Protein AF-0000000080702055 (afdb_homodimer)

Foldseek 3Di:
DDCPPPPPPPPPPPPPPPPLPPQDADAAQFDADWDAFPNDIDTQGRVVCLQLPDPRNVVNQVRQQVSLCVVLVPQVCLVVLLVLLLQQQQWKDKDDWAADVQQQWIWIWIDRRQFQDTFIWIGNDPPVPVVTHTLGDQSVVDVVLQKFWDDWDAALNRQKIKTWIDGLAFQWIKIWMAGRVVSDTDPEIDGQFGPWDFAHDDQKTKTKGADDDDPSCRQWAAQWWIWIWIDHPPDYPVPTHTDDTDNVGTLWDWYKHADSVRQKMWIWIAQPELAIWIWMWGRVDPPTDTDTLDDPRHKHWAFDDDDVQKTWIWICPVAQLTFIWIDGPVGSYPVRIHTQGGHDQWRFPDWEQAQQWIWTWTQDLQFTWIFIGHPSRHTDGTQDDDDGWHKDKDHDNNDQWIKMWTFFALAAIWIWTAGPVVSDIDTPDGMDGPDDSVQKDKDKDWFQFPVGDTKIKIKMAGPPQDLQAAAQEEEEEQAASQAGDGGGYDSSCCSNRVVRYMYMYIGQQNHQSRGNVSNLCCFQLNVVRRLRSSLRVLVVCNVSRVHAQLRYEYEYEASRLLSQLLNQLVCQSRHQEYERELYQQAQACQPNTHSSSSRCNRQNYSNPDVVSVVSSLVRRSLNSQAAPDAGHQYEYEAESSASPSHCSNVVSNLSSCVVRHPDSHHRGYHYHYSHYRPPSDGSSVVSSVSSSVSSSSCVSSVDDD/DPDDDDPPDPPPPPPPPPPLPPDDADAAQFDADWDAFPNDIDTQGRVVCLQLPDPRNVVNQVRQQVSLCVVLVPQVCLVVLLVLLLQQQQWKDKDDWAADPQQQWIWIWIDRRQFQDTFIWIGNDPPVVVVTHTLGDQSPVDVVLQKFWDDWDAALNRQKIKTWIDGLAFQWIKIWMAGRVVSDTAPEIDGQFGPWDFAHDPQKTKTKGAPDDDPSCRQWAAQWWIWIWIDHPPDYPVPTHTDDTDNVGTLWDWYKHADSVRQKIWIWIAQQELAIWIWMWGRVDPPTDTDTLDDPRHKHWAFDDDDVQKTWIWICVVAQLTFIWIDGPVGSYPVRIHTQGGHDQWRFPDWEQACQWIWTWTQDLQFTWIFIGHPSRHTDGTQDDDDGWHKDKDHDNNDQWIKMWTFFALAAIWIWTAGPVVSDIDTPDGMDGPDDSVQKDKDKDWFQFPVGDTKIKIKMAGPPQDLQAAAQEEEEEQAASQAGDGGGYDSSCCSNRVVRYMYMYIGQQNHQSRGNVSNLCCFQLNVVRRLRSSLRVLVVCNVSRVHAQLRYEYEYEASRLLSQLLNQLVCQSRHQEYERELYQQAQACQPNTHSSSSRCNRQNYSNPDVVSVVSSLVRRSLNSQAAPDAGHQYEYEAESSASPSHCSNVVSNLSSCVVRHPDSHDRGYHYHYSHYRPPSDGPSVVSSVSSSVSSSSCVSSVHDD

Solvent-accessible surface area (backbone atoms only — not comparable to full-atom values): 71789 Å² total; per-residue (Å²): 139,80,81,79,79,78,82,76,80,76,80,77,77,70,73,80,67,76,70,67,66,85,78,83,75,74,80,66,58,62,52,88,46,64,48,73,53,90,84,44,77,44,80,37,40,42,57,58,44,64,40,71,81,38,67,62,39,46,52,41,51,53,50,38,36,50,54,38,50,55,57,56,69,66,44,85,44,29,64,58,49,35,51,51,38,51,55,37,44,51,27,50,45,70,50,70,67,47,75,39,82,49,65,61,31,32,34,32,38,41,26,79,23,74,54,59,46,60,27,34,30,35,28,79,48,90,88,38,70,90,74,38,40,82,66,46,57,44,60,72,68,30,92,84,36,36,35,22,74,73,47,73,38,66,27,62,76,26,54,35,31,41,33,30,33,18,57,23,20,29,65,49,28,34,39,38,35,29,33,55,84,80,62,44,74,52,88,38,58,42,71,46,23,42,88,55,62,70,25,43,56,78,72,25,30,32,39,16,26,44,76,78,61,60,90,91,36,74,50,49,46,62,64,56,37,40,30,29,31,38,38,51,70,87,46,63,59,93,70,40,41,81,47,46,49,38,59,76,53,28,70,36,45,54,45,65,42,45,46,79,84,60,44,40,35,35,43,38,37,34,36,87,32,80,17,23,28,28,27,42,26,51,60,81,41,85,84,51,43,69,30,47,56,35,73,54,34,69,26,40,60,41,78,76,43,71,61,90,62,30,39,31,30,47,25,34,64,99,20,52,21,19,27,34,30,35,34,34,78,90,43,52,38,66,88,56,48,38,76,41,39,73,52,56,94,43,16,55,73,44,76,37,48,32,52,65,24,29,39,40,33,28,27,55,95,33,25,51,45,39,32,35,24,42,73,78,47,46,79,74,43,77,52,86,66,95,62,86,16,32,69,51,68,50,56,36,44,91,36,73,68,31,34,32,39,37,21,10,68,68,36,70,62,25,24,28,37,40,38,79,89,77,69,44,73,43,82,69,47,71,57,68,56,82,68,68,55,85,50,44,47,72,48,76,48,74,40,60,22,86,88,61,51,75,35,48,31,38,41,34,30,44,65,85,70,71,65,75,25,70,25,42,30,43,42,32,46,49,34,37,90,44,45,60,66,58,44,48,46,55,56,73,53,45,68,51,24,74,73,59,17,35,45,31,43,42,50,35,38,3,8,30,43,67,10,48,64,34,16,56,50,14,21,40,99,30,33,64,48,23,47,38,38,52,51,31,46,52,50,47,39,35,73,66,16,51,16,27,42,64,23,25,30,39,36,17,49,37,61,5,5,26,46,38,39,30,40,46,54,74,42,32,79,56,39,33,27,39,34,27,24,40,20,61,22,42,50,70,56,46,56,71,29,21,58,26,51,48,49,33,59,41,58,48,43,41,80,74,37,66,67,48,26,53,54,38,50,70,52,15,31,47,71,46,61,50,74,73,41,54,44,40,29,28,47,35,36,40,16,77,39,8,35,62,52,43,40,35,26,50,49,43,33,50,53,50,45,56,72,23,44,60,44,68,48,55,70,40,46,46,66,42,75,66,22,15,72,56,57,46,58,28,42,68,60,50,47,49,52,50,22,51,50,53,38,53,47,43,48,75,47,69,54,86,113,137,83,79,70,86,79,80,78,78,80,77,78,76,70,73,78,66,76,69,68,65,87,77,81,76,75,79,66,59,64,51,89,46,66,49,73,53,90,85,44,78,44,80,37,40,42,58,58,42,64,40,72,80,39,66,62,40,46,52,41,51,53,50,39,36,50,54,38,50,57,57,56,70,64,43,85,44,30,62,60,48,36,52,52,38,51,55,37,44,50,28,52,45,69,50,69,67,46,77,38,82,49,66,62,30,32,36,33,37,42,27,79,21,76,54,58,45,57,27,35,30,36,30,78,49,92,87,39,68,91,73,37,42,81,67,45,58,42,60,71,68,31,92,83,34,37,36,20,74,71,47,72,39,65,26,62,77,27,54,36,31,41,33,30,32,19,59,22,20,29,65,48,27,34,39,39,34,28,33,57,84,80,62,44,74,51,89,38,60,42,70,46,24,42,86,55,62,70,24,42,56,78,72,24,30,33,38,15,25,44,75,76,63,60,89,91,38,73,52,50,46,63,64,56,38,40,30,29,30,38,39,51,69,86,46,63,58,93,70,41,42,81,44,44,50,36,58,77,52,30,70,38,47,53,45,66,42,44,45,79,83,59,44,40,36,35,42,38,37,34,37,86,33,81,17,22,29,26,29,41,24,50,58,80,41,85,84,50,42,69,30,46,55,35,74,51,34,69,26,39,60,40,80,76,46,70,61,89,62,32,40,31,29,47,26,34,66,96,20,51,21,19,27,35,31,37,34,34,78,91,43,54,38,67,88,58,47,38,74,42,39,74,53,54,94,43,15,55,73,45,76,35,50,33,52,66,23,28,38,40,32,28,25,51,94,35,25,50,45,40,30,36,24,42,73,80,48,46,79,74,44,77,52,85,68,94,61,86,15,32,67,50,69,49,55,37,44,91,34,73,67,30,32,30,40,39,21,10,70,68,35,70,62,25,24,28,36,39,39,78,89,77,70,44,73,44,81,68,47,70,56,68,57,83,68,67,53,84,50,44,47,72,48,75,47,72,40,61,23,86,87,61,52,75,36,48,30,37,40,34,31,43,65,84,70,73,62,74,25,71,26,41,29,41,43,33,44,48,32,38,88,45,47,58,66,59,44,48,44,55,56,73,53,45,67,50,24,74,73,58,17,34,44,31,43,42,48,36,38,2,7,30,42,68,11,46,62,33,16,56,50,14,20,38,100,28,33,64,49,23,48,39,38,53,53,32,46,53,51,47,39,35,73,68,16,52,16,27,43,65,24,26,30,38,38,17,49,37,62,5,6,27,45,37,37,28,41,47,54,74,42,31,81,56,39,34,26,39,33,27,24,43,22,61,22,42,51,69,54,45,56,69,30,21,58,26,50,49,48,32,59,43,57,48,44,42,81,75,37,66,66,48,26,53,54,39,50,72,50,15,30,46,71,48,62,51,74,74,40,55,44,40,28,28,47,35,36,38,16,76,36,9,34,62,52,43,41,37,27,50,49,43,31,51,54,50,46,57,72,24,45,59,42,70,49,54,70,40,44,45,66,41,75,66,22,15,72,56,56,45,59,27,41,67,59,52,47,50,52,50,23,51,50,53,38,53,47,42,48,75,47,69,54,84,112

Sequence (1410 aa):
MKKKTLIGMMLLASPTITMAQNIIYPTPPSDNTVDKYFGIEVSDPYRPLESDTAQATLAWVKAENKITTDYLSKIPFRAKLLNRMKELANYEKYSAPWYNKHTQKWYFYRNNGLQNQSVLYVMNRLGDEKKAQIFLDPNKLSTDGTVALKSISFSNNGKYAAYAISRSGSDWQEFYVIDTNSGKLLNDHIKWAKFSNAAWLGDGFYYSAYDAPSPGNELSNVNSVQKIYYHKIGTPQSEDILFYQNPEQPMRFYTLGVNEDETMMFLIESGAGQGNGLYVRDLKQEGSQFIQLNANLEAQCNPIKTIGDKIYILTNEKAPTNKLVVTDIHHPSKADWKTVIPANSNVLEDVAFVDGKLILTYMQDAYSHSYLYSIDGKQLKEIKLPTVGSASFTGNYERPEVFYSFTSFTEPTSVYQYNVNTNTSTTYTSPKVKFDKNKFVSEQVYITSKDGTKVPVFLTYKKGLKRNGKNPLLLYAYGGFGISLTPSFSSVRLPFIENGGIYAMACLRGGNEFGEAWHLAGTKMNKQNVFDDFISAAEYLIKEKYTSKDFLAIQGGSNGGLLIGACMTQRPDLYKVCIPQVGVMDMLRYHKFTIGWNWASDYGTSADSKDMFSYLKSYSPLHNLKKGIQYPATLVTTADHDDRVVPAHSFKFAATLQAYNAGKSPTLIRIDTKAGHGGGKPLSKQLEEQADIYSFILYNMGLKYMKKKTLIGMMLLASPTITMAQNIIYPTPPSDNTVDKYFGIEVSDPYRPLESDTAQATLAWVKAENKITTDYLSKIPFRAKLLNRMKELANYEKYSAPWYNKHTQKWYFYRNNGLQNQSVLYVMNRLGDEKKAQIFLDPNKLSTDGTVALKSISFSNNGKYAAYAISRSGSDWQEFYVIDTNSGKLLNDHIKWAKFSNAAWLGDGFYYSAYDAPSPGNELSNVNSVQKIYYHKIGTPQSEDILFYQNPEQPMRFYTLGVNEDETMMFLIESGAGQGNGLYVRDLKQEGSQFIQLNANLEAQCNPIKTIGDKIYILTNEKAPTNKLVVTDIHHPSKADWKTVIPANSNVLEDVAFVDGKLILTYMQDAYSHSYLYSIDGKQLKEIKLPTVGSASFTGNYERPEVFYSFTSFTEPTSVYQYNVNTNTSTTYTSPKVKFDKNKFVSEQVYITSKDGTKVPVFLTYKKGLKRNGKNPLLLYAYGGFGISLTPSFSSVRLPFIENGGIYAMACLRGGNEFGEAWHLAGTKMNKQNVFDDFISAAEYLIKEKYTSKDFLAIQGGSNGGLLIGACMTQRPDLYKVCIPQVGVMDMLRYHKFTIGWNWASDYGTSADSKDMFSYLKSYSPLHNLKKGIQYPATLVTTADHDDRVVPAHSFKFAATLQAYNAGKSPTLIRIDTKAGHGGGKPLSKQLEEQADIYSFILYNMGLKY

Organism: NCBI:txid868129

Radius of gyration: 40.27 Å; Cα contacts (8 Å, |Δi|>4): 3522; chains: 2; bounding box: 69×180×117 Å

pLDDT: mean 94.11, std 11.68, range [14.72, 98.94]

Secondary structure (DSSP, 8-state):
---------------------------------EEEETTEEEE-TTGGGG-TTSHHHHHHHHHHHHHHHHHHHT-TTHHHHHHHHHHHH-S-EEPPPEEETTTTEEEEEEE-SS-SSPEEEEESSTT-GGG-EEEE-GGGS-SSS-EEEEEEEE-TTSSEEEEEEEETT-SEEEEEEEETTT--EEEEEEEEEES---EEETTEEEEEE-PPPPTT-TTTSPP-S-EEEEEETTS-GGG-EEEEE-TTS-S-EEEEEE-TTSSEEEEEEESSSSS-EEEEEETTSTT---EEEE--TTS-EEEEEEETTEEEEEE-TT-TT-EEEEEETTB--GGG-EEEE---SSEEEEEEEETTEEEEEEEETTEEEEEEEETTS-EEEEEPPSSSSEEEEEE-TT-S-EEEEEE-SSS--EEEEEETTTTEEEEEE----SS-GGGEEEEEEEEE-TTS-EEEEEEEEETT---SS-S-EEEE----TTPPP-----GGGHHHHHTT-EEEEE--TTSSTT-HHHHHTTSGGGTHHHHHHHHHHHHHHHHTTS--GGGEEEEEETHHHHHHHHHHHH-TTS-SEEEEES----TTTGGGSTTGGGGHHHH--TTT-HHHHHHHHHH-HHHH--TT--PPEEEEEEETT-SSS-THHHHHHHHHHHHH--SSS-EEEEEESS--SBTB--HHHHHHHHHHHHHHHHHHTT---/------------------------PPPPP----EEEETTEEEE-TTGGGG-TTSHHHHHHHHHHHHHHHHHHHT-TTHHHHHHHHHHHH-S-EEPPPEEETTTTEEEEEEE-SS-SSPEEEEESSTT-GGG-EEEE-GGGS-SSS-EEEEEEEE-TTSSEEEEEEEETT-SEEEEEEEETTT--EEEEEEEEEES---EEETTEEEEEE-PPPPTT-TTTSPP-S-EEEEEETTS-GGG-EEEEE-TTS-S-EEEEEE-TTSSEEEEEEESSSSS-EEEEEETTSTT---EEEE--TTS-EEEEEEETTEEEEEE-TT-TT-EEEEEETTB--GGG-EEEE---SSEEEEEEEETTEEEEEEEETTEEEEEEEETTS-EEEEEPPSSSSEEEEEE-TT-S-EEEEEE-SSS--EEEEEETTTTEEEEEE----SS-GGGEEEEEEEEE-TTS-EEEEEEEEETT---SS-S-EEEE----TTPPP-----GGGHHHHHTT-EEEEE--TTSSTT-HHHHHTTSGGGTHHHHHHHHHHHHHHHHTTS--GGGEEEEEETHHHHHHHHHHHH-TTS-SEEEEES----TTTGGGSTTGGGGHHHH--TTT-HHHHHHHHHH-HHHH--TT--PPEEEEEEETT-SSS-THHHHHHHHHHHHH--SSS-EEEEEESS--SSTT--HHHHHHHHHHHHHHHHHHTT---

InterPro domains:
  IPR001375 Peptidase S9, prolyl oligopeptidase, catalytic domain [PF00326] (488-702)
  IPR002470 Peptidase S9A, prolyl oligopeptidase [PR00862] (472-490)
  IPR002470 Peptidase S9A, prolyl oligopeptidase [PR00862] (498-522)
  IPR002470 Peptidase S9A, prolyl oligopeptidase [PR00862] (526-545)
  IPR002470 Peptidase S9A, prolyl oligopeptidase [PR00862] (556-576)
  IPR002470 Peptidase S9A, prolyl oligopeptidase [PR00862] (612-627)
  IPR002470 Peptidase S9A, prolyl oligopeptidase [PR00862] (631-653)
  IPR002471 Peptidase S9, serine active site [PS00708] (533-563)
  IPR004106 Peptidase S9, N-terminal domain superfamily [SSF50993] (22-436)
  IPR023302 Peptidase S9A, N-terminal domain [PF02897] (27-429)
  IPR029058 Alpha/Beta hydrolase fold [G3DSA:3.40.50.1820] (33-697)
  IPR029058 Alpha/Beta hydrolase fold [SSF53474] (441-697)
  IPR051167 Prolyl oligopeptidase and macrocyclase [PTHR42881] (18-704)

Structure (mmCIF, N/CA/C/O backbone):
data_AF-0000000080702055-model_v1
#
loop_
_entity.id
_entity.type
_entity.pdbx_description
1 polymer 'prolyl oligopeptidase'
#
loop_
_atom_site.group_PDB
_atom_site.id
_atom_site.type_symbol
_atom_site.label_atom_id
_atom_site.label_alt_id
_atom_site.label_comp_id
_atom_site.label_asym_id
_atom_site.label_entity_id
_atom_site.label_seq_id
_atom_site.pdbx_PDB_ins_code
_atom_site.Cartn_x
_atom_site.Cartn_y
_atom_site.Cartn_z
_atom_site.occupancy
_atom_site.B_iso_or_equiv
_atom_site.auth_seq_id
_atom_site.auth_comp_id
_atom_site.auth_asym_id
_atom_site.auth_atom_id
_atom_site.pdbx_PDB_model_num
ATOM 1 N N . MET A 1 1 ? -15.867 104.688 2.57 1 17.89 1 MET A N 1
ATOM 2 C CA . MET A 1 1 ? -16.141 103.5 1.716 1 17.89 1 MET A CA 1
ATOM 3 C C . MET A 1 1 ? -14.891 102.625 1.569 1 17.89 1 MET A C 1
ATOM 5 O O . MET A 1 1 ? -14.227 102.688 0.534 1 17.89 1 MET A O 1
ATOM 9 N N . LYS A 1 2 ? -14.086 102.75 2.635 1 21.12 2 LYS A N 1
ATOM 10 C CA . LYS A 1 2 ? -12.766 102.312 3.059 1 21.12 2 LYS A CA 1
ATOM 11 C C . LYS A 1 2 ? -12.609 100.812 2.832 1 21.12 2 LYS A C 1
ATOM 13 O O . LYS A 1 2 ? -13.398 100 3.348 1 21.12 2 LYS A O 1
ATOM 18 N N . LYS A 1 3 ? -11.969 100.375 1.711 1 20.39 3 LYS A N 1
ATOM 19 C CA . LYS A 1 3 ? -11.672 99.125 1.022 1 20.39 3 LYS A CA 1
ATOM 20 C C . LYS A 1 3 ? -10.875 98.188 1.918 1 20.39 3 LYS A C 1
ATOM 22 O O . LYS A 1 3 ? -9.727 98.438 2.254 1 20.39 3 LYS A O 1
ATOM 27 N N . LYS A 1 4 ? -11.375 97.625 2.986 1 23.34 4 LYS A N 1
ATOM 28 C CA . LYS A 1 4 ? -10.758 96.75 3.941 1 23.34 4 LYS A CA 1
ATOM 29 C C . LYS A 1 4 ? -10.289 95.438 3.25 1 23.34 4 LYS A C 1
ATOM 31 O O . LYS A 1 4 ? -11.102 94.688 2.723 1 23.34 4 LYS A O 1
ATOM 36 N N . THR A 1 5 ? -9.164 95.438 2.566 1 24.98 5 THR A N 1
ATOM 37 C CA . THR A 1 5 ? -8.664 94.312 1.82 1 24.98 5 THR A CA 1
ATOM 38 C C . THR A 1 5 ? -8.32 93.188 2.762 1 24.98 5 THR A C 1
ATOM 40 O O . THR A 1 5 ? -7.598 93.375 3.742 1 24.98 5 THR A O 1
ATOM 43 N N . LEU A 1 6 ? -9.164 92.125 2.926 1 30.58 6 LEU A N 1
ATOM 44 C CA . LEU A 1 6 ? -9.164 90.812 3.58 1 30.58 6 LEU A CA 1
ATOM 45 C C . LEU A 1 6 ? -7.969 90 3.125 1 30.58 6 LEU A C 1
ATOM 47 O O . LEU A 1 6 ? -7.848 89.688 1.942 1 30.58 6 LEU A O 1
ATOM 51 N N . ILE A 1 7 ? -6.82 90.188 3.713 1 32.09 7 ILE A N 1
ATOM 52 C CA . ILE A 1 7 ? -5.617 89.375 3.41 1 32.09 7 ILE A CA 1
ATOM 53 C C . ILE A 1 7 ? -5.863 87.938 3.717 1 32.09 7 ILE A C 1
ATOM 55 O O . ILE A 1 7 ? -6.156 87.562 4.855 1 32.09 7 ILE A O 1
ATOM 59 N N . GLY A 1 8 ? -6.43 87.125 2.791 1 28.25 8 GLY A N 1
ATOM 60 C CA . GLY A 1 8 ? -6.68 85.688 2.748 1 28.25 8 GLY A CA 1
ATOM 61 C C . GLY A 1 8 ? -5.438 84.875 3.006 1 28.25 8 GLY A C 1
ATOM 62 O O . GLY A 1 8 ? -4.445 85 2.279 1 28.25 8 GLY A O 1
ATOM 63 N N . MET A 1 9 ? -5.078 84.5 4.25 1 28.05 9 MET A N 1
ATOM 64 C CA . MET A 1 9 ? -3.963 83.688 4.605 1 28.05 9 MET A CA 1
ATOM 65 C C . MET A 1 9 ? -4.125 82.25 3.98 1 28.05 9 MET A C 1
ATOM 67 O O . MET A 1 9 ? -5.125 81.625 4.219 1 28.05 9 MET A O 1
ATOM 71 N N . MET A 1 10 ? -3.617 82 2.781 1 28.8 10 MET A N 1
ATOM 72 C CA . MET A 1 10 ? -3.57 80.75 2.057 1 28.8 10 MET A CA 1
ATOM 73 C C . MET A 1 10 ? -2.785 79.688 2.842 1 28.8 10 MET A C 1
ATOM 75 O O . MET A 1 10 ? -1.614 79.875 3.162 1 28.8 10 MET A O 1
ATOM 79 N N . LEU A 1 11 ? -3.352 78.938 3.75 1 28.81 11 LEU A N 1
ATOM 80 C CA . LEU A 1 11 ? -2.76 77.75 4.406 1 28.81 11 LEU A CA 1
ATOM 81 C C . LEU A 1 11 ? -2.232 76.75 3.381 1 28.81 11 LEU A C 1
ATOM 83 O O . LEU A 1 11 ? -2.998 76.25 2.574 1 28.81 11 LEU A O 1
ATOM 87 N N . LEU A 1 12 ? -0.963 76.875 2.908 1 29.16 12 LEU A N 1
ATOM 88 C CA . LEU A 1 12 ? -0.286 75.938 2.021 1 29.16 12 LEU A CA 1
ATOM 89 C C . LEU A 1 12 ? -0.226 74.562 2.645 1 29.16 12 LEU A C 1
ATOM 91 O O . LEU A 1 12 ? 0.311 74.375 3.74 1 29.16 12 LEU A O 1
ATOM 95 N N . ALA A 1 13 ? -1.175 73.688 2.484 1 33.81 13 ALA A N 1
ATOM 96 C CA . ALA A 1 13 ? -1.103 72.25 2.752 1 33.81 13 ALA A CA 1
ATOM 97 C C . ALA A 1 13 ? 0.133 71.625 2.104 1 33.81 13 ALA A C 1
ATOM 99 O O . ALA A 1 13 ? 0.287 71.688 0.88 1 33.81 13 ALA A O 1
ATOM 100 N N . SER A 1 14 ? 1.28 71.75 2.744 1 30.5 14 SER A N 1
ATOM 101 C CA . SER A 1 14 ? 2.443 71.062 2.195 1 30.5 14 SER A CA 1
ATOM 102 C C . SER A 1 14 ? 2.145 69.625 1.938 1 30.5 14 SER A C 1
ATOM 104 O O . SER A 1 14 ? 1.7 68.875 2.838 1 30.5 14 SER A O 1
ATOM 106 N N . PRO A 1 15 ? 1.836 69.25 0.748 1 34.66 15 PRO A N 1
ATOM 107 C CA . PRO A 1 15 ? 1.767 67.812 0.512 1 34.66 15 PRO A CA 1
ATOM 108 C C . PRO A 1 15 ? 2.977 67.062 1.067 1 34.66 15 PRO A C 1
ATOM 110 O O . PRO A 1 15 ? 4.109 67.5 0.927 1 34.66 15 PRO A O 1
ATOM 113 N N . THR A 1 16 ? 2.914 66.5 2.252 1 33.25 16 THR A N 1
ATOM 114 C CA . THR A 1 16 ? 3.984 65.625 2.619 1 33.25 16 THR A CA 1
ATOM 115 C C . THR A 1 16 ? 4.352 64.688 1.441 1 33.25 16 THR A C 1
ATOM 117 O O . THR A 1 16 ? 3.555 63.844 1.021 1 33.25 16 THR A O 1
ATOM 120 N N . ILE A 1 17 ? 5.031 65.188 0.453 1 35.16 17 ILE A N 1
ATOM 121 C CA . ILE A 1 17 ? 5.676 64.375 -0.564 1 35.16 17 ILE A CA 1
ATOM 122 C C . ILE A 1 17 ? 6.383 63.188 0.099 1 35.16 17 ILE A C 1
ATOM 124 O O . ILE A 1 17 ? 7.309 63.375 0.893 1 35.16 17 ILE A O 1
ATOM 128 N N . THR A 1 18 ? 5.742 62.156 0.378 1 40 18 THR A N 1
ATOM 129 C CA . THR A 1 18 ? 6.48 60.938 0.643 1 40 18 THR A CA 1
ATOM 130 C C . THR A 1 18 ? 7.703 60.844 -0.265 1 40 18 THR A C 1
ATOM 132 O O . THR A 1 18 ? 7.57 60.812 -1.491 1 40 18 THR A O 1
ATOM 135 N N . MET A 1 19 ? 8.781 61.5 0.027 1 38.81 19 MET A N 1
ATOM 136 C CA . MET A 1 19 ? 10.062 61.438 -0.663 1 38.81 19 MET A CA 1
ATOM 137 C C . MET A 1 19 ? 10.336 60 -1.14 1 38.81 19 MET A C 1
ATOM 139 O O . MET A 1 19 ? 10.344 59.062 -0.339 1 38.81 19 MET A O 1
ATOM 143 N N . ALA A 1 20 ? 10.07 59.688 -2.303 1 47.88 20 ALA A N 1
ATOM 144 C CA . ALA A 1 20 ? 10.547 58.469 -2.965 1 47.88 20 ALA A CA 1
ATOM 145 C C . ALA A 1 20 ? 12 58.188 -2.596 1 47.88 20 ALA A C 1
ATOM 147 O O . ALA A 1 20 ? 12.898 58.938 -2.938 1 47.88 20 ALA A O 1
ATOM 148 N N . GLN A 1 21 ? 12.297 57.719 -1.431 1 54.53 21 GLN A N 1
ATOM 149 C CA . GLN A 1 21 ? 13.672 57.375 -1.08 1 54.53 21 GLN A CA 1
ATOM 150 C C . GLN A 1 21 ? 14.273 56.406 -2.09 1 54.53 21 GLN A C 1
ATOM 152 O O . GLN A 1 21 ? 13.672 55.375 -2.41 1 54.53 21 GLN A O 1
ATOM 157 N N . ASN A 1 22 ? 15.047 56.844 -2.957 1 77.69 22 ASN A N 1
ATOM 158 C CA . ASN A 1 22 ? 15.844 56.031 -3.859 1 77.69 22 ASN A CA 1
ATOM 159 C C . ASN A 1 22 ? 16.656 54.969 -3.098 1 77.69 22 ASN A C 1
ATOM 161 O O . ASN A 1 22 ? 17.703 55.281 -2.531 1 77.69 22 ASN A O 1
ATOM 165 N N . ILE A 1 23 ? 16.031 53.75 -2.768 1 91.75 23 ILE A N 1
ATOM 166 C CA . ILE A 1 23 ? 16.703 52.656 -2.059 1 91.75 23 ILE A CA 1
ATOM 167 C C . ILE A 1 23 ? 17.641 51.938 -3.014 1 91.75 23 ILE A C 1
ATOM 169 O O . ILE A 1 23 ? 17.234 51.531 -4.113 1 91.75 23 ILE A O 1
ATOM 173 N N . ILE A 1 24 ? 18.875 51.906 -2.67 1 93.31 24 ILE A N 1
ATOM 174 C CA . ILE A 1 24 ? 19.828 51.062 -3.4 1 93.31 24 ILE A CA 1
ATOM 175 C C . ILE A 1 24 ? 19.891 49.688 -2.756 1 93.31 24 ILE A C 1
ATOM 177 O O . ILE A 1 24 ? 20.469 49.531 -1.67 1 93.31 24 ILE A O 1
ATOM 181 N N . TYR A 1 25 ? 19.359 48.75 -3.404 1 96.56 25 TYR A N 1
ATOM 182 C CA . TYR A 1 25 ? 19.328 47.406 -2.861 1 96.56 25 TYR A CA 1
ATOM 183 C C . TYR A 1 25 ? 20.641 46.688 -3.102 1 96.56 25 TYR A C 1
ATOM 185 O O . TYR A 1 25 ? 21.328 46.938 -4.09 1 96.56 25 TYR A O 1
ATOM 193 N N . PRO A 1 26 ? 21 45.75 -2.203 1 97.06 26 PRO A N 1
ATOM 194 C CA . PRO A 1 26 ? 22.219 44.969 -2.41 1 97.06 26 PRO A CA 1
ATOM 195 C C . PRO A 1 26 ? 22.141 44.062 -3.633 1 97.06 26 PRO A C 1
ATOM 197 O O . PRO A 1 26 ? 21.062 43.562 -3.959 1 97.06 26 PRO A O 1
ATOM 200 N N . THR A 1 27 ? 23.328 43.812 -4.238 1 96.75 27 THR A N 1
ATOM 201 C CA . THR A 1 27 ? 23.391 42.906 -5.371 1 96.75 27 THR A CA 1
ATOM 202 C C . THR A 1 27 ? 23.344 41.438 -4.898 1 96.75 27 THR A C 1
ATOM 204 O O . THR A 1 27 ? 24.234 41 -4.18 1 96.75 27 THR A O 1
ATOM 207 N N . PRO A 1 28 ? 22.328 40.719 -5.25 1 97.56 28 PRO A N 1
ATOM 208 C CA . PRO A 1 28 ? 22.281 39.312 -4.84 1 97.56 28 PRO A CA 1
ATOM 209 C C . PRO A 1 28 ? 23.266 38.438 -5.598 1 97.56 28 PRO A C 1
ATOM 211 O O . PRO A 1 28 ? 23.547 38.688 -6.777 1 97.56 28 PRO A O 1
ATOM 214 N N . PRO A 1 29 ? 23.812 37.406 -4.906 1 97.31 29 PRO A N 1
ATOM 215 C CA . PRO A 1 29 ? 24.547 36.406 -5.684 1 97.31 29 PRO A CA 1
ATOM 216 C C . PRO A 1 29 ? 23.719 35.781 -6.809 1 97.31 29 PRO A C 1
ATOM 218 O O . PRO A 1 29 ? 22.547 35.5 -6.613 1 97.31 29 PRO A O 1
ATOM 221 N N . SER A 1 30 ? 24.281 35.719 -8.008 1 97.5 30 SER A N 1
ATOM 222 C CA . SER A 1 30 ? 23.547 35.219 -9.18 1 97.5 30 SER A CA 1
ATOM 223 C C . SER A 1 30 ? 24.453 34.438 -10.125 1 97.5 30 SER A C 1
ATOM 225 O O . SER A 1 30 ? 25.688 34.531 -10.031 1 97.5 30 SER A O 1
ATOM 227 N N . ASP A 1 31 ? 23.875 33.562 -10.898 1 97.12 31 ASP A N 1
ATOM 228 C CA . ASP A 1 31 ? 24.562 32.844 -11.969 1 97.12 31 ASP A CA 1
ATOM 229 C C . ASP A 1 31 ? 23.625 32.562 -13.133 1 97.12 31 ASP A C 1
ATOM 231 O O . ASP A 1 31 ? 22.547 33.156 -13.227 1 97.12 31 ASP A O 1
ATOM 235 N N . ASN A 1 32 ? 24.094 31.797 -14.148 1 97.06 32 ASN A N 1
ATOM 236 C CA . ASN A 1 32 ? 23.328 31.594 -15.367 1 97.06 32 ASN A CA 1
ATOM 237 C C . ASN A 1 32 ? 22.594 30.25 -15.344 1 97.06 32 ASN A C 1
ATOM 239 O O . ASN A 1 32 ? 22.469 29.594 -16.375 1 97.06 32 ASN A O 1
ATOM 243 N N . THR A 1 33 ? 22.141 29.875 -14.156 1 97.56 33 THR A N 1
ATOM 244 C CA . THR A 1 33 ? 21.469 28.594 -14.016 1 97.56 33 THR A CA 1
ATOM 245 C C . THR A 1 33 ? 20.156 28.578 -14.797 1 97.56 33 THR A C 1
ATOM 247 O O . THR A 1 33 ? 19.375 29.531 -14.719 1 97.56 33 THR A O 1
ATOM 250 N N . VAL A 1 34 ? 19.922 27.562 -15.602 1 97.62 34 VAL A N 1
ATOM 251 C CA . VAL A 1 34 ? 18.703 27.312 -16.344 1 97.62 34 VAL A CA 1
ATOM 252 C C . VAL A 1 34 ? 18.219 25.891 -16.094 1 97.62 34 VAL A C 1
ATOM 254 O O . VAL A 1 34 ? 18.984 24.938 -16.188 1 97.62 34 VAL A O 1
ATOM 257 N N . ASP A 1 35 ? 16.984 25.734 -15.664 1 97 35 ASP A N 1
ATOM 258 C CA . ASP A 1 35 ? 16.375 24.406 -15.523 1 97 35 ASP A CA 1
ATOM 259 C C . ASP A 1 35 ? 15.523 24.062 -16.734 1 97 35 ASP A C 1
ATOM 261 O O . ASP A 1 35 ? 15 24.953 -17.422 1 97 35 ASP A O 1
ATOM 265 N N . LYS A 1 36 ? 15.492 22.812 -17.078 1 96.94 36 LYS A N 1
ATOM 266 C CA . LYS A 1 36 ? 14.641 22.328 -18.156 1 96.94 36 LYS A CA 1
ATOM 267 C C . LYS A 1 36 ? 13.5 21.469 -17.625 1 96.94 36 LYS A C 1
ATOM 269 O O . LYS A 1 36 ? 13.734 20.5 -16.875 1 96.94 36 LYS A O 1
ATOM 274 N N . TYR A 1 37 ? 12.281 21.906 -17.859 1 97.62 37 TYR A N 1
ATOM 275 C CA . TYR A 1 37 ? 11.07 21.172 -17.531 1 97.62 37 TYR A CA 1
ATOM 276 C C . TYR A 1 37 ? 10.305 20.766 -18.781 1 97.62 37 TYR A C 1
ATOM 278 O O . TYR A 1 37 ? 9.766 21.609 -19.484 1 97.62 37 TYR A O 1
ATOM 286 N N . PHE A 1 38 ? 10.242 19.469 -19.047 1 97 38 PHE A N 1
ATOM 287 C CA . PHE A 1 38 ? 9.523 18.969 -20.219 1 97 38 PHE A CA 1
ATOM 288 C C . PHE A 1 38 ? 9.938 19.734 -21.469 1 97 38 PHE A C 1
ATOM 290 O O . PHE A 1 38 ? 9.086 20.172 -22.25 1 97 38 PHE A O 1
ATOM 297 N N . GLY A 1 39 ? 11.188 20.031 -21.625 1 96.88 39 GLY A N 1
ATOM 298 C CA . GLY A 1 39 ? 11.758 20.688 -22.797 1 96.88 39 GLY A CA 1
ATOM 299 C C . GLY A 1 39 ? 11.719 22.203 -22.719 1 96.88 39 GLY A C 1
ATOM 300 O O . GLY A 1 39 ? 12.297 22.875 -23.578 1 96.88 39 GLY A O 1
ATOM 301 N N . ILE A 1 40 ? 11.086 22.828 -21.766 1 97.5 40 ILE A N 1
ATOM 302 C CA . ILE A 1 40 ? 10.969 24.266 -21.625 1 97.5 40 ILE A CA 1
ATOM 303 C C . ILE A 1 40 ? 12.055 24.781 -20.672 1 97.5 40 ILE A C 1
ATOM 305 O O . ILE A 1 40 ? 12.164 24.328 -19.547 1 97.5 40 ILE A O 1
ATOM 309 N N . GLU A 1 41 ? 12.812 25.734 -21.109 1 97.56 41 GLU A N 1
ATOM 310 C CA . GLU A 1 41 ? 13.891 26.312 -20.297 1 97.56 41 GLU A CA 1
ATOM 311 C C . GLU A 1 41 ? 13.359 27.406 -19.391 1 97.56 41 GLU A C 1
ATOM 313 O O . GLU A 1 41 ? 12.609 28.281 -19.828 1 97.56 41 GLU A O 1
ATOM 318 N N . VAL A 1 42 ? 13.656 27.328 -18.172 1 98.06 42 VAL A N 1
ATOM 319 C CA . VAL A 1 42 ? 13.289 28.344 -17.188 1 98.06 42 VAL A CA 1
ATOM 320 C C . VAL A 1 42 ? 14.547 28.875 -16.5 1 98.06 42 VAL A C 1
ATOM 322 O O . VAL A 1 42 ? 15.273 28.125 -15.844 1 98.06 42 VAL A O 1
ATOM 325 N N . SER A 1 43 ? 14.828 30.172 -16.688 1 97.06 43 SER A N 1
ATOM 326 C CA . SER A 1 43 ? 15.992 30.797 -16.078 1 97.06 43 SER A CA 1
ATOM 327 C C . SER A 1 43 ? 15.828 30.906 -14.562 1 97.06 43 SER A C 1
ATOM 329 O O . SER A 1 43 ? 14.734 31.203 -14.07 1 97.06 43 SER A O 1
ATOM 331 N N . ASP A 1 44 ? 16.891 30.609 -13.828 1 97.56 44 ASP A N 1
ATOM 332 C CA . ASP A 1 44 ? 16.938 30.75 -12.375 1 97.56 44 ASP A CA 1
ATOM 333 C C . ASP A 1 44 ? 18.234 31.438 -11.93 1 97.56 44 ASP A C 1
ATOM 335 O O . ASP A 1 44 ? 19.047 30.844 -11.227 1 97.56 44 ASP A O 1
ATOM 339 N N . PRO A 1 45 ? 18.312 32.688 -12.25 1 97.5 45 PRO A N 1
ATOM 340 C CA . PRO A 1 45 ? 19.578 33.406 -12.031 1 97.5 45 PRO A CA 1
ATOM 341 C C . PRO A 1 45 ? 19.953 33.5 -10.555 1 97.5 45 PRO A C 1
ATOM 343 O O . PRO A 1 45 ? 21.125 33.656 -10.227 1 97.5 45 PRO A O 1
ATOM 346 N N . TYR A 1 46 ? 19.094 33.406 -9.648 1 98.19 46 TYR A N 1
ATOM 347 C CA . TYR A 1 46 ? 19.375 33.594 -8.234 1 98.19 46 TYR A CA 1
ATOM 348 C C . TYR A 1 46 ? 19.469 32.219 -7.527 1 98.19 46 TYR A C 1
ATOM 350 O O . TYR A 1 46 ? 19.297 32.156 -6.309 1 98.19 46 TYR A O 1
ATOM 358 N N . ARG A 1 47 ? 19.766 31.094 -8.25 1 97.31 47 ARG A N 1
ATOM 359 C CA . ARG A 1 47 ? 19.953 29.75 -7.715 1 97.31 47 ARG A CA 1
ATOM 360 C C . ARG A 1 47 ? 20.984 29.75 -6.582 1 97.31 47 ARG A C 1
ATOM 362 O O . ARG A 1 47 ? 20.828 29.016 -5.602 1 97.31 47 ARG A O 1
ATOM 369 N N . PRO A 1 48 ? 22.016 30.578 -6.598 1 96.94 48 PRO A N 1
ATOM 370 C CA . PRO A 1 48 ? 23.031 30.594 -5.539 1 96.94 48 PRO A CA 1
ATOM 371 C C . PRO A 1 48 ? 22.438 30.938 -4.172 1 96.94 48 PRO A C 1
ATOM 373 O O . PRO A 1 48 ? 23.016 30.578 -3.139 1 96.94 48 PRO A O 1
ATOM 376 N N . LEU A 1 49 ? 21.281 31.594 -4.09 1 96.44 49 LEU A N 1
ATOM 377 C CA . LEU A 1 49 ? 20.656 31.984 -2.836 1 96.44 49 LEU A CA 1
ATOM 378 C C . LEU A 1 49 ? 20.062 30.781 -2.121 1 96.44 49 LEU A C 1
ATOM 380 O O . LEU A 1 49 ? 19.656 30.875 -0.96 1 96.44 49 LEU A O 1
ATOM 384 N N . GLU A 1 50 ? 20.016 29.609 -2.762 1 94.31 50 GLU A N 1
ATOM 385 C CA . GLU A 1 50 ? 19.547 28.391 -2.121 1 94.31 50 GLU A CA 1
ATOM 386 C C . GLU A 1 50 ? 20.578 27.844 -1.149 1 94.31 50 GLU A C 1
ATOM 388 O O . GLU A 1 50 ? 20.25 27.016 -0.285 1 94.31 50 GLU A O 1
ATOM 393 N N . SER A 1 51 ? 21.812 28.266 -1.347 1 90.62 51 SER A N 1
ATOM 394 C CA . SER A 1 51 ? 22.859 27.906 -0.393 1 90.62 51 SER A CA 1
ATOM 395 C C . SER A 1 51 ? 22.891 28.875 0.784 1 90.62 51 SER A C 1
ATOM 397 O O . SER A 1 51 ? 23.641 29.859 0.764 1 90.62 51 SER A O 1
ATOM 399 N N . ASP A 1 52 ? 22.25 28.516 1.843 1 84 52 ASP A N 1
ATOM 400 C CA . ASP A 1 52 ? 22.031 29.438 2.951 1 84 52 ASP A CA 1
ATOM 401 C C . ASP A 1 52 ? 23.281 29.609 3.797 1 84 52 ASP A C 1
ATOM 403 O O . ASP A 1 52 ? 23.406 30.578 4.543 1 84 52 ASP A O 1
ATOM 407 N N . THR A 1 53 ? 24.25 28.688 3.609 1 86.38 53 THR A N 1
ATOM 408 C CA . THR A 1 53 ? 25.469 28.781 4.406 1 86.38 53 THR A CA 1
ATOM 409 C C . THR A 1 53 ? 26.594 29.422 3.605 1 86.38 53 THR A C 1
ATOM 411 O O . THR A 1 53 ? 27.672 29.688 4.145 1 86.38 53 THR A O 1
ATOM 414 N N . ALA A 1 54 ? 26.312 29.656 2.355 1 91 54 ALA A N 1
ATOM 415 C CA . ALA A 1 54 ? 27.344 30.281 1.53 1 91 54 ALA A CA 1
ATOM 416 C C . ALA A 1 54 ? 27.641 31.703 2.023 1 91 54 ALA A C 1
ATOM 418 O O . ALA A 1 54 ? 26.734 32.438 2.416 1 91 54 ALA A O 1
ATOM 419 N N . GLN A 1 55 ? 28.906 32.094 1.958 1 94.94 55 GLN A N 1
ATOM 420 C CA . GLN A 1 55 ? 29.344 33.406 2.445 1 94.94 55 GLN A CA 1
ATOM 421 C C . GLN A 1 55 ? 28.656 34.531 1.689 1 94.94 55 GLN A C 1
ATOM 423 O O . GLN A 1 55 ? 28.281 35.531 2.283 1 94.94 55 GLN A O 1
ATOM 428 N N . ALA A 1 56 ? 28.547 34.344 0.414 1 96.25 56 ALA A N 1
ATOM 429 C CA . ALA A 1 56 ? 27.922 35.375 -0.403 1 96.25 56 ALA A CA 1
ATOM 430 C C . ALA A 1 56 ? 26.469 35.594 0.015 1 96.25 56 ALA A C 1
ATOM 432 O O . ALA A 1 56 ? 25.984 36.719 0.04 1 96.25 56 ALA A O 1
ATOM 433 N N . THR A 1 57 ? 25.75 34.531 0.255 1 94.44 57 THR A N 1
ATOM 434 C CA . THR A 1 57 ? 24.359 34.625 0.694 1 94.44 57 THR A CA 1
ATOM 435 C C . THR A 1 57 ? 24.266 35.281 2.068 1 94.44 57 THR A C 1
ATOM 437 O O . THR A 1 57 ? 23.422 36.156 2.291 1 94.44 57 THR A O 1
ATOM 440 N N . LEU A 1 58 ? 25.156 34.906 2.977 1 94.75 58 LEU A N 1
ATOM 441 C CA . LEU A 1 58 ? 25.188 35.5 4.316 1 94.75 58 LEU A CA 1
ATOM 442 C C . LEU A 1 58 ? 25.438 37 4.258 1 94.75 58 LEU A C 1
ATOM 444 O O . LEU A 1 58 ? 24.812 37.781 4.98 1 94.75 58 LEU A O 1
ATOM 448 N N . ALA A 1 59 ? 26.375 37.375 3.434 1 96.81 59 ALA A N 1
ATOM 449 C CA . ALA A 1 59 ? 26.688 38.781 3.27 1 96.81 59 ALA A CA 1
ATOM 450 C C . ALA A 1 59 ? 25.484 39.531 2.703 1 96.81 59 ALA A C 1
ATOM 452 O O . ALA A 1 59 ? 25.203 40.656 3.123 1 96.81 59 ALA A O 1
ATOM 453 N N . TRP A 1 60 ? 24.875 38.938 1.729 1 96.69 60 TRP A N 1
ATOM 454 C CA . TRP A 1 60 ? 23.688 39.562 1.126 1 96.69 60 TRP A CA 1
ATOM 455 C C . TRP A 1 60 ? 22.578 39.719 2.152 1 96.69 60 TRP A C 1
ATOM 457 O O . TRP A 1 60 ? 21.922 40.75 2.213 1 96.69 60 TRP A O 1
ATOM 467 N N . VAL A 1 61 ? 22.344 38.719 2.973 1 96.44 61 VAL A N 1
ATOM 468 C CA . VAL A 1 61 ? 21.328 38.75 4.016 1 96.44 61 VAL A CA 1
ATOM 469 C C . VAL A 1 61 ? 21.609 39.875 5.004 1 96.44 61 VAL A C 1
ATOM 471 O O . VAL A 1 61 ? 20.703 40.625 5.375 1 96.44 61 VAL A O 1
ATOM 474 N N . LYS A 1 62 ? 22.828 39.969 5.406 1 96.56 62 LYS A N 1
ATOM 475 C CA . LYS A 1 62 ? 23.234 41.031 6.32 1 96.56 62 LYS A CA 1
ATOM 476 C C . LYS A 1 62 ? 22.969 42.406 5.711 1 96.56 62 LYS A C 1
ATOM 478 O O . LYS A 1 62 ? 22.469 43.312 6.391 1 96.56 62 LYS A O 1
ATOM 483 N N . ALA A 1 63 ? 23.328 42.562 4.488 1 97.69 63 ALA A N 1
ATOM 484 C CA . ALA A 1 63 ? 23.125 43.844 3.789 1 97.69 63 ALA A CA 1
ATOM 485 C C . ALA A 1 63 ? 21.656 44.188 3.66 1 97.69 63 ALA A C 1
ATOM 487 O O . ALA A 1 63 ? 21.25 45.344 3.846 1 97.69 63 ALA A O 1
ATOM 488 N N . GLU A 1 64 ? 20.859 43.188 3.258 1 97.62 64 GLU A N 1
ATOM 489 C CA . GLU A 1 64 ? 19.406 43.406 3.145 1 97.62 64 GLU A CA 1
ATOM 490 C C . GLU A 1 64 ? 18.812 43.812 4.477 1 97.62 64 GLU A C 1
ATOM 492 O O . GLU A 1 64 ? 18 44.75 4.527 1 97.62 64 GLU A O 1
ATOM 497 N N . ASN A 1 65 ? 19.172 43.188 5.516 1 97.31 65 ASN A N 1
ATOM 498 C CA . ASN A 1 65 ? 18.656 43.5 6.836 1 97.31 65 ASN A CA 1
ATOM 499 C C . ASN A 1 65 ? 19.031 44.938 7.25 1 97.31 65 ASN A C 1
ATOM 501 O O . ASN A 1 65 ? 18.234 45.625 7.891 1 97.31 65 ASN A O 1
ATOM 505 N N . LYS A 1 66 ? 20.188 45.312 6.938 1 97.25 66 LYS A N 1
ATOM 506 C CA . LYS A 1 66 ? 20.625 46.656 7.254 1 97.25 66 LYS A CA 1
ATOM 507 C C . LYS A 1 66 ? 19.734 47.688 6.57 1 97.25 66 LYS A C 1
ATOM 509 O O . LYS A 1 66 ? 19.266 48.656 7.207 1 97.25 66 LYS A O 1
ATOM 514 N N . ILE A 1 67 ? 19.484 47.5 5.301 1 97.06 67 ILE A N 1
ATOM 515 C CA . ILE A 1 67 ? 18.656 48.406 4.531 1 97.06 67 ILE A CA 1
ATOM 516 C C . ILE A 1 67 ? 17.25 48.438 5.133 1 97.06 67 ILE A C 1
ATOM 518 O O . ILE A 1 67 ? 16.672 49.531 5.305 1 97.06 67 ILE A O 1
ATOM 522 N N . THR A 1 68 ? 16.734 47.312 5.41 1 97.81 68 THR A N 1
ATOM 523 C CA . THR A 1 68 ? 15.383 47.219 5.941 1 97.81 68 THR A CA 1
ATOM 524 C C . THR A 1 68 ? 15.297 47.875 7.316 1 97.81 68 THR A C 1
ATOM 526 O O . THR A 1 68 ? 14.367 48.625 7.594 1 97.81 68 THR A O 1
ATOM 529 N N . THR A 1 69 ? 16.266 47.625 8.148 1 96.62 69 THR A N 1
ATOM 530 C CA . THR A 1 69 ? 16.297 48.219 9.484 1 96.62 69 THR A CA 1
ATOM 531 C C . THR A 1 69 ? 16.375 49.719 9.391 1 96.62 69 THR A C 1
ATOM 533 O O . THR A 1 69 ? 15.688 50.438 10.125 1 96.62 69 THR A O 1
ATOM 536 N N . ASP A 1 70 ? 17.219 50.188 8.523 1 96.5 70 ASP A N 1
ATOM 537 C CA . ASP A 1 70 ? 17.375 51.625 8.328 1 96.5 70 ASP A CA 1
ATOM 538 C C . ASP A 1 70 ? 16.062 52.281 7.875 1 96.5 70 ASP A C 1
ATOM 540 O O . ASP A 1 70 ? 15.68 53.344 8.375 1 96.5 70 ASP A O 1
ATOM 544 N N . TYR A 1 71 ? 15.445 51.656 6.941 1 96.88 71 TYR A N 1
ATOM 545 C CA . TYR A 1 71 ? 14.172 52.156 6.438 1 96.88 71 TYR A CA 1
ATOM 546 C C . TYR A 1 71 ? 13.125 52.219 7.547 1 96.88 71 TYR A C 1
ATOM 548 O O . TYR A 1 71 ? 12.461 53.219 7.742 1 96.88 71 TYR A O 1
ATOM 556 N N . LEU A 1 72 ? 12.922 51.156 8.281 1 97.38 72 LEU A N 1
ATOM 557 C CA . LEU A 1 72 ? 11.883 51.031 9.289 1 97.38 72 LEU A CA 1
ATOM 558 C C . LEU A 1 72 ? 12.148 51.938 10.477 1 97.38 72 LEU A C 1
ATOM 560 O O . LEU A 1 72 ? 11.211 52.469 11.078 1 97.38 72 LEU A O 1
ATOM 564 N N . SER A 1 73 ? 13.422 52.125 10.789 1 95.06 73 SER A N 1
ATOM 565 C CA . SER A 1 73 ? 13.789 52.969 11.922 1 95.06 73 SER A CA 1
ATOM 566 C C . SER A 1 73 ? 13.406 54.438 11.688 1 95.06 73 SER A C 1
ATOM 568 O O . SER A 1 73 ? 13.281 55.188 12.633 1 95.06 73 SER A O 1
ATOM 570 N N . LYS A 1 74 ? 13.195 54.812 10.484 1 94.56 74 LYS A N 1
ATOM 571 C CA . LYS A 1 74 ? 12.883 56.188 10.133 1 94.56 74 LYS A CA 1
ATOM 572 C C . LYS A 1 74 ? 11.391 56.469 10.242 1 94.56 74 LYS A C 1
ATOM 574 O O . LYS A 1 74 ? 10.953 57.625 10.188 1 94.56 74 LYS A O 1
ATOM 579 N N . ILE A 1 75 ? 10.602 55.469 10.406 1 96.75 75 ILE A N 1
ATOM 580 C CA . ILE A 1 75 ? 9.156 55.656 10.547 1 96.75 75 ILE A CA 1
ATOM 581 C C . ILE A 1 75 ? 8.844 56.188 11.945 1 96.75 75 ILE A C 1
ATOM 583 O O . ILE A 1 75 ? 9.078 55.5 12.945 1 96.75 75 ILE A O 1
ATOM 587 N N . PRO A 1 76 ? 8.305 57.375 12.078 1 94.88 76 PRO A N 1
ATOM 588 C CA . PRO A 1 76 ? 8.25 58.062 13.359 1 94.88 76 PRO A CA 1
ATOM 589 C C . PRO A 1 76 ? 7.336 57.375 14.375 1 94.88 76 PRO A C 1
ATOM 591 O O . PRO A 1 76 ? 7.547 57.531 15.586 1 94.88 76 PRO A O 1
ATOM 594 N N . PHE A 1 77 ? 6.316 56.688 13.938 1 95.44 77 PHE A N 1
ATOM 595 C CA . PHE A 1 77 ? 5.332 56.156 14.875 1 95.44 77 PHE A CA 1
ATOM 596 C C . PHE A 1 77 ? 5.562 54.656 15.133 1 95.44 77 PHE A C 1
ATOM 598 O O . PHE A 1 77 ? 4.738 54 15.766 1 95.44 77 PHE A O 1
ATOM 605 N N . ARG A 1 78 ? 6.625 54.031 14.656 1 96.38 78 ARG A N 1
ATOM 606 C CA . ARG A 1 78 ? 6.941 52.625 14.883 1 96.38 78 ARG A CA 1
ATOM 607 C C . ARG A 1 78 ? 7.055 52.344 16.375 1 96.38 78 ARG A C 1
ATOM 609 O O . ARG A 1 78 ? 6.504 51.344 16.844 1 96.38 78 ARG A O 1
ATOM 616 N N . ALA A 1 79 ? 7.781 53.125 17.094 1 96.19 79 ALA A N 1
ATOM 617 C CA . ALA A 1 79 ? 8 52.906 18.516 1 96.19 79 ALA A CA 1
ATOM 618 C C . ALA A 1 79 ? 6.691 53 19.297 1 96.19 79 ALA A C 1
ATOM 620 O O . ALA A 1 79 ? 6.48 52.219 20.25 1 96.19 79 ALA A O 1
ATOM 621 N N . LYS A 1 80 ? 5.875 53.938 18.922 1 96 80 LYS A N 1
ATOM 622 C CA . LYS A 1 80 ? 4.57 54.062 19.562 1 96 80 LYS A CA 1
ATOM 623 C C . LYS A 1 80 ? 3.734 52.812 19.391 1 96 80 LYS A C 1
ATOM 625 O O . LYS A 1 80 ? 3.102 52.344 20.344 1 96 80 LYS A O 1
ATOM 630 N N . LEU A 1 81 ? 3.723 52.312 18.203 1 96.44 81 LEU A N 1
ATOM 631 C CA . LEU A 1 81 ? 3.002 51.062 17.922 1 96.44 81 LEU A CA 1
ATOM 632 C C . LEU A 1 81 ? 3.551 49.906 18.75 1 96.44 81 LEU A C 1
ATOM 634 O O . LEU A 1 81 ? 2.785 49.156 19.359 1 96.44 81 LEU A O 1
ATOM 638 N N . LEU A 1 82 ? 4.871 49.719 18.797 1 96.75 82 LEU A N 1
ATOM 639 C CA . LEU A 1 82 ? 5.512 48.656 19.562 1 96.75 82 LEU A CA 1
ATOM 640 C C . LEU A 1 82 ? 5.172 48.781 21.031 1 96.75 82 LEU A C 1
ATOM 642 O O . LEU A 1 82 ? 4.871 47.75 21.688 1 96.75 82 LEU A O 1
ATOM 646 N N . ASN A 1 83 ? 5.223 49.969 21.562 1 96.69 83 ASN A N 1
ATOM 647 C CA . ASN A 1 83 ? 4.918 50.156 22.984 1 96.69 83 ASN A CA 1
ATOM 648 C C . ASN A 1 83 ? 3.473 49.781 23.297 1 96.69 83 ASN A C 1
ATOM 650 O O . ASN A 1 83 ? 3.199 49.188 24.344 1 96.69 83 ASN A O 1
ATOM 654 N N . ARG A 1 84 ? 2.549 50.219 22.453 1 96.81 84 ARG A N 1
ATOM 655 C CA . ARG A 1 84 ? 1.149 49.844 22.672 1 96.81 84 ARG A CA 1
ATOM 656 C C . ARG A 1 84 ? 0.956 48.344 22.609 1 96.81 84 ARG A C 1
ATOM 658 O O . ARG A 1 84 ? 0.184 47.781 23.391 1 96.81 84 ARG A O 1
ATOM 665 N N . MET A 1 85 ? 1.634 47.719 21.672 1 96.69 85 MET A N 1
ATOM 666 C CA . MET A 1 85 ? 1.547 46.281 21.562 1 96.69 85 MET A CA 1
ATOM 667 C C . MET A 1 85 ? 2.053 45.594 22.828 1 96.69 85 MET A C 1
ATOM 669 O O . MET A 1 85 ? 1.466 44.625 23.297 1 96.69 85 MET A O 1
ATOM 673 N N . LYS A 1 86 ? 3.15 46.094 23.359 1 96.38 86 LYS A N 1
ATOM 674 C CA . LYS A 1 86 ? 3.688 45.562 24.609 1 96.38 86 LYS A CA 1
ATOM 675 C C . LYS A 1 86 ? 2.682 45.688 25.75 1 96.38 86 LYS A C 1
ATOM 677 O O . LYS A 1 86 ? 2.494 44.781 26.547 1 96.38 86 LYS A O 1
ATOM 682 N N . GLU A 1 87 ? 2.066 46.844 25.812 1 96.88 87 GLU A N 1
ATOM 683 C CA . GLU A 1 87 ? 1.051 47.094 26.828 1 96.88 87 GLU A CA 1
ATOM 684 C C . GLU A 1 87 ? -0.104 46.094 26.719 1 96.88 87 GLU A C 1
ATOM 686 O O . GLU A 1 87 ? -0.559 45.562 27.719 1 96.88 87 GLU A O 1
ATOM 691 N N . LEU A 1 88 ? -0.539 45.906 25.547 1 96.81 88 LEU A N 1
ATOM 692 C CA . LEU A 1 88 ? -1.7 45.062 25.281 1 96.81 88 LEU A CA 1
ATOM 693 C C . LEU A 1 88 ? -1.364 43.594 25.484 1 96.81 88 LEU A C 1
ATOM 695 O O . LEU A 1 88 ? -2.244 42.812 25.812 1 96.81 88 LEU A O 1
ATOM 699 N N . ALA A 1 89 ? -0.076 43.25 25.281 1 95.62 89 ALA A N 1
ATOM 700 C CA . ALA A 1 89 ? 0.353 41.844 25.438 1 95.62 89 ALA A CA 1
ATOM 701 C C . ALA A 1 89 ? 0.588 41.5 26.906 1 95.62 89 ALA A C 1
ATOM 703 O O . ALA A 1 89 ? 0.682 40.344 27.266 1 95.62 89 ALA A O 1
ATOM 704 N N . ASN A 1 90 ? 0.685 42.531 27.672 1 95.88 90 ASN A N 1
ATOM 705 C CA . ASN A 1 90 ? 1.043 42.344 29.078 1 95.88 90 ASN A CA 1
ATOM 706 C C . ASN A 1 90 ? -0.182 42.062 29.922 1 95.88 90 ASN A C 1
ATOM 708 O O . ASN A 1 90 ? -0.59 42.875 30.75 1 95.88 90 ASN A O 1
ATOM 712 N N . TYR A 1 91 ? -0.72 40.938 29.812 1 95.38 91 TYR A N 1
ATOM 713 C CA . TYR A 1 91 ? -1.791 40.438 30.656 1 95.38 91 TYR A CA 1
ATOM 714 C C . TYR A 1 91 ? -1.565 38.938 30.984 1 95.38 91 TYR A C 1
ATOM 716 O O . TYR A 1 91 ? -0.907 38.25 30.219 1 95.38 91 TYR A O 1
ATOM 724 N N . GLU A 1 92 ? -2.104 38.531 32.062 1 94.69 92 GLU A N 1
ATOM 725 C CA . GLU A 1 92 ? -1.975 37.156 32.5 1 94.69 92 GLU A CA 1
ATOM 726 C C . GLU A 1 92 ? -2.844 36.219 31.656 1 94.69 92 GLU A C 1
ATOM 728 O O . GLU A 1 92 ? -3.984 36.562 31.328 1 94.69 92 GLU A O 1
ATOM 733 N N . LYS A 1 93 ? -2.318 35.094 31.266 1 94.5 93 LYS A N 1
ATOM 734 C CA . LYS A 1 93 ? -3.014 34.062 30.484 1 94.5 93 LYS A CA 1
ATOM 735 C C . LYS A 1 93 ? -2.965 32.719 31.188 1 94.5 93 LYS A C 1
ATOM 737 O O . LYS A 1 93 ? -1.937 32.344 31.766 1 94.5 93 LYS A O 1
ATOM 742 N N . TYR A 1 94 ? -4.109 32.031 31.172 1 94.25 94 TYR A N 1
ATOM 743 C CA . TYR A 1 94 ? -4.223 30.672 31.703 1 94.25 94 TYR A CA 1
ATOM 744 C C . TYR A 1 94 ? -4.77 29.703 30.656 1 94.25 94 TYR A C 1
ATOM 746 O O . TYR A 1 94 ? -5.648 30.062 29.875 1 94.25 94 TYR A O 1
ATOM 754 N N . SER A 1 95 ? -4.23 28.562 30.641 1 95.69 95 SER A N 1
ATOM 755 C CA . SER A 1 95 ? -4.898 27.5 29.906 1 95.69 95 SER A CA 1
ATOM 756 C C . SER A 1 95 ? -5.973 26.828 30.766 1 95.69 95 SER A C 1
ATOM 758 O O . SER A 1 95 ? -5.996 27 31.984 1 95.69 95 SER A O 1
ATOM 760 N N . ALA A 1 96 ? -6.895 26.094 30.016 1 96.19 96 ALA A N 1
ATOM 761 C CA . ALA A 1 96 ? -7.754 25.188 30.781 1 96.19 96 ALA A CA 1
ATOM 762 C C . ALA A 1 96 ? -6.93 24.141 31.516 1 96.19 96 ALA A C 1
ATOM 764 O O . ALA A 1 96 ? -5.969 23.594 30.969 1 96.19 96 ALA A O 1
ATOM 765 N N . PRO A 1 97 ? -7.227 23.953 32.812 1 97.12 97 PRO A N 1
ATOM 766 C CA . PRO A 1 97 ? -6.512 22.875 33.531 1 97.12 97 PRO A CA 1
ATOM 767 C C . PRO A 1 97 ? -6.922 21.484 33.062 1 97.12 97 PRO A C 1
ATOM 769 O O . PRO A 1 97 ? -8.023 21.312 32.531 1 97.12 97 PRO A O 1
ATOM 772 N N . TRP A 1 98 ? -6.113 20.531 33.188 1 96.12 98 TRP A N 1
ATOM 773 C CA . TRP A 1 98 ? -6.461 19.156 32.875 1 96.12 98 TRP A CA 1
ATOM 774 C C . TRP A 1 98 ? -5.922 18.203 33.938 1 96.12 98 TRP A C 1
ATOM 776 O O . TRP A 1 98 ? -4.887 18.469 34.562 1 96.12 98 TRP A O 1
ATOM 786 N N . TYR A 1 99 ? -6.668 17.203 34.156 1 96.5 99 TYR A N 1
ATOM 787 C CA . TYR A 1 99 ? -6.297 16.172 35.125 1 96.5 99 TYR A CA 1
ATOM 788 C C . TYR A 1 99 ? -5.477 15.07 34.469 1 96.5 99 TYR A C 1
ATOM 790 O O . TYR A 1 99 ? -5.848 14.57 33.406 1 96.5 99 TYR A O 1
ATOM 798 N N . ASN A 1 100 ? -4.363 14.766 34.969 1 96.19 100 ASN A N 1
ATOM 799 C CA . ASN A 1 100 ? -3.586 13.609 34.562 1 96.19 100 ASN A CA 1
ATOM 800 C C . ASN A 1 100 ? -3.799 12.422 35.5 1 96.19 100 ASN A C 1
ATOM 802 O O . ASN A 1 100 ? -3.318 12.43 36.625 1 96.19 100 ASN A O 1
ATOM 806 N N . LYS A 1 101 ? -4.473 11.43 35.031 1 94.19 101 LYS A N 1
ATOM 807 C CA . LYS A 1 101 ? -4.863 10.312 35.906 1 94.19 101 LYS A CA 1
ATOM 808 C C . LYS A 1 101 ? -3.646 9.508 36.344 1 94.19 101 LYS A C 1
ATOM 810 O O . LYS A 1 101 ? -3.686 8.82 37.344 1 94.19 101 LYS A O 1
ATOM 815 N N . HIS A 1 102 ? -2.566 9.602 35.625 1 94.62 102 HIS A N 1
ATOM 816 C CA . HIS A 1 102 ? -1.388 8.797 35.938 1 94.62 102 HIS A CA 1
ATOM 817 C C . HIS A 1 102 ? -0.562 9.414 37.062 1 94.62 102 HIS A C 1
ATOM 819 O O . HIS A 1 102 ? -0.029 8.703 37.906 1 94.62 102 HIS A O 1
ATOM 825 N N . THR A 1 103 ? -0.461 10.695 37.031 1 95.62 103 THR A N 1
ATOM 826 C CA . THR A 1 103 ? 0.236 11.383 38.125 1 95.62 103 THR A CA 1
ATOM 827 C C . THR A 1 103 ? -0.735 11.758 39.219 1 95.62 103 THR A C 1
ATOM 829 O O . THR A 1 103 ? -0.313 12.133 40.312 1 95.62 103 THR A O 1
ATOM 832 N N . GLN A 1 104 ? -2.016 11.688 38.938 1 95.62 104 GLN A N 1
ATOM 833 C CA . GLN A 1 104 ? -3.094 12.062 39.844 1 95.62 104 GLN A CA 1
ATOM 834 C C . GLN A 1 104 ? -2.979 13.523 40.281 1 95.62 104 GLN A C 1
ATOM 836 O O . GLN A 1 104 ? -3.158 13.844 41.438 1 95.62 104 GLN A O 1
ATOM 841 N N . LYS A 1 105 ? -2.619 14.336 39.344 1 96.75 105 LYS A N 1
ATOM 842 C CA . LYS A 1 105 ? -2.451 15.766 39.562 1 96.75 105 LYS A CA 1
ATOM 843 C C . LYS A 1 105 ? -3.137 16.578 38.469 1 96.75 105 LYS A C 1
ATOM 845 O O . LYS A 1 105 ? -3.568 16.031 37.469 1 96.75 105 LYS A O 1
ATOM 850 N N . TRP A 1 106 ? -3.289 17.828 38.75 1 97.06 106 TRP A N 1
ATOM 851 C CA . TRP A 1 106 ? -3.797 18.797 37.781 1 97.06 106 TRP A CA 1
ATOM 852 C C . TRP A 1 106 ? -2.664 19.625 37.188 1 97.06 106 TRP A C 1
ATOM 854 O O . TRP A 1 106 ? -1.74 20.016 37.906 1 97.06 106 TRP A O 1
ATOM 864 N N . TYR A 1 107 ? -2.738 19.906 35.969 1 97.56 107 TYR A N 1
ATOM 865 C CA . TYR A 1 107 ? -1.744 20.719 35.281 1 97.56 107 TYR A CA 1
ATOM 866 C C . TYR A 1 107 ? -2.406 21.859 34.531 1 97.56 107 TYR A C 1
ATOM 868 O O . TYR A 1 107 ? -3.568 21.766 34.125 1 97.56 107 TYR A O 1
ATOM 876 N N . PHE A 1 108 ? -1.755 22.906 34.375 1 97.25 108 PHE A N 1
ATOM 877 C CA . PHE A 1 108 ? -2.205 24.031 33.562 1 97.25 108 PHE A CA 1
ATOM 878 C C . PHE A 1 108 ? -1.028 24.906 33.156 1 97.25 108 PHE A C 1
ATOM 880 O O . PHE A 1 108 ? 0.033 24.859 33.781 1 97.25 108 PHE A O 1
ATOM 887 N N . TYR A 1 109 ? -1.161 25.641 32.125 1 97.5 109 TYR A N 1
ATOM 888 C CA . TYR A 1 109 ? -0.175 26.625 31.703 1 97.5 109 TYR A CA 1
ATOM 889 C C . TYR A 1 109 ? -0.564 28.031 32.156 1 97.5 109 TYR A C 1
ATOM 891 O O . TYR A 1 109 ? -1.747 28.375 32.188 1 97.5 109 TYR A O 1
ATOM 899 N N . ARG A 1 110 ? 0.422 28.781 32.5 1 96.62 110 ARG A N 1
ATOM 900 C CA . ARG A 1 110 ? 0.228 30.172 32.906 1 96.62 110 ARG A CA 1
ATOM 901 C C . ARG A 1 110 ? 1.335 31.047 32.344 1 96.62 110 ARG A C 1
ATOM 903 O O . ARG A 1 110 ? 2.498 30.641 32.281 1 96.62 110 ARG A O 1
ATOM 910 N N . ASN A 1 111 ? 0.987 32.125 31.781 1 95.5 111 ASN A N 1
ATOM 911 C CA . ASN A 1 111 ? 1.886 33.188 31.328 1 95.5 111 ASN A CA 1
ATOM 912 C C . ASN A 1 111 ? 1.604 34.5 32.062 1 95.5 111 ASN A C 1
ATOM 914 O O . ASN A 1 111 ? 0.454 34.938 32.125 1 95.5 111 ASN A O 1
ATOM 918 N N . ASN A 1 112 ? 2.553 35.156 32.531 1 92.31 112 ASN A N 1
ATOM 919 C CA . ASN A 1 112 ? 2.328 36.344 33.344 1 92.31 112 ASN A CA 1
ATOM 920 C C . ASN A 1 112 ? 2.209 37.594 32.5 1 92.31 112 ASN A C 1
ATOM 922 O O . ASN A 1 112 ? 2.086 38.688 33.031 1 92.31 112 ASN A O 1
ATOM 926 N N . GLY A 1 113 ? 2.258 37.406 31.219 1 91.88 113 GLY A N 1
ATOM 927 C CA . GLY A 1 113 ? 2.025 38.531 30.312 1 91.88 113 GLY A CA 1
ATOM 928 C C . GLY A 1 113 ? 3.113 38.688 29.281 1 91.88 113 GLY A C 1
ATOM 929 O O . GLY A 1 113 ? 2.857 38.531 28.078 1 91.88 113 GLY A O 1
ATOM 930 N N . LEU A 1 114 ? 4.305 38.906 29.688 1 91.06 114 LEU A N 1
ATOM 931 C CA . LEU A 1 114 ? 5.352 39.219 28.719 1 91.06 114 LEU A CA 1
ATOM 932 C C . LEU A 1 114 ? 6.379 38.094 28.656 1 91.06 114 LEU A C 1
ATOM 934 O O . LEU A 1 114 ? 7.379 38.188 27.953 1 91.06 114 LEU A O 1
ATOM 938 N N . GLN A 1 115 ? 6.105 36.969 29.359 1 93.31 115 GLN A N 1
ATOM 939 C CA . GLN A 1 115 ? 6.988 35.812 29.219 1 93.31 115 GLN A CA 1
ATOM 940 C C . GLN A 1 115 ? 6.988 35.312 27.797 1 93.31 115 GLN A C 1
ATOM 942 O O . GLN A 1 115 ? 5.953 35.312 27.125 1 93.31 115 GLN A O 1
ATOM 947 N N . ASN A 1 116 ? 8.172 34.844 27.359 1 93 116 ASN A N 1
ATOM 948 C CA . ASN A 1 116 ? 8.273 34.312 26 1 93 116 ASN A CA 1
ATOM 949 C C . ASN A 1 116 ? 7.379 33.094 25.812 1 93 116 ASN A C 1
ATOM 951 O O . ASN A 1 116 ? 6.816 32.875 24.734 1 93 116 ASN A O 1
ATOM 955 N N . GLN A 1 117 ? 7.285 32.25 26.812 1 94.81 117 GLN A N 1
ATOM 956 C CA . GLN A 1 117 ? 6.492 31.047 26.766 1 94.81 117 GLN A CA 1
ATOM 957 C C . GLN A 1 117 ? 5.719 30.828 28.062 1 94.81 117 GLN A C 1
ATOM 959 O O . GLN A 1 117 ? 6.145 31.281 29.125 1 94.81 117 GLN A O 1
ATOM 964 N N . SER A 1 118 ? 4.594 30.141 27.906 1 95.94 118 SER A N 1
ATOM 965 C CA . SER A 1 118 ? 3.826 29.812 29.094 1 95.94 118 SER A CA 1
ATOM 966 C C . SER A 1 118 ? 4.551 28.766 29.938 1 95.94 118 SER A C 1
ATOM 968 O O . SER A 1 118 ? 5.203 27.859 29.406 1 95.94 118 SER A O 1
ATOM 970 N N . VAL A 1 119 ? 4.426 28.906 31.203 1 97.62 119 VAL A N 1
ATOM 971 C CA . VAL A 1 119 ? 5.02 28 32.188 1 97.62 119 VAL A CA 1
ATOM 972 C C . VAL A 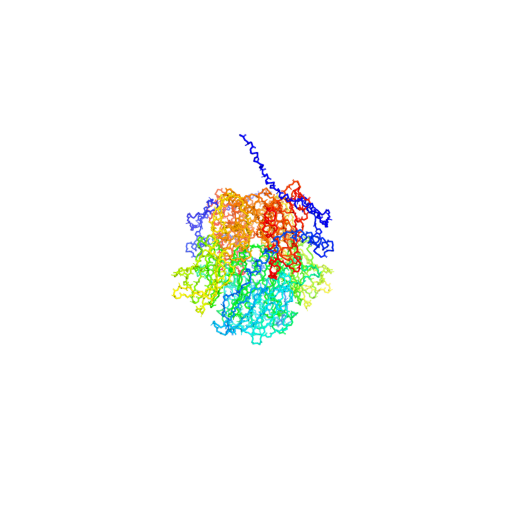1 119 ? 4.016 26.906 32.531 1 97.62 119 VAL A C 1
ATOM 974 O O . VAL A 1 119 ? 2.828 27.188 32.719 1 97.62 119 VAL A O 1
ATOM 977 N N . LEU A 1 120 ? 4.457 25.656 32.625 1 98.12 120 LEU A N 1
ATOM 978 C CA . LEU A 1 120 ? 3.611 24.547 33.031 1 98.12 120 LEU A CA 1
ATOM 979 C C . LEU A 1 120 ? 3.617 24.406 34.562 1 98.12 120 LEU A C 1
ATOM 981 O O . LEU A 1 120 ? 4.672 24.203 35.156 1 98.12 120 LEU A O 1
ATOM 985 N N . TYR A 1 121 ? 2.453 24.484 35.156 1 97.94 121 TYR A N 1
ATOM 986 C CA . TYR A 1 121 ? 2.275 24.359 36.594 1 97.94 121 TYR A CA 1
ATOM 987 C C . TYR A 1 121 ? 1.585 23.047 36.938 1 97.94 121 TYR A C 1
ATOM 989 O O . TYR A 1 121 ? 0.904 22.453 36.094 1 97.94 121 TYR A O 1
ATOM 997 N N . VAL A 1 122 ? 1.791 22.609 38.125 1 97.56 122 VAL A N 1
ATOM 998 C CA . VAL A 1 122 ? 1.146 21.422 38.656 1 97.56 122 VAL A CA 1
ATOM 999 C C . VAL A 1 122 ? 0.489 21.75 40 1 97.56 122 VAL A C 1
ATOM 1001 O O . VAL A 1 122 ? 1.017 22.531 40.781 1 97.56 122 VAL A O 1
ATOM 1004 N N . MET A 1 123 ? -0.704 21.234 40.25 1 96.94 123 MET A N 1
ATOM 1005 C CA . MET A 1 123 ? -1.417 21.391 41.531 1 96.94 123 MET A CA 1
ATOM 1006 C C . MET A 1 123 ? -2.143 20.094 41.906 1 96.94 123 MET A C 1
ATOM 1008 O O . MET A 1 123 ? -2.453 19.281 41.031 1 96.94 123 MET A O 1
ATOM 1012 N N . ASN A 1 124 ? -2.432 19.906 43.156 1 95.56 124 ASN A N 1
ATOM 1013 C CA . ASN A 1 124 ? -3.051 18.688 43.656 1 95.56 124 ASN A CA 1
ATOM 1014 C C . ASN A 1 124 ? -4.566 18.719 43.5 1 95.56 124 ASN A C 1
ATOM 1016 O O . ASN A 1 124 ? -5.199 17.672 43.312 1 95.56 124 ASN A O 1
ATOM 1020 N N . ARG A 1 125 ? -5.059 19.859 43.688 1 95.69 125 ARG A N 1
ATOM 1021 C CA . ARG A 1 125 ? -6.512 20.016 43.625 1 95.69 125 ARG A CA 1
ATOM 1022 C C . ARG A 1 125 ? -6.906 21.156 42.688 1 95.69 125 ARG A C 1
ATOM 1024 O O . ARG A 1 125 ? -6.234 22.188 42.656 1 95.69 125 ARG A O 1
ATOM 1031 N N . LEU A 1 126 ? -7.996 20.891 42.031 1 95.25 126 LEU A N 1
ATOM 1032 C CA . LEU A 1 126 ? -8.539 21.953 41.188 1 95.25 126 LEU A CA 1
ATOM 1033 C C . LEU A 1 126 ? -8.867 23.188 42.031 1 95.25 126 LEU A C 1
ATOM 1035 O O . LEU A 1 126 ? -9.445 23.078 43.094 1 95.25 126 LEU A O 1
ATOM 1039 N N . GLY A 1 127 ? -8.531 24.359 41.562 1 92.06 127 GLY A N 1
ATOM 1040 C CA . GLY A 1 127 ? -8.812 25.594 42.281 1 92.06 127 GLY A CA 1
ATOM 1041 C C . GLY A 1 127 ? -7.621 26.094 43.094 1 92.06 127 GLY A C 1
ATOM 1042 O O . GLY A 1 127 ? -7.664 27.203 43.625 1 92.06 127 GLY A O 1
ATOM 1043 N N . ASP A 1 128 ? -6.574 25.391 43.125 1 93.62 128 ASP A N 1
ATOM 1044 C CA . ASP A 1 128 ? -5.406 25.766 43.906 1 93.62 128 ASP A CA 1
ATOM 1045 C C . ASP A 1 128 ? -4.34 26.422 43.062 1 93.62 128 ASP A C 1
ATOM 1047 O O . ASP A 1 128 ? -3.143 26.234 43.281 1 93.62 128 ASP A O 1
ATOM 1051 N N . GLU A 1 129 ? -4.703 27.125 42.062 1 91.44 129 GLU A N 1
ATOM 1052 C CA . GLU A 1 129 ? -3.744 27.703 41.125 1 91.44 129 GLU A CA 1
ATOM 1053 C C . GLU A 1 129 ? -2.748 28.609 41.844 1 91.44 129 GLU A C 1
ATOM 1055 O O . GLU A 1 129 ? -1.567 28.641 41.5 1 91.44 129 GLU A O 1
ATOM 1060 N N . LYS A 1 130 ? -3.115 29.281 42.875 1 89.81 130 LYS A N 1
ATOM 1061 C CA . LYS A 1 130 ? -2.248 30.203 43.625 1 89.81 130 LYS A CA 1
ATOM 1062 C C . LYS A 1 130 ? -1.157 29.438 44.375 1 89.81 130 LYS A C 1
ATOM 1064 O O . LYS A 1 130 ? -0.091 30 44.656 1 89.81 130 LYS A O 1
ATOM 1069 N N . LYS A 1 131 ? -1.405 28.234 44.625 1 94 131 LYS A N 1
ATOM 1070 C CA . LYS A 1 131 ? -0.451 27.406 45.375 1 94 131 LYS A CA 1
ATOM 1071 C C . LYS A 1 131 ? 0.256 26.422 44.438 1 94 131 LYS A C 1
ATOM 1073 O O . LYS A 1 131 ? 1.035 25.578 44.906 1 94 131 LYS A O 1
ATOM 1078 N N . ALA A 1 132 ? -0.046 26.516 43.188 1 96.56 132 ALA A N 1
ATOM 1079 C CA . ALA A 1 132 ? 0.516 25.578 42.25 1 96.56 132 ALA A CA 1
ATOM 1080 C C . ALA A 1 132 ? 2.035 25.703 42.156 1 96.56 132 ALA A C 1
ATOM 1082 O O . ALA A 1 132 ? 2.586 26.781 42.469 1 96.56 132 ALA A O 1
ATOM 1083 N N . GLN A 1 133 ? 2.674 24.656 41.844 1 96.75 133 GLN A N 1
ATOM 1084 C CA . GLN A 1 133 ? 4.121 24.609 41.688 1 96.75 133 GLN A CA 1
ATOM 1085 C C . GLN A 1 133 ? 4.516 24.562 40.219 1 96.75 133 GLN A C 1
ATOM 1087 O O . GLN A 1 133 ? 3.76 24.062 39.375 1 96.75 133 GLN A O 1
ATOM 1092 N N . ILE A 1 134 ? 5.664 25.156 39.906 1 97 134 ILE A N 1
ATOM 1093 C CA . ILE A 1 134 ? 6.188 25.078 38.562 1 97 134 ILE A CA 1
ATOM 1094 C C . ILE A 1 134 ? 6.621 23.656 38.25 1 97 134 ILE A C 1
ATOM 1096 O O . ILE A 1 134 ? 7.406 23.062 39 1 97 134 ILE A O 1
ATOM 1100 N N . PHE A 1 135 ? 6.117 23.094 37.219 1 97.5 135 PHE A N 1
ATOM 1101 C CA . PHE A 1 135 ? 6.551 21.781 36.75 1 97.5 135 PHE A CA 1
ATOM 1102 C C . PHE A 1 135 ? 7.656 21.922 35.719 1 97.5 135 PHE A C 1
ATOM 1104 O O . PHE A 1 135 ? 8.656 21.203 35.75 1 97.5 135 PHE A O 1
ATOM 1111 N N . LEU A 1 136 ? 7.477 22.797 34.75 1 97.81 136 LEU A N 1
ATOM 1112 C CA . LEU A 1 136 ? 8.453 23.094 33.688 1 97.81 136 LEU A CA 1
ATOM 1113 C C . LEU A 1 136 ? 8.359 24.547 33.25 1 97.81 136 LEU A C 1
ATOM 1115 O O . LEU A 1 136 ? 7.281 25.016 32.875 1 97.81 136 LEU A O 1
ATOM 1119 N N . ASP A 1 137 ? 9.43 25.25 33.312 1 97.44 137 ASP A N 1
ATOM 1120 C CA . ASP A 1 137 ? 9.5 26.625 32.812 1 97.44 137 ASP A CA 1
ATOM 1121 C C . ASP A 1 137 ? 10.336 26.719 31.547 1 97.44 137 ASP A C 1
ATOM 1123 O O . ASP A 1 137 ? 11.555 26.828 31.594 1 97.44 137 ASP A O 1
ATOM 1127 N N . PRO A 1 138 ? 9.68 26.766 30.438 1 96.5 138 PRO A N 1
ATOM 1128 C CA . PRO A 1 138 ? 10.422 26.781 29.172 1 96.5 138 PRO A CA 1
ATOM 1129 C C . PRO A 1 138 ? 11.258 28.047 29 1 96.5 138 PRO A C 1
ATOM 1131 O O . PRO A 1 138 ? 12.172 28.078 28.172 1 96.5 138 PRO A O 1
ATOM 1134 N N . ASN A 1 139 ? 10.984 29.094 29.734 1 95.94 139 ASN A N 1
ATOM 1135 C CA . ASN A 1 139 ? 11.742 30.328 29.625 1 95.94 139 ASN A CA 1
ATOM 1136 C C . ASN A 1 139 ? 13.164 30.172 30.156 1 95.94 139 ASN A C 1
ATOM 1138 O O . ASN A 1 139 ? 14.023 31.016 29.922 1 95.94 139 ASN A O 1
ATOM 1142 N N . LYS A 1 140 ? 13.359 29.125 30.812 1 95.81 140 LYS A N 1
ATOM 1143 C CA . LYS A 1 140 ? 14.68 28.891 31.391 1 95.81 140 LYS A CA 1
ATOM 1144 C C . LYS A 1 140 ? 15.516 27.969 30.484 1 95.81 140 LYS A C 1
ATOM 1146 O O . LYS A 1 140 ? 16.672 27.672 30.797 1 95.81 140 LYS A O 1
ATOM 1151 N N . LEU A 1 141 ? 14.992 27.547 29.391 1 95.5 141 LEU A N 1
ATOM 1152 C CA . LEU A 1 141 ? 15.68 26.609 28.5 1 95.5 141 LEU A CA 1
ATOM 1153 C C . LEU A 1 141 ? 16.812 27.312 27.75 1 95.5 141 LEU A C 1
ATOM 1155 O O . LEU A 1 141 ? 17.734 26.656 27.25 1 95.5 141 LEU A O 1
ATOM 1159 N N . SER A 1 142 ? 16.734 28.562 27.562 1 93.38 142 SER A N 1
ATOM 1160 C CA . SER A 1 142 ? 17.781 29.391 26.984 1 93.38 142 SER A CA 1
ATOM 1161 C C . SER A 1 142 ? 17.703 30.828 27.484 1 93.38 142 SER A C 1
ATOM 1163 O O . SER A 1 142 ? 16.625 31.297 27.875 1 93.38 142 SER A O 1
ATOM 1165 N N . THR A 1 143 ? 18.734 31.547 27.406 1 91.25 143 THR A N 1
ATOM 1166 C CA . THR A 1 143 ? 18.781 32.906 27.922 1 91.25 143 THR A CA 1
ATOM 1167 C C . THR A 1 143 ? 18.188 33.906 26.922 1 91.25 143 THR A C 1
ATOM 1169 O O . THR A 1 143 ? 17.609 34.906 27.312 1 91.25 143 THR A O 1
ATOM 1172 N N . ASP A 1 144 ? 18.281 33.562 25.703 1 88.81 144 ASP A N 1
ATOM 1173 C CA . ASP A 1 144 ? 17.828 34.531 24.688 1 88.81 144 ASP A CA 1
ATOM 1174 C C . ASP A 1 144 ? 16.438 34.156 24.172 1 88.81 144 ASP A C 1
ATOM 1176 O O . ASP A 1 144 ? 15.938 34.781 23.234 1 88.81 144 ASP A O 1
ATOM 1180 N N . GLY A 1 145 ? 15.836 33.125 24.688 1 90.12 145 GLY A N 1
ATOM 1181 C CA . GLY A 1 145 ? 14.469 32.75 24.344 1 90.12 145 GLY A CA 1
ATOM 1182 C C . GLY A 1 145 ? 14.359 31.984 23.031 1 90.12 145 GLY A C 1
ATOM 1183 O O . GLY A 1 145 ? 13.266 31.797 22.516 1 90.12 145 GLY A O 1
ATOM 1184 N N . THR A 1 146 ? 15.461 31.469 22.484 1 91 146 THR A N 1
ATOM 1185 C CA . THR A 1 146 ? 15.453 30.875 21.156 1 91 146 THR A CA 1
ATOM 1186 C C . THR A 1 146 ? 15.211 29.375 21.234 1 91 146 THR A C 1
ATOM 1188 O O . THR A 1 146 ? 15.219 28.688 20.203 1 91 146 THR A O 1
ATOM 1191 N N . VAL A 1 147 ? 15.094 28.812 22.406 1 95.19 147 VAL A N 1
ATOM 1192 C CA . VAL A 1 147 ? 14.703 27.422 22.594 1 95.19 147 VAL A CA 1
ATOM 1193 C C . VAL A 1 147 ? 13.234 27.344 23.016 1 95.19 147 VAL A C 1
ATOM 1195 O O . VAL A 1 147 ? 12.836 27.969 23.984 1 95.19 147 VAL A O 1
ATOM 1198 N N . ALA A 1 148 ? 12.461 26.609 22.219 1 94.94 148 ALA A N 1
ATOM 1199 C CA . ALA A 1 148 ? 11.023 26.578 22.484 1 94.94 148 ALA A CA 1
ATOM 1200 C C . ALA A 1 148 ? 10.57 25.172 22.875 1 94.94 148 ALA A C 1
ATOM 1202 O O . ALA A 1 148 ? 11.062 24.188 22.328 1 94.94 148 ALA A O 1
ATOM 1203 N N . LEU A 1 149 ? 9.609 25.094 23.781 1 96.12 149 LEU A N 1
ATOM 1204 C CA . LEU A 1 149 ? 8.914 23.844 24.109 1 96.12 149 LEU A CA 1
ATOM 1205 C C . LEU A 1 149 ? 7.926 23.469 23 1 96.12 149 LEU A C 1
ATOM 1207 O O . LEU A 1 149 ? 7.07 24.281 22.641 1 96.12 149 LEU A O 1
ATOM 1211 N N . LYS A 1 150 ? 8.031 22.312 22.5 1 95.25 150 LYS A N 1
ATOM 1212 C CA . LYS A 1 150 ? 7.145 21.875 21.422 1 95.25 150 LYS A CA 1
ATOM 1213 C C . LYS A 1 150 ? 6.023 20.984 21.953 1 95.25 150 LYS A C 1
ATOM 1215 O O . LYS A 1 150 ? 4.887 21.062 21.484 1 95.25 150 LYS A O 1
ATOM 1220 N N . SER A 1 151 ? 6.379 20.141 22.859 1 95.81 151 SER A N 1
ATOM 1221 C CA . SER A 1 151 ? 5.395 19.219 23.438 1 95.81 151 SER A CA 1
ATOM 1222 C C . SER A 1 151 ? 5.879 18.641 24.75 1 95.81 151 SER A C 1
ATOM 1224 O O . SER A 1 151 ? 7.066 18.719 25.078 1 95.81 151 SER A O 1
ATOM 1226 N N . ILE A 1 152 ? 4.977 18.172 25.516 1 97.19 152 ILE A N 1
ATOM 1227 C CA . ILE A 1 152 ? 5.27 17.406 26.719 1 97.19 152 ILE A CA 1
ATOM 1228 C C . ILE A 1 152 ? 4.273 16.25 26.844 1 97.19 152 ILE A C 1
ATOM 1230 O O . ILE A 1 152 ? 3.086 16.406 26.547 1 97.19 152 ILE A O 1
ATOM 1234 N N . SER A 1 153 ? 4.738 15.109 27.109 1 97.38 153 SER A N 1
ATOM 1235 C CA . SER A 1 153 ? 3.914 13.914 27.281 1 97.38 153 SER A CA 1
ATOM 1236 C C . SER A 1 153 ? 4.309 13.141 28.531 1 97.38 153 SER A C 1
ATOM 1238 O O . SER A 1 153 ? 5.496 13.023 28.859 1 97.38 153 SER A O 1
ATOM 1240 N N . PHE A 1 154 ? 3.314 12.68 29.25 1 97.94 154 PHE A N 1
ATOM 1241 C CA . PHE A 1 154 ? 3.539 11.922 30.484 1 97.94 154 PHE A CA 1
ATOM 1242 C C . PHE A 1 154 ? 3.438 10.422 30.219 1 97.94 154 PHE A C 1
ATOM 1244 O O . PHE A 1 154 ? 2.58 9.977 29.453 1 97.94 154 PHE A O 1
ATOM 1251 N N . SER A 1 155 ? 4.32 9.664 30.875 1 98.12 155 SER A N 1
ATOM 1252 C CA . SER A 1 155 ? 4.234 8.211 30.766 1 98.12 155 SER A CA 1
ATOM 1253 C C . SER A 1 155 ? 2.949 7.68 31.375 1 98.12 155 SER A C 1
ATOM 1255 O O . SER A 1 155 ? 2.385 8.305 32.281 1 98.12 155 SER A O 1
ATOM 1257 N N . ASN A 1 156 ? 2.506 6.547 30.891 1 96.56 156 ASN A N 1
ATOM 1258 C CA . ASN A 1 156 ? 1.224 6.004 31.328 1 96.56 156 ASN A CA 1
ATOM 1259 C C . ASN A 1 156 ? 1.292 5.473 32.75 1 96.56 156 ASN A C 1
ATOM 1261 O O . ASN A 1 156 ? 0.259 5.266 33.406 1 96.56 156 ASN A O 1
ATOM 1265 N N . ASN A 1 157 ? 2.461 5.285 33.281 1 96.19 157 ASN A N 1
ATOM 1266 C CA . ASN A 1 157 ? 2.611 4.863 34.688 1 96.19 157 ASN A CA 1
ATOM 1267 C C . ASN A 1 157 ? 2.83 6.059 35.625 1 96.19 157 ASN A C 1
ATOM 1269 O O . ASN A 1 157 ? 2.992 5.887 36.812 1 96.19 157 ASN A O 1
ATOM 1273 N N . GLY A 1 158 ? 2.961 7.273 35.094 1 97 158 GLY A N 1
ATOM 1274 C CA . GLY A 1 158 ? 3.027 8.508 35.844 1 97 158 GLY A CA 1
ATOM 1275 C C . GLY A 1 158 ? 4.426 8.82 36.344 1 97 158 GLY A C 1
ATOM 1276 O O . GLY A 1 158 ? 4.637 9.836 37 1 97 158 GLY A O 1
ATOM 1277 N N . LYS A 1 159 ? 5.406 8.078 35.906 1 97.75 159 LYS A N 1
ATOM 1278 C CA . LYS A 1 159 ? 6.746 8.203 36.5 1 97.75 159 LYS A CA 1
ATOM 1279 C C . LYS A 1 159 ? 7.566 9.25 35.75 1 97.75 159 LYS A C 1
ATOM 1281 O O . LYS A 1 159 ? 8.469 9.859 36.312 1 97.75 159 LYS A O 1
ATOM 1286 N N . TYR A 1 160 ? 7.266 9.367 34.469 1 98.44 160 TYR A N 1
ATOM 1287 C CA . TYR A 1 160 ? 8.125 10.172 33.594 1 98.44 160 TYR A CA 1
ATOM 1288 C C . TYR A 1 160 ? 7.309 11.164 32.781 1 98.44 160 TYR A C 1
ATOM 1290 O O . TYR A 1 160 ? 6.121 10.938 32.531 1 98.44 160 TYR A O 1
ATOM 1298 N N . ALA A 1 161 ? 7.914 12.258 32.406 1 98.5 161 ALA A N 1
ATOM 1299 C CA . ALA A 1 161 ? 7.426 13.164 31.391 1 98.5 161 ALA A CA 1
ATOM 1300 C C . ALA A 1 161 ? 8.523 13.492 30.375 1 98.5 161 ALA A C 1
ATOM 1302 O O . ALA A 1 161 ? 9.625 13.898 30.75 1 98.5 161 ALA A O 1
ATOM 1303 N N . ALA A 1 162 ? 8.25 13.242 29.109 1 98.69 162 ALA A N 1
ATOM 1304 C CA . ALA A 1 162 ? 9.156 13.648 28.047 1 98.69 162 ALA A CA 1
ATOM 1305 C C . ALA A 1 162 ? 8.711 14.969 27.422 1 98.69 162 ALA A C 1
ATOM 1307 O O . ALA A 1 162 ? 7.539 15.148 27.094 1 98.69 162 ALA A O 1
ATOM 1308 N N . TYR A 1 163 ? 9.594 15.883 27.344 1 98.12 163 TYR A N 1
ATOM 1309 C CA . TYR A 1 163 ? 9.266 17.109 26.625 1 98.12 163 TYR A CA 1
ATOM 1310 C C . TYR A 1 163 ? 10.188 17.312 25.422 1 98.12 163 TYR A C 1
ATOM 1312 O O . TYR A 1 163 ? 11.367 16.953 25.484 1 98.12 163 TYR A O 1
ATOM 1320 N N . ALA A 1 164 ? 9.688 17.812 24.375 1 97.81 164 ALA A N 1
ATOM 1321 C CA . ALA A 1 164 ? 10.414 18.109 23.141 1 97.81 164 ALA A CA 1
ATOM 1322 C C . ALA A 1 164 ? 10.711 19.609 23.031 1 97.81 164 ALA A C 1
ATOM 1324 O O . ALA A 1 164 ? 9.867 20.438 23.344 1 97.81 164 ALA A O 1
ATOM 1325 N N . ILE A 1 165 ? 11.898 19.906 22.609 1 97.19 165 ILE A N 1
ATOM 1326 C CA . ILE A 1 165 ? 12.25 21.312 22.359 1 97.19 165 ILE A CA 1
ATOM 1327 C C . ILE A 1 165 ? 12.711 21.469 20.922 1 97.19 165 ILE A C 1
ATOM 1329 O O . ILE A 1 165 ? 13.023 20.484 20.234 1 97.19 165 ILE A O 1
ATOM 1333 N N . SER A 1 166 ? 12.648 22.625 20.469 1 94.81 166 SER A N 1
ATOM 1334 C CA . SER A 1 166 ? 13.211 23.062 19.188 1 94.81 166 SER A CA 1
ATOM 1335 C C . SER A 1 166 ? 14.148 24.25 19.375 1 94.81 166 SER A C 1
ATOM 1337 O O . SER A 1 166 ? 13.867 25.156 20.172 1 94.81 166 SER A O 1
ATOM 1339 N N . ARG A 1 167 ? 15.242 24.281 18.719 1 93.88 167 ARG A N 1
ATOM 1340 C CA . ARG A 1 167 ? 16.188 25.375 18.766 1 93.88 167 ARG A CA 1
ATOM 1341 C C . ARG A 1 167 ? 16.047 26.281 17.531 1 93.88 167 ARG A C 1
ATOM 1343 O O . ARG A 1 167 ? 15.945 25.781 16.406 1 93.88 167 ARG A O 1
ATOM 1350 N N . SER A 1 168 ? 15.938 27.531 17.812 1 91.31 168 SER A N 1
ATOM 1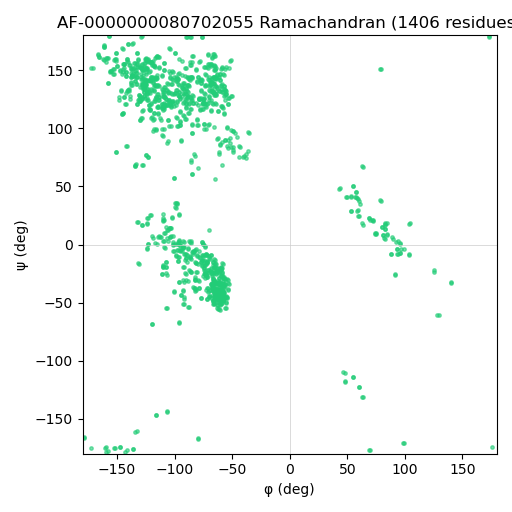351 C CA . SER A 1 168 ? 15.898 28.547 16.781 1 91.31 168 SER A CA 1
ATOM 1352 C C . SER A 1 168 ? 14.719 28.328 15.828 1 91.31 168 SER A C 1
ATOM 1354 O O . SER A 1 168 ? 14.828 28.578 14.625 1 91.31 168 SER A O 1
ATOM 1356 N N . GLY A 1 169 ? 13.734 27.672 16.344 1 89.75 169 GLY A N 1
ATOM 1357 C CA . GLY A 1 169 ? 12.5 27.531 15.594 1 89.75 169 GLY A CA 1
ATOM 1358 C C . GLY A 1 169 ? 12.547 26.391 14.586 1 89.75 169 GLY A C 1
ATOM 1359 O O . GLY A 1 169 ? 11.648 26.25 13.75 1 89.75 169 GLY A O 1
ATOM 1360 N N . SER A 1 170 ? 13.531 25.516 14.664 1 90.12 170 SER A N 1
ATOM 1361 C CA . SER A 1 170 ? 13.688 24.406 13.727 1 90.12 170 SER A CA 1
ATOM 1362 C C . SER A 1 170 ? 12.617 23.344 13.938 1 90.12 170 SER A C 1
ATOM 1364 O O . SER A 1 170 ? 12.062 23.219 15.031 1 90.12 170 SER A O 1
ATOM 1366 N N . ASP A 1 171 ? 12.305 22.641 12.852 1 91.69 171 ASP A N 1
ATOM 1367 C CA . ASP A 1 171 ? 11.422 21.484 12.969 1 91.69 171 ASP A CA 1
ATOM 1368 C C . ASP A 1 171 ? 12.133 20.297 13.633 1 91.69 171 ASP A C 1
ATOM 1370 O O . ASP A 1 171 ? 11.492 19.328 14.047 1 91.69 171 ASP A O 1
ATOM 1374 N N . TRP A 1 172 ? 13.438 20.375 13.703 1 94.12 172 TRP A N 1
ATOM 1375 C CA . TRP A 1 172 ? 14.18 19.359 14.461 1 94.12 172 TRP A CA 1
ATOM 1376 C C . TRP A 1 172 ? 13.875 19.469 15.953 1 94.12 172 TRP A C 1
ATOM 1378 O O . TRP A 1 172 ? 13.789 20.562 16.5 1 94.12 172 TRP A O 1
ATOM 1388 N N . GLN A 1 173 ? 13.75 18.344 16.5 1 96.38 173 GLN A N 1
ATOM 1389 C CA . GLN A 1 173 ? 13.383 18.297 17.922 1 96.38 173 GLN A CA 1
ATOM 1390 C C . GLN A 1 173 ? 14.391 17.484 18.719 1 96.38 173 GLN A C 1
ATOM 1392 O O . GLN A 1 173 ? 15.07 16.609 18.172 1 96.38 173 GLN A O 1
ATOM 1397 N N . GLU A 1 174 ? 14.477 17.859 19.953 1 97.88 174 GLU A N 1
ATOM 1398 C CA . GLU A 1 174 ? 15.164 17.078 20.969 1 97.88 174 GLU A CA 1
ATOM 1399 C C . GLU A 1 174 ? 14.234 16.703 22.109 1 97.88 174 GLU A C 1
ATOM 1401 O O . GLU A 1 174 ? 13.383 17.516 22.516 1 97.88 174 GLU A O 1
ATOM 1406 N N . PHE A 1 175 ? 14.391 15.516 22.578 1 98.62 175 PHE A N 1
ATOM 1407 C CA . PHE A 1 175 ? 13.594 15.094 23.734 1 98.62 175 PHE A CA 1
ATOM 1408 C C . PHE A 1 175 ? 14.438 15.055 25 1 98.62 175 PHE A C 1
ATOM 1410 O O . PHE A 1 175 ? 15.602 14.633 24.953 1 98.62 175 PHE A O 1
ATOM 1417 N N . TYR A 1 176 ? 13.875 15.516 26.047 1 98.56 176 TYR A N 1
ATOM 1418 C CA . TYR A 1 176 ? 14.375 15.375 27.406 1 98.56 176 TYR A CA 1
ATOM 1419 C C . TYR A 1 176 ? 13.328 14.711 28.312 1 98.56 176 TYR A C 1
ATOM 1421 O O . TYR A 1 176 ? 12.141 14.688 27.969 1 98.56 176 TYR A O 1
ATOM 1429 N N . VAL A 1 177 ? 13.789 14.109 29.422 1 98.69 177 VAL A N 1
ATOM 1430 C CA . VAL A 1 177 ? 12.859 13.383 30.281 1 98.69 177 VAL A CA 1
ATOM 1431 C C . VAL A 1 177 ? 12.977 13.883 31.719 1 98.69 177 VAL A C 1
ATOM 1433 O O . VAL A 1 177 ? 14.086 14.078 32.219 1 98.69 177 VAL A O 1
ATOM 1436 N N . ILE A 1 178 ? 11.859 14.117 32.344 1 98.38 178 ILE A N 1
ATOM 1437 C CA . ILE A 1 178 ? 11.75 14.523 33.719 1 98.38 178 ILE A CA 1
ATOM 1438 C C . ILE A 1 178 ? 11.18 13.375 34.562 1 98.38 178 ILE A C 1
ATOM 1440 O O . ILE A 1 178 ? 10.25 12.695 34.125 1 98.38 178 ILE A O 1
ATOM 1444 N N . ASP A 1 179 ? 11.773 13.156 35.688 1 97.75 179 ASP A N 1
ATOM 1445 C CA . ASP A 1 179 ? 11.109 12.352 36.688 1 97.75 179 ASP A CA 1
ATOM 1446 C C . ASP A 1 179 ? 9.961 13.117 37.344 1 97.75 179 ASP A C 1
ATOM 1448 O O . ASP A 1 179 ? 10.18 14.125 38 1 97.75 179 ASP A O 1
ATOM 1452 N N . THR A 1 180 ? 8.75 12.617 37.219 1 96.94 180 THR A N 1
ATOM 1453 C CA . THR A 1 180 ? 7.574 13.406 37.594 1 96.94 180 THR A CA 1
ATOM 1454 C C . THR A 1 180 ? 7.469 13.547 39.094 1 96.94 180 THR A C 1
ATOM 1456 O O . THR A 1 180 ? 6.852 14.492 39.594 1 96.94 180 THR A O 1
ATOM 1459 N N . ASN A 1 181 ? 7.973 12.68 39.844 1 93.25 181 ASN A N 1
ATOM 1460 C CA . ASN A 1 181 ? 7.898 12.727 41.312 1 93.25 181 ASN A CA 1
ATOM 1461 C C . ASN A 1 181 ? 8.883 13.742 41.906 1 93.25 181 ASN A C 1
ATOM 1463 O O . ASN A 1 181 ? 8.516 14.57 42.719 1 93.25 181 ASN A O 1
ATOM 1467 N N . SER A 1 182 ? 10.109 13.68 41.406 1 94 182 SER A N 1
ATOM 1468 C CA . SER A 1 182 ? 11.148 14.539 41.969 1 94 182 SER A CA 1
ATOM 1469 C C . SER A 1 182 ? 11.219 15.867 41.219 1 94 182 SER A C 1
ATOM 1471 O O . SER A 1 182 ? 11.75 16.859 41.75 1 94 182 SER A O 1
ATOM 1473 N N . GLY A 1 183 ? 10.781 15.852 40 1 93.69 183 GLY A N 1
ATOM 1474 C CA . GLY A 1 183 ? 10.922 17.031 39.188 1 93.69 183 GLY A CA 1
ATOM 1475 C C . GLY A 1 183 ? 12.297 17.172 38.562 1 93.69 183 GLY A C 1
ATOM 1476 O O . GLY A 1 183 ? 12.57 18.141 37.844 1 93.69 183 GLY A O 1
ATOM 1477 N N . LYS A 1 184 ? 13.109 16.203 38.719 1 95.81 184 LYS A N 1
ATOM 1478 C CA . LYS A 1 184 ? 14.492 16.281 38.25 1 95.81 184 LYS A CA 1
ATOM 1479 C C . LYS A 1 184 ? 14.594 15.828 36.781 1 95.81 184 LYS A C 1
ATOM 1481 O O . LYS A 1 184 ? 13.906 14.906 36.375 1 95.81 184 LYS A O 1
ATOM 1486 N N . LEU A 1 185 ? 15.477 16.484 36.062 1 97.19 185 LEU A N 1
ATOM 1487 C CA . LEU A 1 185 ? 15.812 16.062 34.719 1 97.19 185 LEU A CA 1
ATOM 1488 C C . LEU A 1 185 ? 16.688 14.82 34.719 1 97.19 185 LEU A C 1
ATOM 1490 O O . LEU A 1 185 ? 17.688 14.758 35.438 1 97.19 185 LEU A O 1
ATOM 1494 N N . LEU A 1 186 ? 16.297 13.867 33.938 1 98.06 186 LEU A N 1
ATOM 1495 C CA . LEU A 1 186 ? 17.094 12.656 33.781 1 98.06 186 LEU A CA 1
ATOM 1496 C C . LEU A 1 186 ? 18.141 12.844 32.688 1 98.06 186 LEU A C 1
ATOM 1498 O O . LEU A 1 186 ? 18.234 13.914 32.094 1 98.06 186 LEU A O 1
ATOM 1502 N N . ASN A 1 187 ? 19 11.781 32.438 1 97.56 187 ASN A N 1
ATOM 1503 C CA . ASN A 1 187 ? 20.109 11.891 31.516 1 97.56 187 ASN A CA 1
ATOM 1504 C C . ASN A 1 187 ? 19.672 11.617 30.078 1 97.56 187 ASN A C 1
ATOM 1506 O O . ASN A 1 187 ? 20.438 11.805 29.141 1 97.56 187 ASN A O 1
ATOM 1510 N N . ASP A 1 188 ? 18.438 11.211 29.922 1 98.44 188 ASP A N 1
ATOM 1511 C CA . ASP A 1 188 ? 17.938 10.883 28.594 1 98.44 188 ASP A CA 1
ATOM 1512 C C . ASP A 1 188 ? 17.906 12.109 27.688 1 98.44 188 ASP A C 1
ATOM 1514 O O . ASP A 1 188 ? 17.391 13.156 28.062 1 98.44 188 ASP A O 1
ATOM 1518 N N . HIS A 1 189 ? 18.484 11.992 26.531 1 98.44 189 HIS A N 1
ATOM 1519 C CA . HIS A 1 189 ? 18.531 13.047 25.531 1 98.44 189 HIS A CA 1
ATOM 1520 C C . HIS A 1 189 ? 18.469 12.469 24.109 1 98.44 189 HIS A C 1
ATOM 1522 O O . HIS A 1 189 ? 19.375 11.734 23.703 1 98.44 189 HIS A O 1
ATOM 1528 N N . ILE A 1 190 ? 17.375 12.727 23.391 1 98.44 190 ILE A N 1
ATOM 1529 C CA . ILE A 1 190 ? 17.172 12.219 22.047 1 98.44 190 ILE A CA 1
ATOM 1530 C C . ILE A 1 190 ? 17.328 13.359 21.031 1 98.44 190 ILE A C 1
ATOM 1532 O O . ILE A 1 190 ? 16.766 14.438 21.219 1 98.44 190 ILE A O 1
ATOM 1536 N N . LYS A 1 191 ? 18.062 13.117 20 1 97.12 191 LYS A N 1
ATOM 1537 C CA . LYS A 1 191 ? 18.297 14.094 18.938 1 97.12 191 LYS A CA 1
ATOM 1538 C C . LYS A 1 191 ? 17.734 13.594 17.609 1 97.12 191 LYS A C 1
ATOM 1540 O O . LYS A 1 191 ? 17.391 12.422 17.484 1 97.12 191 LYS A O 1
ATOM 1545 N N . TRP A 1 192 ? 17.531 14.523 16.688 1 96.31 192 TRP A N 1
ATOM 1546 C CA . TRP A 1 192 ? 17.203 14.305 15.281 1 96.31 192 TRP A CA 1
ATOM 1547 C C . TRP A 1 192 ? 15.797 13.734 15.133 1 96.31 192 TRP A C 1
ATOM 1549 O O . TRP A 1 192 ? 15.539 12.938 14.227 1 96.31 192 TRP A O 1
ATOM 1559 N N . ALA A 1 193 ? 15 13.977 16.156 1 97.62 193 ALA A N 1
ATOM 1560 C CA . ALA A 1 193 ? 13.57 13.719 16.016 1 97.62 193 ALA A CA 1
ATOM 1561 C C . ALA A 1 193 ? 12.891 14.82 15.211 1 97.62 193 ALA A C 1
ATOM 1563 O O . ALA A 1 193 ? 13.305 15.984 15.266 1 97.62 193 ALA A O 1
ATOM 1564 N N . LYS A 1 194 ? 12 14.461 14.422 1 95.31 194 LYS A N 1
ATOM 1565 C CA . LYS A 1 194 ? 11.242 15.422 13.633 1 95.31 194 LYS A CA 1
ATOM 1566 C C . LYS A 1 194 ? 9.805 14.953 13.414 1 95.31 194 LYS A C 1
ATOM 1568 O O . LYS A 1 194 ? 9.57 13.781 13.125 1 95.31 194 LYS A O 1
ATOM 1573 N N . PHE A 1 195 ? 8.836 15.875 13.641 1 92.69 195 PHE A N 1
ATOM 1574 C CA . PHE A 1 195 ? 7.41 15.594 13.516 1 92.69 195 PHE A CA 1
ATOM 1575 C C . PHE A 1 195 ? 7.016 14.406 14.383 1 92.69 195 PHE A C 1
ATOM 1577 O O . PHE A 1 195 ? 6.379 13.469 13.898 1 92.69 195 PHE A O 1
ATOM 1584 N N . SER A 1 196 ? 7.445 14.5 15.648 1 93.19 196 SER A N 1
ATOM 1585 C CA . SER A 1 196 ? 7.289 13.344 16.531 1 93.19 196 SER A CA 1
ATOM 1586 C C . SER A 1 196 ? 6.824 13.773 17.922 1 93.19 196 SER A C 1
ATOM 1588 O O . SER A 1 196 ? 7.207 14.844 18.406 1 93.19 196 SER A O 1
ATOM 1590 N N . ASN A 1 197 ? 5.941 13.023 18.469 1 93.69 197 ASN A N 1
ATOM 1591 C CA . ASN A 1 197 ? 5.699 13.023 19.906 1 93.69 197 ASN A CA 1
ATOM 1592 C C . ASN A 1 197 ? 6.293 11.781 20.562 1 93.69 197 ASN A C 1
ATOM 1594 O O . ASN A 1 197 ? 6.82 10.898 19.891 1 93.69 197 ASN A O 1
ATOM 1598 N N . ALA A 1 198 ? 6.32 11.82 21.875 1 97.69 198 ALA A N 1
ATOM 1599 C CA . ALA A 1 198 ? 6.715 10.617 22.594 1 97.69 198 ALA A CA 1
ATOM 1600 C C . ALA A 1 198 ? 5.512 9.719 22.875 1 97.69 198 ALA A C 1
ATOM 1602 O O . ALA A 1 198 ? 4.609 10.094 23.625 1 97.69 198 ALA A O 1
ATOM 1603 N N . ALA A 1 199 ? 5.504 8.594 22.266 1 98.06 199 ALA A N 1
ATOM 1604 C CA . ALA A 1 199 ? 4.449 7.617 22.516 1 98.06 199 ALA A CA 1
ATOM 1605 C C . ALA A 1 199 ? 4.891 6.594 23.562 1 98.06 199 ALA A C 1
ATOM 1607 O O . ALA A 1 199 ? 5.621 5.652 23.25 1 98.06 199 ALA A O 1
ATOM 1608 N N . TRP A 1 200 ? 4.379 6.785 24.75 1 98.38 200 TRP A N 1
ATOM 1609 C CA . TRP A 1 200 ? 4.887 6.047 25.906 1 98.38 200 TRP A CA 1
ATOM 1610 C C . TRP A 1 200 ? 4.363 4.617 25.906 1 98.38 200 TRP A C 1
ATOM 1612 O O . TRP A 1 200 ? 3.197 4.371 25.594 1 98.38 200 TRP A O 1
ATOM 1622 N N . LEU A 1 201 ? 5.16 3.684 26.234 1 97.56 201 LEU A N 1
ATOM 1623 C CA . LEU A 1 201 ? 4.867 2.297 26.578 1 97.56 201 LEU A CA 1
ATOM 1624 C C . LEU A 1 201 ? 5.812 1.791 27.656 1 97.56 201 LEU A C 1
ATOM 1626 O O . LEU A 1 201 ? 7.02 1.696 27.438 1 97.56 201 LEU A O 1
ATOM 1630 N N . GLY A 1 202 ? 5.301 1.523 28.797 1 96.75 202 GLY A N 1
ATOM 1631 C CA . GLY A 1 202 ? 6.133 1.114 29.906 1 96.75 202 GLY A CA 1
ATOM 1632 C C . GLY A 1 202 ? 7.121 2.182 30.344 1 96.75 202 GLY A C 1
ATOM 1633 O O . GLY A 1 202 ? 6.742 3.334 30.562 1 96.75 202 GLY A O 1
ATOM 1634 N N . ASP A 1 203 ? 8.398 1.782 30.5 1 97.88 203 ASP A N 1
ATOM 1635 C CA . ASP A 1 203 ? 9.461 2.678 30.953 1 97.88 203 ASP A CA 1
ATOM 1636 C C . ASP A 1 203 ? 10.266 3.211 29.766 1 97.88 203 ASP A C 1
ATOM 1638 O O . ASP A 1 203 ? 11.5 3.273 29.828 1 97.88 203 ASP A O 1
ATOM 1642 N N . GLY A 1 204 ? 9.594 3.447 28.656 1 98.19 204 GLY A N 1
ATOM 1643 C CA . GLY A 1 204 ? 10.18 4.035 27.469 1 98.19 204 GLY A CA 1
ATOM 1644 C C . GLY A 1 204 ? 9.156 4.648 26.531 1 98.19 204 GLY A C 1
ATOM 1645 O O . GLY A 1 204 ? 7.969 4.723 26.875 1 98.19 204 GLY A O 1
ATOM 1646 N N . PHE A 1 205 ? 9.633 5.16 25.422 1 98.5 205 PHE A N 1
ATOM 1647 C CA . PHE A 1 205 ? 8.695 5.746 24.469 1 98.5 205 PHE A CA 1
ATOM 1648 C C . PHE A 1 205 ? 9.227 5.605 23.047 1 98.5 205 PHE A C 1
ATOM 1650 O O . PHE A 1 205 ? 10.43 5.434 22.828 1 98.5 205 PHE A O 1
ATOM 1657 N N . TYR A 1 206 ? 8.289 5.59 22.125 1 98.25 206 TYR A N 1
ATOM 1658 C CA . TYR A 1 206 ? 8.594 5.617 20.703 1 98.25 206 TYR A CA 1
ATOM 1659 C C . TYR A 1 206 ? 8.688 7.051 20.188 1 98.25 206 TYR A C 1
ATOM 1661 O O . TYR A 1 206 ? 7.938 7.922 20.625 1 98.25 206 TYR A O 1
ATOM 1669 N N . TYR A 1 207 ? 9.586 7.301 19.266 1 98.5 207 TYR A N 1
ATOM 1670 C CA . TYR A 1 207 ? 9.703 8.602 18.609 1 98.5 207 TYR A CA 1
ATOM 1671 C C . TYR A 1 207 ? 10.094 8.438 17.156 1 98.5 207 TYR A C 1
ATOM 1673 O O . TYR A 1 207 ? 10.703 7.434 16.766 1 98.5 207 TYR A O 1
ATOM 1681 N N . SER A 1 208 ? 9.734 9.328 16.312 1 98.38 208 SER A N 1
ATOM 1682 C CA . SER A 1 208 ? 10.078 9.344 14.898 1 98.38 208 SER A CA 1
ATOM 1683 C C . SER A 1 208 ? 11.281 10.234 14.633 1 98.38 208 SER A C 1
ATOM 1685 O O . SER A 1 208 ? 11.406 11.32 15.211 1 98.38 208 SER A O 1
ATOM 1687 N N . ALA A 1 209 ? 12.125 9.758 13.805 1 98.06 209 ALA A N 1
ATOM 1688 C CA . ALA A 1 209 ? 13.383 10.461 13.57 1 98.06 209 ALA A CA 1
ATOM 1689 C C . ALA A 1 209 ? 13.898 10.203 12.148 1 98.06 209 ALA A C 1
ATOM 1691 O O . ALA A 1 209 ? 13.344 9.375 11.422 1 98.06 209 ALA A O 1
ATOM 1692 N N . TYR A 1 210 ? 14.828 10.992 11.719 1 96.12 210 TYR A N 1
ATOM 1693 C CA . TYR A 1 210 ? 15.633 10.773 10.523 1 96.12 210 TYR A CA 1
ATOM 1694 C C . TYR A 1 210 ? 17.094 10.57 10.883 1 96.12 210 TYR A C 1
ATOM 1696 O O . TYR A 1 210 ? 17.516 10.859 12.008 1 96.12 210 TYR A O 1
ATOM 1704 N N . ASP A 1 211 ? 17.781 10.016 9.914 1 93.06 211 ASP A N 1
ATOM 1705 C CA . ASP A 1 211 ? 19.234 9.992 10.078 1 93.06 211 ASP A CA 1
ATOM 1706 C C . ASP A 1 211 ? 19.797 11.414 10.188 1 93.06 211 ASP A C 1
ATOM 1708 O O . ASP A 1 211 ? 19.281 12.336 9.555 1 93.06 211 ASP A O 1
ATOM 1712 N N . ALA A 1 212 ? 20.766 11.523 11.055 1 92.44 212 ALA A N 1
ATOM 1713 C CA . ALA A 1 212 ? 21.406 12.82 11.18 1 92.44 212 ALA A CA 1
ATOM 1714 C C . ALA A 1 212 ? 21.844 13.352 9.812 1 92.44 212 ALA A C 1
ATOM 1716 O O . ALA A 1 212 ? 22.453 12.633 9.023 1 92.44 212 ALA A O 1
ATOM 1717 N N . PRO A 1 213 ? 21.438 14.547 9.555 1 88.81 213 PRO A N 1
ATOM 1718 C CA . PRO A 1 213 ? 21.891 15.117 8.281 1 88.81 213 PRO A CA 1
ATOM 1719 C C . PRO A 1 213 ? 23.391 15.352 8.242 1 88.81 213 PRO A C 1
ATOM 1721 O O . PRO A 1 213 ? 24.047 15.359 9.289 1 88.81 213 PRO A O 1
ATOM 1724 N N . SER A 1 214 ? 23.891 15.547 7.02 1 86.38 214 SER A N 1
ATOM 1725 C CA . SER A 1 214 ? 25.297 15.953 6.879 1 86.38 214 SER A CA 1
ATOM 1726 C C . SER A 1 214 ? 25.531 17.344 7.469 1 86.38 214 SER A C 1
ATOM 1728 O O . SER A 1 214 ? 24.672 18.219 7.355 1 86.38 214 SER A O 1
ATOM 1730 N N . PRO A 1 215 ? 26.703 17.484 8.055 1 83.88 215 PRO A N 1
ATOM 1731 C CA . PRO A 1 215 ? 26.984 18.781 8.656 1 83.88 215 PRO A CA 1
ATOM 1732 C C . PRO A 1 215 ? 26.828 19.938 7.668 1 83.88 215 PRO A C 1
ATOM 1734 O O . PRO A 1 215 ? 27.328 19.859 6.543 1 83.88 215 PRO A O 1
ATOM 1737 N N . GLY A 1 216 ? 26.109 20.922 8.047 1 80.06 216 GLY A N 1
ATOM 1738 C CA . GLY A 1 216 ? 25.953 22.109 7.223 1 80.06 216 GLY A CA 1
ATOM 1739 C C . GLY A 1 216 ? 24.688 22.078 6.375 1 80.06 216 GLY A C 1
ATOM 1740 O O . GLY A 1 216 ? 24.312 23.078 5.773 1 80.06 216 GLY A O 1
ATOM 1741 N N . ASN A 1 217 ? 23.969 21 6.332 1 81.06 217 ASN A N 1
ATOM 1742 C CA . ASN A 1 217 ? 22.797 20.875 5.488 1 81.06 217 ASN A CA 1
ATOM 1743 C C . ASN A 1 217 ? 21.562 20.531 6.309 1 81.06 217 ASN A C 1
ATOM 1745 O O . ASN A 1 217 ? 20.609 19.938 5.785 1 81.06 217 ASN A O 1
ATOM 1749 N N . GLU A 1 218 ? 21.594 20.828 7.523 1 82.12 218 GLU A N 1
ATOM 1750 C CA . GLU A 1 218 ? 20.531 20.438 8.453 1 82.12 218 GLU A CA 1
ATOM 1751 C C . GLU A 1 218 ? 19.203 21.109 8.094 1 82.12 218 GLU A C 1
ATOM 1753 O O . GLU A 1 218 ? 18.141 20.547 8.344 1 82.12 218 GLU A O 1
ATOM 1758 N N . LEU A 1 219 ? 19.266 22.25 7.41 1 85.62 219 LEU A N 1
ATOM 1759 C CA . LEU A 1 219 ? 18.062 23.047 7.285 1 85.62 219 LEU A CA 1
ATOM 1760 C C . LEU A 1 219 ? 17.516 23 5.859 1 85.62 219 LEU A C 1
ATOM 1762 O O . LEU A 1 219 ? 16.438 23.547 5.578 1 85.62 219 LEU A O 1
ATOM 1766 N N . SER A 1 220 ? 18.234 22.297 4.965 1 85.75 220 SER A N 1
ATOM 1767 C CA . SER A 1 220 ? 17.766 22.375 3.58 1 85.75 220 SER A CA 1
ATOM 1768 C C . SER A 1 220 ? 17.672 20.984 2.957 1 85.75 220 SER A C 1
ATOM 1770 O O . SER A 1 220 ? 16.953 20.797 1.966 1 85.75 220 SER A O 1
ATOM 1772 N N . ASN A 1 221 ? 18.281 20.047 3.553 1 88.19 221 ASN A N 1
ATOM 1773 C CA . ASN A 1 221 ? 18.266 18.703 2.98 1 88.19 221 ASN A CA 1
ATOM 1774 C C . ASN A 1 221 ? 16.859 18.109 3.01 1 88.19 221 ASN A C 1
ATOM 1776 O O . ASN A 1 221 ? 16.125 18.281 3.975 1 88.19 221 ASN A O 1
ATOM 1780 N N . VAL A 1 222 ? 16.625 17.375 1.951 1 89.56 222 VAL A N 1
ATOM 1781 C CA . VAL A 1 222 ? 15.367 16.641 1.9 1 89.56 222 VAL A CA 1
ATOM 1782 C C . VAL A 1 222 ? 15.336 15.594 3.012 1 89.56 222 VAL A C 1
ATOM 1784 O O . VAL A 1 222 ? 16.312 14.867 3.215 1 89.56 222 VAL A O 1
ATOM 1787 N N . ASN A 1 223 ? 14.312 15.531 3.797 1 91.75 223 ASN A N 1
ATOM 1788 C CA . ASN A 1 223 ? 14.094 14.492 4.793 1 91.75 223 ASN A CA 1
ATOM 1789 C C . ASN A 1 223 ? 13.406 13.273 4.188 1 91.75 223 ASN A C 1
ATOM 1791 O O . ASN A 1 223 ? 12.273 13.375 3.697 1 91.75 223 ASN A O 1
ATOM 1795 N N . SER A 1 224 ? 14.055 12.18 4.195 1 92.75 224 SER A N 1
ATOM 1796 C CA . SER A 1 224 ? 13.5 10.969 3.609 1 92.75 224 SER A CA 1
ATOM 1797 C C . SER A 1 224 ? 13.75 9.758 4.5 1 92.75 224 SER A C 1
ATOM 1799 O O . SER A 1 224 ? 14.688 9.758 5.305 1 92.75 224 SER A O 1
ATOM 1801 N N . VAL A 1 225 ? 12.875 8.82 4.426 1 94 225 VAL A N 1
ATOM 1802 C CA . VAL A 1 225 ? 12.93 7.543 5.133 1 94 225 VAL A CA 1
ATOM 1803 C C . VAL A 1 225 ? 12.875 7.781 6.641 1 94 225 VAL A C 1
ATOM 1805 O O . VAL A 1 225 ? 13.844 7.512 7.352 1 94 225 VAL A O 1
ATOM 1808 N N . GLN A 1 226 ? 11.797 8.227 7.082 1 96.31 226 GLN A N 1
ATOM 1809 C CA . GLN A 1 226 ? 11.586 8.406 8.516 1 96.31 226 GLN A CA 1
ATOM 1810 C C . GLN A 1 226 ? 11.602 7.062 9.242 1 96.31 226 GLN A C 1
ATOM 1812 O O . GLN A 1 226 ? 11.109 6.062 8.719 1 96.31 226 GLN A O 1
ATOM 1817 N N . LYS A 1 227 ? 12.148 7.074 10.43 1 96.56 227 LYS A N 1
ATOM 1818 C CA . LYS A 1 227 ? 12.258 5.879 11.258 1 96.56 227 LYS A CA 1
ATOM 1819 C C . LYS A 1 227 ? 11.555 6.07 12.602 1 96.56 227 LYS A C 1
ATOM 1821 O O . LYS A 1 227 ? 11.445 7.195 13.094 1 96.56 227 LYS A O 1
ATOM 1826 N N . ILE A 1 228 ? 11.039 5.035 13.148 1 97.75 228 ILE A N 1
ATOM 1827 C CA . ILE A 1 228 ? 10.531 5.035 14.516 1 97.75 228 ILE A CA 1
ATOM 1828 C C . ILE A 1 228 ? 11.461 4.215 15.406 1 97.75 228 ILE A C 1
ATOM 1830 O O . ILE A 1 228 ? 11.766 3.061 15.094 1 97.75 228 ILE A O 1
ATOM 1834 N N . TYR A 1 229 ? 11.898 4.785 16.469 1 97.44 229 TYR A N 1
ATOM 1835 C CA . TYR A 1 229 ? 12.75 4.129 17.469 1 97.44 229 TYR A CA 1
ATOM 1836 C C . TYR A 1 229 ? 12.016 3.977 18.781 1 97.44 229 TYR A C 1
ATOM 1838 O O . TYR A 1 229 ? 11.078 4.727 19.078 1 97.44 229 TYR A O 1
ATOM 1846 N N . TYR A 1 230 ? 12.352 2.986 19.547 1 97.56 230 TYR A N 1
ATOM 1847 C CA . TYR A 1 230 ? 11.984 2.877 20.953 1 97.56 230 TYR A CA 1
ATOM 1848 C C . TYR A 1 230 ? 13.148 3.256 21.859 1 97.56 230 TYR A C 1
ATOM 1850 O O . TYR A 1 230 ? 14.242 2.701 21.734 1 97.56 230 TYR A O 1
ATOM 1858 N N . HIS A 1 231 ? 12.922 4.168 22.672 1 98.44 231 HIS A N 1
ATOM 1859 C CA . HIS A 1 231 ? 13.898 4.594 23.672 1 98.44 231 HIS A CA 1
ATOM 1860 C C . HIS A 1 231 ? 13.531 4.074 25.062 1 98.44 231 HIS A C 1
ATOM 1862 O O . HIS A 1 231 ? 12.461 4.387 25.578 1 98.44 231 HIS A O 1
ATOM 1868 N N . LYS A 1 232 ? 14.375 3.328 25.641 1 98.06 232 LYS A N 1
ATOM 1869 C CA . LYS A 1 232 ? 14.219 2.9 27.016 1 98.06 232 LYS A CA 1
ATOM 1870 C C . LYS A 1 232 ? 14.836 3.91 27.984 1 98.06 232 LYS A C 1
ATOM 1872 O O . LYS A 1 232 ? 16.016 4.25 27.859 1 98.06 232 LYS A O 1
ATOM 1877 N N . ILE A 1 233 ? 14.094 4.324 28.938 1 98.56 233 ILE A N 1
ATOM 1878 C CA . ILE A 1 233 ? 14.578 5.324 29.891 1 98.56 233 ILE A CA 1
ATOM 1879 C C . ILE A 1 233 ? 15.852 4.812 30.562 1 98.56 233 ILE A C 1
ATOM 1881 O O . ILE A 1 233 ? 15.914 3.652 30.969 1 98.56 233 ILE A O 1
ATOM 1885 N N . GLY A 1 234 ? 16.797 5.688 30.672 1 98 234 GLY A N 1
ATOM 1886 C CA . GLY A 1 234 ? 18.031 5.367 31.359 1 98 234 GLY A CA 1
ATOM 1887 C C . GLY A 1 234 ? 19.109 4.855 30.438 1 98 234 GLY A C 1
ATOM 1888 O O . GLY A 1 234 ? 20.25 4.617 30.859 1 98 234 GLY A O 1
ATOM 1889 N N . THR A 1 235 ? 18.828 4.672 29.141 1 98.06 235 THR A N 1
ATOM 1890 C CA . THR A 1 235 ? 19.828 4.227 28.172 1 98.06 235 THR A CA 1
ATOM 1891 C C . THR A 1 235 ? 20.188 5.367 27.219 1 98.06 235 THR A C 1
ATOM 1893 O O . THR A 1 235 ? 19.391 6.277 26.984 1 98.06 235 THR A O 1
ATOM 1896 N N . PRO A 1 236 ? 21.438 5.344 26.719 1 97.94 236 PRO A N 1
ATOM 1897 C CA . PRO A 1 236 ? 21.781 6.352 25.719 1 97.94 236 PRO A CA 1
ATOM 1898 C C . PRO A 1 236 ? 21.047 6.145 24.406 1 97.94 236 PRO A C 1
ATOM 1900 O O . PRO A 1 236 ? 20.641 5.023 24.094 1 97.94 236 PRO A O 1
ATOM 1903 N N . GLN A 1 237 ? 20.859 7.16 23.609 1 98 237 GLN A N 1
ATOM 1904 C CA . GLN A 1 237 ? 20.125 7.094 22.344 1 98 237 GLN A CA 1
ATOM 1905 C C . GLN A 1 237 ? 20.766 6.082 21.391 1 98 237 GLN A C 1
ATOM 1907 O O . GLN A 1 237 ? 20.062 5.449 20.594 1 98 237 GLN A O 1
ATOM 1912 N N . SER A 1 238 ? 22.062 5.93 21.406 1 97.12 238 SER A N 1
ATOM 1913 C CA . SER A 1 238 ? 22.797 5.016 20.531 1 97.12 238 SER A CA 1
ATOM 1914 C C . SER A 1 238 ? 22.312 3.578 20.719 1 97.12 238 SER A C 1
ATOM 1916 O O . SER A 1 238 ? 22.562 2.721 19.875 1 97.12 238 SER A O 1
ATOM 1918 N N . GLU A 1 239 ? 21.594 3.303 21.828 1 96.69 239 GLU A N 1
ATOM 1919 C CA . GLU A 1 239 ? 21.094 1.962 22.094 1 96.69 239 GLU A CA 1
ATOM 1920 C C . GLU A 1 239 ? 19.625 1.843 21.75 1 96.69 239 GLU A C 1
ATOM 1922 O O . GLU A 1 239 ? 19.016 0.791 21.953 1 96.69 239 GLU A O 1
ATOM 1927 N N . ASP A 1 240 ? 19.047 2.938 21.266 1 97 240 ASP A N 1
ATOM 1928 C CA . ASP A 1 240 ? 17.641 2.881 20.891 1 97 240 ASP A CA 1
ATOM 1929 C C . ASP A 1 240 ? 17.391 1.806 19.844 1 97 240 ASP A C 1
ATOM 1931 O O . ASP A 1 240 ? 18.234 1.57 18.984 1 97 240 ASP A O 1
ATOM 1935 N N . ILE A 1 241 ? 16.266 1.204 19.906 1 95.19 241 ILE A N 1
ATOM 1936 C CA . ILE A 1 241 ? 15.938 0.088 19.016 1 95.19 241 ILE A CA 1
ATOM 1937 C C . ILE A 1 241 ? 15.102 0.585 17.844 1 95.19 241 ILE A C 1
ATOM 1939 O O . ILE A 1 241 ? 14.062 1.221 18.047 1 95.19 241 ILE A O 1
ATOM 1943 N N . LEU A 1 242 ? 15.562 0.356 16.609 1 94.75 242 LEU A N 1
ATOM 1944 C CA . LEU A 1 242 ? 14.75 0.633 15.43 1 94.75 242 LEU A CA 1
ATOM 1945 C C . LEU A 1 242 ? 13.492 -0.23 15.422 1 94.75 242 LEU A C 1
ATOM 1947 O O . LEU A 1 242 ? 13.578 -1.459 15.352 1 94.75 242 LEU A O 1
ATOM 1951 N N . PHE A 1 243 ? 12.391 0.362 15.523 1 95.38 243 PHE A N 1
ATOM 1952 C CA . PHE A 1 243 ? 11.117 -0.338 15.625 1 95.38 243 PHE A CA 1
ATOM 1953 C C . PHE A 1 243 ? 10.469 -0.489 14.25 1 95.38 243 PHE A C 1
ATOM 1955 O O . PHE A 1 243 ? 9.914 -1.544 13.938 1 95.38 243 PHE A O 1
ATOM 1962 N N . TYR A 1 244 ? 10.516 0.612 13.453 1 95.5 244 TYR A N 1
ATOM 1963 C CA . TYR A 1 244 ? 9.828 0.575 12.164 1 95.5 244 TYR A CA 1
ATOM 1964 C C . TYR A 1 244 ? 10.484 1.524 11.172 1 95.5 244 TYR A C 1
ATOM 1966 O O . TYR A 1 244 ? 10.938 2.607 11.539 1 95.5 244 TYR A O 1
ATOM 1974 N N . GLN A 1 245 ? 10.484 1.172 9.922 1 95.44 245 GLN A N 1
ATOM 1975 C CA . GLN A 1 245 ? 10.828 1.997 8.766 1 95.44 245 GLN A CA 1
ATOM 1976 C C . GLN A 1 245 ? 10.227 1.423 7.484 1 95.44 245 GLN A C 1
ATOM 1978 O O . GLN A 1 245 ? 9.828 0.259 7.449 1 95.44 245 GLN A O 1
ATOM 1983 N N . ASN A 1 246 ? 10.102 2.156 6.48 1 95.62 246 ASN A N 1
ATOM 1984 C CA . ASN A 1 246 ? 9.695 1.688 5.16 1 95.62 246 ASN A CA 1
ATOM 1985 C C . ASN A 1 246 ? 10.461 2.404 4.051 1 95.62 246 ASN A C 1
ATOM 1987 O O . ASN A 1 246 ? 9.961 3.373 3.475 1 95.62 246 ASN A O 1
ATOM 1991 N N . PRO A 1 247 ? 11.594 1.96 3.719 1 94 247 PRO A N 1
ATOM 1992 C CA . PRO A 1 247 ? 12.414 2.635 2.707 1 94 247 PRO A CA 1
ATOM 1993 C C . PRO A 1 247 ? 11.789 2.58 1.314 1 94 247 PRO A C 1
ATOM 1995 O O . PRO A 1 247 ? 12.211 3.314 0.417 1 94 247 PRO A O 1
ATOM 1998 N N . GLU A 1 248 ? 10.75 1.678 1.101 1 94 248 GLU A N 1
ATOM 1999 C CA . GLU A 1 248 ? 10.039 1.624 -0.176 1 94 248 GLU A CA 1
ATOM 2000 C C . GLU A 1 248 ? 9.156 2.854 -0.369 1 94 248 GLU A C 1
ATOM 2002 O O . GLU A 1 248 ? 8.781 3.182 -1.496 1 94 248 GLU A O 1
ATOM 2007 N N . GLN A 1 249 ? 8.859 3.436 0.759 1 94.06 249 GLN A N 1
ATOM 2008 C CA . GLN A 1 249 ? 8.102 4.684 0.776 1 94.06 249 GLN A CA 1
ATOM 2009 C C . GLN A 1 249 ? 8.867 5.781 1.513 1 94.06 249 GLN A C 1
ATOM 2011 O O . GLN A 1 249 ? 8.484 6.172 2.619 1 94.06 249 GLN A O 1
ATOM 2016 N N . PRO A 1 250 ? 9.875 6.312 0.857 1 93.62 250 PRO A N 1
ATOM 2017 C CA . PRO A 1 250 ? 10.805 7.188 1.57 1 93.62 250 PRO A CA 1
ATOM 2018 C C . PRO A 1 250 ? 10.195 8.555 1.893 1 93.62 250 PRO A C 1
ATOM 2020 O O . PRO A 1 250 ? 10.664 9.242 2.805 1 93.62 250 PRO A O 1
ATOM 2023 N N . MET A 1 251 ? 9.211 9 1.13 1 94.25 251 MET A N 1
ATOM 2024 C CA . MET A 1 251 ? 8.594 10.305 1.33 1 94.25 251 MET A CA 1
ATOM 2025 C C . MET A 1 251 ? 7.27 10.172 2.08 1 94.25 251 MET A C 1
ATOM 2027 O O . MET A 1 251 ? 6.219 10.555 1.563 1 94.25 251 MET A O 1
ATOM 2031 N N . ARG A 1 252 ? 7.324 9.555 3.324 1 96.19 252 ARG A N 1
ATOM 2032 C CA . ARG A 1 252 ? 6.191 9.383 4.227 1 96.19 252 ARG A CA 1
ATOM 2033 C C . ARG A 1 252 ? 6.566 9.758 5.656 1 96.19 252 ARG A C 1
ATOM 2035 O O . ARG A 1 252 ? 7.746 9.742 6.02 1 96.19 252 ARG A O 1
ATOM 2042 N N . PHE A 1 253 ? 5.594 10.219 6.344 1 96.75 253 PHE A N 1
ATOM 2043 C CA . PHE A 1 253 ? 5.703 10.328 7.793 1 96.75 253 PHE A CA 1
ATOM 2044 C C . PHE A 1 253 ? 5.133 9.094 8.477 1 96.75 253 PHE A C 1
ATOM 2046 O O . PHE A 1 253 ? 4.098 8.562 8.055 1 96.75 253 PHE A O 1
ATOM 2053 N N . TYR A 1 254 ? 5.855 8.617 9.43 1 97.06 254 TYR A N 1
ATOM 2054 C CA . TYR A 1 254 ? 5.371 7.531 10.273 1 97.06 254 TYR A CA 1
ATOM 2055 C C . TYR A 1 254 ? 5.383 7.938 11.742 1 97.06 254 TYR A C 1
ATOM 2057 O O . TYR A 1 254 ? 6.418 8.344 12.273 1 97.06 254 TYR A O 1
ATOM 2065 N N . THR A 1 255 ? 4.254 7.832 12.367 1 96.94 255 THR A N 1
ATOM 2066 C CA . THR A 1 255 ? 4.156 8.125 13.797 1 96.94 255 THR A CA 1
ATOM 2067 C C . THR A 1 255 ? 3.396 7.016 14.523 1 96.94 255 THR A C 1
ATOM 2069 O O . THR A 1 255 ? 2.615 6.285 13.906 1 96.94 255 THR A O 1
ATOM 2072 N N . LEU A 1 256 ? 3.693 6.93 15.828 1 97.25 256 LEU A N 1
ATOM 2073 C CA . LEU A 1 256 ? 3.057 5.914 16.656 1 97.25 256 LEU A CA 1
ATOM 2074 C C . LEU A 1 256 ? 2.264 6.559 17.797 1 97.25 256 LEU A C 1
ATOM 2076 O O . LEU A 1 256 ? 2.617 7.641 18.266 1 97.25 256 LEU A O 1
ATOM 2080 N N . GLY A 1 257 ? 1.148 5.953 18.094 1 97.38 257 GLY A N 1
ATOM 2081 C CA . GLY A 1 257 ? 0.394 6.23 19.297 1 97.38 257 GLY A CA 1
ATOM 2082 C C . GLY A 1 257 ? 0.053 4.98 20.094 1 97.38 257 GLY A C 1
ATOM 2083 O O . GLY A 1 257 ? -0.153 3.91 19.516 1 97.38 257 GLY A O 1
ATOM 2084 N N . VAL A 1 258 ? 0.098 5.133 21.391 1 98 258 VAL A N 1
ATOM 2085 C CA . VAL A 1 258 ? -0.341 4.07 22.281 1 98 258 VAL A CA 1
ATOM 2086 C C . VAL A 1 258 ? -1.465 4.586 23.188 1 98 258 VAL A C 1
ATOM 2088 O O . VAL A 1 258 ? -1.385 5.695 23.719 1 98 258 VAL A O 1
ATOM 2091 N N . ASN A 1 259 ? -2.543 3.824 23.266 1 97.06 259 ASN A N 1
ATOM 2092 C CA . ASN A 1 259 ? -3.613 4.301 24.125 1 97.06 259 ASN A CA 1
ATOM 2093 C C . ASN A 1 259 ? -3.199 4.27 25.594 1 97.06 259 ASN A C 1
ATOM 2095 O O . ASN A 1 259 ? -2.232 3.594 25.969 1 97.06 259 ASN A O 1
ATOM 2099 N N . GLU A 1 260 ? -3.857 4.969 26.453 1 94.81 260 GLU A N 1
ATOM 2100 C CA . GLU A 1 260 ? -3.471 5.203 27.828 1 94.81 260 GLU A CA 1
ATOM 2101 C C . GLU A 1 260 ? -3.365 3.887 28.609 1 94.81 260 GLU A C 1
ATOM 2103 O O . GLU A 1 260 ? -2.527 3.752 29.5 1 94.81 260 GLU A O 1
ATOM 2108 N N . ASP A 1 261 ? -4.199 2.906 28.25 1 95.5 261 ASP A N 1
ATOM 2109 C CA . ASP A 1 261 ? -4.215 1.621 28.938 1 95.5 261 ASP A CA 1
ATOM 2110 C C . ASP A 1 261 ? -3.115 0.701 28.422 1 95.5 261 ASP A C 1
ATOM 2112 O O . ASP A 1 261 ? -2.926 -0.403 28.938 1 95.5 261 ASP A O 1
ATOM 2116 N N . GLU A 1 262 ? -2.422 1.162 27.422 1 97.38 262 GLU A N 1
ATOM 2117 C CA . GLU A 1 262 ? -1.335 0.418 26.797 1 97.38 262 GLU A CA 1
ATOM 2118 C C . GLU A 1 262 ? -1.816 -0.94 26.281 1 97.38 262 GLU A C 1
ATOM 2120 O O . GLU A 1 262 ? -1.165 -1.961 26.516 1 97.38 262 GLU A O 1
ATOM 2125 N N . THR A 1 263 ? -3.021 -0.938 25.688 1 97.75 263 THR A N 1
ATOM 2126 C CA . THR A 1 263 ? -3.592 -2.166 25.141 1 97.75 263 THR A CA 1
ATOM 2127 C C . THR A 1 263 ? -3.621 -2.121 23.625 1 97.75 263 THR A C 1
ATOM 2129 O O . THR A 1 263 ? -3.775 -3.154 22.969 1 97.75 263 THR A O 1
ATOM 2132 N N . MET A 1 264 ? -3.535 -0.926 23.047 1 98 264 MET A N 1
ATOM 2133 C CA . MET A 1 264 ? -3.557 -0.749 21.594 1 98 264 MET A CA 1
ATOM 2134 C C . MET A 1 264 ? -2.463 0.215 21.141 1 98 264 MET A C 1
ATOM 2136 O O . MET A 1 264 ? -2.195 1.212 21.812 1 98 264 MET A O 1
ATOM 2140 N N . MET A 1 265 ? -1.865 -0.075 20.078 1 97.81 265 MET A N 1
ATOM 2141 C CA . MET A 1 265 ? -0.87 0.767 19.422 1 97.81 265 MET A CA 1
ATOM 2142 C C . MET A 1 265 ? -1.316 1.138 18.016 1 97.81 265 MET A C 1
ATOM 2144 O O . MET A 1 265 ? -1.829 0.293 17.281 1 97.81 265 MET A O 1
ATOM 2148 N N . PHE A 1 266 ? -1.217 2.373 17.641 1 98.31 266 PHE A N 1
ATOM 2149 C CA . PHE A 1 266 ? -1.62 2.854 16.328 1 98.31 266 PHE A CA 1
ATOM 2150 C C . PHE A 1 266 ? -0.413 3.346 15.531 1 98.31 266 PHE A C 1
ATOM 2152 O O . PHE A 1 266 ? 0.435 4.062 16.062 1 98.31 266 PHE A O 1
ATOM 2159 N N . LEU A 1 267 ? -0.241 2.924 14.336 1 98.06 267 LEU A N 1
ATOM 2160 C CA . LEU A 1 267 ? 0.719 3.447 13.367 1 98.06 267 LEU A CA 1
ATOM 2161 C C . LEU A 1 267 ? 0.02 4.289 12.305 1 98.06 267 LEU A C 1
ATOM 2163 O O . LEU A 1 267 ? -0.958 3.846 11.703 1 98.06 267 LEU A O 1
ATOM 2167 N N . ILE A 1 268 ? 0.45 5.488 12.156 1 97.94 268 ILE A N 1
ATOM 2168 C CA . ILE A 1 268 ? -0.123 6.41 11.18 1 97.94 268 ILE A CA 1
ATOM 2169 C C . ILE A 1 268 ? 0.903 6.711 10.094 1 97.94 268 ILE A C 1
ATOM 2171 O O . ILE A 1 268 ? 2.053 7.051 10.391 1 97.94 268 ILE A O 1
ATOM 2175 N N . GLU A 1 269 ? 0.505 6.52 8.906 1 96.75 269 GLU A N 1
ATOM 2176 C CA . GLU A 1 269 ? 1.286 6.84 7.715 1 96.75 269 GLU A CA 1
ATOM 2177 C C . GLU A 1 269 ? 0.693 8.031 6.969 1 96.75 269 GLU A C 1
ATOM 2179 O O . GLU A 1 269 ? -0.503 8.055 6.676 1 96.75 269 GLU A O 1
ATOM 2184 N N . SER A 1 270 ? 1.506 9.07 6.672 1 95.81 270 SER A N 1
ATOM 2185 C CA . SER A 1 270 ? 1.031 10.227 5.93 1 95.81 270 SER A CA 1
ATOM 2186 C C . SER A 1 270 ? 2.121 10.781 5.016 1 95.81 270 SER A C 1
ATOM 2188 O O . SER A 1 270 ? 3.258 10.312 5.039 1 95.81 270 SER A O 1
ATOM 2190 N N . GLY A 1 271 ? 1.703 11.719 4.09 1 92.19 271 GLY A N 1
ATOM 2191 C CA . GLY A 1 271 ? 2.682 12.383 3.24 1 92.19 271 GLY A CA 1
ATOM 2192 C C . GLY A 1 271 ? 2.369 12.25 1.762 1 92.19 271 GLY A C 1
ATOM 2193 O O . GLY A 1 271 ? 2.895 13.008 0.943 1 92.19 271 GLY A O 1
ATOM 2194 N N . ALA A 1 272 ? 1.568 11.273 1.157 1 86.62 272 ALA A N 1
ATOM 2195 C CA . ALA A 1 272 ? 1.257 11.078 -0.257 1 86.62 272 ALA A CA 1
ATOM 2196 C C . ALA A 1 272 ? -0.206 11.406 -0.546 1 86.62 272 ALA A C 1
ATOM 2198 O O . ALA A 1 272 ? -0.64 11.367 -1.699 1 86.62 272 ALA A O 1
ATOM 2199 N N . GLY A 1 273 ? -0.924 12.211 0.126 1 84.75 273 GLY A N 1
ATOM 2200 C CA . GLY A 1 273 ? -2.328 12.562 0.004 1 84.75 273 GLY A CA 1
ATOM 2201 C C . GLY A 1 273 ? -2.803 13.508 1.092 1 84.75 273 GLY A C 1
ATOM 2202 O O . GLY A 1 273 ? -1.993 14.055 1.847 1 84.75 273 GLY A O 1
ATOM 2203 N N . GLN A 1 274 ? -4.172 13.688 0.969 1 90.75 274 GLN A N 1
ATOM 2204 C CA . GLN A 1 274 ? -4.785 14.594 1.934 1 90.75 274 GLN A CA 1
ATOM 2205 C C . GLN A 1 274 ? -5.039 13.891 3.264 1 90.75 274 GLN A C 1
ATOM 2207 O O . GLN A 1 274 ? -5.297 14.547 4.277 1 90.75 274 GLN A O 1
ATOM 2212 N N . GLY A 1 275 ? -4.961 12.57 3.096 1 95.25 275 GLY A N 1
ATOM 2213 C CA . GLY A 1 275 ? -5.324 11.797 4.27 1 95.25 275 GLY A CA 1
ATOM 2214 C C . GLY A 1 275 ? -4.176 10.977 4.824 1 95.25 275 GLY A C 1
ATOM 2215 O O . GLY A 1 275 ? -3.043 11.453 4.895 1 95.25 275 GLY A O 1
ATOM 2216 N N . ASN A 1 276 ? -4.555 9.734 5.414 1 97.38 276 ASN A N 1
ATOM 2217 C CA . ASN A 1 276 ? -3.539 8.93 6.086 1 97.38 276 ASN A CA 1
ATOM 2218 C C . ASN A 1 276 ? -3.889 7.445 6.059 1 97.38 276 ASN A C 1
ATOM 2220 O O . ASN A 1 276 ? -5.059 7.082 5.934 1 97.38 276 ASN A O 1
ATOM 2224 N N . GLY A 1 277 ? -2.809 6.656 6.082 1 97.38 277 GLY A N 1
ATOM 2225 C CA . GLY A 1 277 ? -2.971 5.262 6.465 1 97.38 277 GLY A CA 1
ATOM 2226 C C . GLY A 1 277 ? -3.057 5.062 7.965 1 97.38 277 GLY A C 1
ATOM 2227 O O . GLY A 1 277 ? -2.379 5.75 8.727 1 97.38 277 GLY A O 1
ATOM 2228 N N . LEU A 1 278 ? -3.891 4.094 8.367 1 98.25 278 LEU A N 1
ATOM 2229 C CA . LEU A 1 278 ? -4.074 3.807 9.789 1 98.25 278 LEU A CA 1
ATOM 2230 C C . LEU A 1 278 ? -3.947 2.311 10.062 1 98.25 278 LEU A C 1
ATOM 2232 O O . LEU A 1 278 ? -4.559 1.495 9.367 1 98.25 278 LEU A O 1
ATOM 2236 N N . TYR A 1 279 ? -3.107 1.968 11.039 1 97.88 279 TYR A N 1
ATOM 2237 C CA . TYR A 1 279 ? -2.92 0.594 11.492 1 97.88 279 TYR A CA 1
ATOM 2238 C C . TYR A 1 279 ? -3.125 0.484 12.992 1 97.88 279 TYR A C 1
ATOM 2240 O O . TYR A 1 279 ? -2.906 1.45 13.727 1 97.88 279 TYR A O 1
ATOM 2248 N N . VAL A 1 280 ? -3.533 -0.682 13.461 1 97.94 280 VAL A N 1
ATOM 2249 C CA . VAL A 1 280 ? -3.686 -0.921 14.891 1 97.94 280 VAL A CA 1
ATOM 2250 C C . VAL A 1 280 ? -3.035 -2.252 15.266 1 97.94 280 VAL A C 1
ATOM 2252 O O . VAL A 1 280 ? -3.004 -3.184 14.453 1 97.94 280 VAL A O 1
ATOM 2255 N N . ARG A 1 281 ? -2.465 -2.348 16.344 1 97 281 ARG A N 1
ATOM 2256 C CA . ARG A 1 281 ? -1.832 -3.531 16.922 1 97 281 ARG A CA 1
ATOM 2257 C C . ARG A 1 281 ? -2.363 -3.809 18.328 1 97 281 ARG A C 1
ATOM 2259 O O . ARG A 1 281 ? -2.426 -2.904 19.156 1 97 281 ARG A O 1
ATOM 2266 N N . ASP A 1 282 ? -2.826 -5.016 18.625 1 96.62 282 ASP A N 1
ATOM 2267 C CA . ASP A 1 282 ? -3.32 -5.445 19.938 1 96.62 282 ASP A CA 1
ATOM 2268 C C . ASP A 1 282 ? -2.166 -5.797 20.875 1 96.62 282 ASP A C 1
ATOM 2270 O O . ASP A 1 282 ? -1.573 -6.871 20.75 1 96.62 282 ASP A O 1
ATOM 2274 N N . LEU A 1 283 ? -1.89 -5 21.844 1 96.31 283 LEU A N 1
ATOM 2275 C CA . LEU A 1 283 ? -0.728 -5.188 22.703 1 96.31 283 LEU A CA 1
ATOM 2276 C C . LEU A 1 283 ? -1.005 -6.242 23.781 1 96.31 283 LEU A C 1
ATOM 2278 O O . LEU A 1 283 ? -0.093 -6.664 24.484 1 96.31 283 LEU A O 1
ATOM 2282 N N . LYS A 1 284 ? -2.254 -6.633 23.859 1 94.88 284 LYS A N 1
ATOM 2283 C CA . LYS A 1 284 ? -2.584 -7.707 24.797 1 94.88 284 LYS A CA 1
ATOM 2284 C C . LYS A 1 284 ? -2.104 -9.055 24.266 1 94.88 284 LYS A C 1
ATOM 2286 O O . LYS A 1 284 ? -2.018 -10.031 25.016 1 94.88 284 LYS A O 1
ATOM 2291 N N . GLN A 1 285 ? -1.829 -9.086 22.984 1 89.94 285 GLN A N 1
ATOM 2292 C CA . GLN A 1 285 ? -1.361 -10.312 22.344 1 89.94 285 GLN A CA 1
ATOM 2293 C C . GLN A 1 285 ? 0.13 -10.234 22.031 1 89.94 285 GLN A C 1
ATOM 2295 O O . GLN A 1 285 ? 0.557 -9.406 21.219 1 89.94 285 GLN A O 1
ATOM 2300 N N . GLU A 1 286 ? 0.835 -11.102 22.578 1 86.62 286 GLU A N 1
ATOM 2301 C CA . GLU A 1 286 ? 2.275 -11.133 22.344 1 86.62 286 GLU A CA 1
ATOM 2302 C C . GLU A 1 286 ? 2.592 -11.398 20.875 1 86.62 286 GLU A C 1
ATOM 2304 O O . GLU A 1 286 ? 1.997 -12.289 20.266 1 86.62 286 GLU A O 1
ATOM 2309 N N . GLY A 1 287 ? 3.496 -10.664 20.391 1 85.12 287 GLY A N 1
ATOM 2310 C CA . GLY A 1 287 ? 3.938 -10.875 19.031 1 85.12 287 GLY A CA 1
ATOM 2311 C C . GLY A 1 287 ? 2.941 -10.375 18 1 85.12 287 GLY A C 1
ATOM 2312 O O . GLY A 1 287 ? 3.09 -10.641 16.797 1 85.12 287 GLY A O 1
ATOM 2313 N N . SER A 1 288 ? 1.946 -9.68 18.438 1 91.31 288 SER A N 1
ATOM 2314 C CA . SER A 1 288 ? 0.918 -9.172 17.531 1 91.31 288 SER A CA 1
ATOM 2315 C C . SER A 1 288 ? 1.517 -8.266 16.453 1 91.31 288 SER A C 1
ATOM 2317 O O . SER A 1 288 ? 2.574 -7.668 16.672 1 91.31 288 SER A O 1
ATOM 2319 N N . GLN A 1 289 ? 0.856 -8.219 15.305 1 93.94 289 GLN A N 1
ATOM 2320 C CA . GLN A 1 289 ? 1.271 -7.387 14.18 1 93.94 289 GLN A CA 1
ATOM 2321 C C . GLN A 1 289 ? 0.262 -6.273 13.914 1 93.94 289 GLN A C 1
ATOM 2323 O O . GLN A 1 289 ? -0.871 -6.328 14.398 1 93.94 289 GLN A O 1
ATOM 2328 N N . PHE A 1 290 ? 0.699 -5.277 13.203 1 96.25 290 PHE A N 1
ATOM 2329 C CA . PHE A 1 290 ? -0.205 -4.211 12.797 1 96.25 290 PHE A CA 1
ATOM 2330 C C . PHE A 1 290 ? -1.236 -4.73 11.797 1 96.25 290 PHE A C 1
ATOM 2332 O O . PHE A 1 290 ? -0.903 -5.496 10.891 1 96.25 290 PHE A O 1
ATOM 2339 N N . ILE A 1 291 ? -2.465 -4.34 12.039 1 95.5 291 ILE A N 1
ATOM 2340 C CA . ILE A 1 291 ? -3.572 -4.57 11.117 1 95.5 291 ILE A CA 1
ATOM 2341 C C . ILE A 1 291 ? -4.012 -3.244 10.5 1 95.5 291 ILE A C 1
ATOM 2343 O O . ILE A 1 291 ? -4.191 -2.252 11.203 1 95.5 291 ILE A O 1
ATOM 2347 N N . GLN A 1 292 ? -4.152 -3.201 9.211 1 95.75 292 GLN A N 1
ATOM 2348 C CA . GLN A 1 292 ? -4.488 -1.955 8.531 1 95.75 292 GLN A CA 1
ATOM 2349 C C . GLN A 1 292 ? -5.98 -1.65 8.648 1 95.75 292 GLN A C 1
ATOM 2351 O O . GLN A 1 292 ? -6.82 -2.484 8.297 1 95.75 292 GLN A O 1
ATOM 2356 N N . LEU A 1 293 ? -6.34 -0.508 9.141 1 97.31 293 LEU A N 1
ATOM 2357 C CA . LEU A 1 293 ? -7.719 -0.056 9.273 1 97.31 293 LEU A CA 1
ATOM 2358 C C . LEU A 1 293 ? -8.117 0.82 8.094 1 97.31 293 LEU A C 1
ATOM 2360 O O . LEU A 1 293 ? -9.289 0.847 7.703 1 97.31 293 LEU A O 1
ATOM 2364 N N . ASN A 1 294 ? -7.137 1.55 7.574 1 97.31 294 ASN A N 1
ATOM 2365 C CA . ASN A 1 294 ? -7.371 2.426 6.434 1 97.31 294 ASN A CA 1
ATOM 2366 C C . ASN A 1 294 ? -6.16 2.463 5.5 1 97.31 294 ASN A C 1
ATOM 2368 O O . ASN A 1 294 ? -5.047 2.76 5.934 1 97.31 294 ASN A O 1
ATOM 2372 N N . ALA A 1 295 ? -6.398 2.211 4.27 1 95.31 295 ALA A N 1
ATOM 2373 C CA . ALA A 1 295 ? -5.336 2.262 3.266 1 95.31 295 ALA A CA 1
ATOM 2374 C C . ALA A 1 295 ? -5.492 3.486 2.365 1 95.31 295 ALA A C 1
ATOM 2376 O O . ALA A 1 295 ? -4.574 3.84 1.623 1 95.31 295 ALA A O 1
ATOM 2377 N N . ASN A 1 296 ? -6.691 4.105 2.422 1 95.06 296 ASN A N 1
ATOM 2378 C CA . ASN A 1 296 ? -6.996 5.23 1.543 1 95.06 296 ASN A CA 1
ATOM 2379 C C . ASN A 1 296 ? -6.277 6.504 1.988 1 95.06 296 ASN A C 1
ATOM 2381 O O . ASN A 1 296 ? -6.754 7.211 2.877 1 95.06 296 ASN A O 1
ATOM 2385 N N . LEU A 1 297 ? -5.203 6.891 1.305 1 95.31 297 LEU A N 1
ATOM 2386 C CA . LEU A 1 297 ? -4.371 8.023 1.691 1 95.31 297 LEU A CA 1
ATOM 2387 C C . LEU A 1 297 ? -5.047 9.344 1.333 1 95.31 297 LEU A C 1
ATOM 2389 O O . LEU A 1 297 ? -4.523 10.414 1.632 1 95.31 297 LEU A O 1
ATOM 2393 N N . GLU A 1 298 ? -6.258 9.266 0.788 1 93.69 298 GLU A N 1
ATOM 2394 C CA . GLU A 1 298 ? -7.004 10.477 0.474 1 93.69 298 GLU A CA 1
ATOM 2395 C C . GLU A 1 298 ? -8 10.812 1.58 1 93.69 298 GLU A C 1
ATOM 2397 O O . GLU A 1 298 ? -8.531 11.922 1.628 1 93.69 298 GLU A O 1
ATOM 2402 N N . ALA A 1 299 ? -8.227 9.844 2.453 1 95.81 299 ALA A N 1
ATOM 2403 C CA . ALA A 1 299 ? -9.18 10.047 3.543 1 95.81 299 ALA A CA 1
ATOM 2404 C C . ALA A 1 299 ? -8.461 10.125 4.887 1 95.81 299 ALA A C 1
ATOM 2406 O O . ALA A 1 299 ? -7.543 9.352 5.156 1 95.81 299 ALA A O 1
ATOM 2407 N N . GLN A 1 300 ? -8.875 11.109 5.613 1 96.69 300 GLN A N 1
ATOM 2408 C CA . GLN A 1 300 ? -8.375 11.203 6.984 1 96.69 300 GLN A CA 1
ATOM 2409 C C . GLN A 1 300 ? -9.109 10.227 7.902 1 96.69 300 GLN A C 1
ATOM 2411 O O . GLN A 1 300 ? -10.336 10.227 7.957 1 96.69 300 GLN A O 1
ATOM 2416 N N . CYS A 1 301 ? -8.391 9.422 8.555 1 97.69 301 CYS A N 1
ATOM 2417 C CA . CYS A 1 301 ? -8.914 8.523 9.578 1 97.69 301 CYS A CA 1
ATOM 2418 C C . CYS A 1 301 ? -8.102 8.625 10.867 1 97.69 301 CYS A C 1
ATOM 2420 O O . CYS A 1 301 ? -7.039 8.016 10.984 1 97.69 301 CYS A O 1
ATOM 2422 N N . ASN A 1 302 ? -8.688 9.242 11.852 1 98.06 302 ASN A N 1
ATOM 2423 C CA . ASN A 1 302 ? -7.973 9.523 13.094 1 98.06 302 ASN A CA 1
ATOM 2424 C C . ASN A 1 302 ? -8.617 8.812 14.281 1 98.06 302 ASN A C 1
ATOM 2426 O O . ASN A 1 302 ? -9.758 9.102 14.633 1 98.06 302 ASN A O 1
ATOM 2430 N N . PRO A 1 303 ? -7.914 7.855 14.852 1 98.19 303 PRO A N 1
ATOM 2431 C CA . PRO A 1 303 ? -8.422 7.301 16.109 1 98.19 303 PRO A CA 1
ATOM 2432 C C . PRO A 1 303 ? -8.352 8.297 17.266 1 98.19 303 PRO A C 1
ATOM 2434 O O . PRO A 1 303 ? -7.266 8.602 17.766 1 98.19 303 PRO A O 1
ATOM 2437 N N . ILE A 1 304 ? -9.508 8.703 17.797 1 97.94 304 ILE A N 1
ATOM 2438 C CA . ILE A 1 304 ? -9.477 9.836 18.719 1 97.94 304 ILE A CA 1
ATOM 2439 C C . ILE A 1 304 ? -9.773 9.344 20.141 1 97.94 304 ILE A C 1
ATOM 2441 O O . ILE A 1 304 ? -9.531 10.062 21.109 1 97.94 304 ILE A O 1
ATOM 2445 N N . LYS A 1 305 ? -10.328 8.164 20.266 1 97.88 305 LYS A N 1
ATOM 2446 C CA . LYS A 1 305 ? -10.617 7.609 21.578 1 97.88 305 LYS A CA 1
ATOM 2447 C C . LYS A 1 305 ? -10.734 6.09 21.531 1 97.88 305 LYS A C 1
ATOM 2449 O O . LYS A 1 305 ? -11.203 5.531 20.531 1 97.88 305 LYS A O 1
ATOM 2454 N N . THR A 1 306 ? -10.18 5.438 22.547 1 97.88 306 THR A N 1
ATOM 2455 C CA . THR A 1 306 ? -10.469 4.023 22.766 1 97.88 306 THR A CA 1
ATOM 2456 C C . THR A 1 306 ? -11.234 3.83 24.078 1 97.88 306 THR A C 1
ATOM 2458 O O . THR A 1 306 ? -10.945 4.496 25.062 1 97.88 306 THR A O 1
ATOM 2461 N N . ILE A 1 307 ? -12.227 3.021 24.125 1 97.44 307 ILE A N 1
ATOM 2462 C CA . ILE A 1 307 ? -12.961 2.566 25.297 1 97.44 307 ILE A CA 1
ATOM 2463 C C . ILE A 1 307 ? -13.055 1.043 25.297 1 97.44 307 ILE A C 1
ATOM 2465 O O . ILE A 1 307 ? -13.805 0.464 24.5 1 97.44 307 ILE A O 1
ATOM 2469 N N . GLY A 1 308 ? -12.32 0.436 26.219 1 96.81 308 GLY A N 1
ATOM 2470 C CA . GLY A 1 308 ? -12.164 -1.004 26.078 1 96.81 308 GLY A CA 1
ATOM 2471 C C . GLY A 1 308 ? -11.508 -1.416 24.781 1 96.81 308 GLY A C 1
ATOM 2472 O O . GLY A 1 308 ? -10.422 -0.939 24.453 1 96.81 308 GLY A O 1
ATOM 2473 N N . ASP A 1 309 ? -12.211 -2.234 24.031 1 97.44 309 ASP A N 1
ATOM 2474 C CA . ASP A 1 309 ? -11.672 -2.697 22.766 1 97.44 309 ASP A CA 1
ATOM 2475 C C . ASP A 1 309 ? -12.203 -1.859 21.609 1 97.44 309 ASP A C 1
ATOM 2477 O O . ASP A 1 309 ? -11.883 -2.119 20.438 1 97.44 309 ASP A O 1
ATOM 2481 N N . LYS A 1 310 ? -12.992 -0.861 21.922 1 97.94 310 LYS A N 1
ATOM 2482 C CA . LYS A 1 310 ? -13.586 -0.018 20.891 1 97.94 310 LYS A CA 1
ATOM 2483 C C . LYS A 1 310 ? -12.641 1.104 20.484 1 97.94 310 LYS A C 1
ATOM 2485 O O . LYS A 1 310 ? -11.883 1.622 21.312 1 97.94 310 LYS A O 1
ATOM 2490 N N . ILE A 1 311 ? -12.648 1.454 19.234 1 98.44 311 ILE A N 1
ATOM 2491 C CA . ILE A 1 311 ? -11.867 2.541 18.672 1 98.44 311 ILE A CA 1
ATOM 2492 C C . ILE A 1 311 ? -12.797 3.561 18.016 1 98.44 311 ILE A C 1
ATOM 2494 O O . ILE A 1 311 ? -13.508 3.232 17.062 1 98.44 311 ILE A O 1
ATOM 2498 N N . TYR A 1 312 ? -12.875 4.742 18.469 1 98.62 312 TYR A N 1
ATOM 2499 C CA . TYR A 1 312 ? -13.617 5.832 17.859 1 98.62 312 TYR A CA 1
ATOM 2500 C C . TYR A 1 312 ? -12.742 6.609 16.875 1 98.62 312 TYR A C 1
ATOM 2502 O O . TYR A 1 312 ? -11.656 7.074 17.25 1 98.62 312 TYR A O 1
ATOM 2510 N N . ILE A 1 313 ? -13.211 6.707 15.648 1 98.62 313 ILE A N 1
ATOM 2511 C CA . ILE A 1 313 ? -12.414 7.281 14.57 1 98.62 313 ILE A CA 1
ATOM 2512 C C . ILE A 1 313 ? -13.156 8.461 13.953 1 98.62 313 ILE A C 1
ATOM 2514 O O . ILE A 1 313 ? -14.305 8.328 13.516 1 98.62 313 ILE A O 1
ATOM 2518 N N . LEU A 1 314 ? -12.594 9.609 13.977 1 98.69 314 LEU A N 1
ATOM 2519 C CA . LEU A 1 314 ? -13.062 10.758 13.211 1 98.69 314 LEU A CA 1
ATOM 2520 C C . LEU A 1 314 ? -12.516 10.711 11.789 1 98.69 314 LEU A C 1
ATOM 2522 O O . LEU A 1 314 ? -11.305 10.633 11.578 1 98.69 314 LEU A O 1
ATOM 2526 N N . THR A 1 315 ? -13.43 10.703 10.812 1 98.38 315 THR A N 1
ATOM 2527 C CA . THR A 1 315 ? -12.953 10.453 9.461 1 98.38 315 THR A CA 1
ATOM 2528 C C . THR A 1 315 ? -13.805 11.211 8.438 1 98.38 315 THR A C 1
ATOM 2530 O O . THR A 1 315 ? -14.961 11.539 8.711 1 98.38 315 THR A O 1
ATOM 2533 N N . ASN A 1 316 ? -13.172 11.578 7.352 1 97.56 316 ASN A N 1
ATOM 2534 C CA . ASN A 1 316 ? -13.906 12.141 6.223 1 97.56 316 ASN A CA 1
ATOM 2535 C C . ASN A 1 316 ? -14.062 11.133 5.094 1 97.56 316 ASN A C 1
ATOM 2537 O O . ASN A 1 316 ? -14.383 11.5 3.963 1 97.56 316 ASN A O 1
ATOM 2541 N N . GLU A 1 317 ? -13.805 9.883 5.363 1 95.19 317 GLU A N 1
ATOM 2542 C CA . GLU A 1 317 ? -14.055 8.844 4.371 1 95.19 317 GLU A CA 1
ATOM 2543 C C . GLU A 1 317 ? -15.516 8.844 3.924 1 95.19 317 GLU A C 1
ATOM 2545 O O . GLU A 1 317 ? -16.406 8.539 4.715 1 95.19 317 GLU A O 1
ATOM 2550 N N . LYS A 1 318 ? -15.734 9.188 2.695 1 94.56 318 LYS A N 1
ATOM 2551 C CA . LYS A 1 318 ? -17.062 9.344 2.113 1 94.56 318 LYS A CA 1
ATOM 2552 C C . LYS A 1 318 ? -17.922 10.289 2.949 1 94.56 318 LYS A C 1
ATOM 2554 O O . LYS A 1 318 ? -19.125 10.086 3.072 1 94.56 318 LYS A O 1
ATOM 2559 N N . ALA A 1 319 ? -17.344 11.164 3.578 1 97.5 319 ALA A N 1
ATOM 2560 C CA . ALA A 1 319 ? -17.969 12.156 4.457 1 97.5 319 ALA A CA 1
ATOM 2561 C C . ALA A 1 319 ? -17.156 13.445 4.492 1 97.5 319 ALA A C 1
ATOM 2563 O O . ALA A 1 319 ? -16.469 13.727 5.473 1 97.5 319 ALA A O 1
ATOM 2564 N N . PRO A 1 320 ? -17.281 14.266 3.523 1 97 320 PRO A N 1
ATOM 2565 C CA . PRO A 1 320 ? -16.422 15.438 3.35 1 97 320 PRO A CA 1
ATOM 2566 C C . PRO A 1 320 ? -16.484 16.391 4.535 1 97 320 PRO A C 1
ATOM 2568 O O . PRO A 1 320 ? -15.609 17.25 4.688 1 97 320 PRO A O 1
ATOM 2571 N N . THR A 1 321 ? -17.516 16.344 5.355 1 98.5 321 THR A N 1
ATOM 2572 C CA . THR A 1 321 ? -17.625 17.203 6.531 1 98.5 321 THR A CA 1
ATOM 2573 C C . THR A 1 321 ? -17.359 16.406 7.809 1 98.5 321 THR A C 1
ATOM 2575 O O . THR A 1 321 ? -17.766 16.828 8.898 1 98.5 321 THR A O 1
ATOM 2578 N N . ASN A 1 322 ? -16.844 15.195 7.688 1 98.38 322 ASN A N 1
ATOM 2579 C CA . ASN A 1 322 ? -16.406 14.297 8.75 1 98.38 322 ASN A CA 1
ATOM 2580 C C . ASN A 1 322 ? -17.594 13.586 9.398 1 98.38 322 ASN A C 1
ATOM 2582 O O . ASN A 1 322 ? -18.719 14.078 9.352 1 98.38 322 ASN A O 1
ATOM 2586 N N . LYS A 1 323 ? -17.359 12.555 9.828 1 98.69 323 LYS A N 1
ATOM 2587 C CA . LYS A 1 323 ? -18.234 11.734 10.641 1 98.69 323 LYS A CA 1
ATOM 2588 C C . LYS A 1 323 ? -17.469 11.016 11.742 1 98.69 323 LYS A C 1
ATOM 2590 O O . LYS A 1 323 ? -16.234 10.938 11.695 1 98.69 323 LYS A O 1
ATOM 2595 N N . LEU A 1 324 ? -18.156 10.578 12.766 1 98.81 324 LEU A N 1
ATOM 2596 C CA . LEU A 1 324 ? -17.578 9.734 13.812 1 98.81 324 LEU A CA 1
ATOM 2597 C C . LEU A 1 324 ? -18.047 8.297 13.664 1 98.81 324 LEU A C 1
ATOM 2599 O O . LEU A 1 324 ? -19.25 8.031 13.602 1 98.81 324 LEU A O 1
ATOM 2603 N N . VAL A 1 325 ? -17.094 7.41 13.547 1 98.56 325 VAL A N 1
ATOM 2604 C CA . VAL A 1 325 ? -17.422 5.992 13.477 1 98.56 325 VAL A CA 1
ATOM 2605 C C . VAL A 1 325 ? -16.766 5.254 14.648 1 98.56 325 VAL A C 1
ATOM 2607 O O . VAL A 1 325 ? -15.875 5.785 15.305 1 98.56 325 VAL A O 1
ATOM 2610 N N . VAL A 1 326 ? -17.312 4.141 14.992 1 98.44 326 VAL A N 1
ATOM 2611 C CA . VAL A 1 326 ? -16.734 3.283 16.016 1 98.44 326 VAL A CA 1
ATOM 2612 C C . VAL A 1 326 ? -16.562 1.863 15.484 1 98.44 326 VAL A C 1
ATOM 2614 O O . VAL A 1 326 ? -17.391 1.396 14.688 1 98.44 326 VAL A O 1
ATOM 2617 N N . THR A 1 327 ? -15.453 1.266 15.789 1 97 327 THR A N 1
ATOM 2618 C CA . THR A 1 327 ? -15.203 -0.144 15.5 1 97 327 THR A CA 1
ATOM 2619 C C . THR A 1 327 ? -14.547 -0.832 16.703 1 97 327 THR A C 1
ATOM 2621 O O . THR A 1 327 ? -14.484 -0.259 17.781 1 97 327 THR A O 1
ATOM 2624 N N . ASP A 1 328 ? -14.227 -2.086 16.453 1 95.25 328 ASP A N 1
ATOM 2625 C CA . ASP A 1 328 ? -13.578 -2.918 17.469 1 95.25 328 ASP A CA 1
ATOM 2626 C C . ASP A 1 328 ? -12.281 -3.52 16.938 1 95.25 328 ASP A C 1
ATOM 2628 O O . ASP A 1 328 ? -12.195 -3.895 15.766 1 95.25 328 ASP A O 1
ATOM 2632 N N . ILE A 1 329 ? -11.227 -3.615 17.812 1 95.5 329 ILE A N 1
ATOM 2633 C CA . ILE A 1 329 ? -9.906 -4.051 17.375 1 95.5 329 ILE A CA 1
ATOM 2634 C C . ILE A 1 329 ? -9.992 -5.469 16.812 1 95.5 329 ILE A C 1
ATOM 2636 O O . ILE A 1 329 ? -9.141 -5.883 16.016 1 95.5 329 ILE A O 1
ATOM 2640 N N . HIS A 1 330 ? -11.055 -6.207 17.172 1 93 330 HIS A N 1
ATOM 2641 C CA . HIS A 1 330 ? -11.227 -7.582 16.719 1 93 330 HIS A CA 1
ATOM 2642 C C . HIS A 1 330 ? -12.008 -7.637 15.414 1 93 330 HIS A C 1
ATOM 2644 O O . HIS A 1 330 ? -12.078 -8.688 14.773 1 93 330 HIS A O 1
ATOM 2650 N N . HIS A 1 331 ? -12.609 -6.539 15.008 1 92.06 331 HIS A N 1
ATOM 2651 C CA . HIS A 1 331 ? -13.344 -6.395 13.766 1 92.06 331 HIS A CA 1
ATOM 2652 C C . HIS A 1 331 ? -12.867 -5.176 12.977 1 92.06 331 HIS A C 1
ATOM 2654 O O . HIS A 1 331 ? -13.609 -4.207 12.82 1 92.06 331 HIS A O 1
ATOM 2660 N N . PRO A 1 332 ? -11.719 -5.23 12.5 1 90.19 332 PRO A N 1
ATOM 2661 C CA . PRO A 1 332 ? -11.039 -4.059 11.938 1 90.19 332 PRO A CA 1
ATOM 2662 C C . PRO A 1 332 ? -11.578 -3.67 10.562 1 90.19 332 PRO A C 1
ATOM 2664 O O . PRO A 1 332 ? -11.289 -2.578 10.07 1 90.19 332 PRO A O 1
ATOM 2667 N N . SER A 1 333 ? -12.445 -4.488 9.898 1 91.81 333 SER A N 1
ATOM 2668 C CA . SER A 1 333 ? -12.93 -4.211 8.547 1 91.81 333 SER A CA 1
ATOM 2669 C C . SER A 1 333 ? -13.844 -2.992 8.531 1 91.81 333 SER A C 1
ATOM 2671 O O . SER A 1 333 ? -14.672 -2.82 9.43 1 91.81 333 SER A O 1
ATOM 2673 N N . LYS A 1 334 ? -13.688 -2.176 7.551 1 94.38 334 LYS A N 1
ATOM 2674 C CA . LYS A 1 334 ? -14.547 -1.002 7.422 1 94.38 334 LYS A CA 1
ATOM 2675 C C . LYS A 1 334 ? -16.016 -1.4 7.344 1 94.38 334 LYS A C 1
ATOM 2677 O O . LYS A 1 334 ? -16.891 -0.638 7.75 1 94.38 334 LYS A O 1
ATOM 2682 N N . ALA A 1 335 ? -16.219 -2.586 6.82 1 91.5 335 ALA A N 1
ATOM 2683 C CA . ALA A 1 335 ? -17.578 -3.092 6.746 1 91.5 335 ALA A CA 1
ATOM 2684 C C . ALA A 1 335 ? -18.203 -3.199 8.141 1 91.5 335 ALA A C 1
ATOM 2686 O O . ALA A 1 335 ? -19.438 -3.184 8.281 1 91.5 335 ALA A O 1
ATOM 2687 N N . ASP A 1 336 ? -17.391 -3.266 9.125 1 94.56 336 ASP A N 1
ATOM 2688 C CA . ASP A 1 336 ? -17.859 -3.438 10.5 1 94.56 336 ASP A CA 1
ATOM 2689 C C . ASP A 1 336 ? -17.938 -2.1 11.227 1 94.56 336 ASP A C 1
ATOM 2691 O O . ASP A 1 336 ? -18.391 -2.031 12.367 1 94.56 336 ASP A O 1
ATOM 2695 N N . TRP A 1 337 ? -17.5 -1.005 10.609 1 96.81 337 TRP A N 1
ATOM 2696 C CA . TRP A 1 337 ? -17.547 0.308 11.242 1 96.81 337 TRP A CA 1
ATOM 2697 C C . TRP A 1 337 ? -18.984 0.773 11.414 1 96.81 337 TRP A C 1
ATOM 2699 O O . TRP A 1 337 ? -19.797 0.666 10.484 1 96.81 337 TRP A O 1
ATOM 2709 N N . LYS A 1 338 ? -19.312 1.212 12.531 1 97.88 338 LYS A N 1
ATOM 2710 C CA . LYS A 1 338 ? -20.641 1.763 12.805 1 97.88 338 LYS A CA 1
ATOM 2711 C C . LYS A 1 338 ? -20.594 3.283 12.922 1 97.88 338 LYS A C 1
ATOM 2713 O O . LYS A 1 338 ? -19.75 3.826 13.633 1 97.88 338 LYS A O 1
ATOM 2718 N N . THR A 1 339 ? -21.438 3.938 12.258 1 98.25 339 THR A N 1
ATOM 2719 C CA . THR A 1 339 ? -21.516 5.391 12.352 1 98.25 339 THR A CA 1
ATOM 2720 C C . THR A 1 339 ? -22.172 5.816 13.656 1 98.25 339 THR A C 1
ATOM 2722 O O . THR A 1 339 ? -23.281 5.391 13.969 1 98.25 339 THR A O 1
ATOM 2725 N N . VAL A 1 340 ? -21.516 6.574 14.438 1 98.62 340 VAL A N 1
ATOM 2726 C CA . VAL A 1 340 ? -22.047 7.125 15.68 1 98.62 340 VAL A CA 1
ATOM 2727 C C . VAL A 1 340 ? -22.641 8.5 15.414 1 98.62 340 VAL A C 1
ATOM 2729 O O . VAL A 1 340 ? -23.766 8.781 15.836 1 98.62 340 VAL A O 1
ATOM 2732 N N . ILE A 1 341 ? -21.891 9.359 14.773 1 98.75 341 ILE A N 1
ATOM 2733 C CA . ILE A 1 341 ? -22.328 10.68 14.336 1 98.75 341 ILE A CA 1
ATOM 2734 C C . ILE A 1 341 ? -22.203 10.797 12.82 1 98.75 341 ILE A C 1
ATOM 2736 O O . ILE A 1 341 ? -21.094 10.828 12.281 1 98.75 341 ILE A O 1
ATOM 2740 N N . PRO A 1 342 ? -23.219 10.828 12.094 1 98.38 342 PRO A N 1
ATOM 2741 C CA . PRO A 1 342 ? -23.141 10.977 10.633 1 98.38 342 PRO A CA 1
ATOM 2742 C C . PRO A 1 342 ? -22.688 12.375 10.211 1 98.38 342 PRO A C 1
ATOM 2744 O O . PRO A 1 342 ? -22.812 13.328 10.984 1 98.38 342 PRO A O 1
ATOM 2747 N N . ALA A 1 343 ? -22.141 12.406 9.047 1 97.94 343 ALA A N 1
ATOM 2748 C CA . ALA A 1 343 ? -21.828 13.711 8.461 1 97.94 343 ALA A CA 1
ATOM 2749 C C . ALA A 1 343 ? -23.109 14.516 8.234 1 97.94 343 ALA A C 1
ATOM 2751 O O . ALA A 1 343 ? -24.172 13.953 7.965 1 97.94 343 ALA A O 1
ATOM 2752 N N . ASN A 1 344 ? -23.047 15.766 8.359 1 95.62 344 ASN A N 1
ATOM 2753 C CA . ASN A 1 344 ? -24.109 16.688 7.992 1 95.62 344 ASN A CA 1
ATOM 2754 C C . ASN A 1 344 ? -23.562 17.891 7.207 1 95.62 344 ASN A C 1
ATOM 2756 O O . ASN A 1 344 ? -22.5 17.797 6.609 1 95.62 344 ASN A O 1
ATOM 2760 N N . SER A 1 345 ? -24.328 18.938 7.156 1 95.38 345 SER A N 1
ATOM 2761 C CA . SER A 1 345 ? -23.938 20.047 6.305 1 95.38 345 SER A CA 1
ATOM 2762 C C . SER A 1 345 ? -22.781 20.844 6.906 1 95.38 345 SER A C 1
ATOM 2764 O O . SER A 1 345 ? -22.062 21.531 6.191 1 95.38 345 SER A O 1
ATOM 2766 N N . ASN A 1 346 ? -22.609 20.75 8.195 1 97.62 346 ASN A N 1
ATOM 2767 C CA . ASN A 1 346 ? -21.531 21.469 8.875 1 97.62 346 ASN A CA 1
ATOM 2768 C C . ASN A 1 346 ? -20.359 20.531 9.211 1 97.62 346 ASN A C 1
ATOM 2770 O O . ASN A 1 346 ? -20.562 19.344 9.414 1 97.62 346 ASN A O 1
ATOM 2774 N N . VAL A 1 347 ? -19.188 21.062 9.219 1 98.38 347 VAL A N 1
ATOM 2775 C CA . VAL A 1 347 ? -17.984 20.266 9.445 1 98.38 347 VAL A CA 1
ATOM 2776 C C . VAL A 1 347 ? -17.891 19.891 10.922 1 98.38 347 VAL A C 1
ATOM 2778 O O . VAL A 1 347 ? -17.906 20.75 11.797 1 98.38 347 VAL A O 1
ATOM 2781 N N . LEU A 1 348 ? -17.844 18.609 11.219 1 98.62 348 LEU A N 1
ATOM 2782 C CA . LEU A 1 348 ? -17.516 18.125 12.562 1 98.62 348 LEU A CA 1
ATOM 2783 C C . LEU A 1 348 ? -16.031 18.312 12.859 1 98.62 348 LEU A C 1
ATOM 2785 O O . LEU A 1 348 ? -15.227 17.453 12.516 1 98.62 348 LEU A O 1
ATOM 2789 N N . GLU A 1 349 ? -15.727 19.328 13.547 1 97 349 GLU A N 1
ATOM 2790 C CA . GLU A 1 349 ? -14.336 19.734 13.727 1 97 349 GLU A CA 1
ATOM 2791 C C . GLU A 1 349 ? -13.672 18.922 14.836 1 97 349 GLU A C 1
ATOM 2793 O O . GLU A 1 349 ? -12.477 18.625 14.773 1 97 349 GLU A O 1
ATOM 2798 N N . ASP A 1 350 ? -14.445 18.656 15.867 1 97.69 350 ASP A N 1
ATOM 2799 C CA . ASP A 1 350 ? -13.859 18 17.031 1 97.69 350 ASP A CA 1
ATOM 2800 C C . ASP A 1 350 ? -14.922 17.25 17.828 1 97.69 350 ASP A C 1
ATOM 2802 O O . ASP A 1 350 ? -16.109 17.594 17.781 1 97.69 350 ASP A O 1
ATOM 2806 N N . VAL A 1 351 ? -14.508 16.203 18.438 1 98.56 351 VAL A N 1
ATOM 2807 C CA . VAL A 1 351 ? -15.328 15.422 19.359 1 98.56 351 VAL A CA 1
ATOM 2808 C C . VAL A 1 351 ? -14.578 15.234 20.688 1 98.56 351 VAL A C 1
ATOM 2810 O O . VAL A 1 351 ? -13.539 14.578 20.734 1 98.56 351 VAL A O 1
ATOM 2813 N N . ALA A 1 352 ? -15.117 15.797 21.75 1 98.25 352 ALA A N 1
ATOM 2814 C CA . ALA A 1 352 ? -14.562 15.586 23.078 1 98.25 352 ALA A CA 1
ATOM 2815 C C . ALA A 1 352 ? -15.352 14.531 23.859 1 98.25 352 ALA A C 1
ATOM 2817 O O . ALA A 1 352 ? -16.594 14.547 23.844 1 98.25 352 ALA A O 1
ATOM 2818 N N . PHE A 1 353 ? -14.664 13.578 24.422 1 97.88 353 PHE A N 1
ATOM 2819 C CA . PHE A 1 353 ? -15.258 12.578 25.297 1 97.88 353 PHE A CA 1
ATOM 2820 C C . PHE A 1 353 ? -15.188 13.023 26.75 1 97.88 353 PHE A C 1
ATOM 2822 O O . PHE A 1 353 ? -14.102 13.094 27.328 1 97.88 353 PHE A O 1
ATOM 2829 N N . VAL A 1 354 ? -16.359 13.344 27.344 1 96.75 354 VAL A N 1
ATOM 2830 C CA . VAL A 1 354 ? -16.359 13.945 28.688 1 96.75 354 VAL A CA 1
ATOM 2831 C C . VAL A 1 354 ? -17.516 13.391 29.5 1 96.75 354 VAL A C 1
ATOM 2833 O O . VAL A 1 354 ? -18.641 13.297 29 1 96.75 354 VAL A O 1
ATOM 2836 N N . ASP A 1 355 ? -17.297 12.969 30.703 1 96.06 355 ASP A N 1
ATOM 2837 C CA . ASP A 1 355 ? -18.328 12.594 31.656 1 96.06 355 ASP A CA 1
ATOM 2838 C C . ASP A 1 355 ? -19.281 11.57 31.062 1 96.06 355 ASP A C 1
ATOM 2840 O O . ASP A 1 355 ? -20.5 11.758 31.109 1 96.06 355 ASP A O 1
ATOM 2844 N N . GLY A 1 356 ? -18.734 10.672 30.375 1 96.69 356 GLY A N 1
ATOM 2845 C CA . GLY A 1 356 ? -19.516 9.594 29.781 1 96.69 356 GLY A CA 1
ATOM 2846 C C . GLY A 1 356 ? -20.328 10.039 28.578 1 96.69 356 GLY A C 1
ATOM 2847 O O . GLY A 1 356 ? -21.203 9.305 28.109 1 96.69 356 GLY A O 1
ATOM 2848 N N . LYS A 1 357 ? -20.094 11.234 28.109 1 97.88 357 LYS A N 1
ATOM 2849 C CA . LYS A 1 357 ? -20.828 11.828 27 1 97.88 357 LYS A CA 1
ATOM 2850 C C . LYS A 1 357 ? -19.891 12.375 25.938 1 97.88 357 LYS A C 1
ATOM 2852 O O . LYS A 1 357 ? -18.672 12.211 26.031 1 97.88 357 LYS A O 1
ATOM 2857 N N . LEU A 1 358 ? -20.5 12.922 24.859 1 98.44 358 LEU A N 1
ATOM 2858 C CA . LEU A 1 358 ? -19.75 13.57 23.781 1 98.44 358 LEU A CA 1
ATOM 2859 C C . LEU A 1 358 ? -20.078 15.055 23.703 1 98.44 358 LEU A C 1
ATOM 2861 O O . LEU A 1 358 ? -21.25 15.438 23.844 1 98.44 358 LEU A O 1
ATOM 2865 N N . ILE A 1 359 ? -19.125 15.875 23.531 1 98.69 359 ILE A N 1
ATOM 2866 C CA . ILE A 1 359 ? -19.359 17.234 23.062 1 98.69 359 ILE A CA 1
ATOM 2867 C C . ILE A 1 359 ? -18.844 17.391 21.641 1 98.69 359 ILE A C 1
ATOM 2869 O O . ILE A 1 359 ? -17.656 17.219 21.375 1 98.69 359 ILE A O 1
ATOM 2873 N N . LEU A 1 360 ? -19.766 17.656 20.75 1 98.69 360 LEU A N 1
ATOM 2874 C CA . LEU A 1 360 ? -19.453 17.875 19.344 1 98.69 360 LEU A CA 1
ATOM 2875 C C . LEU A 1 360 ? -19.234 19.359 19.062 1 98.69 360 LEU A C 1
ATOM 2877 O O . LEU A 1 360 ? -20.047 20.203 19.5 1 98.69 360 LEU A O 1
ATOM 2881 N N . THR A 1 361 ? -18.203 19.703 18.453 1 98.56 361 THR A N 1
ATOM 2882 C CA . THR A 1 361 ? -17.984 21.047 17.953 1 98.56 361 THR A CA 1
ATOM 2883 C C . THR A 1 361 ? -18.031 21.078 16.422 1 98.56 361 THR A C 1
ATOM 2885 O O . THR A 1 361 ? -17.219 20.422 15.766 1 98.56 361 THR A O 1
ATOM 2888 N N . TYR A 1 362 ? -18.969 21.812 15.938 1 98.31 362 TYR A N 1
ATOM 2889 C CA . TYR A 1 362 ? -19.141 21.984 14.5 1 98.31 362 TYR A CA 1
ATOM 2890 C C . TYR A 1 362 ? -18.625 23.359 14.062 1 98.31 362 TYR A C 1
ATOM 2892 O O . TYR A 1 362 ? -18.688 24.328 14.82 1 98.31 362 TYR A O 1
ATOM 2900 N N . MET A 1 363 ? -18.078 23.359 12.914 1 97.88 363 MET A N 1
ATOM 2901 C CA . MET A 1 363 ? -17.781 24.609 12.234 1 97.88 363 MET A CA 1
ATOM 2902 C C . MET A 1 363 ? -18.906 24.969 11.258 1 97.88 363 MET A C 1
ATOM 2904 O O . MET A 1 363 ? -19.109 24.281 10.258 1 97.88 363 MET A O 1
ATOM 2908 N N . GLN A 1 364 ? -19.672 25.906 11.617 1 96.44 364 GLN A N 1
ATOM 2909 C CA . GLN A 1 364 ? -20.734 26.469 10.789 1 96.44 364 GLN A CA 1
ATOM 2910 C C . GLN A 1 364 ? -20.438 27.922 10.422 1 96.44 364 GLN A C 1
ATOM 2912 O O . GLN A 1 364 ? -20.25 28.766 11.305 1 96.44 364 GLN A O 1
ATOM 2917 N N . ASP A 1 365 ? -20.312 28.219 9.156 1 96.25 365 ASP A N 1
ATOM 2918 C CA . ASP A 1 365 ? -19.984 29.547 8.648 1 96.25 365 ASP A CA 1
ATOM 2919 C C . ASP A 1 365 ? -18.656 30.031 9.203 1 96.25 365 ASP A C 1
ATOM 2921 O O . ASP A 1 365 ? -18.516 31.203 9.578 1 96.25 365 ASP A O 1
ATOM 2925 N N . ALA A 1 366 ? -17.766 29.078 9.5 1 96.69 366 ALA A N 1
ATOM 2926 C CA . ALA A 1 366 ? -16.375 29.328 9.859 1 96.69 366 ALA A CA 1
ATOM 2927 C C . ALA A 1 366 ? -16.25 29.688 11.336 1 96.69 366 ALA A C 1
ATOM 2929 O O . ALA A 1 366 ? -15.25 30.297 11.742 1 96.69 366 ALA A O 1
ATOM 2930 N N . TYR A 1 367 ? -17.266 29.391 12.148 1 97.12 367 TYR A N 1
ATOM 2931 C CA . TYR A 1 367 ? -17.125 29.547 13.594 1 97.12 367 TYR A CA 1
ATOM 2932 C C . TYR A 1 367 ? -17.812 28.406 14.344 1 97.12 367 TYR A C 1
ATOM 2934 O O . TYR A 1 367 ? -18.531 27.609 13.734 1 97.12 367 TYR A O 1
ATOM 2942 N N . SER A 1 368 ? -17.656 28.297 15.672 1 98 368 SER A N 1
ATOM 2943 C CA . SER A 1 368 ? -17.969 27.094 16.438 1 98 368 SER A CA 1
ATOM 2944 C C . SER A 1 368 ? -19.422 27.078 16.875 1 98 368 SER A C 1
ATOM 2946 O O . SER A 1 368 ? -19.969 28.125 17.25 1 98 368 SER A O 1
ATOM 2948 N N . HIS A 1 369 ? -20.016 25.953 16.734 1 98.19 369 HIS A N 1
ATOM 2949 C CA . HIS A 1 369 ? -21.234 25.547 17.406 1 98.19 369 HIS A CA 1
ATOM 2950 C C . HIS A 1 369 ? -21.047 24.219 18.141 1 98.19 369 HIS A C 1
ATOM 2952 O O . HIS A 1 369 ? -20.422 23.297 17.609 1 98.19 369 HIS A O 1
ATOM 2958 N N . SER A 1 370 ? -21.562 24.156 19.359 1 98.5 370 SER A N 1
ATOM 2959 C CA . SER A 1 370 ? -21.25 22.953 20.141 1 98.5 370 SER A CA 1
ATOM 2960 C C . SER A 1 370 ? -22.531 22.344 20.703 1 98.5 370 SER A C 1
ATOM 2962 O O . SER A 1 370 ? -23.484 23.047 21.031 1 98.5 370 SER A O 1
ATOM 2964 N N . TYR A 1 371 ? -22.5 21.047 20.781 1 98.44 371 TYR A N 1
ATOM 2965 C CA . TYR A 1 371 ? -23.641 20.266 21.219 1 98.44 371 TYR A CA 1
ATOM 2966 C C . TYR A 1 371 ? -23.203 19.141 22.172 1 98.44 371 TYR A C 1
ATOM 2968 O O . TYR A 1 371 ? -22.109 18.594 22.016 1 98.44 371 TYR A O 1
ATOM 2976 N N . LEU A 1 372 ? -24.062 18.906 23.109 1 98.25 372 LEU A N 1
ATOM 2977 C CA . LEU A 1 372 ? -23.891 17.75 23.984 1 98.25 372 LEU A CA 1
ATOM 2978 C C . LEU A 1 372 ? -24.625 16.531 23.422 1 98.25 372 LEU A C 1
ATOM 2980 O O . LEU A 1 372 ? -25.797 16.641 23.031 1 98.25 372 LEU A O 1
ATOM 2984 N N . TYR A 1 373 ? -23.953 15.414 23.344 1 98.38 373 TYR A N 1
ATOM 2985 C CA . TYR A 1 373 ? -24.5 14.172 22.812 1 98.38 373 TYR A CA 1
ATOM 2986 C C . TYR A 1 373 ? -24.281 13.023 23.797 1 98.38 373 TYR A C 1
ATOM 2988 O O . TYR A 1 373 ? -23.344 13.047 24.578 1 98.38 373 TYR A O 1
ATOM 2996 N N . SER A 1 374 ? -25.188 12.039 23.734 1 98 374 SER A N 1
ATOM 2997 C CA . SER A 1 374 ? -24.906 10.773 24.406 1 98 374 SER A CA 1
ATOM 2998 C C . SER A 1 374 ? -23.812 9.992 23.672 1 98 374 SER A C 1
ATOM 3000 O O . SER A 1 374 ? -23.5 10.297 22.516 1 98 374 SER A O 1
ATOM 3002 N N . ILE A 1 375 ? -23.234 9.023 24.312 1 97.62 375 ILE A N 1
ATOM 3003 C CA . ILE A 1 375 ? -22.125 8.258 23.766 1 97.62 375 ILE A CA 1
ATOM 3004 C C . ILE A 1 375 ? -22.578 7.469 22.547 1 97.62 375 ILE A C 1
ATOM 3006 O O . ILE A 1 375 ? -21.781 7.156 21.656 1 97.62 375 ILE A O 1
ATOM 3010 N N . ASP A 1 376 ? -23.906 7.25 22.406 1 96.38 376 ASP A N 1
ATOM 3011 C CA . ASP A 1 376 ? -24.438 6.473 21.297 1 96.38 376 ASP A CA 1
ATOM 3012 C C . ASP A 1 376 ? -24.875 7.383 20.141 1 96.38 376 ASP A C 1
ATOM 3014 O O . ASP A 1 376 ? -25.453 6.914 19.156 1 96.38 376 ASP A O 1
ATOM 3018 N N . GLY A 1 377 ? -24.734 8.688 20.328 1 97.5 377 GLY A N 1
ATOM 3019 C CA . GLY A 1 377 ? -24.891 9.57 19.188 1 97.5 377 GLY A CA 1
ATOM 3020 C C . GLY A 1 377 ? -26.203 10.312 19.172 1 97.5 377 GLY A C 1
ATOM 3021 O O . GLY A 1 377 ? -26.672 10.758 18.109 1 97.5 377 GLY A O 1
ATOM 3022 N N . LYS A 1 378 ? -26.844 10.383 20.297 1 97.81 378 LYS A N 1
ATOM 3023 C CA . LYS A 1 378 ? -28.078 11.141 20.391 1 97.81 378 LYS A CA 1
ATOM 3024 C C . LYS A 1 378 ? -27.828 12.555 20.922 1 97.81 378 LYS A C 1
ATOM 3026 O O . LYS A 1 378 ? -27.156 12.719 21.938 1 97.81 378 LYS A O 1
ATOM 3031 N N . GLN A 1 379 ? -28.359 13.516 20.281 1 97.75 379 GLN A N 1
ATOM 3032 C CA . GLN A 1 379 ? -28.203 14.891 20.75 1 97.75 379 GLN A CA 1
ATOM 3033 C C . GLN A 1 379 ? -28.984 15.133 22.031 1 97.75 379 GLN A C 1
ATOM 3035 O O . GLN A 1 379 ? -30.156 14.773 22.125 1 97.75 379 GLN A O 1
ATOM 3040 N N . LEU A 1 380 ? -28.453 15.688 22.953 1 97.69 380 LEU A N 1
ATOM 3041 C CA . LEU A 1 380 ? -29.078 15.969 24.234 1 97.69 380 LEU A CA 1
ATOM 3042 C C . LEU A 1 380 ? -29.375 17.453 24.375 1 97.69 380 LEU A C 1
ATOM 3044 O O . LEU A 1 380 ? -30.516 17.844 24.688 1 97.69 380 LEU A O 1
ATOM 3048 N N . LYS A 1 381 ? -28.328 18.297 24.203 1 97.19 381 LYS A N 1
ATOM 3049 C CA . LYS A 1 381 ? -28.453 19.734 24.375 1 97.19 381 LYS A CA 1
ATOM 3050 C C . LYS A 1 381 ? -27.578 20.5 23.375 1 97.19 381 LYS A C 1
ATOM 3052 O O . LYS A 1 381 ? -26.609 19.953 22.859 1 97.19 381 LYS A O 1
ATOM 3057 N N . GLU A 1 382 ? -28.016 21.703 23.141 1 97.69 382 GLU A N 1
ATOM 3058 C CA . GLU A 1 382 ? -27.125 22.688 22.516 1 97.69 382 GLU A CA 1
ATOM 3059 C C . GLU A 1 382 ? -26.391 23.5 23.578 1 97.69 382 GLU A C 1
ATOM 3061 O O . GLU A 1 382 ? -26.969 23.875 24.594 1 97.69 382 GLU A O 1
ATOM 3066 N N . ILE A 1 383 ? -25.156 23.656 23.406 1 98.25 383 ILE A N 1
ATOM 3067 C CA . ILE A 1 383 ? -24.359 24.438 24.344 1 98.25 383 ILE A CA 1
ATOM 3068 C C . ILE A 1 383 ? -24.281 25.891 23.859 1 98.25 383 ILE A C 1
ATOM 3070 O O . ILE A 1 383 ? -23.781 26.156 22.766 1 98.25 383 ILE A O 1
ATOM 3074 N N . LYS A 1 384 ? -24.703 26.734 24.656 1 96.38 384 LYS A N 1
ATOM 3075 C CA . LYS A 1 384 ? -24.672 28.156 24.297 1 96.38 384 LYS A CA 1
ATOM 3076 C C . LYS A 1 384 ? -23.281 28.75 24.5 1 96.38 384 LYS A C 1
ATOM 3078 O O . LYS A 1 384 ? -22.75 28.734 25.609 1 96.38 384 LYS A O 1
ATOM 3083 N N . LEU A 1 385 ? -22.703 29.25 23.453 1 96.56 385 LEU A N 1
ATOM 3084 C CA . LEU A 1 385 ? -21.406 29.938 23.5 1 96.56 385 LEU A CA 1
ATOM 3085 C C . LEU A 1 385 ? -21.594 31.438 23.656 1 96.56 385 LEU A C 1
ATOM 3087 O O . LEU A 1 385 ? -22.656 31.969 23.344 1 96.56 385 LEU A O 1
ATOM 3091 N N . PRO A 1 386 ? -20.672 32.125 24.109 1 92.81 386 PRO A N 1
ATOM 3092 C CA . PRO A 1 386 ? -20.812 33.531 24.438 1 92.81 386 PRO A CA 1
ATOM 3093 C C . PRO A 1 386 ? -21.188 34.375 23.219 1 92.81 386 PRO A C 1
ATOM 3095 O O . PRO A 1 386 ? -22.031 35.281 23.328 1 92.81 386 PRO A O 1
ATOM 3098 N N . THR A 1 387 ? -20.562 34.25 22.125 1 92.81 387 THR A N 1
ATOM 3099 C CA . THR A 1 387 ? -20.766 34.969 20.875 1 92.81 387 THR A CA 1
ATOM 3100 C C . THR A 1 387 ? -20.172 34.219 19.688 1 92.81 387 THR A C 1
ATOM 3102 O O . THR A 1 387 ? -19.812 33.031 19.828 1 92.81 387 THR A O 1
ATOM 3105 N N . VAL A 1 388 ? -20.219 34.875 18.547 1 95.19 388 VAL A N 1
ATOM 3106 C CA . VAL A 1 388 ? -19.531 34.312 17.391 1 95.19 388 VAL A CA 1
ATOM 3107 C C . VAL A 1 388 ? -18.047 34.156 17.719 1 95.19 388 VAL A C 1
ATOM 3109 O O . VAL A 1 388 ? -17.391 35.125 18.125 1 95.19 388 VAL A O 1
ATOM 3112 N N . GLY A 1 389 ? -17.594 32.938 17.672 1 97.75 389 GLY A N 1
ATOM 3113 C CA . GLY A 1 389 ? -16.203 32.688 18.047 1 97.75 389 GLY A CA 1
ATOM 3114 C C . GLY A 1 389 ? -15.82 31.234 17.922 1 97.75 389 GLY A C 1
ATOM 3115 O O . GLY A 1 389 ? -16.453 30.469 17.188 1 97.75 389 GLY A O 1
ATOM 3116 N N . SER A 1 390 ? -14.742 30.891 18.469 1 98.25 390 SER A N 1
ATOM 3117 C CA . SER A 1 390 ? -14.188 29.547 18.438 1 98.25 390 SER A CA 1
ATOM 3118 C C . SER A 1 390 ? -14.133 28.938 19.844 1 98.25 390 SER A C 1
ATOM 3120 O O . SER A 1 390 ? -13.719 29.594 20.797 1 98.25 390 SER A O 1
ATOM 3122 N N . ALA A 1 391 ? -14.531 27.703 19.906 1 98.19 391 ALA A N 1
ATOM 3123 C CA . ALA A 1 391 ? -14.539 26.984 21.188 1 98.19 391 ALA A CA 1
ATOM 3124 C C . ALA A 1 391 ? -13.75 25.688 21.094 1 98.19 391 ALA A C 1
ATOM 3126 O O . ALA A 1 391 ? -13.781 25 20.062 1 98.19 391 ALA A O 1
ATOM 3127 N N . SER A 1 392 ? -13.031 25.328 22.094 1 97.56 392 SER A N 1
ATOM 3128 C CA . SER A 1 392 ? -12.328 24.047 22.219 1 97.56 392 SER A CA 1
ATOM 3129 C C . SER A 1 392 ? -12.57 23.422 23.594 1 97.56 392 SER A C 1
ATOM 3131 O O . SER A 1 392 ? -12.203 24 24.609 1 97.56 392 SER A O 1
ATOM 3133 N N . PHE A 1 393 ? -13.133 22.234 23.594 1 97.81 393 PHE A N 1
ATOM 3134 C CA . PHE A 1 393 ? -13.516 21.578 24.844 1 97.81 393 PHE A CA 1
ATOM 3135 C C . PHE A 1 393 ? -12.453 20.578 25.266 1 97.81 393 PHE A C 1
ATOM 3137 O O . PHE A 1 393 ? -11.836 19.922 24.438 1 97.81 393 PHE A O 1
ATOM 3144 N N . THR A 1 394 ? -12.242 20.5 26.531 1 95.94 394 THR A N 1
ATOM 3145 C CA . THR A 1 394 ? -11.328 19.516 27.109 1 95.94 394 THR A CA 1
ATOM 3146 C C . THR A 1 394 ? -11.969 18.859 28.328 1 95.94 394 THR A C 1
ATOM 3148 O O . THR A 1 394 ? -12.75 19.484 29.047 1 95.94 394 THR A O 1
ATOM 3151 N N . GLY A 1 395 ? -11.703 17.656 28.516 1 95.25 395 GLY A N 1
ATOM 3152 C CA . GLY A 1 395 ? -12.203 16.844 29.609 1 95.25 395 GLY A CA 1
ATOM 3153 C C . GLY A 1 395 ? -11.836 15.375 29.469 1 95.25 395 GLY A C 1
ATOM 3154 O O . GLY A 1 395 ? -11.039 15.008 28.609 1 95.25 395 GLY A O 1
ATOM 3155 N N . ASN A 1 396 ? -12.266 14.617 30.469 1 95.5 396 ASN A N 1
ATOM 3156 C CA . ASN A 1 396 ? -12.039 13.18 30.484 1 95.5 396 ASN A CA 1
ATOM 3157 C C . ASN A 1 396 ? -13.359 12.406 30.5 1 95.5 396 ASN A C 1
ATOM 3159 O O . ASN A 1 396 ? -14.305 12.789 31.188 1 95.5 396 ASN A O 1
ATOM 3163 N N . TYR A 1 397 ? -13.312 11.367 29.734 1 96.06 397 TYR A N 1
ATOM 3164 C CA . TYR A 1 397 ? -14.508 10.531 29.625 1 96.06 397 TYR A CA 1
ATOM 3165 C C . TYR A 1 397 ? -14.969 10.047 30.984 1 96.06 397 TYR A C 1
ATOM 3167 O O . TYR A 1 397 ? -16.172 9.914 31.234 1 96.06 397 TYR A O 1
ATOM 3175 N N . GLU A 1 398 ? -14.055 9.867 31.969 1 95.12 398 GLU A N 1
ATOM 3176 C CA . GLU A 1 398 ? -14.383 9.25 33.25 1 95.12 398 GLU A CA 1
ATOM 3177 C C . GLU A 1 398 ? -14.5 10.289 34.344 1 95.12 398 GLU A C 1
ATOM 3179 O O . GLU A 1 398 ? -14.625 9.945 35.531 1 95.12 398 GLU A O 1
ATOM 3184 N N . ARG A 1 399 ? -14.438 11.555 34 1 95.5 399 ARG A N 1
ATOM 3185 C CA . ARG A 1 399 ? -14.461 12.594 35.031 1 95.5 399 ARG A CA 1
ATOM 3186 C C . ARG A 1 399 ? -15.523 13.641 34.719 1 95.5 399 ARG A C 1
ATOM 3188 O O . ARG A 1 399 ? -15.836 13.891 33.562 1 95.5 399 ARG A O 1
ATOM 3195 N N . PRO A 1 400 ? -15.961 14.258 35.688 1 95.38 400 PRO A N 1
ATOM 3196 C CA . PRO A 1 400 ? -17.062 15.195 35.5 1 95.38 400 PRO A CA 1
ATOM 3197 C C . PRO A 1 400 ? -16.594 16.594 35.125 1 95.38 400 PRO A C 1
ATOM 3199 O O . PRO A 1 400 ? -17.391 17.422 34.656 1 95.38 400 PRO A O 1
ATOM 3202 N N . GLU A 1 401 ? -15.344 16.953 35.438 1 96.5 401 GLU A N 1
ATOM 3203 C CA . GLU A 1 401 ? -14.867 18.297 35.156 1 96.5 401 GLU A CA 1
ATOM 3204 C C . GLU A 1 401 ? -14.68 18.531 33.688 1 96.5 401 GLU A C 1
ATOM 3206 O O . GLU A 1 401 ? -13.938 17.797 33 1 96.5 401 GLU A O 1
ATOM 3211 N N . VAL A 1 402 ? -15.336 19.484 33.156 1 97.88 402 VAL A N 1
ATOM 3212 C CA . VAL A 1 402 ? -15.242 19.844 31.734 1 97.88 402 VAL A CA 1
ATOM 3213 C C . VAL A 1 402 ? -14.93 21.328 31.609 1 97.88 402 VAL A C 1
ATOM 3215 O O . VAL A 1 402 ? -15.5 22.156 32.344 1 97.88 402 VAL A O 1
ATOM 3218 N N . PHE A 1 403 ? -14 21.672 30.766 1 98.19 403 PHE A N 1
ATOM 3219 C CA . PHE A 1 403 ? -13.648 23.062 30.469 1 98.19 403 PHE A CA 1
ATOM 3220 C C . PHE A 1 403 ? -13.695 23.328 28.984 1 98.19 403 PHE A C 1
ATOM 3222 O O . PHE A 1 403 ? -13.695 22.391 28.172 1 98.19 403 PHE A O 1
ATOM 3229 N N . TYR A 1 404 ? -13.867 24.469 28.625 1 97.88 404 TYR A N 1
ATOM 3230 C CA . TYR A 1 404 ? -13.586 24.875 27.25 1 97.88 404 TYR A CA 1
ATOM 3231 C C . TYR A 1 404 ? -12.977 26.281 27.203 1 97.88 404 TYR A C 1
ATOM 3233 O O . TYR A 1 404 ? -13.227 27.094 28.078 1 97.88 404 TYR A O 1
ATOM 3241 N N . SER A 1 405 ? -12.141 26.5 26.25 1 97.94 405 SER A N 1
ATOM 3242 C CA . SER A 1 405 ? -11.664 27.844 25.906 1 97.94 405 SER A CA 1
ATOM 3243 C C . SER A 1 405 ? -12.531 28.469 24.828 1 97.94 405 SER A C 1
ATOM 3245 O O . SER A 1 405 ? -13.008 27.781 23.922 1 97.94 405 SER A O 1
ATOM 3247 N N . PHE A 1 406 ? -12.836 29.719 24.938 1 97.81 406 PHE A N 1
ATOM 3248 C CA . PHE A 1 406 ? -13.602 30.469 23.953 1 97.81 406 PHE A CA 1
ATOM 3249 C C . PHE A 1 406 ? -12.875 31.766 23.562 1 97.81 406 PHE A C 1
ATOM 3251 O O . PHE A 1 406 ? -12.312 32.438 24.422 1 97.81 406 PHE A O 1
ATOM 3258 N N . THR A 1 407 ? -12.828 32.062 22.297 1 97.75 407 THR A N 1
ATOM 3259 C CA . THR A 1 407 ? -12.148 33.219 21.781 1 97.75 407 THR A CA 1
ATOM 3260 C C . THR A 1 407 ? -12.883 33.781 20.578 1 97.75 407 THR A C 1
ATOM 3262 O O . THR A 1 407 ? -13.656 33.094 19.922 1 97.75 407 THR A O 1
ATOM 3265 N N . SER A 1 408 ? -12.852 35.062 20.391 1 97.38 408 SER A N 1
ATOM 3266 C CA . SER A 1 408 ? -13.352 35.781 19.234 1 97.38 408 SER A CA 1
ATOM 3267 C C . SER A 1 408 ? -12.438 36.938 18.859 1 97.38 408 SER A C 1
ATOM 3269 O O . SER A 1 408 ? -11.383 37.125 19.469 1 97.38 408 SER A O 1
ATOM 3271 N N . PHE A 1 409 ? -12.812 37.719 17.844 1 97.44 409 PHE A N 1
ATOM 3272 C CA . PHE A 1 409 ? -11.961 38.812 17.391 1 97.44 409 PHE A CA 1
ATOM 3273 C C . PHE A 1 409 ? -11.867 39.906 18.453 1 97.44 409 PHE A C 1
ATOM 3275 O O . PHE A 1 409 ? -10.836 40.562 18.578 1 97.44 409 PHE A O 1
ATOM 3282 N N . THR A 1 410 ? -12.914 40.094 19.188 1 95.19 410 THR A N 1
ATOM 3283 C CA . THR A 1 410 ? -12.938 41.156 20.172 1 95.19 410 THR A CA 1
ATOM 3284 C C . THR A 1 410 ? -13.039 40.625 21.578 1 95.19 410 THR A C 1
ATOM 3286 O O . THR A 1 410 ? -13.211 41.375 22.547 1 95.19 410 THR A O 1
ATOM 3289 N N . GLU A 1 411 ? -13.078 39.312 21.703 1 95 411 GLU A N 1
ATOM 3290 C CA . GLU A 1 411 ? -13.133 38.656 23 1 95 411 GLU A CA 1
ATOM 3291 C C . GLU A 1 411 ? -11.836 37.906 23.297 1 95 411 GLU A C 1
ATOM 3293 O O . GLU A 1 411 ? -11.586 36.844 22.734 1 95 411 GLU A O 1
ATOM 3298 N N . PRO A 1 412 ? -11.047 38.469 24.234 1 95.5 412 PRO A N 1
ATOM 3299 C CA . PRO A 1 412 ? -9.867 37.688 24.625 1 95.5 412 PRO A CA 1
ATOM 3300 C C . PRO A 1 412 ? -10.203 36.25 25.047 1 95.5 412 PRO A C 1
ATOM 3302 O O . PRO A 1 412 ? -11.289 36 25.562 1 95.5 412 PRO A O 1
ATOM 3305 N N . THR A 1 413 ? -9.297 35.312 24.891 1 96.75 413 THR A N 1
ATOM 3306 C CA . THR A 1 413 ? -9.531 33.906 25.188 1 96.75 413 THR A CA 1
ATOM 3307 C C . THR A 1 413 ? -9.805 33.719 26.688 1 96.75 413 THR A C 1
ATOM 3309 O O . THR A 1 413 ? -8.977 34.062 27.516 1 96.75 413 THR A O 1
ATOM 3312 N N . SER A 1 414 ? -10.883 33.219 26.984 1 96.94 414 SER A N 1
ATOM 3313 C CA . SER A 1 414 ? -11.281 32.875 28.359 1 96.94 414 SER A CA 1
ATOM 3314 C C . SER A 1 414 ? -11.5 31.359 28.5 1 96.94 414 SER A C 1
ATOM 3316 O O . SER A 1 414 ? -11.773 30.672 27.531 1 96.94 414 SER A O 1
ATOM 3318 N N . VAL A 1 415 ? -11.297 30.922 29.719 1 97.69 415 VAL A N 1
ATOM 3319 C CA . VAL A 1 415 ? -11.586 29.531 30.062 1 97.69 415 VAL A CA 1
ATOM 3320 C C . VAL A 1 415 ? -12.891 29.438 30.844 1 97.69 415 VAL A C 1
ATOM 3322 O O . VAL A 1 415 ? -13.109 30.203 31.797 1 97.69 415 VAL A O 1
ATOM 3325 N N . TYR A 1 416 ? -13.719 28.562 30.406 1 98.06 416 TYR A N 1
ATOM 3326 C CA . TYR A 1 416 ? -15 28.297 31.062 1 98.06 416 TYR A CA 1
ATOM 3327 C C . TYR A 1 416 ? -15.047 26.891 31.625 1 98.06 416 TYR A C 1
ATOM 3329 O O . TYR A 1 416 ? -14.398 25.969 31.094 1 98.06 416 TYR A O 1
ATOM 3337 N N . GLN A 1 417 ? -15.656 26.766 32.719 1 97.75 417 GLN A N 1
ATOM 3338 C CA . GLN A 1 417 ? -16.062 25.438 33.188 1 97.75 417 GLN A CA 1
ATOM 3339 C C . GLN A 1 417 ? -17.484 25.109 32.781 1 97.75 417 GLN A C 1
ATOM 3341 O O . GLN A 1 417 ? -18.391 25.938 32.969 1 97.75 417 GLN A O 1
ATOM 3346 N N . TYR A 1 418 ? -17.672 24.016 32.188 1 97.94 418 TYR A N 1
ATOM 3347 C CA . TYR A 1 418 ? -18.969 23.578 31.672 1 97.94 418 TYR A CA 1
ATOM 3348 C C . TYR A 1 418 ? -19.547 22.453 32.531 1 97.94 418 TYR A C 1
ATOM 3350 O O . TYR A 1 418 ? -18.875 21.453 32.781 1 97.94 418 TYR A O 1
ATOM 3358 N N . ASN A 1 419 ? -20.734 22.656 33 1 96.56 419 ASN A N 1
ATOM 3359 C CA . ASN A 1 419 ? -21.453 21.625 33.719 1 96.56 419 ASN A CA 1
ATOM 3360 C C . ASN A 1 419 ? -22.391 20.844 32.812 1 96.56 419 ASN A C 1
ATOM 3362 O O . ASN A 1 419 ? -23.422 21.359 32.406 1 96.56 419 ASN A O 1
ATOM 3366 N N . VAL A 1 420 ? -22.109 19.656 32.656 1 95.62 420 VAL A N 1
ATOM 3367 C CA . VAL A 1 420 ? -22.828 18.781 31.719 1 95.62 420 VAL A CA 1
ATOM 3368 C C . VAL A 1 420 ? -24.266 18.578 32.219 1 95.62 420 VAL A C 1
ATOM 3370 O O . VAL A 1 420 ? -25.203 18.5 31.406 1 95.62 420 VAL A O 1
ATOM 3373 N N . ASN A 1 421 ? -24.453 18.469 33.469 1 93.12 421 ASN A N 1
ATOM 3374 C CA . ASN A 1 421 ? -25.766 18.156 34.031 1 93.12 421 ASN A CA 1
ATOM 3375 C C . ASN A 1 421 ? -26.719 19.344 33.938 1 93.12 421 ASN A C 1
ATOM 3377 O O . ASN A 1 421 ? -27.891 19.172 33.594 1 93.12 421 ASN A O 1
ATOM 3381 N N . THR A 1 422 ? -26.234 20.531 34.156 1 95.25 422 THR A N 1
ATOM 3382 C CA . THR A 1 422 ? -27.094 21.703 34.156 1 95.25 422 THR A CA 1
ATOM 3383 C C . THR A 1 422 ? -27.031 22.438 32.812 1 95.25 422 THR A C 1
ATOM 3385 O O . THR A 1 422 ? -27.844 23.328 32.562 1 95.25 422 THR A O 1
ATOM 3388 N N . ASN A 1 423 ? -26.109 22.047 32 1 96.5 423 ASN A N 1
ATOM 3389 C CA . ASN A 1 423 ? -25.891 22.703 30.734 1 96.5 423 ASN A CA 1
ATOM 3390 C C . ASN A 1 423 ? -25.594 24.188 30.906 1 96.5 423 ASN A C 1
ATOM 3392 O O . ASN A 1 423 ? -26.188 25.031 30.219 1 96.5 423 ASN A O 1
ATOM 3396 N N . THR A 1 424 ? -24.75 24.469 31.844 1 96.56 424 THR A N 1
ATOM 3397 C CA . THR A 1 424 ? -24.359 25.859 32.125 1 96.56 424 THR A CA 1
ATOM 3398 C C . THR A 1 424 ? -22.844 26 32.125 1 96.56 424 THR A C 1
ATOM 3400 O O . THR A 1 424 ? -22.125 25.031 32.375 1 96.56 424 THR A O 1
ATOM 3403 N N . SER A 1 425 ? -22.438 27.156 31.766 1 97.19 425 SER A N 1
ATOM 3404 C CA . SER A 1 425 ? -21.016 27.5 31.766 1 97.19 425 SER A CA 1
ATOM 3405 C C . SER A 1 425 ? -20.734 28.625 32.75 1 97.19 425 SER A C 1
ATOM 3407 O O . SER A 1 425 ? -21.516 29.578 32.875 1 97.19 425 SER A O 1
ATOM 3409 N N . THR A 1 426 ? -19.688 28.484 33.469 1 96.94 426 THR A N 1
ATOM 3410 C CA . THR A 1 426 ? -19.188 29.547 34.312 1 96.94 426 THR A CA 1
ATOM 3411 C C . THR A 1 426 ? -17.766 29.938 33.938 1 96.94 426 THR A C 1
ATOM 3413 O O . THR A 1 426 ? -16.953 29.078 33.562 1 96.94 426 THR A O 1
ATOM 3416 N N . THR A 1 427 ? -17.453 31.219 34.031 1 96.81 427 THR A N 1
ATOM 3417 C CA . THR A 1 427 ? -16.094 31.672 33.719 1 96.81 427 THR A CA 1
ATOM 3418 C C . THR A 1 427 ? -15.109 31.125 34.75 1 96.81 427 THR A C 1
ATOM 3420 O O . THR A 1 427 ? -15.281 31.312 35.969 1 96.81 427 THR A O 1
ATOM 3423 N N . TYR A 1 428 ? -14.172 30.406 34.344 1 96.19 428 TYR A N 1
ATOM 3424 C CA . TYR A 1 428 ? -13.102 29.891 35.188 1 96.19 428 TYR A CA 1
ATOM 3425 C C . TYR A 1 428 ? -11.961 30.891 35.281 1 96.19 428 TYR A C 1
ATOM 3427 O O . TYR A 1 428 ? -11.539 31.266 36.375 1 96.19 428 TYR A O 1
ATOM 3435 N N . THR A 1 429 ? -11.438 31.328 34.156 1 94.62 429 THR A N 1
ATOM 3436 C CA . THR A 1 429 ? -10.477 32.406 34.094 1 94.62 429 THR A CA 1
ATOM 3437 C C . THR A 1 429 ? -10.82 33.344 32.938 1 94.62 429 THR A C 1
ATOM 3439 O O . THR A 1 429 ? -11.312 32.906 31.891 1 94.62 429 THR A O 1
ATOM 3442 N N . SER A 1 430 ? -10.586 34.625 33.094 1 93.56 430 SER A N 1
ATOM 3443 C CA . SER A 1 430 ? -10.75 35.625 32.062 1 93.56 430 SER A CA 1
ATOM 3444 C C . SER A 1 430 ? -9.602 36.625 32.094 1 93.56 430 SER A C 1
ATOM 3446 O O . SER A 1 430 ? -9.32 37.219 33.125 1 93.56 430 SER A O 1
ATOM 3448 N N . PRO A 1 431 ? -8.977 36.844 31 1 93.69 431 PRO A N 1
ATOM 3449 C CA . PRO A 1 431 ? -7.859 37.781 31 1 93.69 431 PRO A CA 1
ATOM 3450 C C . PRO A 1 431 ? -8.32 39.25 31.094 1 93.69 431 PRO A C 1
ATOM 3452 O O . PRO A 1 431 ? -9.43 39.562 30.641 1 93.69 431 PRO A O 1
ATOM 3455 N N . LYS A 1 432 ? -7.473 40.031 31.625 1 93.44 432 LYS A N 1
ATOM 3456 C CA . LYS A 1 432 ? -7.711 41.469 31.672 1 93.44 432 LYS A CA 1
ATOM 3457 C C . LYS A 1 432 ? -6.82 42.219 30.672 1 93.44 432 LYS A C 1
ATOM 3459 O O . LYS A 1 432 ? -5.766 42.719 31.047 1 93.44 432 LYS A O 1
ATOM 3464 N N . VAL A 1 433 ? -7.285 42.312 29.547 1 95.38 433 VAL A N 1
ATOM 3465 C CA . VAL A 1 433 ? -6.555 43.031 28.516 1 95.38 433 VAL A CA 1
ATOM 3466 C C . VAL A 1 433 ? -6.859 44.5 28.594 1 95.38 433 VAL A C 1
ATOM 3468 O O . VAL A 1 433 ? -7.996 44.906 28.875 1 95.38 433 VAL A O 1
ATOM 3471 N N . LYS A 1 434 ? -5.945 45.375 28.359 1 94.69 434 LYS A N 1
ATOM 3472 C CA . LYS A 1 434 ? -6.078 46.844 28.5 1 94.69 434 LYS A CA 1
ATOM 3473 C C . LYS A 1 434 ? -6.684 47.469 27.25 1 94.69 434 LYS A C 1
ATOM 3475 O O . LYS A 1 434 ? -6.102 48.375 26.656 1 94.69 434 LYS A O 1
ATOM 3480 N N . PHE A 1 435 ? -7.887 47.062 26.938 1 94.5 435 PHE A N 1
ATOM 3481 C CA . PHE A 1 435 ? -8.648 47.688 25.875 1 94.5 435 PHE A CA 1
ATOM 3482 C C . PHE A 1 435 ? -10.148 47.594 26.141 1 94.5 435 PHE A C 1
ATOM 3484 O O . PHE A 1 435 ? -10.578 46.812 26.984 1 94.5 435 PHE A O 1
ATOM 3491 N N . ASP A 1 436 ? -10.969 48.406 25.594 1 95.56 436 ASP A N 1
ATOM 3492 C CA . ASP A 1 436 ? -12.422 48.375 25.734 1 95.56 436 ASP A CA 1
ATOM 3493 C C . ASP A 1 436 ? -13.07 47.656 24.562 1 95.56 436 ASP A C 1
ATOM 3495 O O . ASP A 1 436 ? -13.289 48.25 23.5 1 95.56 436 ASP A O 1
ATOM 3499 N N . LYS A 1 437 ? -13.469 46.375 24.812 1 93.69 437 LYS A N 1
ATOM 3500 C CA . LYS A 1 437 ? -13.992 45.531 23.734 1 93.69 437 LYS A CA 1
ATOM 3501 C C . LYS A 1 437 ? -15.289 46.125 23.172 1 93.69 437 LYS A C 1
ATOM 3503 O O . LYS A 1 437 ? -15.633 45.875 22.016 1 93.69 437 LYS A O 1
ATOM 3508 N N . ASN A 1 438 ? -15.992 47 23.922 1 94.56 438 ASN A N 1
ATOM 3509 C CA . ASN A 1 438 ? -17.281 47.531 23.5 1 94.56 438 ASN A CA 1
ATOM 3510 C C . ASN A 1 438 ? -17.109 48.656 22.453 1 94.56 438 ASN A C 1
ATOM 3512 O O . ASN A 1 438 ? -18.078 49.062 21.812 1 94.56 438 ASN A O 1
ATOM 3516 N N . LYS A 1 439 ? -15.945 49.031 22.203 1 96.75 439 LYS A N 1
ATOM 3517 C CA . LYS A 1 439 ? -15.672 50.062 21.203 1 96.75 439 LYS A CA 1
ATOM 3518 C C . LYS A 1 439 ? -15.492 49.438 19.812 1 96.75 439 LYS A C 1
ATOM 3520 O O . LYS A 1 439 ? -15.398 50.156 18.812 1 96.75 439 LYS A O 1
ATOM 3525 N N . PHE A 1 440 ? -15.547 48.156 19.75 1 97.06 440 PHE A N 1
ATOM 3526 C CA . PHE A 1 440 ? -15.25 47.469 18.5 1 97.06 440 PHE A CA 1
ATOM 3527 C C . PHE A 1 440 ? -16.406 46.562 18.094 1 97.06 440 PHE A C 1
ATOM 3529 O O . PHE A 1 440 ? -17.234 46.188 18.922 1 97.06 440 PHE A O 1
ATOM 3536 N N . VAL A 1 441 ? -16.438 46.25 16.828 1 95.88 441 VAL A N 1
ATOM 3537 C CA . VAL A 1 441 ? -17.438 45.312 16.281 1 95.88 441 VAL A CA 1
ATOM 3538 C C . VAL A 1 441 ? -16.766 44.344 15.312 1 95.88 441 VAL A C 1
ATOM 3540 O O . VAL A 1 441 ? -15.727 44.656 14.727 1 95.88 441 VAL A O 1
ATOM 3543 N N . SER A 1 442 ? -17.25 43.188 15.258 1 96.75 442 SER A N 1
ATOM 3544 C CA . SER A 1 442 ? -16.891 42.219 14.25 1 96.75 442 SER A CA 1
ATOM 3545 C C . SER A 1 442 ? -18.125 41.719 13.508 1 96.75 442 SER A C 1
ATOM 3547 O O . SER A 1 442 ? -19.109 41.312 14.125 1 96.75 442 SER A O 1
ATOM 3549 N N . GLU A 1 443 ? -18.094 41.688 12.25 1 96.69 443 GLU A N 1
ATOM 3550 C CA . GLU A 1 443 ? -19.203 41.188 11.43 1 96.69 443 GLU A CA 1
ATOM 3551 C C . GLU A 1 443 ? -18.703 40.281 10.312 1 96.69 443 GLU A C 1
ATOM 3553 O O . GLU A 1 443 ? -17.516 40.312 9.977 1 96.69 443 GLU A O 1
ATOM 3558 N N . GLN A 1 444 ? -19.547 39.438 9.844 1 97.62 444 GLN A N 1
ATOM 3559 C CA . GLN A 1 444 ? -19.234 38.562 8.734 1 97.62 444 GLN A CA 1
ATOM 3560 C C . GLN A 1 444 ? -20.016 38.969 7.477 1 97.62 444 GLN A C 1
ATOM 3562 O O . GLN A 1 444 ? -21.219 39.219 7.539 1 97.62 444 GLN A O 1
ATOM 3567 N N . VAL A 1 445 ? -19.359 39.125 6.383 1 98 445 VAL A N 1
ATOM 3568 C CA . VAL A 1 445 ? -19.984 39.375 5.086 1 98 445 VAL A CA 1
ATOM 3569 C C . VAL A 1 445 ? -19.625 38.25 4.121 1 98 445 VAL A C 1
ATOM 3571 O O . VAL A 1 445 ? -18.641 37.5 4.336 1 98 445 VAL A O 1
ATOM 3574 N N . TYR A 1 446 ? -20.453 38 3.117 1 98 446 TYR A N 1
ATOM 3575 C CA . TYR A 1 446 ? -20.172 37.062 2.051 1 98 446 TYR A CA 1
ATOM 3576 C C . TYR A 1 446 ? -19.906 37.781 0.733 1 98 446 TYR A C 1
ATOM 3578 O O . TYR A 1 446 ? -20.734 38.562 0.271 1 98 446 TYR A O 1
ATOM 3586 N N . ILE A 1 447 ? -18.797 37.562 0.214 1 98.31 447 ILE A N 1
ATOM 3587 C CA . ILE A 1 447 ? -18.484 38.125 -1.089 1 98.31 447 ILE A CA 1
ATOM 3588 C C . ILE A 1 447 ? -18.672 37.062 -2.178 1 98.31 447 ILE A C 1
ATOM 3590 O O . ILE A 1 447 ? -18.719 35.875 -1.89 1 98.31 447 ILE A O 1
ATOM 3594 N N . THR A 1 448 ? -18.719 37.5 -3.428 1 98.44 448 THR A N 1
ATOM 3595 C CA . THR A 1 448 ? -18.859 36.594 -4.574 1 98.44 448 THR A CA 1
ATOM 3596 C C . THR A 1 448 ? -17.547 36.531 -5.355 1 98.44 448 THR A C 1
ATOM 3598 O O . THR A 1 448 ? -17.047 37.531 -5.848 1 98.44 448 THR A O 1
ATOM 3601 N N . SER A 1 449 ? -17 35.344 -5.438 1 98.44 449 SER A N 1
ATOM 3602 C CA . SER A 1 449 ? -15.766 35.156 -6.184 1 98.44 449 SER A CA 1
ATOM 3603 C C . SER A 1 449 ? -16.016 35.156 -7.688 1 98.44 449 SER A C 1
ATOM 3605 O O . SER A 1 449 ? -17.156 35.312 -8.133 1 98.44 449 SER A O 1
ATOM 3607 N N . LYS A 1 450 ? -15.008 35.031 -8.43 1 97.62 450 LYS A N 1
ATOM 3608 C CA . LYS A 1 450 ? -15.047 35.156 -9.883 1 97.62 450 LYS A CA 1
ATOM 3609 C C . LYS A 1 450 ? -16.031 34.156 -10.484 1 97.62 450 LYS A C 1
ATOM 3611 O O . LYS A 1 450 ? -16.719 34.438 -11.453 1 97.62 450 LYS A O 1
ATOM 3616 N N . ASP A 1 451 ? -16.125 32.969 -9.922 1 98 451 ASP A N 1
ATOM 3617 C CA . ASP A 1 451 ? -16.953 31.891 -10.484 1 98 451 ASP A CA 1
ATOM 3618 C C . ASP A 1 451 ? -18.328 31.859 -9.82 1 98 451 ASP A C 1
ATOM 3620 O O . ASP A 1 451 ? -19.078 30.906 -10.008 1 98 451 ASP A O 1
ATOM 3624 N N . GLY A 1 452 ? -18.578 32.719 -8.953 1 98.31 452 GLY A N 1
ATOM 3625 C CA . GLY A 1 452 ? -19.875 32.781 -8.312 1 98.31 452 GLY A CA 1
ATOM 3626 C C . GLY A 1 452 ? -19.891 32.219 -6.902 1 98.31 452 GLY A C 1
ATOM 3627 O O . GLY A 1 452 ? -20.859 32.406 -6.16 1 98.31 452 GLY A O 1
ATOM 3628 N N . THR A 1 453 ? -18.844 31.609 -6.48 1 98.44 453 THR A N 1
ATOM 3629 C CA . THR A 1 453 ? -18.75 31.016 -5.156 1 98.44 453 THR A CA 1
ATOM 3630 C C . THR A 1 453 ? -18.828 32.094 -4.07 1 98.44 453 THR A C 1
ATOM 3632 O O . THR A 1 453 ? -18.219 33.156 -4.199 1 98.44 453 THR A O 1
ATOM 3635 N N . LYS A 1 454 ? -19.594 31.859 -2.992 1 98.5 454 LYS A N 1
ATOM 3636 C CA . LYS A 1 454 ? -19.672 32.781 -1.854 1 98.5 454 LYS A CA 1
ATOM 3637 C C . LYS A 1 454 ? -18.562 32.5 -0.851 1 98.5 454 LYS A C 1
ATOM 3639 O O . LYS A 1 454 ? -18.359 31.375 -0.411 1 98.5 454 LYS A O 1
ATOM 3644 N N . VAL A 1 455 ? -17.828 33.531 -0.532 1 98.5 455 VAL A N 1
ATOM 3645 C CA . VAL A 1 455 ? -16.672 33.438 0.362 1 98.5 455 VAL A CA 1
ATOM 3646 C C . VAL A 1 455 ? -16.891 34.344 1.582 1 98.5 455 VAL A C 1
ATOM 3648 O O . VAL A 1 455 ? -17.078 35.531 1.448 1 98.5 455 VAL A O 1
ATOM 3651 N N . PRO A 1 456 ? -16.875 33.75 2.756 1 98.38 456 PRO A N 1
ATOM 3652 C CA . PRO A 1 456 ? -17.078 34.562 3.943 1 98.38 456 PRO A CA 1
ATOM 3653 C C . PRO A 1 456 ? -15.836 35.375 4.312 1 98.38 456 PRO A C 1
ATOM 3655 O O . PRO A 1 456 ? -14.711 34.906 4.184 1 98.38 456 PRO A O 1
ATOM 3658 N N . VAL A 1 457 ? -16.047 36.625 4.766 1 98.69 457 VAL A N 1
ATOM 3659 C CA . VAL A 1 457 ? -15.023 37.531 5.258 1 98.69 457 VAL A CA 1
ATOM 3660 C C . VAL A 1 457 ? -15.453 38.125 6.59 1 98.69 457 VAL A C 1
ATOM 3662 O O . VAL A 1 457 ? -16.562 38.688 6.703 1 98.69 457 VAL A O 1
ATOM 3665 N N . PHE A 1 458 ? -14.633 37.969 7.566 1 98.69 458 PHE A N 1
ATOM 3666 C CA . PHE A 1 458 ? -14.875 38.656 8.836 1 98.69 458 PHE A CA 1
ATOM 3667 C C . PHE A 1 458 ? -14.227 40.031 8.844 1 98.69 458 PHE A C 1
ATOM 3669 O O . PHE A 1 458 ? -13.086 40.188 8.422 1 98.69 458 PHE A O 1
ATOM 3676 N N . LEU A 1 459 ? -14.969 41.031 9.25 1 98.56 459 LEU A N 1
ATOM 3677 C CA . LEU A 1 459 ? -14.484 42.406 9.375 1 98.56 459 LEU A CA 1
ATOM 3678 C C . LEU A 1 459 ? -14.539 42.875 10.82 1 98.56 459 LEU A C 1
ATOM 3680 O O . LEU A 1 459 ? -15.586 42.75 11.477 1 98.56 459 LEU A O 1
ATOM 3684 N N . THR A 1 460 ? -13.469 43.312 11.336 1 98.44 460 THR A N 1
ATOM 3685 C CA . THR A 1 460 ? -13.391 43.844 12.695 1 98.44 460 THR A CA 1
ATOM 3686 C C . THR A 1 460 ? -12.828 45.25 12.703 1 98.44 460 THR A C 1
ATOM 3688 O O . THR A 1 460 ? -11.75 45.5 12.156 1 98.44 460 THR A O 1
ATOM 3691 N N . TYR A 1 461 ? -13.516 46.219 13.297 1 97.94 461 TYR A N 1
ATOM 3692 C CA . TYR A 1 461 ? -13.125 47.625 13.305 1 97.94 461 TYR A CA 1
ATOM 3693 C C . TYR A 1 461 ? -13.836 48.375 14.414 1 97.94 461 TYR A C 1
ATOM 3695 O O . TYR A 1 461 ? -14.68 47.812 15.117 1 97.94 461 TYR A O 1
ATOM 3703 N N . LYS A 1 462 ? -13.414 49.594 14.633 1 97 462 LYS A N 1
ATOM 3704 C CA . LYS A 1 462 ? -14.023 50.469 15.641 1 97 462 LYS A CA 1
ATOM 3705 C C . LYS A 1 462 ? -15.461 50.812 15.258 1 97 462 LYS A C 1
ATOM 3707 O O . LYS A 1 462 ? -15.75 51.094 14.094 1 97 462 LYS A O 1
ATOM 3712 N N . LYS A 1 463 ? -16.328 50.781 16.312 1 96.31 463 LYS A N 1
ATOM 3713 C CA . LYS A 1 463 ? -17.703 51.188 16.094 1 96.31 463 LYS A CA 1
ATOM 3714 C C . LYS A 1 463 ? -17.781 52.625 15.578 1 96.31 463 LYS A C 1
ATOM 3716 O O . LYS A 1 463 ? -17.016 53.5 16.016 1 96.31 463 LYS A O 1
ATOM 3721 N N . GLY A 1 464 ? -18.688 52.875 14.562 1 94.75 464 GLY A N 1
ATOM 3722 C CA . GLY A 1 464 ? -18.891 54.219 14.031 1 94.75 464 GLY A CA 1
ATOM 3723 C C . GLY A 1 464 ? -18.016 54.531 12.82 1 94.75 464 GLY A C 1
ATOM 3724 O O . GLY A 1 464 ? -18.078 55.625 12.266 1 94.75 464 GLY A O 1
ATOM 3725 N N . LEU A 1 465 ? -17.266 53.531 12.422 1 93.44 465 LEU A N 1
ATOM 3726 C CA . LEU A 1 465 ? -16.438 53.719 11.242 1 93.44 465 LEU A CA 1
ATOM 3727 C C . LEU A 1 465 ? -17.266 54.094 10.023 1 93.44 465 LEU A C 1
ATOM 3729 O O . LEU A 1 465 ? -18.328 53.5 9.781 1 93.44 465 LEU A O 1
ATOM 3733 N N . LYS A 1 466 ? -16.812 55.156 9.344 1 95.12 466 LYS A N 1
ATOM 3734 C CA . LYS A 1 466 ? -17.5 55.562 8.125 1 95.12 466 LYS A CA 1
ATOM 3735 C C . LYS A 1 466 ? -16.922 54.875 6.895 1 95.12 466 LYS A C 1
ATOM 3737 O O . LYS A 1 466 ? -15.695 54.781 6.742 1 95.12 466 LYS A O 1
ATOM 3742 N N . ARG A 1 467 ? -17.703 54.375 6.031 1 95.94 467 ARG A N 1
ATOM 3743 C CA . ARG A 1 467 ? -17.297 53.75 4.777 1 95.94 467 ARG A CA 1
ATOM 3744 C C . ARG A 1 467 ? -17.062 54.812 3.699 1 95.94 467 ARG A C 1
ATOM 3746 O O . ARG A 1 467 ? -17.875 54.969 2.783 1 95.94 467 ARG A O 1
ATOM 3753 N N . ASN A 1 468 ? -15.922 55.469 3.787 1 96.44 468 ASN A N 1
ATOM 3754 C CA . ASN A 1 468 ? -15.617 56.562 2.869 1 96.44 468 ASN A CA 1
ATOM 3755 C C . ASN A 1 468 ? -14.438 56.219 1.961 1 96.44 468 ASN A C 1
ATOM 3757 O O . ASN A 1 468 ? -13.906 57.062 1.271 1 96.44 468 ASN A O 1
ATOM 3761 N N . GLY A 1 469 ? -13.984 55 2.037 1 96.88 469 GLY A N 1
ATOM 3762 C CA . GLY A 1 469 ? -12.922 54.531 1.158 1 96.88 469 GLY A CA 1
ATOM 3763 C C . GLY A 1 469 ? -11.539 54.938 1.628 1 96.88 469 GLY A C 1
ATOM 3764 O O . GLY A 1 469 ? -10.547 54.656 0.949 1 96.88 469 GLY A O 1
ATOM 3765 N N . LYS A 1 470 ? -11.406 55.469 2.75 1 96.06 470 LYS A N 1
ATOM 3766 C CA . LYS A 1 470 ? -10.117 56 3.168 1 96.06 470 LYS A CA 1
ATOM 3767 C C . LYS A 1 470 ? -9.617 55.312 4.426 1 96.06 470 LYS A C 1
ATOM 3769 O O . LYS A 1 470 ? -8.625 55.719 5.031 1 96.06 470 LYS A O 1
ATOM 3774 N N . ASN A 1 471 ? -10.344 54.25 4.855 1 97.62 471 ASN A N 1
ATOM 3775 C CA . ASN A 1 471 ? -9.906 53.5 6.023 1 97.62 471 ASN A CA 1
ATOM 3776 C C . ASN A 1 471 ? -8.766 52.531 5.676 1 97.62 471 ASN A C 1
ATOM 3778 O O . ASN A 1 471 ? -8.875 51.75 4.734 1 97.62 471 ASN A O 1
ATOM 3782 N N . PRO A 1 472 ? -7.617 52.625 6.438 1 98.06 472 PRO A N 1
ATOM 3783 C CA . PRO A 1 472 ? -6.633 51.562 6.254 1 98.06 472 PRO A CA 1
ATOM 3784 C C . PRO A 1 472 ? -7.215 50.156 6.516 1 98.06 472 PRO A C 1
ATOM 3786 O O . PRO A 1 472 ? -7.914 49.969 7.516 1 98.06 472 PRO A O 1
ATOM 3789 N N . LEU A 1 473 ? -7.059 49.25 5.605 1 98.69 473 LEU A N 1
ATOM 3790 C CA . LEU A 1 473 ? -7.586 47.906 5.738 1 98.69 473 LEU A CA 1
ATOM 3791 C C . LEU A 1 473 ? -6.484 46.875 5.523 1 98.69 473 LEU A C 1
ATOM 3793 O O . LEU A 1 473 ? -5.656 47.031 4.621 1 98.69 473 LEU A O 1
ATOM 3797 N N . LEU A 1 474 ? -6.375 45.906 6.426 1 98.75 474 LEU A N 1
ATOM 3798 C CA . LEU A 1 474 ? -5.504 44.75 6.301 1 98.75 474 LEU A CA 1
ATOM 3799 C C . LEU A 1 474 ? -6.309 43.5 5.98 1 98.75 474 LEU A C 1
ATOM 3801 O O . LEU A 1 474 ? -7.047 43 6.832 1 98.75 474 LEU A O 1
ATOM 3805 N N . LEU A 1 475 ? -6.242 43 4.781 1 98.88 475 LEU A N 1
ATOM 3806 C CA . LEU A 1 475 ? -6.875 41.75 4.352 1 98.88 475 LEU A CA 1
ATOM 3807 C C . LEU A 1 475 ? -5.941 40.562 4.559 1 98.88 475 LEU A C 1
ATOM 3809 O O . LEU A 1 475 ? -4.844 40.531 4 1 98.88 475 LEU A O 1
ATOM 3813 N N . TYR A 1 476 ? -6.379 39.656 5.387 1 98.75 476 TYR A N 1
ATOM 3814 C CA . TYR A 1 476 ? -5.598 38.469 5.754 1 98.75 476 TYR A CA 1
ATOM 3815 C C . TYR A 1 476 ? -6.297 37.188 5.309 1 98.75 476 TYR A C 1
ATOM 3817 O O . TYR A 1 476 ? -7.523 37.094 5.371 1 98.75 476 TYR A O 1
ATOM 3825 N N . ALA A 1 477 ? -5.52 36.188 4.844 1 98.75 477 ALA A N 1
ATOM 3826 C CA . ALA A 1 477 ? -6.051 34.844 4.543 1 98.75 477 ALA A CA 1
ATOM 3827 C C . ALA A 1 477 ? -4.934 33.812 4.473 1 98.75 477 ALA A C 1
ATOM 3829 O O . ALA A 1 477 ? -3.758 34.156 4.648 1 98.75 477 ALA A O 1
ATOM 3830 N N . TYR A 1 478 ? -5.262 32.531 4.414 1 98.25 478 TYR A N 1
ATOM 3831 C CA . TYR A 1 478 ? -4.32 31.422 4.301 1 98.25 478 TYR A CA 1
ATOM 3832 C C . TYR A 1 478 ? -4.574 30.625 3.031 1 98.25 478 TYR A C 1
ATOM 3834 O O . TYR A 1 478 ? -3.76 30.641 2.104 1 98.25 478 TYR A O 1
ATOM 3842 N N . GLY A 1 479 ? -5.727 29.875 2.92 1 97.94 479 GLY A N 1
ATOM 3843 C CA . GLY A 1 479 ? -6.238 29.312 1.685 1 97.94 479 GLY A CA 1
ATOM 3844 C C . GLY A 1 479 ? -5.523 28.031 1.274 1 97.94 479 GLY A C 1
ATOM 3845 O O . GLY A 1 479 ? -5.305 27.797 0.086 1 97.94 479 GLY A O 1
ATOM 3846 N N . GLY A 1 480 ? -5.172 27.172 2.301 1 97.94 480 GLY A N 1
ATOM 3847 C CA . GLY A 1 480 ? -4.508 25.953 1.867 1 97.94 480 GLY A CA 1
ATOM 3848 C C . GLY A 1 480 ? -4.445 24.891 2.947 1 97.94 480 GLY A C 1
ATOM 3849 O O . GLY A 1 480 ? -4.684 25.172 4.121 1 97.94 480 GLY A O 1
ATOM 3850 N N . PHE A 1 481 ? -4.195 23.531 2.537 1 97 481 PHE A N 1
ATOM 3851 C CA . PHE A 1 481 ? -3.895 22.359 3.34 1 97 481 PHE A CA 1
ATOM 3852 C C . PHE A 1 481 ? -5.059 22.016 4.262 1 97 481 PHE A C 1
ATOM 3854 O O . PHE A 1 481 ? -4.867 21.406 5.316 1 97 481 PHE A O 1
ATOM 3861 N N . GLY A 1 482 ? -6.18 22.562 3.938 1 96.69 482 GLY A N 1
ATOM 3862 C CA . GLY A 1 482 ? -7.355 22.281 4.746 1 96.69 482 GLY A CA 1
ATOM 3863 C C . GLY A 1 482 ? -7.316 22.953 6.105 1 96.69 482 GLY A C 1
ATOM 3864 O O . GLY A 1 482 ? -7.973 22.5 7.047 1 96.69 482 GLY A O 1
ATOM 3865 N N . ILE A 1 483 ? -6.543 23.953 6.234 1 97.19 483 ILE A N 1
ATOM 3866 C CA . ILE A 1 483 ? -6.48 24.703 7.484 1 97.19 483 ILE A CA 1
ATOM 3867 C C . ILE A 1 483 ? -7.586 25.75 7.52 1 97.19 483 ILE A C 1
ATOM 3869 O O . ILE A 1 483 ? -7.652 26.625 6.641 1 97.19 483 ILE A O 1
ATOM 3873 N N . SER A 1 484 ? -8.359 25.703 8.516 1 97.44 484 SER A N 1
ATOM 3874 C CA . SER A 1 484 ? -9.469 26.641 8.672 1 97.44 484 SER A CA 1
ATOM 3875 C C . SER A 1 484 ? -9.016 27.906 9.383 1 97.44 484 SER A C 1
ATOM 3877 O O . SER A 1 484 ? -8.164 27.859 10.266 1 97.44 484 SER A O 1
ATOM 3879 N N . LEU A 1 485 ? -9.547 28.984 8.953 1 98 485 LEU A N 1
ATOM 3880 C CA . LEU A 1 485 ? -9.422 30.25 9.68 1 98 485 LEU A CA 1
ATOM 3881 C C . LEU A 1 485 ? -10.719 30.578 10.422 1 98 485 LEU A C 1
ATOM 3883 O O . LEU A 1 485 ? -11.773 30.703 9.797 1 98 485 LEU A O 1
ATOM 3887 N N . THR A 1 486 ? -10.625 30.672 11.711 1 97.69 486 THR A N 1
ATOM 3888 C CA . THR A 1 486 ? -11.781 30.938 12.555 1 97.69 486 THR A CA 1
ATOM 3889 C C . THR A 1 486 ? -11.516 32.156 13.453 1 97.69 486 THR A C 1
ATOM 3891 O O . THR A 1 486 ? -10.375 32.562 13.609 1 97.69 486 THR A O 1
ATOM 3894 N N . PRO A 1 487 ? -12.609 32.75 13.953 1 98.06 487 PRO A N 1
ATOM 3895 C CA . PRO A 1 487 ? -12.422 33.906 14.836 1 98.06 487 PRO A CA 1
ATOM 3896 C C . PRO A 1 487 ? -11.547 33.594 16.047 1 98.06 487 PRO A C 1
ATOM 3898 O O . PRO A 1 487 ? -11.734 32.562 16.703 1 98.06 487 PRO A O 1
ATOM 3901 N N . SER A 1 488 ? -10.648 34.438 16.297 1 97.75 488 SER A N 1
ATOM 3902 C CA . SER A 1 488 ? -9.773 34.312 17.453 1 97.75 488 SER A CA 1
ATOM 3903 C C . SER A 1 488 ? -9.211 35.688 17.859 1 97.75 488 SER A C 1
ATOM 3905 O O . SER A 1 488 ? -8.938 36.531 17 1 97.75 488 SER A O 1
ATOM 3907 N N . PHE A 1 489 ? -8.992 35.781 19.141 1 96.44 489 PHE A N 1
ATOM 3908 C CA . PHE A 1 489 ? -8.461 37.031 19.672 1 96.44 489 PHE A CA 1
ATOM 3909 C C . PHE A 1 489 ? -6.953 37.125 19.469 1 96.44 489 PHE A C 1
ATOM 3911 O O . PHE A 1 489 ? -6.25 36.125 19.625 1 96.44 489 PHE A O 1
ATOM 3918 N N . SER A 1 490 ? -6.484 38.312 19.125 1 95.94 490 SER A N 1
ATOM 3919 C CA . SER A 1 490 ? -5.066 38.656 19.094 1 95.94 490 SER A CA 1
ATOM 3920 C C . SER A 1 490 ? -4.844 40.094 19.547 1 95.94 490 SER A C 1
ATOM 3922 O O . SER A 1 490 ? -5.324 41.031 18.906 1 95.94 490 SER A O 1
ATOM 3924 N N . SER A 1 491 ? -4.066 40.219 20.594 1 95.06 491 SER A N 1
ATOM 3925 C CA . SER A 1 491 ? -3.822 41.531 21.125 1 95.06 491 SER A CA 1
ATOM 3926 C C . SER A 1 491 ? -3.031 42.406 20.141 1 95.06 491 SER A C 1
ATOM 3928 O O . SER A 1 491 ? -3.15 43.625 20.156 1 95.06 491 SER A O 1
ATOM 3930 N N . VAL A 1 492 ? -2.32 41.812 19.281 1 94.44 492 VAL A N 1
ATOM 3931 C CA . VAL A 1 492 ? -1.431 42.562 18.406 1 94.44 492 VAL A CA 1
ATOM 3932 C C . VAL A 1 492 ? -2.24 43.188 17.281 1 94.44 492 VAL A C 1
ATOM 3934 O O . VAL A 1 492 ? -1.752 44.094 16.594 1 94.44 492 VAL A O 1
ATOM 3937 N N . ARG A 1 493 ? -3.432 42.875 17.094 1 96.38 493 ARG A N 1
ATOM 3938 C CA . ARG A 1 493 ? -4.285 43.469 16.078 1 96.38 493 ARG A CA 1
ATOM 3939 C C . ARG A 1 493 ? -4.852 44.812 16.547 1 96.38 493 ARG A C 1
ATOM 3941 O O . ARG A 1 493 ? -5.238 45.656 15.742 1 96.38 493 ARG A O 1
ATOM 3948 N N . LEU A 1 494 ? -4.914 44.969 17.844 1 96.06 494 LEU A N 1
ATOM 3949 C CA . LEU A 1 494 ? -5.664 46.062 18.469 1 96.06 494 LEU A CA 1
ATOM 3950 C C . LEU A 1 494 ? -5.066 47.438 18.094 1 96.06 494 LEU A C 1
ATOM 3952 O O . LEU A 1 494 ? -5.797 48.375 17.75 1 96.06 494 LEU A O 1
ATOM 3956 N N . PRO A 1 495 ? -3.709 47.531 18.062 1 95.38 495 PRO A N 1
ATOM 3957 C CA . PRO A 1 495 ? -3.176 48.844 17.688 1 95.38 495 PRO A CA 1
ATOM 3958 C C . PRO A 1 495 ? -3.596 49.281 16.281 1 95.38 495 PRO A C 1
ATOM 3960 O O . PRO A 1 495 ? -3.803 50.469 16.031 1 95.38 495 PRO A O 1
ATOM 3963 N N . PHE A 1 496 ? -3.723 48.406 15.383 1 95.5 496 PHE A N 1
ATOM 3964 C CA . PHE A 1 496 ? -4.137 48.719 14.016 1 95.5 496 PHE A CA 1
ATOM 3965 C C . PHE A 1 496 ? -5.594 49.156 13.977 1 95.5 496 PHE A C 1
ATOM 3967 O O . PHE A 1 496 ? -5.918 50.156 13.359 1 95.5 496 PHE A O 1
ATOM 3974 N N . ILE A 1 497 ? -6.484 48.469 14.68 1 95.75 497 ILE A N 1
ATOM 3975 C CA . ILE A 1 497 ? -7.906 48.781 14.602 1 95.75 497 ILE A CA 1
ATOM 3976 C C . ILE A 1 497 ? -8.219 50 15.477 1 95.75 497 ILE A C 1
ATOM 3978 O O . ILE A 1 497 ? -9.133 50.781 15.164 1 95.75 497 ILE A O 1
ATOM 3982 N N . GLU A 1 498 ? -7.441 50.156 16.578 1 93.38 498 GLU A N 1
ATOM 3983 C CA . GLU A 1 498 ? -7.602 51.312 17.422 1 93.38 498 GLU A CA 1
ATOM 3984 C C . GLU A 1 498 ? -7.324 52.594 16.656 1 93.38 498 GLU A C 1
ATOM 3986 O O . GLU A 1 498 ? -7.91 53.656 16.938 1 93.38 498 GLU A O 1
ATOM 3991 N N . ASN A 1 499 ? -6.48 52.531 15.648 1 89.44 499 ASN A N 1
ATOM 3992 C CA . ASN A 1 499 ? -6.086 53.688 14.859 1 89.44 499 ASN A CA 1
ATOM 3993 C C . ASN A 1 499 ? -6.91 53.812 13.586 1 89.44 499 ASN A C 1
ATOM 3995 O O . ASN A 1 499 ? -6.426 54.344 12.57 1 89.44 499 ASN A O 1
ATOM 3999 N N . GLY A 1 500 ? -8.141 53.25 13.602 1 92.69 500 GLY A N 1
ATOM 4000 C CA . GLY A 1 500 ? -9.094 53.438 12.516 1 92.69 500 GLY A CA 1
ATOM 4001 C C . GLY A 1 500 ? -8.953 52.406 11.43 1 92.69 500 GLY A C 1
ATOM 4002 O O . GLY A 1 500 ? -9.625 52.469 10.391 1 92.69 500 GLY A O 1
ATOM 4003 N N . GLY A 1 501 ? -8.109 51.406 11.625 1 96.94 501 GLY A N 1
ATOM 4004 C CA . GLY A 1 501 ? -7.938 50.344 10.648 1 96.94 501 GLY A CA 1
ATOM 4005 C C . GLY A 1 501 ? -9.047 49.312 10.695 1 96.94 501 GLY A C 1
ATOM 4006 O O . GLY A 1 501 ? -9.758 49.219 11.695 1 96.94 501 GLY A O 1
ATOM 4007 N N . ILE A 1 502 ? -9.242 48.594 9.578 1 98.56 502 ILE A N 1
ATOM 4008 C CA . ILE A 1 502 ? -10.133 47.469 9.469 1 98.56 502 ILE A CA 1
ATOM 4009 C C . ILE A 1 502 ? -9.312 46.188 9.289 1 98.56 502 ILE A C 1
ATOM 4011 O O . ILE A 1 502 ? -8.477 46.094 8.391 1 98.56 502 ILE A O 1
ATOM 4015 N N . TYR A 1 503 ? -9.477 45.25 10.203 1 98.5 503 TYR A N 1
ATOM 4016 C CA . TYR A 1 503 ? -8.93 43.906 9.992 1 98.5 503 TYR A CA 1
ATOM 4017 C C . TYR A 1 503 ? -9.945 43.031 9.289 1 98.5 503 TYR A C 1
ATOM 4019 O O . TYR A 1 503 ? -11.055 42.812 9.789 1 98.5 503 TYR A O 1
ATOM 4027 N N . ALA A 1 504 ? -9.609 42.5 8.141 1 98.88 504 ALA A N 1
ATOM 4028 C CA . ALA A 1 504 ? -10.461 41.594 7.352 1 98.88 504 ALA A CA 1
ATOM 4029 C C . ALA A 1 504 ? -9.805 40.219 7.191 1 98.88 504 ALA A C 1
ATOM 4031 O O . ALA A 1 504 ? -8.656 40.125 6.758 1 98.88 504 ALA A O 1
ATOM 4032 N N . MET A 1 505 ? -10.5 39.219 7.598 1 98.81 505 MET A N 1
ATOM 4033 C CA . MET A 1 505 ? -10.031 37.844 7.441 1 98.81 505 MET A CA 1
ATOM 4034 C C . MET A 1 505 ? -10.93 37.062 6.492 1 98.81 505 MET A C 1
ATOM 4036 O O . MET A 1 505 ? -12.109 36.875 6.762 1 98.81 505 MET A O 1
ATOM 4040 N N . ALA A 1 506 ? -10.375 36.594 5.406 1 98.81 506 ALA A N 1
ATOM 4041 C CA . ALA A 1 506 ? -11.148 35.844 4.414 1 98.81 506 ALA A CA 1
ATOM 4042 C C . ALA A 1 506 ? -10.969 34.344 4.582 1 98.81 506 ALA A C 1
ATOM 4044 O O . ALA A 1 506 ? -9.852 33.875 4.789 1 98.81 506 ALA A O 1
ATOM 4045 N N . CYS A 1 507 ? -12.031 33.625 4.574 1 98.69 507 CYS A N 1
ATOM 4046 C CA . CYS A 1 507 ? -12.031 32.156 4.617 1 98.69 507 CYS A CA 1
ATOM 4047 C C . CYS A 1 507 ? -12.102 31.578 3.211 1 98.69 507 CYS A C 1
ATOM 4049 O O . CYS A 1 507 ? -13.18 31.203 2.748 1 98.69 507 CYS A O 1
ATOM 4051 N N . LEU A 1 508 ? -10.945 31.375 2.621 1 98.88 508 LEU A N 1
ATOM 4052 C CA . LEU A 1 508 ? -10.844 31.047 1.205 1 98.88 508 LEU A CA 1
ATOM 4053 C C . LEU A 1 508 ? -11.008 29.547 0.981 1 98.88 508 LEU A C 1
ATOM 4055 O O . LEU A 1 508 ? -10.805 28.75 1.9 1 98.88 508 LEU A O 1
ATOM 4059 N N . ARG A 1 509 ? -11.422 29.156 -0.31 1 97.69 509 ARG A N 1
ATOM 4060 C CA . ARG A 1 509 ? -11.234 27.766 -0.701 1 97.69 509 ARG A CA 1
ATOM 4061 C C . ARG A 1 509 ? -9.797 27.312 -0.452 1 97.69 509 ARG A C 1
ATOM 4063 O O . ARG A 1 509 ? -8.891 28.156 -0.365 1 97.69 509 ARG A O 1
ATOM 4070 N N . GLY A 1 510 ? -9.555 26.016 -0.34 1 98.5 510 GLY A N 1
ATOM 4071 C CA . GLY A 1 510 ? -8.281 25.5 0.127 1 98.5 510 GLY A CA 1
ATOM 4072 C C . GLY A 1 510 ? -8.234 25.281 1.629 1 98.5 510 GLY A C 1
ATOM 4073 O O . GLY A 1 510 ? -7.391 24.531 2.129 1 98.5 510 GLY A O 1
ATOM 4074 N N . GLY A 1 511 ? -9.086 26.078 2.336 1 98.25 511 GLY A N 1
ATOM 4075 C CA . GLY A 1 511 ? -9.305 25.812 3.75 1 98.25 511 GLY A CA 1
ATOM 4076 C C . GLY A 1 511 ? -10.273 24.672 4.004 1 98.25 511 GLY A C 1
ATOM 4077 O O . GLY A 1 511 ? -10.539 23.875 3.107 1 98.25 511 GLY A O 1
ATOM 4078 N N . ASN A 1 512 ? -10.719 24.578 5.258 1 97.5 512 ASN A N 1
ATOM 4079 C CA . ASN A 1 512 ? -11.609 23.469 5.609 1 97.5 512 ASN A CA 1
ATOM 4080 C C . ASN A 1 512 ? -12.875 23.969 6.309 1 97.5 512 ASN A C 1
ATOM 4082 O O . ASN A 1 512 ? -13.578 23.188 6.953 1 97.5 512 ASN A O 1
ATOM 4086 N N . GLU A 1 513 ? -13.148 25.266 6.184 1 98.06 513 GLU A N 1
ATOM 4087 C CA . GLU A 1 513 ? -14.281 25.875 6.875 1 98.06 513 GLU A CA 1
ATOM 4088 C C . GLU A 1 513 ? -15.594 25.219 6.461 1 98.06 513 GLU A C 1
ATOM 4090 O O . GLU A 1 513 ? -16.547 25.156 7.246 1 98.06 513 GLU A O 1
ATOM 4095 N N . PHE A 1 514 ? -15.602 24.703 5.301 1 97.88 514 PHE A N 1
ATOM 4096 C CA . PHE A 1 514 ? -16.812 24.078 4.789 1 97.88 514 PHE A CA 1
ATOM 4097 C C . PHE A 1 514 ? -16.531 22.625 4.379 1 97.88 514 PHE A C 1
ATOM 4099 O O . PHE A 1 514 ? -17.266 22.062 3.559 1 97.88 514 PHE A O 1
ATOM 4106 N N . GLY A 1 515 ? -15.445 22.062 4.848 1 97.31 515 GLY A N 1
ATOM 4107 C CA . GLY A 1 515 ? -15.172 20.641 4.668 1 97.31 515 GLY A CA 1
ATOM 4108 C C . GLY A 1 515 ? -14.219 20.359 3.52 1 97.31 515 GLY A C 1
ATOM 4109 O O . GLY A 1 515 ? -13.633 21.281 2.951 1 97.31 515 GLY A O 1
ATOM 4110 N N . GLU A 1 516 ? -14.086 19.062 3.191 1 97.06 516 GLU A N 1
ATOM 4111 C CA . GLU A 1 516 ? -13.086 18.578 2.244 1 97.06 516 GLU A CA 1
ATOM 4112 C C . GLU A 1 516 ? -13.359 19.094 0.836 1 97.06 516 GLU A C 1
ATOM 4114 O O . GLU A 1 516 ? -12.43 19.359 0.07 1 97.06 516 GLU A O 1
ATOM 4119 N N . ALA A 1 517 ? -14.602 19.234 0.488 1 96.88 517 ALA A N 1
ATOM 4120 C CA . ALA A 1 517 ? -14.922 19.766 -0.83 1 96.88 517 ALA A CA 1
ATOM 4121 C C . ALA A 1 517 ? -14.391 21.188 -0.986 1 96.88 517 ALA A C 1
ATOM 4123 O O . ALA A 1 517 ? -13.898 21.562 -2.057 1 96.88 517 ALA A O 1
ATOM 4124 N N . TRP A 1 518 ? -14.531 22 0.074 1 98.12 518 TRP A N 1
ATOM 4125 C CA . TRP A 1 518 ? -14.008 23.359 0.108 1 98.12 518 TRP A CA 1
ATOM 4126 C C . TRP A 1 518 ? -12.484 23.359 -0.027 1 98.12 518 TRP A C 1
ATOM 4128 O O . TRP A 1 518 ? -11.922 24.172 -0.759 1 98.12 518 TRP A O 1
ATOM 4138 N N . HIS A 1 519 ? -11.867 22.406 0.602 1 98.19 519 HIS A N 1
ATOM 4139 C CA . HIS A 1 519 ? -10.422 22.234 0.528 1 98.19 519 HIS A CA 1
ATOM 4140 C C . HIS A 1 519 ? -9.984 21.859 -0.883 1 98.19 519 HIS A C 1
ATOM 4142 O O . HIS A 1 519 ? -9.18 22.562 -1.494 1 98.19 519 HIS A O 1
ATOM 4148 N N . LEU A 1 520 ? -10.602 20.875 -1.469 1 97.69 520 LEU A N 1
ATOM 4149 C CA . LEU A 1 520 ? -10.195 20.344 -2.762 1 97.69 520 LEU A CA 1
ATOM 4150 C C . LEU A 1 520 ? -10.445 21.344 -3.875 1 97.69 520 LEU A C 1
ATOM 4152 O O . LEU A 1 520 ? -9.719 21.375 -4.871 1 97.69 520 LEU A O 1
ATOM 4156 N N . ALA A 1 521 ? -11.375 22.219 -3.619 1 98.5 521 ALA A N 1
ATOM 4157 C CA . ALA A 1 521 ? -11.695 23.234 -4.609 1 98.5 521 ALA A CA 1
ATOM 4158 C C . ALA A 1 521 ? -10.586 24.281 -4.707 1 98.5 521 ALA A C 1
ATOM 4160 O O . ALA A 1 521 ? -10.578 25.109 -5.621 1 98.5 521 ALA A O 1
ATOM 4161 N N . GLY A 1 522 ? -9.625 24.281 -3.834 1 98.62 522 GLY A N 1
ATOM 4162 C CA . GLY A 1 522 ? -8.484 25.188 -3.863 1 98.62 522 GLY A CA 1
ATOM 4163 C C . GLY A 1 522 ? -7.152 24.469 -3.961 1 98.62 522 GLY A C 1
ATOM 4164 O O . GLY A 1 522 ? -6.137 24.969 -3.473 1 98.62 522 GLY A O 1
ATOM 4165 N N . THR A 1 523 ? -7.098 23.234 -4.516 1 98.19 523 THR A N 1
ATOM 4166 C CA . THR A 1 523 ? -5.855 22.469 -4.602 1 98.19 523 THR A CA 1
ATOM 4167 C C . THR A 1 523 ? -5.523 22.141 -6.055 1 98.19 523 THR A C 1
ATOM 4169 O O . THR A 1 523 ? -6.398 22.172 -6.922 1 98.19 523 THR A O 1
ATOM 4172 N N . LYS A 1 524 ? -4.234 21.891 -6.316 1 97.62 524 LYS A N 1
ATOM 4173 C CA . LYS A 1 524 ? -3.725 21.438 -7.605 1 97.62 524 LYS A CA 1
ATOM 4174 C C . LYS A 1 524 ? -4.293 22.281 -8.75 1 97.62 524 LYS A C 1
ATOM 4176 O O . LYS A 1 524 ? -4.18 23.5 -8.734 1 97.62 524 LYS A O 1
ATOM 4181 N N . MET A 1 525 ? -5.031 21.688 -9.672 1 98.25 525 MET A N 1
ATOM 4182 C CA . MET A 1 525 ? -5.465 22.438 -10.852 1 98.25 525 MET A CA 1
ATOM 4183 C C . MET A 1 525 ? -6.594 23.406 -10.508 1 98.25 525 MET A C 1
ATOM 4185 O O . MET A 1 525 ? -7.043 24.156 -11.367 1 98.25 525 MET A O 1
ATOM 4189 N N . ASN A 1 526 ? -7 23.422 -9.203 1 98.44 526 ASN A N 1
ATOM 4190 C CA . ASN A 1 526 ? -8.016 24.359 -8.727 1 98.44 526 ASN A CA 1
ATOM 4191 C C . ASN A 1 526 ? -7.414 25.438 -7.84 1 98.44 526 ASN A C 1
ATOM 4193 O O . ASN A 1 526 ? -8.141 26.266 -7.27 1 98.44 526 ASN A O 1
ATOM 4197 N N . LYS A 1 527 ? -6.145 25.531 -7.766 1 98.69 527 LYS A N 1
ATOM 4198 C CA . LYS A 1 527 ? -5.48 26.438 -6.832 1 98.69 527 LYS A CA 1
ATOM 4199 C C . LYS A 1 527 ? -5.766 27.891 -7.184 1 98.69 527 LYS A C 1
ATOM 4201 O O . LYS A 1 527 ? -5.836 28.75 -6.301 1 98.69 527 LYS A O 1
ATOM 4206 N N . GLN A 1 528 ? -5.965 28.234 -8.422 1 98.75 528 GLN A N 1
ATOM 4207 C CA . GLN A 1 528 ? -6.277 29.594 -8.844 1 98.75 528 GLN A CA 1
ATOM 4208 C C . GLN A 1 528 ? -7.539 30.109 -8.156 1 98.75 528 GLN A C 1
ATOM 4210 O O . GLN A 1 528 ? -7.672 31.312 -7.906 1 98.75 528 GLN A O 1
ATOM 4215 N N . ASN A 1 529 ? -8.453 29.172 -7.785 1 98.88 529 ASN A N 1
ATOM 4216 C CA . ASN A 1 529 ? -9.664 29.578 -7.07 1 98.88 529 ASN A CA 1
ATOM 4217 C C . ASN A 1 529 ? -9.328 30.328 -5.781 1 98.88 529 ASN A C 1
ATOM 4219 O O . ASN A 1 529 ? -10.047 31.25 -5.395 1 98.88 529 ASN A O 1
ATOM 4223 N N . VAL A 1 530 ? -8.289 29.938 -5.176 1 98.88 530 VAL A N 1
ATOM 4224 C CA . VAL A 1 530 ? -7.871 30.562 -3.922 1 98.88 530 VAL A CA 1
ATOM 4225 C C . VAL A 1 530 ? -7.504 32.031 -4.164 1 98.88 530 VAL A C 1
ATOM 4227 O O . VAL A 1 530 ? -7.934 32.906 -3.42 1 98.88 530 VAL A O 1
ATOM 4230 N N . PHE A 1 531 ? -6.762 32.281 -5.254 1 98.94 531 PHE A N 1
ATOM 4231 C CA . PHE A 1 531 ? -6.324 33.625 -5.582 1 98.94 531 PHE A CA 1
ATOM 4232 C C . PHE A 1 531 ? -7.5 34.5 -6.047 1 98.94 531 PHE A C 1
ATOM 4234 O O . PHE A 1 531 ? -7.617 35.656 -5.668 1 98.94 531 PHE A O 1
ATOM 4241 N N . ASP A 1 532 ? -8.383 33.844 -6.789 1 98.88 532 ASP A N 1
ATOM 4242 C CA . ASP A 1 532 ? -9.578 34.562 -7.246 1 98.88 532 ASP A CA 1
ATOM 4243 C C . ASP A 1 532 ? -10.461 34.969 -6.066 1 98.88 532 ASP A C 1
ATOM 4245 O O . ASP A 1 532 ? -11.023 36.062 -6.047 1 98.88 532 ASP A O 1
ATOM 4249 N N . ASP A 1 533 ? -10.625 34.031 -5.141 1 98.88 533 ASP A N 1
ATOM 4250 C CA . ASP A 1 533 ? -11.383 34.344 -3.936 1 98.88 533 ASP A CA 1
ATOM 4251 C C . ASP A 1 533 ? -10.828 35.562 -3.234 1 98.88 533 ASP A C 1
ATOM 4253 O O . ASP A 1 533 ? -11.578 36.469 -2.852 1 98.88 533 ASP A O 1
ATOM 4257 N N . PHE A 1 534 ? -9.539 35.625 -3.084 1 98.88 534 PHE A N 1
ATOM 4258 C CA . PHE A 1 534 ? -8.852 36.656 -2.344 1 98.88 534 PHE A CA 1
ATOM 4259 C C . PHE A 1 534 ? -8.938 38 -3.086 1 98.88 534 PHE A C 1
ATOM 4261 O O . PHE A 1 534 ? -9.203 39.031 -2.48 1 98.88 534 PHE A O 1
ATOM 4268 N N . ILE A 1 535 ? -8.727 38.031 -4.363 1 98.88 535 ILE A N 1
ATOM 4269 C CA . ILE A 1 535 ? -8.82 39.219 -5.207 1 98.88 535 ILE A CA 1
ATOM 4270 C C . ILE A 1 535 ? -10.25 39.75 -5.176 1 98.88 535 ILE A C 1
ATOM 4272 O O . ILE A 1 535 ? -10.453 40.969 -5.035 1 98.88 535 ILE A O 1
ATOM 4276 N N . SER A 1 536 ? -11.195 38.812 -5.23 1 98.88 536 SER A N 1
ATOM 4277 C CA . SER A 1 536 ? -12.594 39.219 -5.176 1 98.88 536 SER A CA 1
ATOM 4278 C C . SER A 1 536 ? -12.938 39.875 -3.834 1 98.88 536 SER A C 1
ATOM 4280 O O . SER A 1 536 ? -13.742 40.812 -3.768 1 98.88 536 SER A O 1
ATOM 4282 N N . ALA A 1 537 ? -12.383 39.344 -2.812 1 98.88 537 ALA A N 1
ATOM 4283 C CA . ALA A 1 537 ? -12.578 39.969 -1.503 1 98.88 537 ALA A CA 1
ATOM 4284 C C . ALA A 1 537 ? -12.062 41.406 -1.487 1 98.88 537 ALA A C 1
ATOM 4286 O O . ALA A 1 537 ? -12.75 42.312 -1.005 1 98.88 537 ALA A O 1
ATOM 4287 N N . ALA A 1 538 ? -10.883 41.625 -1.988 1 98.81 538 ALA A N 1
ATOM 4288 C CA . ALA A 1 538 ? -10.312 42.938 -2.074 1 98.81 538 ALA A CA 1
ATOM 4289 C C . ALA A 1 538 ? -11.203 43.875 -2.895 1 98.81 538 ALA A C 1
ATOM 4291 O O . ALA A 1 538 ? -11.484 45 -2.48 1 98.81 538 ALA A O 1
ATOM 4292 N N . GLU A 1 539 ? -11.633 43.406 -4.059 1 98.75 539 GLU A N 1
ATOM 4293 C CA . GLU A 1 539 ? -12.484 44.219 -4.941 1 98.75 539 GLU A CA 1
ATOM 4294 C C . GLU A 1 539 ? -13.789 44.594 -4.246 1 98.75 539 GLU A C 1
ATOM 4296 O O . GLU A 1 539 ? -14.266 45.719 -4.383 1 98.75 539 GLU A O 1
ATOM 4301 N N . TYR A 1 540 ? -14.32 43.656 -3.586 1 98.56 540 TYR A N 1
ATOM 4302 C CA . TYR A 1 540 ? -15.555 43.938 -2.865 1 98.56 540 TYR A CA 1
ATOM 4303 C C . TYR A 1 540 ? -15.359 45 -1.815 1 98.56 540 TYR A C 1
ATOM 4305 O O . TYR A 1 540 ? -16.172 45.938 -1.7 1 98.56 540 TYR A O 1
ATOM 4313 N N . LEU A 1 541 ? -14.344 44.906 -1.004 1 98.75 541 LEU A N 1
ATOM 4314 C CA . LEU A 1 541 ? -14.094 45.844 0.084 1 98.75 541 LEU A CA 1
ATOM 4315 C C . LEU A 1 541 ? -13.867 47.25 -0.455 1 98.75 541 LEU A C 1
ATOM 4317 O O . LEU A 1 541 ? -14.242 48.219 0.191 1 98.75 541 LEU A O 1
ATOM 4321 N N . ILE A 1 542 ? -13.25 47.344 -1.641 1 98.62 542 ILE A N 1
ATOM 4322 C CA . ILE A 1 542 ? -13.062 48.625 -2.314 1 98.62 542 ILE A CA 1
ATOM 4323 C C . ILE A 1 542 ? -14.398 49.125 -2.84 1 98.62 542 ILE A C 1
ATOM 4325 O O . ILE A 1 542 ? -14.766 50.281 -2.613 1 98.62 542 ILE A O 1
ATOM 4329 N N . LYS A 1 543 ? -15.148 48.312 -3.484 1 98.38 543 LYS A N 1
ATOM 4330 C CA . LYS A 1 543 ? -16.438 48.656 -4.07 1 98.38 543 LYS A CA 1
ATOM 4331 C C . LYS A 1 543 ? -17.406 49.156 -3 1 98.38 543 LYS A C 1
ATOM 4333 O O . LYS A 1 543 ? -18.141 50.125 -3.223 1 98.38 543 LYS A O 1
ATOM 4338 N N . GLU A 1 544 ? -17.391 48.531 -1.883 1 98.06 544 GLU A N 1
ATOM 4339 C CA . GLU A 1 544 ? -18.312 48.875 -0.804 1 98.06 544 GLU A CA 1
ATOM 4340 C C . GLU A 1 544 ? -17.766 50 0.055 1 98.06 544 GLU A C 1
ATOM 4342 O O . GLU A 1 544 ? -18.328 50.344 1.091 1 98.06 544 GLU A O 1
ATOM 4347 N N . LYS A 1 545 ? -16.609 50.531 -0.244 1 98.06 545 LYS A N 1
ATOM 4348 C CA . LYS A 1 545 ? -16 51.75 0.305 1 98.06 545 LYS A CA 1
ATOM 4349 C C . LYS A 1 545 ? -15.523 51.531 1.736 1 98.06 545 LYS A C 1
ATOM 4351 O O . LYS A 1 545 ? -15.469 52.469 2.535 1 98.06 545 LYS A O 1
ATOM 4356 N N . TYR A 1 546 ? -15.344 50.25 2.055 1 98.38 546 TYR A N 1
ATOM 4357 C CA . TYR A 1 546 ? -14.617 50.031 3.295 1 98.38 546 TYR A CA 1
ATOM 4358 C C . TYR A 1 546 ? -13.227 50.656 3.232 1 98.38 546 TYR A C 1
ATOM 4360 O O . TYR A 1 546 ? -12.719 51.156 4.242 1 98.38 546 TYR A O 1
ATOM 4368 N N . THR A 1 547 ? -12.656 50.562 2.098 1 98.44 547 THR A N 1
ATOM 4369 C CA . THR A 1 547 ? -11.312 51.031 1.808 1 98.44 547 THR A CA 1
ATOM 4370 C C . THR A 1 547 ? -11.18 51.406 0.332 1 98.44 547 THR A C 1
ATOM 4372 O O . THR A 1 547 ? -12.18 51.594 -0.359 1 98.44 547 THR A O 1
ATOM 4375 N N . SER A 1 548 ? -9.992 51.75 -0.098 1 98.44 548 SER A N 1
ATOM 4376 C CA . SER A 1 548 ? -9.594 51.938 -1.492 1 98.44 548 SER A CA 1
ATOM 4377 C C . SER A 1 548 ? -8.227 51.312 -1.757 1 98.44 548 SER A C 1
ATOM 4379 O O . SER A 1 548 ? -7.551 50.875 -0.829 1 98.44 548 SER A O 1
ATOM 4381 N N . LYS A 1 549 ? -7.844 51.281 -3.012 1 98 549 LYS A N 1
ATOM 4382 C CA . LYS A 1 549 ? -6.566 50.688 -3.383 1 98 549 LYS A CA 1
ATOM 4383 C C . LYS A 1 549 ? -5.402 51.375 -2.697 1 98 549 LYS A C 1
ATOM 4385 O O . LYS A 1 549 ? -4.363 50.781 -2.439 1 98 549 LYS A O 1
ATOM 4390 N N . ASP A 1 550 ? -5.59 52.688 -2.32 1 98 550 ASP A N 1
ATOM 4391 C CA . ASP A 1 550 ? -4.527 53.469 -1.72 1 98 550 ASP A CA 1
ATOM 4392 C C . ASP A 1 550 ? -4.414 53.219 -0.222 1 98 550 ASP A C 1
ATOM 4394 O O . ASP A 1 550 ? -3.451 53.625 0.42 1 98 550 ASP A O 1
ATOM 4398 N N . PHE A 1 551 ? -5.383 52.406 0.325 1 98.38 551 PHE A N 1
ATOM 4399 C CA . PHE A 1 551 ? -5.406 52.156 1.761 1 98.38 551 PHE A CA 1
ATOM 4400 C C . PHE A 1 551 ? -5.578 50.656 2.041 1 98.38 551 PHE A C 1
ATOM 4402 O O . PHE A 1 551 ? -6 50.281 3.135 1 98.38 551 PHE A O 1
ATOM 4409 N N . LEU A 1 552 ? -5.273 49.812 1.048 1 98.81 552 LEU A N 1
ATOM 4410 C CA . LEU A 1 552 ? -5.465 48.375 1.184 1 98.81 552 LEU A CA 1
ATOM 4411 C C . LEU A 1 552 ? -4.121 47.656 1.272 1 98.81 552 LEU A C 1
ATOM 4413 O O . LEU A 1 552 ? -3.293 47.75 0.365 1 98.81 552 LEU A O 1
ATOM 4417 N N . ALA A 1 553 ? -3.906 46.969 2.383 1 98.81 553 ALA A N 1
ATOM 4418 C CA . ALA A 1 553 ? -2.771 46.062 2.566 1 98.81 553 ALA A CA 1
ATOM 4419 C C . ALA A 1 553 ? -3.229 44.625 2.619 1 98.81 553 ALA A C 1
ATOM 4421 O O . ALA A 1 553 ? -4.328 44.312 3.09 1 98.81 553 ALA A O 1
ATOM 4422 N N . ILE A 1 554 ? -2.428 43.688 2.102 1 98.88 554 ILE A N 1
ATOM 4423 C CA . ILE A 1 554 ? -2.703 42.281 2.178 1 98.88 554 ILE A CA 1
ATOM 4424 C C . ILE A 1 554 ? -1.547 41.562 2.877 1 98.88 554 ILE A C 1
ATOM 4426 O O . ILE A 1 554 ? -0.387 41.938 2.723 1 98.88 554 ILE A O 1
ATOM 4430 N N . GLN A 1 555 ? -1.861 40.594 3.68 1 98.75 555 GLN A N 1
ATOM 4431 C CA . GLN A 1 555 ? -0.881 39.844 4.48 1 98.75 555 GLN A CA 1
ATOM 4432 C C . GLN A 1 555 ? -1.226 38.375 4.559 1 98.75 555 GLN A C 1
ATOM 4434 O O . GLN A 1 555 ? -2.4 38 4.594 1 98.75 555 GLN A O 1
ATOM 4439 N N . GLY A 1 556 ? -0.286 37.5 4.578 1 98.25 556 GLY A N 1
ATOM 4440 C CA . GLY A 1 556 ? -0.415 36.062 4.754 1 98.25 556 GLY A CA 1
ATOM 4441 C C . GLY A 1 556 ? 0.919 35.375 4.93 1 98.25 556 GLY A C 1
ATOM 4442 O O . GLY A 1 556 ? 1.933 35.812 4.379 1 98.25 556 GLY A O 1
ATOM 4443 N N . GLY A 1 557 ? 0.918 34.219 5.656 1 97.44 557 GLY A N 1
ATOM 4444 C CA . GLY A 1 557 ? 2.141 33.5 5.941 1 97.44 557 GLY A CA 1
ATOM 4445 C C . GLY A 1 557 ? 2.111 32.062 5.438 1 97.44 557 GLY A C 1
ATOM 4446 O O . GLY A 1 557 ? 1.041 31.469 5.312 1 97.44 557 GLY A O 1
ATOM 4447 N N . SER A 1 558 ? 3.396 31.422 5.203 1 97.12 558 SER A N 1
ATOM 4448 C CA . SER A 1 558 ? 3.512 30.062 4.691 1 97.12 558 SER A CA 1
ATOM 4449 C C . SER A 1 558 ? 2.754 29.891 3.381 1 97.12 558 SER A C 1
ATOM 4451 O O . SER A 1 558 ? 3.006 30.609 2.416 1 97.12 558 SER A O 1
ATOM 4453 N N . ASN A 1 559 ? 1.689 29.078 3.4 1 97.75 559 ASN A N 1
ATOM 4454 C CA . ASN A 1 559 ? 0.802 29.031 2.244 1 97.75 559 ASN A CA 1
ATOM 4455 C C . ASN A 1 559 ? 0.147 30.391 1.987 1 97.75 559 ASN A C 1
ATOM 4457 O O . ASN A 1 559 ? -0.109 30.75 0.838 1 97.75 559 ASN A O 1
ATOM 4461 N N . GLY A 1 560 ? -0.108 31.188 3.018 1 98.44 560 GLY A N 1
ATOM 4462 C CA . GLY A 1 560 ? -0.598 32.531 2.875 1 98.44 560 GLY A CA 1
ATOM 4463 C C . GLY A 1 560 ? 0.407 33.469 2.225 1 98.44 560 GLY A C 1
ATOM 4464 O O . GLY A 1 560 ? 0.026 34.438 1.558 1 98.44 560 GLY A O 1
ATOM 4465 N N . GLY A 1 561 ? 1.71 33.188 2.457 1 98.62 561 GLY A N 1
ATOM 4466 C CA . GLY A 1 561 ? 2.734 33.938 1.751 1 98.62 561 GLY A CA 1
ATOM 4467 C C . GLY A 1 561 ? 2.693 33.719 0.248 1 98.62 561 GLY A C 1
ATOM 4468 O O . GLY A 1 561 ? 2.852 34.688 -0.518 1 98.62 561 GLY A O 1
ATOM 4469 N N . LEU A 1 562 ? 2.523 32.438 -0.13 1 98.75 562 LEU A N 1
ATOM 4470 C CA . LEU A 1 562 ? 2.281 32.156 -1.537 1 98.75 562 LEU A CA 1
ATOM 4471 C C . LEU A 1 562 ? 1.09 32.938 -2.064 1 98.75 562 LEU A C 1
ATOM 4473 O O . LEU A 1 562 ? 1.152 33.5 -3.154 1 98.75 562 LEU A O 1
ATOM 4477 N N . LEU A 1 563 ? 0.014 32.969 -1.28 1 98.81 563 LEU A N 1
ATOM 4478 C CA . LEU A 1 563 ? -1.206 33.688 -1.642 1 98.81 563 LEU A CA 1
ATOM 4479 C C . LEU A 1 563 ? -0.911 35.156 -1.938 1 98.81 563 LEU A C 1
ATOM 4481 O O . LEU A 1 563 ? -1.325 35.688 -2.975 1 98.81 563 LEU A O 1
ATOM 4485 N N . ILE A 1 564 ? -0.205 35.844 -1.084 1 98.88 564 ILE A N 1
ATOM 4486 C CA . ILE A 1 564 ? 0.107 37.25 -1.229 1 98.88 564 ILE A CA 1
ATOM 4487 C C . ILE A 1 564 ? 0.972 37.469 -2.469 1 98.88 564 ILE A C 1
ATOM 4489 O O . ILE A 1 564 ? 0.71 38.375 -3.268 1 98.88 564 ILE A O 1
ATOM 4493 N N . GLY A 1 565 ? 2.006 36.594 -2.594 1 98.88 565 GLY A N 1
ATOM 4494 C CA . GLY A 1 565 ? 2.855 36.688 -3.77 1 98.88 565 GLY A CA 1
ATOM 4495 C C . GLY A 1 565 ? 2.096 36.5 -5.07 1 98.88 565 GLY A C 1
ATOM 4496 O O . GLY A 1 565 ? 2.283 37.281 -6.016 1 98.88 565 GLY A O 1
ATOM 4497 N N . ALA A 1 566 ? 1.258 35.531 -5.129 1 98.81 566 ALA A N 1
ATOM 4498 C CA . ALA A 1 566 ? 0.478 35.281 -6.336 1 98.81 566 ALA A CA 1
ATOM 4499 C C . ALA A 1 566 ? -0.477 36.406 -6.641 1 98.81 566 ALA A C 1
ATOM 4501 O O . ALA A 1 566 ? -0.566 36.875 -7.785 1 98.81 566 ALA A O 1
ATOM 4502 N N . CYS A 1 567 ? -1.156 36.938 -5.645 1 98.81 567 CYS A N 1
ATOM 4503 C CA . CYS A 1 567 ? -2.145 38 -5.852 1 98.81 567 CYS A CA 1
ATOM 4504 C C . CYS A 1 567 ? -1.474 39.281 -6.242 1 98.81 567 CYS A C 1
ATOM 4506 O O . CYS A 1 567 ? -1.979 40.031 -7.094 1 98.81 567 CYS A O 1
ATOM 4508 N N . MET A 1 568 ? -0.368 39.594 -5.641 1 98.25 568 MET A N 1
ATOM 4509 C CA . MET A 1 568 ? 0.328 40.844 -5.949 1 98.25 568 MET A CA 1
ATOM 4510 C C . MET A 1 568 ? 0.841 40.844 -7.383 1 98.25 568 MET A C 1
ATOM 4512 O O . MET A 1 568 ? 0.93 41.906 -8.016 1 98.25 568 MET A O 1
ATOM 4516 N N . THR A 1 569 ? 1.202 39.656 -7.895 1 98.38 569 THR A N 1
ATOM 4517 C CA . THR A 1 569 ? 1.709 39.562 -9.258 1 98.38 569 THR A CA 1
ATOM 4518 C C . THR A 1 569 ? 0.558 39.531 -10.258 1 98.38 569 THR A C 1
ATOM 4520 O O . THR A 1 569 ? 0.69 40 -11.391 1 98.38 569 THR A O 1
ATOM 4523 N N . GLN A 1 570 ? -0.551 39 -9.852 1 98.44 570 GLN A N 1
ATOM 4524 C CA . GLN A 1 570 ? -1.707 38.906 -10.734 1 98.44 570 GLN A CA 1
ATOM 4525 C C . GLN A 1 570 ? -2.438 40.25 -10.82 1 98.44 570 GLN A C 1
ATOM 4527 O O . GLN A 1 570 ? -2.971 40.625 -11.867 1 98.44 570 GLN A O 1
ATOM 4532 N N . ARG A 1 571 ? -2.508 40.938 -9.727 1 98.44 571 ARG A N 1
ATOM 4533 C CA . ARG A 1 571 ? -3.201 42.219 -9.648 1 98.44 571 ARG A CA 1
ATOM 4534 C C . ARG A 1 571 ? -2.363 43.25 -8.906 1 98.44 571 ARG A C 1
ATOM 4536 O O . ARG A 1 571 ? -2.762 43.75 -7.848 1 98.44 571 ARG A O 1
ATOM 4543 N N . PRO A 1 572 ? -1.248 43.656 -9.508 1 97.75 572 PRO A N 1
ATOM 4544 C CA . PRO A 1 572 ? -0.393 44.625 -8.836 1 97.75 572 PRO A CA 1
ATOM 4545 C C . PRO A 1 572 ? -1.073 45.969 -8.656 1 97.75 572 PRO A C 1
ATOM 4547 O O . PRO A 1 572 ? -0.616 46.812 -7.859 1 97.75 572 PRO A O 1
ATOM 4550 N N . ASP A 1 573 ? -2.176 46.25 -9.289 1 97 573 ASP A N 1
ATOM 4551 C CA . ASP A 1 573 ? -2.879 47.531 -9.289 1 97 573 ASP A CA 1
ATOM 4552 C C . ASP A 1 573 ? -3.828 47.625 -8.102 1 97 573 ASP A C 1
ATOM 4554 O O . ASP A 1 573 ? -4.293 48.719 -7.758 1 97 573 ASP A O 1
ATOM 4558 N N . LEU A 1 574 ? -4.043 46.531 -7.453 1 98.19 574 LEU A N 1
ATOM 4559 C CA . LEU A 1 574 ? -5.168 46.438 -6.531 1 98.19 574 LEU A CA 1
ATOM 4560 C C . LEU A 1 574 ? -4.738 46.812 -5.113 1 98.19 574 LEU A C 1
ATOM 4562 O O . LEU A 1 574 ? -5.57 47.219 -4.293 1 98.19 574 LEU A O 1
ATOM 4566 N N . TYR A 1 575 ? -3.525 46.781 -4.789 1 98.56 575 TYR A N 1
ATOM 4567 C CA . TYR A 1 575 ? -3.061 46.875 -3.412 1 98.56 575 TYR A CA 1
ATOM 4568 C C . TYR A 1 575 ? -2.064 48.031 -3.244 1 98.56 575 TYR A C 1
ATOM 4570 O O . TYR A 1 575 ? -1.324 48.344 -4.176 1 98.56 575 TYR A O 1
ATOM 4578 N N . LYS A 1 576 ? -2.023 48.594 -2.043 1 98.44 576 LYS A N 1
ATOM 4579 C CA . LYS A 1 576 ? -1.035 49.594 -1.719 1 98.44 576 LYS A CA 1
ATOM 4580 C C . LYS A 1 576 ? 0.204 49 -1.077 1 98.44 576 LYS A C 1
ATOM 4582 O O . LYS A 1 576 ? 1.326 49.438 -1.326 1 98.44 576 LYS A O 1
ATOM 4587 N N . VAL A 1 577 ? -0.021 48 -0.208 1 98.75 577 VAL A N 1
ATOM 4588 C CA . VAL A 1 577 ? 1.066 47.375 0.532 1 98.75 577 VAL A CA 1
ATOM 4589 C C . VAL A 1 577 ? 0.863 45.875 0.56 1 98.75 577 VAL A C 1
ATOM 4591 O O . VAL A 1 577 ? -0.263 45.375 0.712 1 98.75 577 VAL A O 1
ATOM 4594 N N . CYS A 1 578 ? 1.897 45.062 0.353 1 98.81 578 CYS A N 1
ATOM 4595 C CA . CYS A 1 578 ? 1.857 43.594 0.408 1 98.81 578 CYS A CA 1
ATOM 4596 C C . CYS A 1 578 ? 2.869 43.062 1.413 1 98.81 578 CYS A C 1
ATOM 4598 O O . CYS A 1 578 ? 4.02 43.5 1.436 1 98.81 578 CYS A O 1
ATOM 4600 N N . ILE A 1 579 ? 2.402 42.125 2.242 1 98.88 579 ILE A N 1
ATOM 4601 C CA . ILE A 1 579 ? 3.236 41.531 3.285 1 98.88 579 ILE A CA 1
ATOM 4602 C C . ILE A 1 579 ? 3.25 40 3.143 1 98.88 579 ILE A C 1
ATOM 4604 O O . ILE A 1 579 ? 2.602 39.312 3.918 1 98.88 579 ILE A O 1
ATOM 4608 N N . PRO A 1 580 ? 3.977 39.375 2.217 1 98.62 580 PRO A N 1
ATOM 4609 C CA . PRO A 1 580 ? 4.16 37.906 2.186 1 98.62 580 PRO A CA 1
ATOM 4610 C C . PRO A 1 580 ? 5.133 37.438 3.252 1 98.62 580 PRO A C 1
ATOM 4612 O O . PRO A 1 580 ? 6.289 37.875 3.289 1 98.62 580 PRO A O 1
ATOM 4615 N N . GLN A 1 581 ? 4.668 36.5 4.066 1 98.06 581 GLN A N 1
ATOM 4616 C CA . GLN A 1 581 ? 5.492 36.031 5.168 1 98.06 581 GLN A CA 1
ATOM 4617 C C . GLN A 1 581 ? 5.84 34.531 4.988 1 98.06 581 GLN A C 1
ATOM 4619 O O . GLN A 1 581 ? 4.949 33.719 4.824 1 98.06 581 GLN A O 1
ATOM 4624 N N . VAL A 1 582 ? 7.125 34.188 5.035 1 97.31 582 VAL A N 1
ATOM 4625 C CA . VAL A 1 582 ? 7.648 32.812 4.949 1 97.31 582 VAL A CA 1
ATOM 4626 C C . VAL A 1 582 ? 6.914 32.031 3.857 1 97.31 582 VAL A C 1
ATOM 4628 O O . VAL A 1 582 ? 6.484 30.906 4.07 1 97.31 582 VAL A O 1
ATOM 4631 N N . GLY A 1 583 ? 6.797 32.625 2.729 1 97.81 583 GLY A N 1
ATOM 4632 C CA . GLY A 1 583 ? 5.934 32.125 1.677 1 97.81 583 GLY A CA 1
ATOM 4633 C C . GLY A 1 583 ? 6.641 31.156 0.742 1 97.81 583 GLY A C 1
ATOM 4634 O O . GLY A 1 583 ? 7.863 31.219 0.581 1 97.81 583 GLY A O 1
ATOM 4635 N N . VAL A 1 584 ? 5.883 30.25 0.152 1 98.31 584 VAL A N 1
ATOM 4636 C CA . VAL A 1 584 ? 6.355 29.406 -0.938 1 98.31 584 VAL A CA 1
ATOM 4637 C C . VAL A 1 584 ? 6.309 30.188 -2.252 1 98.31 584 VAL A C 1
ATOM 4639 O O . VAL A 1 584 ? 5.25 30.297 -2.879 1 98.31 584 VAL A O 1
ATOM 4642 N N . MET A 1 585 ? 7.5 30.656 -2.707 1 98.75 585 MET A N 1
ATOM 4643 C CA . MET A 1 585 ? 7.516 31.625 -3.789 1 98.75 585 MET A CA 1
ATOM 4644 C C . MET A 1 585 ? 7.988 31 -5.09 1 98.75 585 MET A C 1
ATOM 4646 O O . MET A 1 585 ? 7.816 31.562 -6.168 1 98.75 585 MET A O 1
ATOM 4650 N N . ASP A 1 586 ? 8.672 29.844 -5.012 1 98.62 586 ASP A N 1
ATOM 4651 C CA . ASP A 1 586 ? 9.125 29.078 -6.16 1 98.62 586 ASP A CA 1
ATOM 4652 C C . ASP A 1 586 ? 8.344 27.766 -6.273 1 98.62 586 ASP A C 1
ATOM 4654 O O . ASP A 1 586 ? 8.789 26.719 -5.77 1 98.62 586 ASP A O 1
ATOM 4658 N N . MET A 1 587 ? 7.277 27.766 -7.07 1 98.75 587 MET A N 1
ATOM 4659 C CA . MET A 1 587 ? 6.371 26.625 -7.145 1 98.75 587 MET A CA 1
ATOM 4660 C C . MET A 1 587 ? 6.984 25.5 -7.965 1 98.75 587 MET A C 1
ATOM 4662 O O . MET A 1 587 ? 6.504 24.359 -7.926 1 98.75 587 MET A O 1
ATOM 4666 N N . LEU A 1 588 ? 8.07 25.797 -8.703 1 98.62 588 LEU A N 1
ATOM 4667 C CA . LEU A 1 588 ? 8.664 24.781 -9.562 1 98.62 588 LEU A CA 1
ATOM 4668 C C . LEU A 1 588 ? 9.656 23.922 -8.781 1 98.62 588 LEU A C 1
ATOM 4670 O O . LEU A 1 588 ? 9.875 22.766 -9.125 1 98.62 588 LEU A O 1
ATOM 4674 N N . ARG A 1 589 ? 10.203 24.469 -7.672 1 97.88 589 ARG A N 1
ATOM 4675 C CA . ARG A 1 589 ? 11.281 23.734 -7.016 1 97.88 589 ARG A CA 1
ATOM 4676 C C . ARG A 1 589 ? 10.945 23.453 -5.555 1 97.88 589 ARG A C 1
ATOM 4678 O O . ARG A 1 589 ? 11.727 22.828 -4.844 1 97.88 589 ARG A O 1
ATOM 4685 N N . TYR A 1 590 ? 9.797 23.859 -5.078 1 97.69 590 TYR A N 1
ATOM 4686 C CA . TYR A 1 590 ? 9.492 23.781 -3.654 1 97.69 590 TYR A CA 1
ATOM 4687 C C . TYR A 1 590 ? 9.703 22.375 -3.121 1 97.69 590 TYR A C 1
ATOM 4689 O O . TYR A 1 590 ? 10.188 22.188 -2.002 1 97.69 590 TYR A O 1
ATOM 4697 N N . HIS A 1 591 ? 9.352 21.312 -3.895 1 96 591 HIS A N 1
ATOM 4698 C CA . HIS A 1 591 ? 9.344 19.922 -3.438 1 96 591 HIS A CA 1
ATOM 4699 C C . HIS A 1 591 ? 10.766 19.375 -3.309 1 96 591 HIS A C 1
ATOM 4701 O O . HIS A 1 591 ? 10.961 18.266 -2.836 1 96 591 HIS A O 1
ATOM 4707 N N . LYS A 1 592 ? 11.781 20.172 -3.648 1 94.81 592 LYS A N 1
ATOM 4708 C CA . LYS A 1 592 ? 13.18 19.766 -3.605 1 94.81 592 LYS A CA 1
ATOM 4709 C C . LYS A 1 592 ? 13.82 20.109 -2.264 1 94.81 592 LYS A C 1
ATOM 4711 O O . LYS A 1 592 ? 15 19.828 -2.037 1 94.81 592 LYS A O 1
ATOM 4716 N N . PHE A 1 593 ? 13 20.672 -1.357 1 93.19 593 PHE A N 1
ATOM 4717 C CA . PHE A 1 593 ? 13.562 21.141 -0.098 1 93.19 593 PHE A CA 1
ATOM 4718 C C . PHE A 1 593 ? 12.852 20.5 1.088 1 93.19 593 PHE A C 1
ATOM 4720 O O . PHE A 1 593 ? 11.625 20.562 1.187 1 93.19 593 PHE A O 1
ATOM 4727 N N . THR A 1 594 ? 13.664 19.906 2.088 1 93.12 594 THR A N 1
ATOM 4728 C CA . THR A 1 594 ? 13.211 19.422 3.383 1 93.12 594 THR A CA 1
ATOM 4729 C C . THR A 1 594 ? 11.961 18.547 3.223 1 93.12 594 THR A C 1
ATOM 4731 O O . THR A 1 594 ? 12.039 17.438 2.695 1 93.12 594 THR A O 1
ATOM 4734 N N . ILE A 1 595 ? 10.758 19.016 3.68 1 92.81 595 ILE A N 1
ATOM 4735 C CA . ILE A 1 595 ? 9.547 18.203 3.59 1 92.81 595 ILE A CA 1
ATOM 4736 C C . ILE A 1 595 ? 8.602 18.812 2.547 1 92.81 595 ILE A C 1
ATOM 4738 O O . ILE A 1 595 ? 7.391 18.594 2.602 1 92.81 595 ILE A O 1
ATOM 4742 N N . GLY A 1 596 ? 9.172 19.609 1.608 1 95 596 GLY A N 1
ATOM 4743 C CA . GLY A 1 596 ? 8.344 20.234 0.588 1 95 596 GLY A CA 1
ATOM 4744 C C . GLY A 1 596 ? 7.5 19.234 -0.187 1 95 596 GLY A C 1
ATOM 4745 O O . GLY A 1 596 ? 6.406 19.578 -0.649 1 95 596 GLY A O 1
ATOM 4746 N N . TRP A 1 597 ? 8.047 18.016 -0.295 1 94.31 597 TRP A N 1
ATOM 4747 C CA . TRP A 1 597 ? 7.32 16.969 -1.018 1 94.31 597 TRP A CA 1
ATOM 4748 C C . TRP A 1 597 ? 5.957 16.719 -0.386 1 94.31 597 TRP A C 1
ATOM 4750 O O . TRP A 1 597 ? 5.02 16.297 -1.065 1 94.31 597 TRP A O 1
ATOM 4760 N N . ASN A 1 598 ? 5.766 17.016 0.854 1 95.19 598 ASN A N 1
ATOM 4761 C CA . ASN A 1 598 ? 4.516 16.781 1.57 1 95.19 598 ASN A CA 1
ATOM 4762 C C . ASN A 1 598 ? 3.42 17.734 1.116 1 95.19 598 ASN A C 1
ATOM 4764 O O . ASN A 1 598 ? 2.242 17.531 1.405 1 95.19 598 ASN A O 1
ATOM 4768 N N . TRP A 1 599 ? 3.744 18.812 0.414 1 96.94 599 TRP A N 1
ATOM 4769 C CA . TRP A 1 599 ? 2.758 19.812 0.021 1 96.94 599 TRP A CA 1
ATOM 4770 C C . TRP A 1 599 ? 2.191 19.516 -1.36 1 96.94 599 TRP A C 1
ATOM 4772 O O . TRP A 1 599 ? 1.275 20.188 -1.828 1 96.94 599 TRP A O 1
ATOM 4782 N N . ALA A 1 600 ? 2.73 18.422 -1.964 1 96.81 600 ALA A N 1
ATOM 4783 C CA . ALA A 1 600 ? 2.312 18.047 -3.311 1 96.81 600 ALA A CA 1
ATOM 4784 C C . ALA A 1 600 ? 0.823 17.703 -3.348 1 96.81 600 ALA A C 1
ATOM 4786 O O . ALA A 1 600 ? 0.177 17.844 -4.391 1 96.81 600 ALA A O 1
ATOM 4787 N N . SER A 1 601 ? 0.269 17.344 -2.264 1 95.38 601 SER A N 1
ATOM 4788 C CA . SER A 1 601 ? -1.158 17.047 -2.221 1 95.38 601 SER A CA 1
ATOM 4789 C C . SER A 1 601 ? -1.992 18.281 -2.557 1 95.38 601 SER A C 1
ATOM 4791 O O . SER A 1 601 ? -3.053 18.156 -3.176 1 95.38 601 SER A O 1
ATOM 4793 N N . ASP A 1 602 ? -1.486 19.453 -2.174 1 97.38 602 ASP A N 1
ATOM 4794 C CA . ASP A 1 602 ? -2.195 20.703 -2.439 1 97.38 602 ASP A CA 1
ATOM 4795 C C . ASP A 1 602 ? -1.75 21.312 -3.766 1 97.38 602 ASP A C 1
ATOM 4797 O O . ASP A 1 602 ? -2.557 21.922 -4.48 1 97.38 602 ASP A O 1
ATOM 4801 N N . TYR A 1 603 ? -0.423 21.078 -4.125 1 98.12 603 TYR A N 1
ATOM 4802 C CA . TYR A 1 603 ? 0.113 21.891 -5.215 1 98.12 603 TYR A CA 1
ATOM 4803 C C . TYR A 1 603 ? 0.357 21.031 -6.453 1 98.12 603 TYR A C 1
ATOM 4805 O O . TYR A 1 603 ? 0.348 21.547 -7.578 1 98.12 603 TYR A O 1
ATOM 4813 N N . GLY A 1 604 ? 0.576 19.75 -6.34 1 97.38 604 GLY A N 1
ATOM 4814 C CA . GLY A 1 604 ? 1.307 19.016 -7.355 1 97.38 604 GLY A CA 1
ATOM 4815 C C . GLY A 1 604 ? 2.781 19.375 -7.406 1 97.38 604 GLY A C 1
ATOM 4816 O O . GLY A 1 604 ? 3.289 20.062 -6.523 1 97.38 604 GLY A O 1
ATOM 4817 N N . THR A 1 605 ? 3.521 18.797 -8.344 1 97.75 605 THR A N 1
ATOM 4818 C CA . THR A 1 605 ? 4.922 19.156 -8.539 1 97.75 605 THR A CA 1
ATOM 4819 C C . THR A 1 605 ? 5.215 19.422 -10.008 1 97.75 605 THR A C 1
ATOM 4821 O O . THR A 1 605 ? 4.457 19 -10.883 1 97.75 605 THR A O 1
ATOM 4824 N N . SER A 1 606 ? 6.254 20.125 -10.203 1 98.25 606 SER A N 1
ATOM 4825 C CA . SER A 1 606 ? 6.668 20.453 -11.562 1 98.25 606 SER A CA 1
ATOM 4826 C C . SER A 1 606 ? 7.145 19.219 -12.312 1 98.25 606 SER A C 1
ATOM 4828 O O . SER A 1 606 ? 7.316 19.25 -13.531 1 98.25 606 SER A O 1
ATOM 4830 N N . ALA A 1 607 ? 7.285 18.125 -11.602 1 96.56 607 ALA A N 1
ATOM 4831 C CA . ALA A 1 607 ? 7.762 16.891 -12.203 1 96.56 607 ALA A CA 1
ATOM 4832 C C . ALA A 1 607 ? 6.598 15.977 -12.586 1 96.56 607 ALA A C 1
ATOM 4834 O O . ALA A 1 607 ? 6.781 14.992 -13.312 1 96.56 607 ALA A O 1
ATOM 4835 N N . ASP A 1 608 ? 5.398 16.281 -12.156 1 95.88 608 ASP A N 1
ATOM 4836 C CA . ASP A 1 608 ? 4.258 15.383 -12.297 1 95.88 608 ASP A CA 1
ATOM 4837 C C . ASP A 1 608 ? 3.877 15.203 -13.766 1 95.88 608 ASP A C 1
ATOM 4839 O O . ASP A 1 608 ? 3.631 14.086 -14.219 1 95.88 608 ASP A O 1
ATOM 4843 N N . SER A 1 609 ? 3.771 16.312 -14.445 1 96.94 609 SER A N 1
ATOM 4844 C CA . SER A 1 609 ? 3.365 16.344 -15.852 1 96.94 609 SER A CA 1
ATOM 4845 C C . SER A 1 609 ? 3.643 17.719 -16.469 1 96.94 609 SER A C 1
ATOM 4847 O O . SER A 1 609 ? 3.9 18.688 -15.758 1 96.94 609 SER A O 1
ATOM 4849 N N . LYS A 1 610 ? 3.641 17.797 -17.766 1 97.69 610 LYS A N 1
ATOM 4850 C CA . LYS A 1 610 ? 3.803 19.062 -18.469 1 97.69 610 LYS A CA 1
ATOM 4851 C C . LYS A 1 610 ? 2.688 20.047 -18.094 1 97.69 610 LYS A C 1
ATOM 4853 O O . LYS A 1 610 ? 2.938 21.234 -17.906 1 97.69 610 LYS A O 1
ATOM 4858 N N . ASP A 1 611 ? 1.454 19.516 -17.969 1 98.12 611 ASP A N 1
ATOM 4859 C CA . ASP A 1 611 ? 0.311 20.344 -17.609 1 98.12 611 ASP A CA 1
ATOM 4860 C C . ASP A 1 611 ? 0.47 20.922 -16.203 1 98.12 611 ASP A C 1
ATOM 4862 O O . ASP A 1 611 ? 0.21 22.109 -15.984 1 98.12 611 ASP A O 1
ATOM 4866 N N . MET A 1 612 ? 0.849 20.094 -15.281 1 98.44 612 MET A N 1
ATOM 4867 C CA . MET A 1 612 ? 1.037 20.562 -13.914 1 98.44 612 MET A CA 1
ATOM 4868 C C . MET A 1 612 ? 2.174 21.578 -13.836 1 98.44 612 MET A C 1
ATOM 4870 O O . MET A 1 612 ? 2.061 22.594 -13.148 1 98.44 612 MET A O 1
ATOM 4874 N N . PHE A 1 613 ? 3.244 21.312 -14.609 1 98.12 613 PHE A N 1
ATOM 4875 C CA . PHE A 1 613 ? 4.348 22.266 -14.688 1 98.12 613 PHE A CA 1
ATOM 4876 C C . PHE A 1 613 ? 3.861 23.625 -15.188 1 98.12 613 PHE A C 1
ATOM 4878 O O . PHE A 1 613 ? 4.129 24.656 -14.57 1 98.12 613 PHE A O 1
ATOM 4885 N N . SER A 1 614 ? 3.154 23.625 -16.266 1 98.56 614 SER A N 1
ATOM 4886 C CA . SER A 1 614 ? 2.66 24.859 -16.859 1 98.56 614 SER A CA 1
ATOM 4887 C C . SER A 1 614 ? 1.725 25.594 -15.898 1 98.56 614 SER A C 1
ATOM 4889 O O . SER A 1 614 ? 1.778 26.812 -15.789 1 98.56 614 SER A O 1
ATOM 4891 N N . TYR A 1 615 ? 0.938 24.828 -15.242 1 98.62 615 TYR A N 1
ATOM 4892 C CA . TYR A 1 615 ? -0.019 25.391 -14.305 1 98.62 615 TYR A CA 1
ATOM 4893 C C . TYR A 1 615 ? 0.697 26.047 -13.125 1 98.62 615 TYR A C 1
ATOM 4895 O O . TYR A 1 615 ? 0.398 27.188 -12.766 1 98.62 615 TYR A O 1
ATOM 4903 N N . LEU A 1 616 ? 1.657 25.328 -12.531 1 98.75 616 LEU A N 1
ATOM 4904 C CA . LEU A 1 616 ? 2.43 25.875 -11.414 1 98.75 616 LEU A CA 1
ATOM 4905 C C . LEU A 1 616 ? 3.164 27.141 -11.836 1 98.75 616 LEU A C 1
ATOM 4907 O O . LEU A 1 616 ? 3.16 28.125 -11.102 1 98.75 616 LEU A O 1
ATOM 4911 N N . LYS A 1 617 ? 3.752 27.125 -12.961 1 98.62 617 LYS A N 1
ATOM 4912 C CA . LYS A 1 617 ? 4.496 28.281 -13.461 1 98.62 617 LYS A CA 1
ATOM 4913 C C . LYS A 1 617 ? 3.584 29.484 -13.633 1 98.62 617 LYS A C 1
ATOM 4915 O O . LYS A 1 617 ? 4.012 30.625 -13.422 1 98.62 617 LYS A O 1
ATOM 4920 N N . SER A 1 618 ? 2.348 29.266 -13.984 1 98.44 618 SER A N 1
ATOM 4921 C CA . SER A 1 618 ? 1.41 30.344 -14.32 1 98.44 618 SER A CA 1
ATOM 4922 C C . SER A 1 618 ? 1.083 31.188 -13.094 1 98.44 618 SER A C 1
ATOM 4924 O O . SER A 1 618 ? 0.67 32.344 -13.227 1 98.44 618 SER A O 1
ATOM 4926 N N . TYR A 1 619 ? 1.243 30.609 -11.883 1 98.56 619 TYR A N 1
ATOM 4927 C CA . TYR A 1 619 ? 0.914 31.438 -10.734 1 98.56 619 TYR A CA 1
ATOM 4928 C C . TYR A 1 619 ? 2.098 31.547 -9.781 1 98.56 619 TYR A C 1
ATOM 4930 O O . TYR A 1 619 ? 2.006 32.188 -8.742 1 98.56 619 TYR A O 1
ATOM 4938 N N . SER A 1 620 ? 3.191 30.812 -10.109 1 98.75 620 SER A N 1
ATOM 4939 C CA . SER A 1 620 ? 4.371 30.922 -9.258 1 98.75 620 SER A CA 1
ATOM 4940 C C . SER A 1 620 ? 4.797 32.375 -9.078 1 98.75 620 SER A C 1
ATOM 4942 O O . SER A 1 620 ? 5.133 33.062 -10.047 1 98.75 620 SER A O 1
ATOM 4944 N N . PRO A 1 621 ? 4.82 32.844 -7.785 1 98.81 621 PRO A N 1
ATOM 4945 C CA . PRO A 1 621 ? 5.133 34.25 -7.59 1 98.81 621 PRO A CA 1
ATOM 4946 C C . PRO A 1 621 ? 6.48 34.656 -8.188 1 98.81 621 PRO A C 1
ATOM 4948 O O . PRO A 1 621 ? 6.57 35.656 -8.898 1 98.81 621 PRO A O 1
ATOM 4951 N N . LEU A 1 622 ? 7.477 33.844 -7.969 1 98.69 622 LEU A N 1
ATOM 4952 C CA . LEU A 1 622 ? 8.82 34.094 -8.477 1 98.69 622 LEU A CA 1
ATOM 4953 C C . LEU A 1 622 ? 8.805 34.25 -10 1 98.69 622 LEU A C 1
ATOM 4955 O O . LEU A 1 622 ? 9.383 35.188 -10.539 1 98.69 622 LEU A O 1
ATOM 4959 N N . HIS A 1 623 ? 8.078 33.469 -10.648 1 98.5 623 HIS A N 1
ATOM 4960 C CA . HIS A 1 623 ? 8.141 33.375 -12.102 1 98.5 623 HIS A CA 1
ATOM 4961 C C . HIS A 1 623 ? 7.18 34.344 -12.773 1 98.5 623 HIS A C 1
ATOM 4963 O O . HIS A 1 623 ? 7.223 34.531 -13.992 1 98.5 623 HIS A O 1
ATOM 4969 N N . ASN A 1 624 ? 6.336 35 -12.031 1 98.56 624 ASN A N 1
ATOM 4970 C CA . ASN A 1 624 ? 5.352 35.875 -12.633 1 98.56 624 ASN A CA 1
ATOM 4971 C C . ASN A 1 624 ? 5.676 37.344 -12.336 1 98.56 624 ASN A C 1
ATOM 4973 O O . ASN A 1 624 ? 4.883 38.25 -12.656 1 98.56 624 ASN A O 1
ATOM 4977 N N . LEU A 1 625 ? 6.777 37.594 -11.664 1 98.44 625 LEU A N 1
ATOM 4978 C CA . LEU A 1 625 ? 7.305 38.938 -11.609 1 98.44 625 LEU A CA 1
ATOM 4979 C C . LEU A 1 625 ? 7.785 39.406 -12.984 1 98.44 625 LEU A C 1
ATOM 4981 O O . LEU A 1 625 ? 8.492 38.656 -13.672 1 98.44 625 LEU A O 1
ATOM 4985 N N . LYS A 1 626 ? 7.348 40.562 -13.32 1 97.19 626 LYS A N 1
ATOM 4986 C CA . LYS A 1 626 ? 7.668 41.062 -14.656 1 97.19 626 LYS A CA 1
ATOM 4987 C C . LYS A 1 626 ? 8.344 42.406 -14.586 1 97.19 626 LYS A C 1
ATOM 4989 O O . LYS A 1 626 ? 7.996 43.25 -13.75 1 97.19 626 LYS A O 1
ATOM 4994 N N . LYS A 1 627 ? 9.242 42.594 -15.555 1 96.12 627 LYS A N 1
ATOM 4995 C CA . LYS A 1 627 ? 9.898 43.906 -15.664 1 96.12 627 LYS A CA 1
ATOM 4996 C C . LYS A 1 627 ? 8.914 44.969 -16.156 1 96.12 627 LYS A C 1
ATOM 4998 O O . LYS A 1 627 ? 8.055 44.688 -16.984 1 96.12 627 LYS A O 1
ATOM 5003 N N . GLY A 1 628 ? 9.031 46.094 -15.625 1 94.06 628 GLY A N 1
ATOM 5004 C CA . GLY A 1 628 ? 8.242 47.219 -16.109 1 94.06 628 GLY A CA 1
ATOM 5005 C C . GLY A 1 628 ? 6.953 47.406 -15.336 1 94.06 628 GLY A C 1
ATOM 5006 O O . GLY A 1 628 ? 6.262 48.438 -15.516 1 94.06 628 GLY A O 1
ATOM 5007 N N . ILE A 1 629 ? 6.621 46.562 -14.523 1 96.56 629 ILE A N 1
ATOM 5008 C CA . ILE A 1 629 ? 5.402 46.688 -13.727 1 96.56 629 ILE A CA 1
ATOM 5009 C C . ILE A 1 629 ? 5.699 47.438 -12.438 1 96.56 629 ILE A C 1
ATOM 5011 O O . ILE A 1 629 ? 6.742 47.25 -11.812 1 96.56 629 ILE A O 1
ATOM 5015 N N . GLN A 1 630 ? 4.836 48.344 -12.047 1 96.5 630 GLN A N 1
ATOM 5016 C CA . GLN A 1 630 ? 4.918 49.031 -10.758 1 96.5 630 GLN A CA 1
ATOM 5017 C C . GLN A 1 630 ? 4.242 48.188 -9.664 1 96.5 630 GLN A C 1
ATOM 5019 O O . GLN A 1 630 ? 3.012 48.156 -9.586 1 96.5 630 GLN A O 1
ATOM 5024 N N . TYR A 1 631 ? 4.988 47.562 -8.898 1 97.94 631 TYR A N 1
ATOM 5025 C CA . TYR A 1 631 ? 4.457 46.719 -7.824 1 97.94 631 TYR A CA 1
ATOM 5026 C C . TYR A 1 631 ? 4.211 47.562 -6.566 1 97.94 631 TYR A C 1
ATOM 5028 O O . TYR A 1 631 ? 4.836 48.594 -6.367 1 97.94 631 TYR A O 1
ATOM 5036 N N . PRO A 1 632 ? 3.291 47.125 -5.719 1 98.19 632 PRO A N 1
ATOM 5037 C CA . PRO A 1 632 ? 3.041 47.812 -4.449 1 98.19 632 PRO A CA 1
ATOM 5038 C C . PRO A 1 632 ? 4.234 47.75 -3.502 1 98.19 632 PRO A C 1
ATOM 5040 O O . PRO A 1 632 ? 5.164 46.969 -3.719 1 98.19 632 PRO A O 1
ATOM 5043 N N . ALA A 1 633 ? 4.195 48.719 -2.463 1 98.38 633 ALA A N 1
ATOM 5044 C CA . ALA A 1 633 ? 5.164 48.594 -1.381 1 98.38 633 ALA A CA 1
ATOM 5045 C C . ALA A 1 633 ? 5.109 47.188 -0.786 1 98.38 633 ALA A C 1
ATOM 5047 O O . ALA A 1 633 ? 4.031 46.656 -0.486 1 98.38 633 ALA A O 1
ATOM 5048 N N . THR A 1 634 ? 6.242 46.5 -0.725 1 98.69 634 THR A N 1
ATOM 5049 C CA . THR A 1 634 ? 6.266 45.094 -0.307 1 98.69 634 THR A CA 1
ATOM 5050 C C . THR A 1 634 ? 7.32 44.875 0.772 1 98.69 634 THR A C 1
ATOM 5052 O O . THR A 1 634 ? 8.477 45.281 0.613 1 98.69 634 THR A O 1
ATOM 5055 N N . LEU A 1 635 ? 6.938 44.281 1.868 1 98.81 635 LEU A N 1
ATOM 5056 C CA . LEU A 1 635 ? 7.84 43.812 2.916 1 98.81 635 LEU A CA 1
ATOM 5057 C C . LEU A 1 635 ? 7.77 42.312 3.053 1 98.81 635 LEU A C 1
ATOM 5059 O O . LEU A 1 635 ? 6.879 41.781 3.719 1 98.81 635 LEU A O 1
ATOM 5063 N N . VAL A 1 636 ? 8.75 41.656 2.441 1 98.62 636 VAL A N 1
ATOM 5064 C CA . VAL A 1 636 ? 8.875 40.188 2.574 1 98.62 636 VAL A CA 1
ATOM 5065 C C . VAL A 1 636 ? 9.484 39.844 3.93 1 98.62 636 VAL A C 1
ATOM 5067 O O . VAL A 1 636 ? 10.43 40.5 4.379 1 98.62 636 VAL A O 1
ATOM 5070 N N . THR A 1 637 ? 8.883 38.875 4.629 1 97.88 637 THR A N 1
ATOM 5071 C CA . THR A 1 637 ? 9.508 38.438 5.875 1 97.88 637 THR A CA 1
ATOM 5072 C C . THR A 1 637 ? 9.836 36.969 5.828 1 97.88 637 THR A C 1
ATOM 5074 O O . THR A 1 637 ? 9.086 36.188 5.242 1 97.88 637 THR A O 1
ATOM 5077 N N . THR A 1 638 ? 10.953 36.531 6.359 1 96.38 638 THR A N 1
ATOM 5078 C CA . THR A 1 638 ? 11.375 35.125 6.48 1 96.38 638 THR A CA 1
ATOM 5079 C C . THR A 1 638 ? 12.391 34.969 7.605 1 96.38 638 THR A C 1
ATOM 5081 O O . THR A 1 638 ? 12.555 35.875 8.438 1 96.38 638 THR A O 1
ATOM 5084 N N . ALA A 1 639 ? 12.844 33.75 7.828 1 93.69 639 ALA A N 1
ATOM 5085 C CA . ALA A 1 639 ? 13.82 33.469 8.875 1 93.69 639 ALA A CA 1
ATOM 5086 C C . ALA A 1 639 ? 14.945 32.562 8.352 1 93.69 639 ALA A C 1
ATOM 5088 O O . ALA A 1 639 ? 14.711 31.688 7.531 1 93.69 639 ALA A O 1
ATOM 5089 N N . ASP A 1 640 ? 16.078 32.75 8.859 1 87.94 640 ASP A N 1
ATOM 5090 C CA . ASP A 1 640 ? 17.266 32.125 8.305 1 87.94 640 ASP A CA 1
ATOM 5091 C C . ASP A 1 640 ? 17.328 30.641 8.695 1 87.94 640 ASP A C 1
ATOM 5093 O O . ASP A 1 640 ? 18.062 29.859 8.086 1 87.94 640 ASP A O 1
ATOM 5097 N N . HIS A 1 641 ? 16.578 30.203 9.734 1 86.5 641 HIS A N 1
ATOM 5098 C CA . HIS A 1 641 ? 16.562 28.797 10.141 1 86.5 641 HIS A CA 1
ATOM 5099 C C . HIS A 1 641 ? 15.234 28.125 9.82 1 86.5 641 HIS A C 1
ATOM 5101 O O . HIS A 1 641 ? 14.875 27.125 10.43 1 86.5 641 HIS A O 1
ATOM 5107 N N . ASP A 1 642 ? 14.523 28.688 8.906 1 91.25 642 ASP A N 1
ATOM 5108 C CA . ASP A 1 642 ? 13.273 28.078 8.461 1 91.25 642 ASP A CA 1
ATOM 5109 C C . ASP A 1 642 ? 13.547 26.812 7.648 1 91.25 642 ASP A C 1
ATOM 5111 O O . ASP A 1 642 ? 13.898 26.891 6.465 1 91.25 642 ASP A O 1
ATOM 5115 N N . ASP A 1 643 ? 13.352 25.672 8.289 1 90.44 643 ASP A N 1
ATOM 5116 C CA . ASP A 1 643 ? 13.586 24.406 7.586 1 90.44 643 ASP A CA 1
ATOM 5117 C C . ASP A 1 643 ? 12.273 23.75 7.164 1 90.44 643 ASP A C 1
ATOM 5119 O O . ASP A 1 643 ? 12.227 22.547 6.918 1 90.44 643 ASP A O 1
ATOM 5123 N N . ARG A 1 644 ? 11.203 24.469 7.199 1 91.44 644 ARG A N 1
ATOM 5124 C CA . ARG A 1 644 ? 9.938 24.062 6.598 1 91.44 644 ARG A CA 1
ATOM 5125 C C . ARG A 1 644 ? 9.773 24.656 5.207 1 91.44 644 ARG A C 1
ATOM 5127 O O . ARG A 1 644 ? 9.75 23.922 4.211 1 91.44 644 ARG A O 1
ATOM 5134 N N . VAL A 1 645 ? 9.648 25.984 5.203 1 95 645 VAL A N 1
ATOM 5135 C CA . VAL A 1 645 ? 9.773 26.734 3.963 1 95 645 VAL A CA 1
ATOM 5136 C C . VAL A 1 645 ? 11.133 27.438 3.92 1 95 645 VAL A C 1
ATOM 5138 O O . VAL A 1 645 ? 11.289 28.531 4.461 1 95 645 VAL A O 1
ATOM 5141 N N . VAL A 1 646 ? 11.977 26.875 3.205 1 95.12 646 VAL A N 1
ATOM 5142 C CA . VAL A 1 646 ? 13.352 27.359 3.236 1 95.12 646 VAL A CA 1
ATOM 5143 C C . VAL A 1 646 ? 13.391 28.812 2.785 1 95.12 646 VAL A C 1
ATOM 5145 O O . VAL A 1 646 ? 12.625 29.219 1.903 1 95.12 646 VAL A O 1
ATOM 5148 N N . PRO A 1 647 ? 14.312 29.641 3.336 1 95.88 647 PRO A N 1
ATOM 5149 C CA . PRO A 1 647 ? 14.344 31.078 3.049 1 95.88 647 PRO A CA 1
ATOM 5150 C C . PRO A 1 647 ? 14.664 31.375 1.587 1 95.88 647 PRO A C 1
ATOM 5152 O O . PRO A 1 647 ? 14.383 32.469 1.103 1 95.88 647 PRO A O 1
ATOM 5155 N N . ALA A 1 648 ? 15.172 30.375 0.89 1 96.25 648 ALA A N 1
ATOM 5156 C CA . ALA A 1 648 ? 15.5 30.562 -0.521 1 96.25 648 ALA A CA 1
ATOM 5157 C C . ALA A 1 648 ? 14.289 31.031 -1.314 1 96.25 648 ALA A C 1
ATOM 5159 O O . ALA A 1 648 ? 14.422 31.797 -2.27 1 96.25 648 ALA A O 1
ATOM 5160 N N . HIS A 1 649 ? 13.109 30.578 -0.943 1 97.81 649 HIS A N 1
ATOM 5161 C CA . HIS A 1 649 ? 11.891 31.062 -1.592 1 97.81 649 HIS A CA 1
ATOM 5162 C C . HIS A 1 649 ? 11.781 32.562 -1.521 1 97.81 649 HIS A C 1
ATOM 5164 O O . HIS A 1 649 ? 11.656 33.25 -2.553 1 97.81 649 HIS A O 1
ATOM 5170 N N . SER A 1 650 ? 11.852 33.094 -0.324 1 98.19 650 SER A N 1
ATOM 5171 C CA . SER A 1 650 ? 11.727 34.531 -0.075 1 98.19 650 SER A CA 1
ATOM 5172 C C . SER A 1 650 ? 12.914 35.312 -0.653 1 98.19 650 SER A C 1
ATOM 5174 O O . SER A 1 650 ? 12.75 36.406 -1.168 1 98.19 650 SER A O 1
ATOM 5176 N N . PHE A 1 651 ? 14.125 34.719 -0.609 1 98.06 651 PHE A N 1
ATOM 5177 C CA . PHE A 1 651 ? 15.328 35.344 -1.124 1 98.06 651 PHE A CA 1
ATOM 5178 C C . PHE A 1 651 ? 15.211 35.594 -2.623 1 98.06 651 PHE A C 1
ATOM 5180 O O . PHE A 1 651 ? 15.344 36.75 -3.084 1 98.06 651 PHE A O 1
ATOM 5187 N N . LYS A 1 652 ? 14.938 34.531 -3.334 1 98.31 652 LYS A N 1
ATOM 5188 C CA . LYS A 1 652 ? 14.844 34.656 -4.789 1 98.31 652 LYS A CA 1
ATOM 5189 C C . LYS A 1 652 ? 13.727 35.594 -5.203 1 98.31 652 LYS A C 1
ATOM 5191 O O . LYS A 1 652 ? 13.883 36.375 -6.152 1 98.31 652 LYS A O 1
ATOM 5196 N N . PHE A 1 653 ? 12.633 35.562 -4.578 1 98.44 653 PHE A N 1
ATOM 5197 C CA . PHE A 1 653 ? 11.5 36.438 -4.871 1 98.44 653 PHE A CA 1
ATOM 5198 C C . PHE A 1 653 ? 11.852 37.906 -4.645 1 98.44 653 PHE A C 1
ATOM 5200 O O . PHE A 1 653 ? 11.617 38.75 -5.508 1 98.44 653 PHE A O 1
ATOM 5207 N N . ALA A 1 654 ? 12.391 38.219 -3.432 1 98.56 654 ALA A N 1
ATOM 5208 C CA . ALA A 1 654 ? 12.766 39.562 -3.094 1 98.56 654 ALA A CA 1
ATOM 5209 C C . ALA A 1 654 ? 13.797 40.125 -4.074 1 98.56 654 ALA A C 1
ATOM 5211 O O . ALA A 1 654 ? 13.68 41.25 -4.547 1 98.56 654 ALA A O 1
ATOM 5212 N N . ALA A 1 655 ? 14.789 39.312 -4.371 1 98.38 655 ALA A N 1
ATOM 5213 C CA . ALA A 1 655 ? 15.828 39.719 -5.309 1 98.38 655 ALA A CA 1
ATOM 5214 C C . ALA A 1 655 ? 15.234 40.031 -6.68 1 98.38 655 ALA A C 1
ATOM 5216 O O . ALA A 1 655 ? 15.578 41.062 -7.289 1 98.38 655 ALA A O 1
ATOM 5217 N N . THR A 1 656 ? 14.398 39.156 -7.133 1 98.44 656 THR A N 1
ATOM 5218 C CA . THR A 1 656 ? 13.773 39.375 -8.438 1 98.44 656 THR A CA 1
ATOM 5219 C C . THR A 1 656 ? 12.867 40.594 -8.414 1 98.44 656 THR A C 1
ATOM 5221 O O . THR A 1 656 ? 12.875 41.406 -9.352 1 98.44 656 THR A O 1
ATOM 5224 N N . LEU A 1 657 ? 12.055 40.719 -7.371 1 98.38 657 LEU A N 1
ATOM 5225 C CA . LEU A 1 657 ? 11.148 41.844 -7.246 1 98.38 657 LEU A CA 1
ATOM 5226 C C . LEU A 1 657 ? 11.93 43.156 -7.219 1 98.38 657 LEU A C 1
ATOM 5228 O O . LEU A 1 657 ? 11.508 44.156 -7.82 1 98.38 657 LEU A O 1
ATOM 5232 N N . GLN A 1 658 ? 13.031 43.25 -6.496 1 97.75 658 GLN A N 1
ATOM 5233 C CA . GLN A 1 658 ? 13.875 44.438 -6.434 1 97.75 658 GLN A CA 1
ATOM 5234 C C . GLN A 1 658 ? 14.445 44.781 -7.809 1 97.75 658 GLN A C 1
ATOM 5236 O O . GLN A 1 658 ? 14.531 45.969 -8.172 1 97.75 658 GLN A O 1
ATOM 5241 N N . ALA A 1 659 ? 14.773 43.781 -8.562 1 96.38 659 ALA A N 1
ATOM 5242 C CA . ALA A 1 659 ? 15.352 44 -9.891 1 96.38 659 ALA A CA 1
ATOM 5243 C C . ALA A 1 659 ? 14.289 44.438 -10.883 1 96.38 659 ALA A C 1
ATOM 5245 O O . ALA A 1 659 ? 14.578 45.188 -11.812 1 96.38 659 ALA A O 1
ATOM 5246 N N . TYR A 1 660 ? 13.07 44.062 -10.656 1 96.62 660 TYR A N 1
ATOM 5247 C CA . TYR A 1 660 ? 12.078 44.188 -11.719 1 96.62 660 TYR A CA 1
ATOM 5248 C C . TYR A 1 660 ? 11.109 45.344 -11.414 1 96.62 660 TYR A C 1
ATOM 5250 O O . TYR A 1 660 ? 10.438 45.844 -12.312 1 96.62 660 TYR A O 1
ATOM 5258 N N . ASN A 1 661 ? 10.953 45.656 -10.125 1 95.81 661 ASN A N 1
ATOM 5259 C CA . ASN A 1 661 ? 9.992 46.688 -9.75 1 95.81 661 ASN A CA 1
ATOM 5260 C C . ASN A 1 661 ? 10.312 48.031 -10.406 1 95.81 661 ASN A C 1
ATOM 5262 O O . ASN A 1 661 ? 11.359 48.625 -10.148 1 95.81 661 ASN A O 1
ATOM 5266 N N . ALA A 1 662 ? 9.398 48.531 -11.234 1 92.88 662 ALA A N 1
ATOM 5267 C CA . ALA A 1 662 ? 9.617 49.781 -11.969 1 92.88 662 ALA A CA 1
ATOM 5268 C C . ALA A 1 662 ? 9.102 50.969 -11.18 1 92.88 662 ALA A C 1
ATOM 5270 O O . ALA A 1 662 ? 9.367 52.125 -11.539 1 92.88 662 ALA A O 1
ATOM 5271 N N . GLY A 1 663 ? 8.43 50.75 -10.125 1 89.38 663 GLY A N 1
ATOM 5272 C CA . GLY A 1 663 ? 7.871 51.844 -9.328 1 89.38 663 GLY A CA 1
ATOM 5273 C C . GLY A 1 663 ? 8.828 52.344 -8.266 1 89.38 663 GLY A C 1
ATOM 5274 O O . GLY A 1 663 ? 9.969 51.875 -8.172 1 89.38 663 GLY A O 1
ATOM 5275 N N . LYS A 1 664 ? 8.305 53.375 -7.555 1 89.62 664 LYS A N 1
ATOM 5276 C CA . LYS A 1 664 ? 9.102 54 -6.5 1 89.62 664 LYS A CA 1
ATOM 5277 C C . LYS A 1 664 ? 8.789 53.375 -5.141 1 89.62 664 LYS A C 1
ATOM 5279 O O . LYS A 1 664 ? 9.453 53.656 -4.148 1 89.62 664 LYS A O 1
ATOM 5284 N N . SER A 1 665 ? 7.828 52.5 -5.133 1 94.56 665 SER A N 1
ATOM 5285 C CA . SER A 1 665 ? 7.461 51.844 -3.877 1 94.56 665 SER A CA 1
ATOM 5286 C C . SER A 1 665 ? 8.609 51 -3.342 1 94.56 665 SER A C 1
ATOM 5288 O O . SER A 1 665 ? 9.312 50.344 -4.113 1 94.56 665 SER A O 1
ATOM 5290 N N . PRO A 1 666 ? 8.828 50.938 -2.008 1 97.38 666 PRO A N 1
ATOM 5291 C CA . PRO A 1 666 ? 9.898 50.125 -1.436 1 97.38 666 PRO A CA 1
ATOM 5292 C C . PRO A 1 666 ? 9.641 48.625 -1.585 1 97.38 666 PRO A C 1
ATOM 5294 O O . PRO A 1 666 ? 8.5 48.156 -1.457 1 97.38 666 PRO A O 1
ATOM 5297 N N . THR A 1 667 ? 10.695 47.906 -1.896 1 97.81 667 THR A N 1
ATOM 5298 C CA . THR A 1 667 ? 10.734 46.438 -1.908 1 97.81 667 THR A CA 1
ATOM 5299 C C . THR A 1 667 ? 11.75 45.938 -0.898 1 97.81 667 THR A C 1
ATOM 5301 O O . THR A 1 667 ? 12.938 45.812 -1.206 1 97.81 667 THR A O 1
ATOM 5304 N N . LEU A 1 668 ? 11.25 45.531 0.271 1 98.5 668 LEU A N 1
ATOM 5305 C CA . LEU A 1 668 ? 12.148 45.219 1.37 1 98.5 668 LEU A CA 1
ATOM 5306 C C . LEU A 1 668 ? 11.969 43.75 1.802 1 98.5 668 LEU A C 1
ATOM 5308 O O . LEU A 1 668 ? 10.922 43.156 1.535 1 98.5 668 LEU A O 1
ATOM 5312 N N . ILE A 1 669 ? 12.984 43.156 2.396 1 98.31 669 ILE A N 1
ATOM 5313 C CA . ILE A 1 669 ? 12.922 41.844 3.006 1 98.31 669 ILE A CA 1
ATOM 5314 C C . ILE A 1 669 ? 13.508 41.875 4.414 1 98.31 669 ILE A C 1
ATOM 5316 O O . ILE A 1 669 ? 14.602 42.406 4.621 1 98.31 669 ILE A O 1
ATOM 5320 N N . ARG A 1 670 ? 12.727 41.469 5.34 1 97.44 670 ARG A N 1
ATOM 5321 C CA . ARG A 1 670 ? 13.125 41.312 6.734 1 97.44 670 ARG A CA 1
ATOM 5322 C C . ARG A 1 670 ? 13.461 39.875 7.055 1 97.44 670 ARG A C 1
ATOM 5324 O O . ARG A 1 670 ? 12.602 39 6.953 1 97.44 670 ARG A O 1
ATOM 5331 N N . ILE A 1 671 ? 14.688 39.594 7.492 1 95.88 671 ILE A N 1
ATOM 5332 C CA . ILE A 1 671 ? 15.156 38.219 7.742 1 95.88 671 ILE A CA 1
ATOM 5333 C C . ILE A 1 671 ? 15.523 38.062 9.211 1 95.88 671 ILE A C 1
ATOM 5335 O O . ILE A 1 671 ? 16.562 38.562 9.656 1 95.88 671 ILE A O 1
ATOM 5339 N N . ASP A 1 672 ? 14.672 37.344 9.906 1 92.81 672 ASP A N 1
ATOM 5340 C CA . ASP A 1 672 ? 14.969 37.062 11.312 1 92.81 672 ASP A CA 1
ATOM 5341 C C . ASP A 1 672 ? 16.125 36.094 11.453 1 92.81 672 ASP A C 1
ATOM 5343 O O . ASP A 1 672 ? 16.188 35.094 10.734 1 92.81 672 ASP A O 1
ATOM 5347 N N . THR A 1 673 ? 16.984 36.406 12.367 1 87.12 673 THR A N 1
ATOM 5348 C CA . THR A 1 673 ? 18.109 35.531 12.648 1 87.12 673 THR A CA 1
ATOM 5349 C C . THR A 1 673 ? 17.797 34.625 13.836 1 87.12 673 THR A C 1
ATOM 5351 O O . THR A 1 673 ? 17.125 35.031 14.789 1 87.12 673 THR A O 1
ATOM 5354 N N . LYS A 1 674 ? 18.25 33.312 13.805 1 86.44 674 LYS A N 1
ATOM 5355 C CA . LYS A 1 674 ? 18.016 32.312 14.828 1 86.44 674 LYS A CA 1
ATOM 5356 C C . LYS A 1 674 ? 16.531 32.062 15.031 1 86.44 674 LYS A C 1
ATOM 5358 O O . LYS A 1 674 ? 16.062 31.969 16.172 1 86.44 674 LYS A O 1
ATOM 5363 N N . ALA A 1 675 ? 15.828 32.094 13.977 1 87.94 675 ALA A N 1
ATOM 5364 C CA . ALA A 1 675 ? 14.391 31.828 13.977 1 87.94 675 ALA A CA 1
ATOM 5365 C C . ALA A 1 675 ? 14 30.891 12.844 1 87.94 675 ALA A C 1
ATOM 5367 O O . ALA A 1 675 ? 14.711 30.781 11.844 1 87.94 675 ALA A O 1
ATOM 5368 N N . GLY A 1 676 ? 12.977 30.203 13.055 1 88.56 676 GLY A N 1
ATOM 5369 C CA . GLY A 1 676 ? 12.484 29.25 12.062 1 88.56 676 GLY A CA 1
ATOM 5370 C C . GLY A 1 676 ? 11.227 29.719 11.367 1 88.56 676 GLY A C 1
ATOM 5371 O O . GLY A 1 676 ? 11.086 30.906 11.055 1 88.56 676 GLY A O 1
ATOM 5372 N N . HIS A 1 677 ? 10.398 28.781 11.102 1 81.38 677 HIS A N 1
ATOM 5373 C CA . HIS A 1 677 ? 9.203 29.031 10.305 1 81.38 677 HIS A CA 1
ATOM 5374 C C . HIS A 1 677 ? 8.172 29.828 11.094 1 81.38 677 HIS A C 1
ATOM 5376 O O . HIS A 1 677 ? 7.195 30.328 10.531 1 81.38 677 HIS A O 1
ATOM 5382 N N . GLY A 1 678 ? 8.383 30.016 12.273 1 73.69 678 GLY A N 1
ATOM 5383 C CA . GLY A 1 678 ? 7.48 30.812 13.086 1 73.69 678 GLY A CA 1
ATOM 5384 C C . GLY A 1 678 ? 7.266 30.25 14.469 1 73.69 678 GLY A C 1
ATOM 5385 O O . GLY A 1 678 ? 7.105 31 15.438 1 73.69 678 GLY A O 1
ATOM 5386 N N . GLY A 1 679 ? 7.297 29.016 14.492 1 71.31 679 GLY A N 1
ATOM 5387 C CA . GLY A 1 679 ? 7.105 28.375 15.781 1 71.31 679 GLY A CA 1
ATOM 5388 C C . GLY A 1 679 ? 8.273 28.578 16.734 1 71.31 679 GLY A C 1
ATOM 5389 O O . GLY A 1 679 ? 9.43 28.562 16.312 1 71.31 679 GLY A O 1
ATOM 5390 N N . GLY A 1 680 ? 7.98 29.078 18 1 73.44 680 GLY A N 1
ATOM 5391 C CA . GLY A 1 680 ? 9.008 29.141 19.016 1 73.44 680 GLY A CA 1
ATOM 5392 C C . GLY A 1 680 ? 9.688 30.5 19.094 1 73.44 680 GLY A C 1
ATOM 5393 O O . GLY A 1 680 ? 10.617 30.688 19.875 1 73.44 680 GLY A O 1
ATOM 5394 N N . LYS A 1 681 ? 9.227 31.484 18.234 1 81.44 681 LYS A N 1
ATOM 5395 C CA . LYS A 1 681 ? 9.781 32.844 18.312 1 81.44 681 LYS A CA 1
ATOM 5396 C C . LYS A 1 681 ? 9.43 33.5 19.641 1 81.44 681 LYS A C 1
ATOM 5398 O O . LYS A 1 681 ? 8.273 33.469 20.078 1 81.44 681 LYS A O 1
ATOM 5403 N N . PRO A 1 682 ? 10.375 33.969 20.234 1 88 682 PRO A N 1
ATOM 5404 C CA . PRO A 1 682 ? 10.07 34.688 21.484 1 88 682 PRO A CA 1
ATOM 5405 C C . PRO A 1 682 ? 9.07 35.812 21.297 1 88 682 PRO A C 1
ATOM 5407 O O . PRO A 1 682 ? 9.023 36.438 20.219 1 88 682 PRO A O 1
ATOM 5410 N N . LEU A 1 683 ? 8.297 36.125 22.344 1 89.62 683 LEU A N 1
ATOM 5411 C CA . LEU A 1 683 ? 7.258 37.156 22.297 1 89.62 683 LEU A CA 1
ATOM 5412 C C . LEU A 1 683 ? 7.836 38.5 21.875 1 89.62 683 LEU A C 1
ATOM 5414 O O . LEU A 1 683 ? 7.227 39.219 21.094 1 89.62 683 LEU A O 1
ATOM 5418 N N . SER A 1 684 ? 8.961 38.812 22.391 1 88.12 684 SER A N 1
ATOM 5419 C CA . SER A 1 684 ? 9.578 40.094 22.062 1 88.12 684 SER A CA 1
ATOM 5420 C C . SER A 1 684 ? 9.82 40.25 20.562 1 88.12 684 SER A C 1
ATOM 5422 O O . SER A 1 684 ? 9.523 41.281 19.969 1 88.12 684 SER A O 1
ATOM 5424 N N . LYS A 1 685 ? 10.359 39.219 19.984 1 89.19 685 LYS A N 1
ATOM 5425 C CA . LYS A 1 685 ? 10.617 39.25 18.547 1 89.19 685 LYS A CA 1
ATOM 5426 C C . LYS A 1 685 ? 9.32 39.281 17.75 1 89.19 685 LYS A C 1
ATOM 5428 O O . LYS A 1 685 ? 9.25 39.906 16.688 1 89.19 685 LYS A O 1
ATOM 5433 N N . GLN A 1 686 ? 8.328 38.625 18.25 1 92.75 686 GLN A N 1
ATOM 5434 C CA . GLN A 1 686 ? 7.02 38.656 17.609 1 92.75 686 GLN A CA 1
ATOM 5435 C C . GLN A 1 686 ? 6.438 40.062 17.594 1 92.75 686 GLN A C 1
ATOM 5437 O O . GLN A 1 686 ? 5.918 40.531 16.562 1 92.75 686 GLN A O 1
ATOM 5442 N N . LEU A 1 687 ? 6.492 40.719 18.688 1 94.69 687 LEU A N 1
ATOM 5443 C CA . LEU A 1 687 ? 5.953 42.062 18.797 1 94.69 687 LEU A CA 1
ATOM 5444 C C . LEU A 1 687 ? 6.727 43.031 17.922 1 94.69 687 LEU A C 1
ATOM 5446 O O . LEU A 1 687 ? 6.133 43.906 17.281 1 94.69 687 LEU A O 1
ATOM 5450 N N . GLU A 1 688 ? 8.008 42.875 17.891 1 94 688 GLU A N 1
ATOM 5451 C CA . GLU A 1 688 ? 8.836 43.719 17.047 1 94 688 GLU A CA 1
ATOM 5452 C C . GLU A 1 688 ? 8.484 43.531 15.57 1 94 688 GLU A C 1
ATOM 5454 O O . GLU A 1 688 ? 8.359 44.531 14.828 1 94 688 GLU A O 1
ATOM 5459 N N . GLU A 1 689 ? 8.422 42.344 15.18 1 94.62 689 GLU A N 1
ATOM 5460 C CA . GLU A 1 689 ? 8.07 42.062 13.789 1 94.62 689 GLU A CA 1
ATOM 5461 C C . GLU A 1 689 ? 6.723 42.656 13.43 1 94.62 689 GLU A C 1
ATOM 5463 O O . GLU A 1 689 ? 6.57 43.25 12.359 1 94.62 689 GLU A O 1
ATOM 5468 N N . GLN A 1 690 ? 5.758 42.5 14.344 1 96 690 GLN A N 1
ATOM 5469 C CA . GLN A 1 690 ? 4.426 43.031 14.062 1 96 690 GLN A CA 1
ATOM 5470 C C . GLN A 1 690 ? 4.434 44.562 14.031 1 96 690 GLN A C 1
ATOM 5472 O O . GLN A 1 690 ? 3.719 45.156 13.234 1 96 690 GLN A O 1
ATOM 5477 N N . ALA A 1 691 ? 5.164 45.156 14.844 1 96.75 691 ALA A N 1
ATOM 5478 C CA . ALA A 1 691 ? 5.312 46.594 14.812 1 96.75 691 ALA A CA 1
ATOM 5479 C C . ALA A 1 691 ? 5.922 47.062 13.492 1 96.75 691 ALA A C 1
ATOM 5481 O O . ALA A 1 691 ? 5.508 48.094 12.938 1 96.75 691 ALA A O 1
ATOM 5482 N N . ASP A 1 692 ? 6.938 46.344 13.078 1 97.5 692 ASP A N 1
ATOM 5483 C CA . ASP A 1 692 ? 7.551 46.625 11.789 1 97.5 692 ASP A CA 1
ATOM 5484 C C . ASP A 1 692 ? 6.527 46.531 10.664 1 97.5 692 ASP A C 1
ATOM 5486 O O . ASP A 1 692 ? 6.465 47.406 9.805 1 97.5 692 ASP A O 1
ATOM 5490 N N . ILE A 1 693 ? 5.73 45.562 10.672 1 97.75 693 ILE A N 1
ATOM 5491 C CA . ILE A 1 693 ? 4.754 45.312 9.617 1 97.75 693 ILE A CA 1
ATOM 5492 C C . ILE A 1 693 ? 3.707 46.438 9.617 1 97.75 693 ILE A C 1
ATOM 5494 O O . ILE A 1 693 ? 3.457 47.062 8.586 1 97.75 693 ILE A O 1
ATOM 5498 N N . TYR A 1 694 ? 3.1 46.75 10.781 1 97.56 694 TYR A N 1
ATOM 5499 C CA . TYR A 1 694 ? 2.061 47.781 10.852 1 97.56 694 TYR A CA 1
ATOM 5500 C C . TYR A 1 694 ? 2.621 49.156 10.5 1 97.56 694 TYR A C 1
ATOM 5502 O O . TYR A 1 694 ? 1.968 49.938 9.812 1 97.56 694 TYR A O 1
ATOM 5510 N N . SER A 1 695 ? 3.818 49.438 11 1 97.19 695 SER A N 1
ATOM 5511 C CA . SER A 1 695 ? 4.418 50.719 10.672 1 97.19 695 SER A CA 1
ATOM 5512 C C . SER A 1 695 ? 4.672 50.875 9.18 1 97.19 695 SER A C 1
ATOM 5514 O O . SER A 1 695 ? 4.418 51.906 8.586 1 97.19 695 SER A O 1
ATOM 5516 N N . PHE A 1 696 ? 5.207 49.812 8.531 1 97.69 696 PHE A N 1
ATOM 5517 C CA . PHE A 1 696 ? 5.449 49.812 7.09 1 97.69 696 PHE A CA 1
ATOM 5518 C C . PHE A 1 696 ? 4.152 50.031 6.324 1 97.69 696 PHE A C 1
ATOM 5520 O O . PHE A 1 696 ? 4.113 50.812 5.383 1 97.69 696 PHE A O 1
ATOM 5527 N N . ILE A 1 697 ? 3.082 49.312 6.754 1 98.06 697 ILE A N 1
ATOM 5528 C CA . ILE A 1 697 ? 1.785 49.406 6.094 1 98.06 697 ILE A CA 1
ATOM 5529 C C . ILE A 1 697 ? 1.269 50.844 6.18 1 98.06 697 ILE A C 1
ATOM 5531 O O . ILE A 1 697 ? 1.022 51.469 5.156 1 98.06 697 ILE A O 1
ATOM 5535 N N . LEU A 1 698 ? 1.149 51.375 7.34 1 97.38 698 LEU A N 1
ATOM 5536 C CA . LEU A 1 698 ? 0.532 52.688 7.574 1 97.38 698 LEU A CA 1
ATOM 5537 C C . LEU A 1 698 ? 1.369 53.781 6.961 1 97.38 698 LEU A C 1
ATOM 5539 O O . LEU A 1 698 ? 0.824 54.75 6.398 1 97.38 698 LEU A O 1
ATOM 5543 N N . TYR A 1 699 ? 2.686 53.656 7.074 1 97.12 699 TYR A N 1
ATOM 5544 C CA . TYR A 1 699 ? 3.59 54.656 6.516 1 97.12 699 TYR A CA 1
ATOM 5545 C C . TYR A 1 699 ? 3.438 54.75 5.004 1 97.12 699 TYR A C 1
ATOM 5547 O O . TYR A 1 699 ? 3.375 55.844 4.441 1 97.12 699 TYR A O 1
ATOM 5555 N N . ASN A 1 700 ? 3.385 53.656 4.34 1 97.19 700 ASN A N 1
ATOM 5556 C CA . ASN A 1 700 ? 3.312 53.625 2.881 1 97.19 700 ASN A CA 1
ATOM 5557 C C . ASN A 1 700 ? 1.915 54 2.385 1 97.19 700 ASN A C 1
ATOM 5559 O O . ASN A 1 700 ? 1.727 54.281 1.201 1 97.19 700 ASN A O 1
ATOM 5563 N N . MET A 1 701 ? 0.948 54 3.293 1 97 701 MET A N 1
ATOM 5564 C CA . MET A 1 701 ? -0.381 54.531 2.971 1 97 701 MET A CA 1
ATOM 5565 C C . MET A 1 701 ? -0.435 56.031 3.135 1 97 701 MET A C 1
ATOM 5567 O O . MET A 1 701 ? -1.454 56.656 2.836 1 97 701 MET A O 1
ATOM 5571 N N . GLY A 1 702 ? 0.611 56.656 3.639 1 95.19 702 GLY A N 1
ATOM 5572 C CA . GLY A 1 702 ? 0.691 58.094 3.811 1 95.19 702 GLY A CA 1
ATOM 5573 C C . GLY A 1 702 ? 0.051 58.562 5.098 1 95.19 702 GLY A C 1
ATOM 5574 O O . GLY A 1 702 ? -0.304 59.75 5.219 1 95.19 702 GLY A O 1
ATOM 5575 N N . LEU A 1 703 ? -0.109 57.688 5.945 1 92.25 703 LEU A N 1
ATOM 5576 C CA . LEU A 1 703 ? -0.777 58.062 7.195 1 92.25 703 LEU A CA 1
ATOM 5577 C C . LEU A 1 703 ? 0.238 58.438 8.266 1 92.25 703 LEU A C 1
ATOM 5579 O O . LEU A 1 703 ? 1.405 58.062 8.188 1 92.25 703 LEU A O 1
ATOM 5583 N N . LYS A 1 704 ? -0.253 59.438 9.078 1 83.44 704 LYS A N 1
ATOM 5584 C CA . LYS A 1 704 ? 0.583 59.938 10.164 1 83.44 704 LYS A CA 1
ATOM 5585 C C . LYS A 1 704 ? -0.022 59.594 11.523 1 83.44 704 LYS A C 1
ATOM 5587 O O . LYS A 1 704 ? -1.245 59.531 11.672 1 83.44 704 LYS A O 1
ATOM 5592 N N . TYR A 1 705 ? 0.725 58.938 12.328 1 77.81 705 TYR A N 1
ATOM 5593 C CA . TYR A 1 705 ? 0.227 58.594 13.648 1 77.81 705 TYR A CA 1
ATOM 5594 C C . TYR A 1 705 ? 1.094 59.219 14.742 1 77.81 705 TYR A C 1
ATOM 5596 O O . TYR A 1 705 ? 2.293 59.438 14.547 1 77.81 705 TYR A O 1
ATOM 5604 N N . MET B 1 1 ? -2.33 -77.625 -71.438 1 14.72 1 MET B N 1
ATOM 5605 C CA . MET B 1 1 ? -1.841 -76.25 -71.25 1 14.72 1 MET B CA 1
ATOM 5606 C C . MET B 1 1 ? -2.861 -75.375 -70.5 1 14.72 1 MET B C 1
ATOM 5608 O O . MET B 1 1 ? -4.004 -75.25 -70.938 1 14.72 1 MET B O 1
ATOM 5612 N N . LYS B 1 2 ? -2.709 -75.5 -69.25 1 20.41 2 LYS B N 1
ATOM 5613 C CA . LYS B 1 2 ? -3.33 -75.25 -67.938 1 20.41 2 LYS B CA 1
ATOM 5614 C C . LYS B 1 2 ? -3.473 -73.75 -67.688 1 20.41 2 LYS B C 1
ATOM 5616 O O . LYS B 1 2 ? -2.512 -73.125 -67.312 1 20.41 2 LYS B O 1
ATOM 5621 N N . LYS B 1 3 ? -4.184 -73.125 -68.688 1 18.94 3 LYS B N 1
ATOM 5622 C CA . LYS B 1 3 ? -4.199 -71.688 -68.625 1 18.94 3 LYS B CA 1
ATOM 5623 C C . LYS B 1 3 ? -4.727 -71.188 -67.312 1 18.94 3 LYS B C 1
ATOM 5625 O O . LYS B 1 3 ? -5.738 -71.688 -66.812 1 18.94 3 LYS B O 1
ATOM 5630 N N . LYS B 1 4 ? -4.102 -70.375 -66.5 1 22.33 4 LYS B N 1
ATOM 5631 C CA . LYS B 1 4 ? -3.912 -69.625 -65.25 1 22.33 4 LYS B CA 1
ATOM 5632 C C . LYS B 1 4 ? -4.918 -68.5 -65.125 1 22.33 4 LYS B C 1
ATOM 5634 O O . LYS B 1 4 ? -4.898 -67.812 -64.125 1 22.33 4 LYS B O 1
ATOM 5639 N N . THR B 1 5 ? -6.004 -68.25 -65.812 1 22.52 5 THR B N 1
ATOM 5640 C CA . THR B 1 5 ? -6.242 -66.812 -65.688 1 22.52 5 THR B CA 1
ATOM 5641 C C . THR B 1 5 ? -6.578 -66.438 -64.25 1 22.52 5 THR B C 1
ATOM 5643 O O . THR B 1 5 ? -7.102 -67.25 -63.5 1 22.52 5 THR B O 1
ATOM 5646 N N . LEU B 1 6 ? -6.277 -65.062 -63.844 1 27.45 6 LEU B N 1
ATOM 5647 C CA . LEU B 1 6 ? -6.074 -64.062 -62.812 1 27.45 6 LEU B CA 1
ATOM 5648 C C . LEU B 1 6 ? -7.41 -63.562 -62.281 1 27.45 6 LEU B C 1
ATOM 5650 O O . LEU B 1 6 ? -8.188 -62.906 -63 1 27.45 6 LEU B O 1
ATOM 5654 N N . ILE B 1 7 ? -8.227 -64.25 -61.656 1 29.98 7 ILE B N 1
ATOM 5655 C CA . ILE B 1 7 ? -9.461 -63.688 -61.125 1 29.98 7 ILE B CA 1
ATOM 5656 C C . ILE B 1 7 ? -9.125 -62.594 -60.094 1 29.98 7 ILE B C 1
ATOM 5658 O O . ILE B 1 7 ? -8.5 -62.875 -59.062 1 29.98 7 ILE B O 1
ATOM 5662 N N . GLY B 1 8 ? -8.75 -61.375 -60.562 1 26.81 8 GLY B N 1
ATOM 5663 C CA . GLY B 1 8 ? -8.445 -60.188 -59.781 1 26.81 8 GLY B CA 1
ATOM 5664 C C . GLY B 1 8 ? -9.539 -59.812 -58.781 1 26.81 8 GLY B C 1
ATOM 5665 O O . GLY B 1 8 ? -10.688 -59.625 -59.188 1 26.81 8 GLY B O 1
ATOM 5666 N N . MET B 1 9 ? -9.523 -60.25 -57.562 1 26.88 9 MET B N 1
ATOM 5667 C CA . MET B 1 9 ? -10.438 -59.969 -56.469 1 26.88 9 MET B CA 1
ATOM 5668 C C . MET B 1 9 ? -10.43 -58.5 -56.094 1 26.88 9 MET B C 1
ATOM 5670 O O . MET B 1 9 ? -9.375 -57.938 -55.812 1 26.88 9 MET B O 1
ATOM 5674 N N . MET B 1 10 ? -11.289 -57.625 -56.656 1 28.28 10 MET B N 1
ATOM 5675 C CA . MET B 1 10 ? -11.539 -56.219 -56.344 1 28.28 10 MET B CA 1
ATOM 5676 C C . MET B 1 10 ? -11.883 -56.031 -54.844 1 28.28 10 MET B C 1
ATOM 5678 O O . MET B 1 10 ? -12.844 -56.625 -54.375 1 28.28 10 MET B O 1
ATOM 5682 N N . LEU B 1 11 ? -10.945 -55.906 -53.938 1 28.23 11 LEU B N 1
ATOM 5683 C CA . LEU B 1 11 ? -11.141 -55.594 -52.531 1 28.23 11 LEU B CA 1
ATOM 5684 C C . LEU B 1 11 ? -11.922 -54.281 -52.375 1 28.23 11 LEU B C 1
ATOM 5686 O O . LEU B 1 11 ? -11.484 -53.219 -52.812 1 28.23 11 LEU B O 1
ATOM 5690 N N . LEU B 1 12 ? -13.266 -54.281 -52.312 1 28.61 12 LEU B N 1
ATOM 5691 C CA . LEU B 1 12 ? -14.133 -53.156 -52 1 28.61 12 LEU B CA 1
ATOM 5692 C C . LEU B 1 12 ? -13.75 -52.562 -50.656 1 28.61 12 LEU B C 1
ATOM 5694 O O . LEU B 1 12 ? -13.742 -53.25 -49.625 1 28.61 12 LEU B O 1
ATOM 5698 N N . ALA B 1 13 ? -12.844 -51.594 -50.562 1 32.78 13 ALA B N 1
ATOM 5699 C CA . ALA B 1 13 ? -12.602 -50.75 -49.406 1 32.78 13 ALA B CA 1
ATOM 5700 C C . ALA B 1 13 ? -13.898 -50.156 -48.875 1 32.78 13 ALA B C 1
ATOM 5702 O O . ALA B 1 13 ? -14.602 -49.438 -49.562 1 32.78 13 ALA B O 1
ATOM 5703 N N . SER B 1 14 ? -14.648 -50.938 -48.125 1 30.12 14 SER B N 1
ATOM 5704 C CA . SER B 1 14 ? -15.812 -50.344 -47.469 1 30.12 14 SER B CA 1
ATOM 5705 C C . SER B 1 14 ? -15.445 -49.062 -46.75 1 30.12 14 SER B C 1
ATOM 5707 O O . SER B 1 14 ? -14.531 -49.062 -45.938 1 30.12 14 SER B O 1
ATOM 5709 N N . PRO B 1 15 ? -15.672 -47.938 -47.344 1 34.44 15 PRO B N 1
ATOM 5710 C CA . PRO B 1 15 ? -15.492 -46.75 -46.5 1 34.44 15 PRO B CA 1
ATOM 5711 C C . PRO B 1 15 ? -16.141 -46.875 -45.125 1 34.44 15 PRO B C 1
ATOM 5713 O O . PRO B 1 15 ? -17.281 -47.344 -45.031 1 34.44 15 PRO B O 1
ATOM 5716 N N . THR B 1 16 ? -15.438 -47.312 -44.156 1 33.12 16 THR B N 1
ATOM 5717 C CA . THR B 1 16 ? -16.031 -47.156 -42.812 1 33.12 16 THR B CA 1
ATOM 5718 C C . THR B 1 16 ? -16.719 -45.812 -42.688 1 33.12 16 THR B C 1
ATOM 5720 O O . THR B 1 16 ? -16.062 -44.75 -42.688 1 33.12 16 THR B O 1
ATOM 5723 N N . ILE B 1 17 ? -17.875 -45.625 -43.25 1 34.97 17 ILE B N 1
ATOM 5724 C CA . ILE B 1 17 ? -18.734 -44.5 -42.938 1 34.97 17 ILE B CA 1
ATOM 5725 C C . ILE B 1 17 ? -18.781 -44.281 -41.406 1 34.97 17 ILE B C 1
ATOM 5727 O O . ILE B 1 17 ? -19.234 -45.156 -40.688 1 34.97 17 ILE B O 1
ATOM 5731 N N . THR B 1 18 ? -17.906 -43.625 -40.875 1 39.94 18 THR B N 1
ATOM 5732 C CA . THR B 1 18 ? -18.141 -43.125 -39.531 1 39.94 18 THR B CA 1
ATOM 5733 C C . THR B 1 18 ? -19.594 -42.688 -39.344 1 39.94 18 THR B C 1
ATOM 5735 O O . THR B 1 18 ? -20.078 -41.812 -40.062 1 39.94 18 THR B O 1
ATOM 5738 N N . MET B 1 19 ? -20.516 -43.625 -39.156 1 38.72 19 MET B N 1
ATOM 5739 C CA . MET B 1 19 ? -21.922 -43.344 -38.844 1 38.72 19 MET B CA 1
ATOM 5740 C C . MET B 1 19 ? -22.078 -42.125 -37.969 1 38.72 19 MET B C 1
ATOM 5742 O O . MET B 1 19 ? -21.484 -42.031 -36.906 1 38.72 19 MET B O 1
ATOM 5746 N N . ALA B 1 20 ? -22.328 -41 -38.5 1 48.06 20 ALA B N 1
ATOM 5747 C CA . ALA B 1 20 ? -22.797 -39.812 -37.781 1 48.06 20 ALA B CA 1
ATOM 5748 C C . ALA B 1 20 ? -23.797 -40.219 -36.688 1 48.06 20 ALA B C 1
ATOM 5750 O O . ALA B 1 20 ? -24.891 -40.719 -36.969 1 48.06 20 ALA B O 1
ATOM 5751 N N . GLN B 1 21 ? -23.359 -40.781 -35.594 1 54.66 21 GLN B N 1
ATOM 5752 C CA . GLN B 1 21 ? -24.297 -41.094 -34.5 1 54.66 21 GLN B CA 1
ATOM 5753 C C . GLN B 1 21 ? -25.078 -39.875 -34.062 1 54.66 21 GLN B C 1
ATOM 5755 O O . GLN B 1 21 ? -24.5 -38.812 -33.812 1 54.66 21 GLN B O 1
ATOM 5760 N N . ASN B 1 22 ? -26.25 -39.719 -34.469 1 77.38 22 ASN B N 1
ATOM 5761 C CA . ASN B 1 22 ? -27.188 -38.719 -33.969 1 77.38 22 ASN B CA 1
ATOM 5762 C C . ASN B 1 22 ? -27.266 -38.719 -32.469 1 77.38 22 ASN B C 1
ATOM 5764 O O . ASN B 1 22 ? -27.953 -39.562 -31.875 1 77.38 22 ASN B O 1
ATOM 5768 N N . ILE B 1 23 ? -26.312 -38 -31.734 1 91.62 23 ILE B N 1
ATOM 5769 C CA . ILE B 1 23 ? -26.297 -37.906 -30.266 1 91.62 23 ILE B CA 1
ATOM 5770 C C . ILE B 1 23 ? -27.375 -36.938 -29.797 1 91.62 23 ILE B C 1
ATOM 5772 O O . ILE B 1 23 ? -27.484 -35.812 -30.297 1 91.62 23 ILE B O 1
ATOM 5776 N N . ILE B 1 24 ? -28.266 -37.438 -29 1 93.25 24 ILE B N 1
ATOM 5777 C CA . ILE B 1 24 ? -29.234 -36.562 -28.344 1 93.25 24 ILE B CA 1
ATOM 5778 C C . ILE B 1 24 ? -28.672 -36.125 -27 1 93.25 24 ILE B C 1
ATOM 5780 O O . ILE B 1 24 ? -28.594 -36.906 -26.047 1 93.25 24 ILE B O 1
ATOM 5784 N N . TYR B 1 25 ? -28.312 -34.906 -26.953 1 96.56 25 TYR B N 1
ATOM 5785 C CA . TYR B 1 25 ? -27.719 -34.375 -25.734 1 96.56 25 TYR B CA 1
ATOM 5786 C C . TYR B 1 25 ? -28.797 -34 -24.719 1 96.56 25 TYR B C 1
ATOM 5788 O O . TYR B 1 25 ? -29.922 -33.625 -25.094 1 96.56 25 TYR B O 1
ATOM 5796 N N . PRO B 1 26 ? -28.469 -34.094 -23.406 1 97 26 PRO B N 1
ATOM 5797 C CA . PRO B 1 26 ? -29.438 -33.688 -22.375 1 97 26 PRO B CA 1
ATOM 5798 C C . PRO B 1 26 ? -29.75 -32.188 -22.422 1 97 26 PRO B C 1
ATOM 5800 O O . PRO B 1 26 ? -28.875 -31.375 -22.766 1 97 26 PRO B O 1
ATOM 5803 N N . THR B 1 27 ? -30.984 -31.859 -22 1 96.69 27 THR B N 1
ATOM 5804 C CA . THR B 1 27 ? -31.375 -30.453 -21.922 1 96.69 27 THR B CA 1
ATOM 5805 C C . THR B 1 27 ? -30.781 -29.797 -20.688 1 96.69 27 THR B C 1
ATOM 5807 O O . THR B 1 27 ? -31.094 -30.188 -19.562 1 96.69 27 THR B O 1
ATOM 5810 N N . PRO B 1 28 ? -29.938 -28.828 -20.828 1 97.5 28 PRO B N 1
ATOM 5811 C CA . PRO B 1 28 ? -29.375 -28.156 -19.641 1 97.5 28 PRO B CA 1
ATOM 5812 C C . PRO B 1 28 ? -30.391 -27.25 -18.953 1 97.5 28 PRO B C 1
ATOM 5814 O O . PRO B 1 28 ? -31.25 -26.656 -19.609 1 97.5 28 PRO B O 1
ATOM 5817 N N . PRO B 1 29 ? -30.281 -27.156 -17.609 1 97.31 29 PRO B N 1
ATOM 5818 C CA . PRO B 1 29 ? -31.062 -26.109 -16.969 1 97.31 29 PRO B CA 1
ATOM 5819 C C . PRO B 1 29 ? -30.766 -24.719 -17.516 1 97.31 29 PRO B C 1
ATOM 5821 O O . PRO B 1 29 ? -29.594 -24.391 -17.781 1 97.31 29 PRO B O 1
ATOM 5824 N N . SER B 1 30 ? -31.797 -23.938 -17.828 1 97.44 30 SER B N 1
ATOM 5825 C CA . SER B 1 30 ? -31.625 -22.641 -18.453 1 97.44 30 SER B CA 1
ATOM 5826 C C . SER B 1 30 ? -32.656 -21.641 -17.953 1 97.44 30 SER B C 1
ATOM 5828 O O . SER B 1 30 ? -33.688 -22.031 -17.375 1 97.44 30 SER B O 1
ATOM 5830 N N . ASP B 1 31 ? -32.344 -20.375 -18.031 1 97.12 31 ASP B N 1
ATOM 5831 C CA . ASP B 1 31 ? -33.281 -19.297 -17.75 1 97.12 31 ASP B CA 1
ATOM 5832 C C . ASP B 1 31 ? -33 -18.078 -18.625 1 97.12 31 ASP B C 1
ATOM 5834 O O . ASP B 1 31 ? -32.25 -18.172 -19.609 1 97.12 31 ASP B O 1
ATOM 5838 N N . ASN B 1 32 ? -33.719 -16.953 -18.391 1 97 32 ASN B N 1
ATOM 5839 C CA . ASN B 1 32 ? -33.594 -15.781 -19.25 1 97 32 ASN B CA 1
ATOM 5840 C C . ASN B 1 32 ? -32.656 -14.727 -18.641 1 97 32 ASN B C 1
ATOM 5842 O O . ASN B 1 32 ? -32.906 -13.523 -18.797 1 97 32 ASN B O 1
ATOM 5846 N N . THR B 1 33 ? -31.625 -15.211 -17.984 1 97.5 33 THR B N 1
ATOM 5847 C CA . THR B 1 33 ? -30.703 -14.289 -17.328 1 97.5 33 THR B CA 1
ATOM 5848 C C . THR B 1 33 ? -29.969 -13.445 -18.359 1 97.5 33 THR B C 1
ATOM 5850 O O . THR B 1 33 ? -29.484 -13.969 -19.359 1 97.5 33 THR B O 1
ATOM 5853 N N . VAL B 1 34 ? -29.938 -12.125 -18.172 1 97.62 34 VAL B N 1
ATOM 5854 C CA . VAL B 1 34 ? -29.188 -11.164 -18.984 1 97.62 34 VAL B CA 1
ATOM 5855 C C . VAL B 1 34 ? -28.344 -10.281 -18.078 1 97.62 34 VAL B C 1
ATOM 5857 O O . VAL B 1 34 ? -28.844 -9.734 -17.094 1 97.62 34 VAL B O 1
ATOM 5860 N N . ASP B 1 35 ? -27.047 -10.203 -18.328 1 96.94 35 ASP B N 1
ATOM 5861 C CA . ASP B 1 35 ? -26.172 -9.273 -17.625 1 96.94 35 ASP B CA 1
ATOM 5862 C C . ASP B 1 35 ? -25.969 -7.996 -18.438 1 96.94 35 ASP B C 1
ATOM 5864 O O . ASP B 1 35 ? -26.062 -8.008 -19.656 1 96.94 35 ASP B O 1
ATOM 5868 N N . LYS B 1 36 ? -25.812 -6.902 -17.75 1 97 36 LYS B N 1
ATOM 5869 C CA . LYS B 1 36 ? -25.516 -5.621 -18.375 1 97 36 LYS B CA 1
ATOM 5870 C C . LYS B 1 36 ? -24.094 -5.168 -18.047 1 97 36 LYS B C 1
ATOM 5872 O O . LYS B 1 36 ? -23.719 -5.078 -16.875 1 97 36 LYS B O 1
ATOM 5877 N N . TYR B 1 37 ? -23.266 -5.031 -19.062 1 97.62 37 TYR B N 1
ATOM 5878 C CA . TYR B 1 37 ? -21.906 -4.504 -18.953 1 97.62 37 TYR B CA 1
ATOM 5879 C C . TYR B 1 37 ? -21.766 -3.178 -19.688 1 97.62 37 TYR B C 1
ATOM 5881 O O . TYR B 1 37 ? -21.844 -3.137 -20.922 1 97.62 37 TYR B O 1
ATOM 5889 N N . PHE B 1 38 ? -21.562 -2.092 -18.953 1 97 38 PHE B N 1
ATOM 5890 C CA . PHE B 1 38 ? -21.406 -0.777 -19.562 1 97 38 PHE B CA 1
ATOM 5891 C C . PHE B 1 38 ? -22.531 -0.513 -20.562 1 97 38 PHE B C 1
ATOM 5893 O O . PHE B 1 38 ? -22.281 -0.076 -21.688 1 97 38 PHE B O 1
ATOM 5900 N N . GLY B 1 39 ? -23.734 -0.873 -20.266 1 96.81 39 GLY B N 1
ATOM 5901 C CA . GLY B 1 39 ? -24.922 -0.609 -21.062 1 96.81 39 GLY B CA 1
ATOM 5902 C C . GLY B 1 39 ? -25.188 -1.678 -22.094 1 96.81 39 GLY B C 1
ATOM 5903 O O . GLY B 1 39 ? -26.234 -1.669 -22.75 1 96.81 39 GLY B O 1
ATOM 5904 N N . ILE B 1 40 ? -24.328 -2.648 -22.344 1 97.5 40 ILE B N 1
ATOM 5905 C CA . ILE B 1 40 ? -24.484 -3.701 -23.328 1 97.5 40 ILE B CA 1
ATOM 5906 C C . ILE B 1 40 ? -25.062 -4.953 -22.688 1 97.5 40 ILE B C 1
ATOM 5908 O O . ILE B 1 40 ? -24.5 -5.465 -21.703 1 97.5 40 ILE B O 1
ATOM 5912 N N . GLU B 1 41 ? -26.125 -5.453 -23.203 1 97.56 41 GLU B N 1
ATOM 5913 C CA . GLU B 1 41 ? -26.781 -6.648 -22.672 1 97.56 41 GLU B CA 1
ATOM 5914 C C . GLU B 1 41 ? -26.141 -7.918 -23.219 1 97.56 41 GLU B C 1
ATOM 5916 O O . GLU B 1 41 ? -25.906 -8.031 -24.422 1 97.56 41 GLU B O 1
ATOM 5921 N N . VAL B 1 42 ? -25.781 -8.781 -22.375 1 98.06 42 VAL B N 1
ATOM 5922 C CA . VAL B 1 42 ? -25.234 -10.078 -22.734 1 98.06 42 VAL B CA 1
ATOM 5923 C C . VAL B 1 42 ? -26.094 -11.195 -22.156 1 98.06 42 VAL B C 1
ATOM 5925 O O . VAL B 1 42 ? -26.219 -11.32 -20.938 1 98.06 42 VAL B O 1
ATOM 5928 N N . SER B 1 43 ? -26.703 -12.008 -23.031 1 97.06 43 SER B N 1
ATOM 5929 C CA . SER B 1 43 ? -27.531 -13.117 -22.594 1 97.06 43 SER B CA 1
ATOM 5930 C C . SER B 1 43 ? -26.688 -14.219 -21.953 1 97.06 43 SER B C 1
ATOM 5932 O O . SER B 1 43 ? -25.594 -14.523 -22.438 1 97.06 43 SER B O 1
ATOM 5934 N N . ASP B 1 44 ? -27.172 -14.773 -20.859 1 97.56 44 ASP B N 1
ATOM 5935 C CA . ASP B 1 44 ? -26.547 -15.898 -20.172 1 97.56 44 ASP B CA 1
ATOM 5936 C C . ASP B 1 44 ? -27.578 -16.969 -19.797 1 97.56 44 ASP B C 1
ATOM 5938 O O . ASP B 1 44 ? -27.812 -17.234 -18.609 1 97.56 44 ASP B O 1
ATOM 5942 N N . PRO B 1 45 ? -28.094 -17.594 -20.797 1 97.5 45 PRO B N 1
ATOM 5943 C CA . PRO B 1 45 ? -29.219 -18.5 -20.578 1 97.5 45 PRO B CA 1
ATOM 5944 C C . PRO B 1 45 ? -28.844 -19.688 -19.688 1 97.5 45 PRO B C 1
ATOM 5946 O O . PRO B 1 45 ? -29.719 -20.297 -19.047 1 97.5 45 PRO B O 1
ATOM 5949 N N . TYR B 1 46 ? -27.672 -20.078 -19.562 1 98.19 46 TYR B N 1
ATOM 5950 C CA . TYR B 1 46 ? -27.266 -21.266 -18.797 1 98.19 46 TYR B CA 1
ATOM 5951 C C . TYR B 1 46 ? -26.688 -20.859 -17.438 1 98.19 46 TYR B C 1
ATOM 5953 O O . TYR B 1 46 ? -25.938 -21.625 -16.828 1 98.19 46 TYR B O 1
ATOM 5961 N N . ARG B 1 47 ? -27.047 -19.641 -16.875 1 97.31 47 ARG B N 1
ATOM 5962 C CA . ARG B 1 47 ? -26.641 -19.156 -15.562 1 97.31 47 ARG B CA 1
ATOM 5963 C C . ARG B 1 47 ? -26.969 -20.172 -14.477 1 97.31 47 ARG B C 1
ATOM 5965 O O . ARG B 1 47 ? -26.219 -20.344 -13.523 1 97.31 47 ARG B O 1
ATOM 5972 N N . PRO B 1 48 ? -28.047 -20.953 -14.57 1 96.88 48 PRO B N 1
ATOM 5973 C CA . PRO B 1 48 ? -28.406 -21.938 -13.539 1 96.88 48 PRO B CA 1
ATOM 5974 C C . PRO B 1 48 ? -27.328 -23 -13.344 1 96.88 48 PRO B C 1
ATOM 5976 O O . PRO B 1 48 ? -27.234 -23.609 -12.273 1 96.88 48 PRO B O 1
ATOM 5979 N N . LEU B 1 49 ? -26.453 -23.25 -14.328 1 96.44 49 LEU B N 1
ATOM 5980 C CA . LEU B 1 49 ? -25.406 -24.25 -14.242 1 96.44 49 LEU B CA 1
ATOM 5981 C C . LEU B 1 49 ? -24.297 -23.812 -13.305 1 96.44 49 LEU B C 1
ATOM 5983 O O . LEU B 1 49 ? -23.422 -24.594 -12.953 1 96.44 49 LEU B O 1
ATOM 5987 N N . GLU B 1 50 ? -24.297 -22.562 -12.844 1 94.25 50 GLU B N 1
ATOM 5988 C CA . GLU B 1 50 ? -23.312 -22.078 -11.875 1 94.25 50 GLU B CA 1
ATOM 5989 C C . GLU B 1 50 ? -23.609 -22.625 -10.484 1 94.25 50 GLU B C 1
ATOM 5991 O O . GLU B 1 50 ? -22.734 -22.609 -9.609 1 94.25 50 GLU B O 1
ATOM 5996 N N . SER B 1 51 ? -24.844 -23.047 -10.281 1 90.56 51 SER B N 1
ATOM 5997 C CA . SER B 1 51 ? -25.188 -23.703 -9.023 1 90.56 51 SER B CA 1
ATOM 5998 C C . SER B 1 51 ? -24.875 -25.188 -9.07 1 90.56 51 SER B C 1
ATOM 6000 O O . SER B 1 51 ? -25.734 -26 -9.422 1 90.56 51 SER B O 1
ATOM 6002 N N . ASP B 1 52 ? -23.734 -25.547 -8.57 1 83.94 52 ASP B N 1
ATOM 6003 C CA . ASP B 1 52 ? -23.203 -26.906 -8.742 1 83.94 52 ASP B CA 1
ATOM 6004 C C . ASP B 1 52 ? -23.906 -27.891 -7.812 1 83.94 52 ASP B C 1
ATOM 6006 O O . ASP B 1 52 ? -23.859 -29.094 -8.039 1 83.94 52 ASP B O 1
ATOM 6010 N N . THR B 1 53 ? -24.625 -27.359 -6.816 1 86.31 53 THR B N 1
ATOM 6011 C CA . THR B 1 53 ? -25.297 -28.25 -5.875 1 86.31 53 THR B CA 1
ATOM 6012 C C . THR B 1 53 ? -26.781 -28.359 -6.207 1 86.31 53 THR B C 1
ATOM 6014 O O . THR B 1 53 ? -27.5 -29.172 -5.598 1 86.31 53 THR B O 1
ATOM 6017 N N . ALA B 1 54 ? -27.188 -27.578 -7.156 1 91 54 ALA B N 1
ATOM 6018 C CA . ALA B 1 54 ? -28.594 -27.656 -7.543 1 91 54 ALA B CA 1
ATOM 6019 C C . ALA B 1 54 ? -28.938 -29.016 -8.133 1 91 54 ALA B C 1
ATOM 6021 O O . ALA B 1 54 ? -28.141 -29.594 -8.875 1 91 54 ALA B O 1
ATOM 6022 N N . GLN B 1 55 ? -30.125 -29.531 -7.844 1 94.94 55 GLN B N 1
ATOM 6023 C CA . GLN B 1 55 ? -30.562 -30.844 -8.289 1 94.94 55 GLN B CA 1
ATOM 6024 C C . GLN B 1 55 ? -30.594 -30.922 -9.812 1 94.94 55 GLN B C 1
ATOM 6026 O O . GLN B 1 55 ? -30.219 -31.938 -10.398 1 94.94 55 GLN B O 1
ATOM 6031 N N . ALA B 1 56 ? -31.078 -29.875 -10.391 1 96.25 56 ALA B N 1
ATOM 6032 C CA . ALA B 1 56 ? -31.156 -29.859 -11.852 1 96.25 56 ALA B CA 1
ATOM 6033 C C . ALA B 1 56 ? -29.766 -29.969 -12.484 1 96.25 56 ALA B C 1
ATOM 6035 O O . ALA B 1 56 ? -29.594 -30.656 -13.5 1 96.25 56 ALA B O 1
ATOM 6036 N N . THR B 1 57 ? -28.812 -29.266 -11.961 1 94.44 57 THR B N 1
ATOM 6037 C CA . THR B 1 57 ? -27.438 -29.328 -12.461 1 94.44 57 THR B CA 1
ATOM 6038 C C . THR B 1 57 ? -26.844 -30.719 -12.25 1 94.44 57 THR B C 1
ATOM 6040 O O . THR B 1 57 ? -26.219 -31.281 -13.148 1 94.44 57 THR B O 1
ATOM 6043 N N . LEU B 1 58 ? -27.094 -31.312 -11.094 1 94.75 58 LEU B N 1
ATOM 6044 C CA . LEU B 1 58 ? -26.594 -32.656 -10.789 1 94.75 58 LEU B CA 1
ATOM 6045 C C . LEU B 1 58 ? -27.188 -33.688 -11.75 1 94.75 58 LEU B C 1
ATOM 6047 O O . LEU B 1 58 ? -26.469 -34.562 -12.211 1 94.75 58 LEU B O 1
ATOM 6051 N N . ALA B 1 59 ? -28.453 -33.562 -11.992 1 96.81 59 ALA B N 1
ATOM 6052 C CA . ALA B 1 59 ? -29.109 -34.469 -12.93 1 96.81 59 ALA B CA 1
ATOM 6053 C C . ALA B 1 59 ? -28.531 -34.312 -14.336 1 96.81 59 ALA B C 1
ATOM 6055 O O . ALA B 1 59 ? -28.328 -35.312 -15.039 1 96.81 59 ALA B O 1
ATOM 6056 N N . TRP B 1 60 ? -28.344 -33.094 -14.711 1 96.69 60 TRP B N 1
ATOM 6057 C CA . TRP B 1 60 ? -27.766 -32.812 -16.016 1 96.69 60 TRP B CA 1
ATOM 6058 C C . TRP B 1 60 ? -26.359 -33.406 -16.141 1 96.69 60 TRP B C 1
ATOM 6060 O O . TRP B 1 60 ? -26.016 -34 -17.141 1 96.69 60 TRP B O 1
ATOM 6070 N N . VAL B 1 61 ? -25.547 -33.25 -15.125 1 96.44 61 VAL B N 1
ATOM 6071 C CA . VAL B 1 61 ? -24.188 -33.781 -15.078 1 96.44 61 VAL B CA 1
ATOM 6072 C C . VAL B 1 61 ? -24.203 -35.281 -15.219 1 96.44 61 VAL B C 1
ATOM 6074 O O . VAL B 1 61 ? -23.422 -35.875 -15.984 1 96.44 61 VAL B O 1
ATOM 6077 N N . LYS B 1 62 ? -25.078 -35.938 -14.508 1 96.56 62 LYS B N 1
ATOM 6078 C CA . LYS B 1 62 ? -25.203 -37.375 -14.586 1 96.56 62 LYS B CA 1
ATOM 6079 C C . LYS B 1 62 ? -25.594 -37.812 -15.992 1 96.56 62 LYS B C 1
ATOM 6081 O O . LYS B 1 62 ? -25.047 -38.781 -16.516 1 96.56 62 LYS B O 1
ATOM 6086 N N . ALA B 1 63 ? -26.5 -37.156 -16.562 1 97.62 63 ALA B N 1
ATOM 6087 C CA . ALA B 1 63 ? -26.953 -37.469 -17.922 1 97.62 63 ALA B CA 1
ATOM 6088 C C . ALA B 1 63 ? -25.844 -37.281 -18.938 1 97.62 63 ALA B C 1
ATOM 6090 O O . ALA B 1 63 ? -25.656 -38.094 -19.844 1 97.62 63 ALA B O 1
ATOM 6091 N N . GLU B 1 64 ? -25.141 -36.156 -18.828 1 97.56 64 GLU B N 1
ATOM 6092 C CA . GLU B 1 64 ? -24.016 -35.875 -19.719 1 97.56 64 GLU B CA 1
ATOM 6093 C C . GLU B 1 64 ? -22.969 -36.969 -19.609 1 97.56 64 GLU B C 1
ATOM 6095 O O . GLU B 1 64 ? -22.453 -37.469 -20.625 1 97.56 64 GLU B O 1
ATOM 6100 N N . ASN B 1 65 ? -22.625 -37.344 -18.438 1 97.25 65 ASN B N 1
ATOM 6101 C CA . ASN B 1 65 ? -21.625 -38.406 -18.234 1 97.25 65 ASN B CA 1
ATOM 6102 C C . ASN B 1 65 ? -22.062 -39.719 -18.828 1 97.25 65 ASN B C 1
ATOM 6104 O O . ASN B 1 65 ? -21.234 -40.469 -19.375 1 97.25 65 ASN B O 1
ATOM 6108 N N . LYS B 1 66 ? -23.281 -40.031 -18.703 1 97.25 66 LYS B N 1
ATOM 6109 C CA . LYS B 1 66 ? -23.797 -41.25 -19.297 1 97.25 66 LYS B CA 1
ATOM 6110 C C . LYS B 1 66 ? -23.594 -41.281 -20.797 1 97.25 66 LYS B C 1
ATOM 6112 O O . LYS B 1 66 ? -23.125 -42.281 -21.359 1 97.25 66 LYS B O 1
ATOM 6117 N N . ILE B 1 67 ? -23.953 -40.188 -21.438 1 97.06 67 ILE B N 1
ATOM 6118 C CA . ILE B 1 67 ? -23.812 -40.094 -22.875 1 97.06 67 ILE B CA 1
ATOM 6119 C C . ILE B 1 67 ? -22.344 -40.219 -23.266 1 97.06 67 ILE B C 1
ATOM 6121 O O . ILE B 1 67 ? -22.016 -40.938 -24.203 1 97.06 67 ILE B O 1
ATOM 6125 N N . THR B 1 68 ? -21.531 -39.562 -22.578 1 97.75 68 THR B N 1
ATOM 6126 C CA . THR B 1 68 ? -20.109 -39.562 -22.891 1 97.75 68 THR B CA 1
ATOM 6127 C C . THR B 1 68 ? -19.516 -40.938 -22.656 1 97.75 68 THR B C 1
ATOM 6129 O O . THR B 1 68 ? -18.766 -41.438 -23.5 1 97.75 68 THR B O 1
ATOM 6132 N N . THR B 1 69 ? -19.875 -41.562 -21.578 1 96.62 69 THR B N 1
ATOM 6133 C CA . THR B 1 69 ? -19.406 -42.906 -21.281 1 96.62 69 THR B CA 1
ATOM 6134 C C . THR B 1 69 ? -19.859 -43.906 -22.359 1 96.62 69 THR B C 1
ATOM 6136 O O . THR B 1 69 ? -19.078 -44.75 -22.812 1 96.62 69 THR B O 1
ATOM 6139 N N . ASP B 1 70 ? -21.094 -43.781 -22.734 1 96.44 70 ASP B N 1
ATOM 6140 C CA . ASP B 1 70 ? -21.641 -44.656 -23.781 1 96.44 70 ASP B CA 1
ATOM 6141 C C . ASP B 1 70 ? -20.891 -44.469 -25.094 1 96.44 70 ASP B C 1
ATOM 6143 O O . ASP B 1 70 ? -20.562 -45.469 -25.766 1 96.44 70 ASP B O 1
ATOM 6147 N N . TYR B 1 71 ? -20.672 -43.281 -25.438 1 96.88 71 TYR B N 1
ATOM 6148 C CA . TYR B 1 71 ? -19.938 -42.969 -26.672 1 96.88 71 TYR B CA 1
ATOM 6149 C C . TYR B 1 71 ? -18.531 -43.562 -26.625 1 96.88 71 TYR B C 1
ATOM 6151 O O . TYR B 1 71 ? -18.109 -44.25 -27.562 1 96.88 71 TYR B O 1
ATOM 6159 N N . LEU B 1 72 ? -17.781 -43.312 -25.594 1 97.31 72 LEU B N 1
ATOM 6160 C CA . LEU B 1 72 ? -16.375 -43.719 -25.484 1 97.31 72 LEU B CA 1
ATOM 6161 C C . LEU B 1 72 ? -16.25 -45.219 -25.375 1 97.31 72 LEU B C 1
ATOM 6163 O O . LEU B 1 72 ? -15.273 -45.812 -25.875 1 97.31 72 LEU B O 1
ATOM 6167 N N . SER B 1 73 ? -17.219 -45.844 -24.734 1 95 73 SER B N 1
ATOM 6168 C CA . SER B 1 73 ? -17.172 -47.312 -24.547 1 95 73 SER B CA 1
ATOM 6169 C C . SER B 1 73 ? -17.281 -48.031 -25.891 1 95 73 SER B C 1
ATOM 6171 O O . SER B 1 73 ? -16.891 -49.188 -26 1 95 73 SER B O 1
ATOM 6173 N N . LYS B 1 74 ? -17.766 -47.375 -26.891 1 94.44 74 LYS B N 1
ATOM 6174 C CA . LYS B 1 74 ? -17.969 -48 -28.188 1 94.44 74 LYS B CA 1
ATOM 6175 C C . LYS B 1 74 ? -16.719 -47.938 -29.047 1 94.44 74 LYS B C 1
ATOM 6177 O O . LYS B 1 74 ? -16.625 -48.594 -30.094 1 94.44 74 LYS B O 1
ATOM 6182 N N . ILE B 1 75 ? -15.75 -47.219 -28.641 1 96.69 75 ILE B N 1
ATOM 6183 C CA . ILE B 1 75 ? -14.5 -47.125 -29.391 1 96.69 75 ILE B CA 1
ATOM 6184 C C . ILE B 1 75 ? -13.68 -48.406 -29.172 1 96.69 75 ILE B C 1
ATOM 6186 O O . ILE B 1 75 ? -13.242 -48.688 -28.062 1 96.69 75 ILE B O 1
ATOM 6190 N N . PRO B 1 76 ? -13.414 -49.188 -30.188 1 94.81 76 PRO B N 1
ATOM 6191 C CA . PRO B 1 76 ? -12.914 -50.531 -30.031 1 94.81 76 PRO B CA 1
ATOM 6192 C C . PRO B 1 76 ? -11.492 -50.594 -29.469 1 94.81 76 PRO B C 1
ATOM 6194 O O . PRO B 1 76 ? -11.117 -51.562 -28.812 1 94.81 76 PRO B O 1
ATOM 6197 N N . PHE B 1 77 ? -10.688 -49.562 -29.688 1 95.31 77 PHE B N 1
ATOM 6198 C CA . PHE B 1 77 ? -9.281 -49.656 -29.312 1 95.31 77 PHE B CA 1
ATOM 6199 C C . PHE B 1 77 ? -9.023 -48.875 -28.016 1 95.31 77 PHE B C 1
ATOM 6201 O O . PHE B 1 77 ? -7.871 -48.719 -27.625 1 95.31 77 PHE B O 1
ATOM 6208 N N . ARG B 1 78 ? -10.023 -48.344 -27.297 1 96.31 78 ARG B N 1
ATOM 6209 C CA . ARG B 1 78 ? -9.875 -47.625 -26.047 1 96.31 78 ARG B CA 1
ATOM 6210 C C . ARG B 1 78 ? -9.188 -48.5 -25 1 96.31 78 ARG B C 1
ATOM 6212 O O . ARG B 1 78 ? -8.266 -48.031 -24.312 1 96.31 78 ARG B O 1
ATOM 6219 N N . ALA B 1 79 ? -9.617 -49.688 -24.844 1 96.12 79 ALA B N 1
ATOM 6220 C CA . ALA B 1 79 ? -9.07 -50.625 -23.828 1 96.12 79 ALA B CA 1
ATOM 6221 C C . ALA B 1 79 ? -7.602 -50.906 -24.109 1 96.12 79 ALA B C 1
ATOM 6223 O O . ALA B 1 79 ? -6.797 -51.031 -23.188 1 96.12 79 ALA B O 1
ATOM 6224 N N . LYS B 1 80 ? -7.297 -51.156 -25.375 1 96 80 LYS B N 1
ATOM 6225 C CA . LYS B 1 80 ? -5.914 -51.406 -25.766 1 96 80 LYS B CA 1
ATOM 6226 C C . LYS B 1 80 ? -5.008 -50.219 -25.359 1 96 80 LYS B C 1
ATOM 6228 O O . LYS B 1 80 ? -3.912 -50.438 -24.844 1 96 80 LYS B O 1
ATOM 6233 N N . LEU B 1 81 ? -5.465 -49.062 -25.641 1 96.44 81 LEU B N 1
ATOM 6234 C CA . LEU B 1 81 ? -4.715 -47.875 -25.266 1 96.44 81 LEU B CA 1
ATOM 6235 C C . LEU B 1 81 ? -4.52 -47.781 -23.75 1 96.44 81 LEU B C 1
ATOM 6237 O O . LEU B 1 81 ? -3.412 -47.531 -23.281 1 96.44 81 LEU B O 1
ATOM 6241 N N . LEU B 1 82 ? -5.578 -48 -22.953 1 96.69 82 LEU B N 1
ATOM 6242 C CA . LEU B 1 82 ? -5.52 -47.938 -21.5 1 96.69 82 LEU B CA 1
ATOM 6243 C C . LEU B 1 82 ? -4.543 -48.969 -20.953 1 96.69 82 LEU B C 1
ATOM 6245 O O . LEU B 1 82 ? -3.752 -48.688 -20.062 1 96.69 82 LEU B O 1
ATOM 6249 N N . ASN B 1 83 ? -4.586 -50.156 -21.516 1 96.62 83 ASN B N 1
ATOM 6250 C CA . ASN B 1 83 ? -3.695 -51.219 -21.062 1 96.62 83 ASN B CA 1
ATOM 6251 C C . ASN B 1 83 ? -2.232 -50.875 -21.328 1 96.62 83 ASN B C 1
ATOM 6253 O O . ASN B 1 83 ? -1.368 -51.125 -20.484 1 96.62 83 ASN B O 1
ATOM 6257 N N . ARG B 1 84 ? -1.954 -50.375 -22.516 1 96.81 84 ARG B N 1
ATOM 6258 C CA . ARG B 1 84 ? -0.588 -49.969 -22.828 1 96.81 84 ARG B CA 1
ATOM 6259 C C . ARG B 1 84 ? -0.114 -48.844 -21.891 1 96.81 84 ARG B C 1
ATOM 6261 O O . ARG B 1 84 ? 1.041 -48.844 -21.453 1 96.81 84 ARG B O 1
ATOM 6268 N N . MET B 1 85 ? -1.007 -47.938 -21.625 1 96.62 85 MET B N 1
ATOM 6269 C CA . MET B 1 85 ? -0.662 -46.844 -20.688 1 96.62 85 MET B CA 1
ATOM 6270 C C . MET B 1 85 ? -0.328 -47.406 -19.312 1 96.62 85 MET B C 1
ATOM 6272 O O . MET B 1 85 ? 0.609 -46.938 -18.656 1 96.62 85 MET B O 1
ATOM 6276 N N . LYS B 1 86 ? -1.108 -48.344 -18.844 1 96.25 86 LYS B N 1
ATOM 6277 C CA . LYS B 1 86 ? -0.845 -48.969 -17.562 1 96.25 86 LYS B CA 1
AT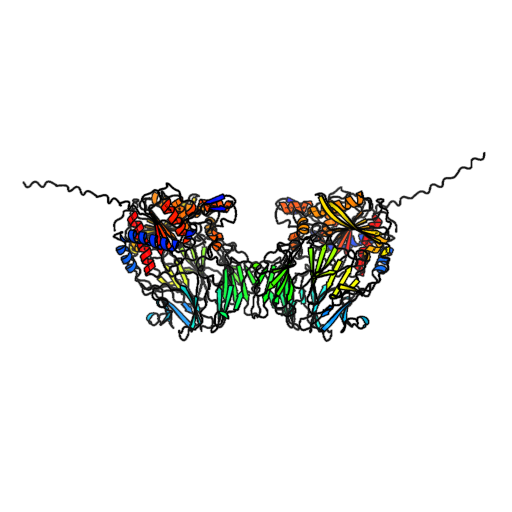OM 6278 C C . LYS B 1 86 ? 0.521 -49.656 -17.562 1 96.25 86 LYS B C 1
ATOM 6280 O O . LYS B 1 86 ? 1.267 -49.562 -16.578 1 96.25 86 LYS B O 1
ATOM 6285 N N . GLU B 1 87 ? 0.825 -50.344 -18.625 1 96.88 87 GLU B N 1
ATOM 6286 C CA . GLU B 1 87 ? 2.121 -51 -18.75 1 96.88 87 GLU B CA 1
ATOM 6287 C C . GLU B 1 87 ? 3.264 -50 -18.672 1 96.88 87 GLU B C 1
ATOM 6289 O O . GLU B 1 87 ? 4.254 -50.219 -17.969 1 96.88 87 GLU B O 1
ATOM 6294 N N . LEU B 1 88 ? 3.102 -48.969 -19.359 1 96.75 88 LEU B N 1
ATOM 6295 C CA . LEU B 1 88 ? 4.145 -47.938 -19.469 1 96.75 88 LEU B CA 1
ATOM 6296 C C . LEU B 1 88 ? 4.285 -47.156 -18.156 1 96.75 88 LEU B C 1
ATOM 6298 O O . LEU B 1 88 ? 5.359 -46.656 -17.844 1 96.75 88 LEU B O 1
ATOM 6302 N N . ALA B 1 89 ? 3.168 -47.062 -17.375 1 95.5 89 ALA B N 1
ATOM 6303 C CA . ALA B 1 89 ? 3.184 -46.312 -16.109 1 95.5 89 ALA B CA 1
ATOM 6304 C C . ALA B 1 89 ? 3.768 -47.188 -14.992 1 95.5 89 ALA B C 1
ATOM 6306 O O . ALA B 1 89 ? 4.121 -46.656 -13.93 1 95.5 89 ALA B O 1
ATOM 6307 N N . ASN B 1 90 ? 3.838 -48.438 -15.273 1 95.81 90 ASN B N 1
ATOM 6308 C CA . ASN B 1 90 ? 4.25 -49.375 -14.234 1 95.81 90 ASN B CA 1
ATOM 6309 C C . ASN B 1 90 ? 5.77 -49.5 -14.156 1 95.81 90 ASN B C 1
ATOM 6311 O O . ASN B 1 90 ? 6.332 -50.531 -14.5 1 95.81 90 ASN B O 1
ATOM 6315 N N . TYR B 1 91 ? 6.414 -48.562 -13.711 1 95.31 91 TYR B N 1
ATOM 6316 C CA . TYR B 1 91 ? 7.844 -48.562 -13.414 1 95.31 91 TYR B CA 1
ATOM 6317 C C . TYR B 1 91 ? 8.133 -47.844 -12.109 1 95.31 91 TYR B C 1
ATOM 6319 O O . TYR B 1 91 ? 7.367 -46.969 -11.688 1 95.31 91 TYR B O 1
ATOM 6327 N N . GLU B 1 92 ? 9.219 -48.219 -11.508 1 94.56 92 GLU B N 1
ATOM 6328 C CA . GLU B 1 92 ? 9.617 -47.594 -10.25 1 94.56 92 GLU B CA 1
ATOM 6329 C C . GLU B 1 92 ? 10.156 -46.188 -10.469 1 94.56 92 GLU B C 1
ATOM 6331 O O . GLU B 1 92 ? 10.891 -45.938 -11.422 1 94.56 92 GLU B O 1
ATOM 6336 N N . LYS B 1 93 ? 9.766 -45.281 -9.617 1 94.19 93 LYS B N 1
ATOM 6337 C CA . LYS B 1 93 ? 10.211 -43.875 -9.641 1 94.19 93 LYS B CA 1
ATOM 6338 C C . LYS B 1 93 ? 10.812 -43.469 -8.305 1 94.19 93 LYS B C 1
ATOM 6340 O O . LYS B 1 93 ? 10.297 -43.844 -7.246 1 94.19 93 LYS B O 1
ATOM 6345 N N . TYR B 1 94 ? 11.93 -42.719 -8.359 1 94.12 94 TYR B N 1
ATOM 6346 C CA . TYR B 1 94 ? 12.586 -42.156 -7.188 1 94.12 94 TYR B CA 1
ATOM 6347 C C . TYR B 1 94 ? 12.766 -40.656 -7.32 1 94.12 94 TYR B C 1
ATOM 6349 O O . TYR B 1 94 ? 13.055 -40.156 -8.406 1 94.12 94 TYR B O 1
ATOM 6357 N N . SER B 1 95 ? 12.555 -40 -6.266 1 95.62 95 SER B N 1
ATOM 6358 C CA . SER B 1 95 ? 13.016 -38.625 -6.223 1 95.62 95 SER B CA 1
ATOM 6359 C C . SER B 1 95 ? 14.484 -38.531 -5.82 1 95.62 95 SER B C 1
ATOM 6361 O O . SER B 1 95 ? 15.047 -39.5 -5.312 1 95.62 95 SER B O 1
ATOM 6363 N N . ALA B 1 96 ? 15.07 -37.281 -6.141 1 96.12 96 ALA B N 1
ATOM 6364 C CA . ALA B 1 96 ? 16.375 -37.031 -5.523 1 96.12 96 ALA B CA 1
ATOM 6365 C C . ALA B 1 96 ? 16.266 -37.031 -4 1 96.12 96 ALA B C 1
ATOM 6367 O O . ALA B 1 96 ? 15.305 -36.469 -3.443 1 96.12 96 ALA B O 1
ATOM 6368 N N . PRO B 1 97 ? 17.172 -37.75 -3.322 1 97.06 97 PRO B N 1
ATOM 6369 C CA . PRO B 1 97 ? 17.156 -37.688 -1.859 1 97.06 97 PRO B CA 1
ATOM 6370 C C . PRO B 1 97 ? 17.578 -36.312 -1.326 1 97.06 97 PRO B C 1
ATOM 6372 O O . PRO B 1 97 ? 18.297 -35.594 -2.01 1 97.06 97 PRO B O 1
ATOM 6375 N N . TRP B 1 98 ? 17.156 -35.938 -0.211 1 96.06 98 TRP B N 1
ATOM 6376 C CA . TRP B 1 98 ? 17.609 -34.719 0.429 1 96.06 98 TRP B CA 1
ATOM 6377 C C . TRP B 1 98 ? 17.875 -34.938 1.913 1 96.06 98 TRP B C 1
ATOM 6379 O O . TRP B 1 98 ? 17.25 -35.781 2.545 1 96.06 98 TRP B O 1
ATOM 6389 N N . TYR B 1 99 ? 18.844 -34.25 2.389 1 96.44 99 TYR B N 1
ATOM 6390 C CA . TYR B 1 99 ? 19.219 -34.312 3.795 1 96.44 99 TYR B CA 1
ATOM 6391 C C . TYR B 1 99 ? 18.453 -33.281 4.613 1 96.44 99 TYR B C 1
ATOM 6393 O O . TYR B 1 99 ? 18.359 -32.094 4.227 1 96.44 99 TYR B O 1
ATOM 6401 N N . ASN B 1 100 ? 17.828 -33.688 5.629 1 96.12 100 ASN B N 1
ATOM 6402 C CA . ASN B 1 100 ? 17.234 -32.781 6.602 1 96.12 100 ASN B CA 1
ATOM 6403 C C . ASN B 1 100 ? 18.125 -32.594 7.824 1 96.12 100 ASN B C 1
ATOM 6405 O O . ASN B 1 100 ? 18.266 -33.5 8.641 1 96.12 100 ASN B O 1
ATOM 6409 N N . LYS B 1 101 ? 18.688 -31.438 7.961 1 94.06 101 LYS B N 1
ATOM 6410 C CA . LYS B 1 101 ? 19.688 -31.203 9.008 1 94.06 101 LYS B CA 1
ATOM 6411 C C . LYS B 1 101 ? 19.047 -31.234 10.391 1 94.06 101 LYS B C 1
ATOM 6413 O O . LYS B 1 101 ? 19.734 -31.484 11.391 1 94.06 101 LYS B O 1
ATOM 6418 N N . HIS B 1 102 ? 17.766 -31.047 10.477 1 94.5 102 HIS B N 1
ATOM 6419 C CA . HIS B 1 102 ? 17.094 -30.984 11.766 1 94.5 102 HIS B CA 1
ATOM 6420 C C . HIS B 1 102 ? 16.797 -32.375 12.312 1 94.5 102 HIS B C 1
ATOM 6422 O O . HIS B 1 102 ? 16.922 -32.625 13.508 1 94.5 102 HIS B O 1
ATOM 6428 N N . THR B 1 103 ? 16.406 -33.219 11.453 1 95.5 103 THR B N 1
ATOM 6429 C CA . THR B 1 103 ? 16.188 -34.625 11.867 1 95.5 103 THR B CA 1
ATOM 6430 C C . THR B 1 103 ? 17.469 -35.438 11.719 1 95.5 103 THR B C 1
ATOM 6432 O O . THR B 1 103 ? 17.547 -36.562 12.234 1 95.5 103 THR B O 1
ATOM 6435 N N . GLN B 1 104 ? 18.422 -34.906 11 1 95.56 104 GLN B N 1
ATOM 6436 C CA . GLN B 1 104 ? 19.688 -35.562 10.695 1 95.56 104 GLN B CA 1
ATOM 6437 C C . GLN B 1 104 ? 19.469 -36.875 9.945 1 95.56 104 GLN B C 1
ATOM 6439 O O . GLN B 1 104 ? 20.125 -37.875 10.242 1 95.56 104 GLN B O 1
ATOM 6444 N N . LYS B 1 105 ? 18.531 -36.844 9.062 1 96.75 105 LYS B N 1
ATOM 6445 C CA . LYS B 1 105 ? 18.188 -38 8.258 1 96.75 105 LYS B CA 1
ATOM 6446 C C . LYS B 1 105 ? 18.062 -37.625 6.781 1 96.75 105 LYS B C 1
ATOM 6448 O O . LYS B 1 105 ? 18.062 -36.438 6.43 1 96.75 105 LYS B O 1
ATOM 6453 N N . TRP B 1 106 ? 18.062 -38.625 5.969 1 97.06 106 TRP B N 1
ATOM 6454 C CA . TRP B 1 106 ? 17.797 -38.469 4.543 1 97.06 106 TRP B CA 1
ATOM 6455 C C . TRP B 1 106 ? 16.375 -38.906 4.191 1 97.06 106 TRP B C 1
ATOM 6457 O O . TRP B 1 106 ? 15.859 -39.875 4.742 1 97.06 106 TRP B O 1
ATOM 6467 N N . TYR B 1 107 ? 15.781 -38.219 3.324 1 97.5 107 TYR B N 1
ATOM 6468 C CA . TYR B 1 107 ? 14.43 -38.5 2.871 1 97.5 107 TYR B CA 1
ATOM 6469 C C . TYR B 1 107 ? 14.367 -38.594 1.352 1 97.5 107 TYR B C 1
ATOM 6471 O O . TYR B 1 107 ? 15.18 -37.969 0.653 1 97.5 107 TYR B O 1
ATOM 6479 N N . PHE B 1 108 ? 13.516 -39.344 0.852 1 97.19 108 PHE B N 1
ATOM 6480 C CA . PHE B 1 108 ? 13.25 -39.406 -0.581 1 97.19 108 PHE B CA 1
ATOM 6481 C C . PHE B 1 108 ? 11.859 -39.969 -0.845 1 97.19 108 PHE B C 1
ATOM 6483 O O . PHE B 1 108 ? 11.273 -40.625 0.026 1 97.19 108 PHE B O 1
ATOM 6490 N N . TYR B 1 109 ? 11.328 -39.75 -1.957 1 97.44 109 TYR B N 1
ATOM 6491 C CA . TYR B 1 109 ? 10.062 -40.344 -2.398 1 97.44 109 TYR B CA 1
ATOM 6492 C C . TYR B 1 109 ? 10.305 -41.5 -3.328 1 97.44 109 TYR B C 1
ATOM 6494 O O . TYR B 1 109 ? 11.234 -41.5 -4.137 1 97.44 109 TYR B O 1
ATOM 6502 N N . ARG B 1 110 ? 9.461 -42.469 -3.207 1 96.5 110 ARG B N 1
ATOM 6503 C CA . ARG B 1 110 ? 9.5 -43.656 -4.07 1 96.5 110 ARG B CA 1
ATOM 6504 C C . ARG B 1 110 ? 8.102 -44.094 -4.457 1 96.5 110 ARG B C 1
ATOM 6506 O O . ARG B 1 110 ? 7.18 -44.031 -3.637 1 96.5 110 ARG B O 1
ATOM 6513 N N . ASN B 1 111 ? 7.883 -44.344 -5.68 1 95.44 111 ASN B N 1
ATOM 6514 C CA . ASN B 1 111 ? 6.668 -44.938 -6.227 1 95.44 111 ASN B CA 1
ATOM 6515 C C . ASN B 1 111 ? 6.965 -46.281 -6.914 1 95.44 111 ASN B C 1
ATOM 6517 O O . ASN B 1 111 ? 7.875 -46.375 -7.734 1 95.44 111 ASN B O 1
ATOM 6521 N N . ASN B 1 112 ? 6.242 -47.25 -6.645 1 92.31 112 ASN B N 1
ATOM 6522 C CA . ASN B 1 112 ? 6.566 -48.594 -7.156 1 92.31 112 ASN B CA 1
ATOM 6523 C C . ASN B 1 112 ? 5.977 -48.812 -8.547 1 92.31 112 ASN B C 1
ATOM 6525 O O . ASN B 1 112 ? 6.09 -49.906 -9.102 1 92.31 112 ASN B O 1
ATOM 6529 N N . GLY B 1 113 ? 5.344 -47.812 -9.055 1 91.69 113 GLY B N 1
ATOM 6530 C CA . GLY B 1 113 ? 4.855 -47.875 -10.422 1 91.69 113 GLY B CA 1
ATOM 6531 C C . GLY B 1 113 ? 3.396 -47.5 -10.555 1 91.69 113 GLY B C 1
ATOM 6532 O O . GLY B 1 113 ? 3.072 -46.5 -11.195 1 91.69 113 GLY B O 1
ATOM 6533 N N . LEU B 1 114 ? 2.539 -48.219 -9.914 1 90.88 114 LEU B N 1
ATOM 6534 C CA . LEU B 1 114 ? 1.118 -47.969 -10.133 1 90.88 114 LEU B CA 1
ATOM 6535 C C . LEU B 1 114 ? 0.471 -47.375 -8.875 1 90.88 114 LEU B C 1
ATOM 6537 O O . LEU B 1 114 ? -0.743 -47.188 -8.836 1 90.88 114 LEU B O 1
ATOM 6541 N N . GLN B 1 115 ? 1.291 -47.062 -7.859 1 93.12 115 GLN B N 1
ATOM 6542 C CA . GLN B 1 115 ? 0.739 -46.375 -6.699 1 93.12 115 GLN B CA 1
ATOM 6543 C C . GLN B 1 115 ? 0.161 -45.031 -7.086 1 93.12 115 GLN B C 1
ATOM 6545 O O . GLN B 1 115 ? 0.718 -44.312 -7.941 1 93.12 115 GLN B O 1
ATOM 6550 N N . ASN B 1 116 ? -0.936 -44.656 -6.422 1 92.94 116 ASN B N 1
ATOM 6551 C CA . ASN B 1 116 ? -1.558 -43.375 -6.711 1 92.94 116 ASN B CA 1
ATOM 6552 C C . ASN B 1 116 ? -0.618 -42.219 -6.391 1 92.94 116 ASN B C 1
ATOM 6554 O O . ASN B 1 116 ? -0.608 -41.219 -7.098 1 92.94 116 ASN B O 1
ATOM 6558 N N . GLN B 1 117 ? 0.12 -42.344 -5.332 1 94.75 117 GLN B N 1
ATOM 6559 C CA . GLN B 1 117 ? 1.039 -41.312 -4.887 1 94.75 117 GLN B CA 1
ATOM 6560 C C . GLN B 1 117 ? 2.367 -41.906 -4.426 1 94.75 117 GLN B C 1
ATOM 6562 O O . GLN B 1 117 ? 2.416 -43.062 -3.982 1 94.75 117 GLN B O 1
ATOM 6567 N N . SER B 1 118 ? 3.398 -41.094 -4.578 1 95.81 118 SER B N 1
ATOM 6568 C CA . SER B 1 118 ? 4.699 -41.5 -4.082 1 95.81 118 SER B CA 1
ATOM 6569 C C . SER B 1 118 ? 4.719 -41.562 -2.559 1 95.81 118 SER B C 1
ATOM 6571 O O . SER B 1 118 ? 4.098 -40.719 -1.895 1 95.81 118 SER B O 1
ATOM 6573 N N . VAL B 1 119 ? 5.41 -42.531 -2.055 1 97.56 119 VAL B N 1
ATOM 6574 C CA . VAL B 1 119 ? 5.574 -42.719 -0.619 1 97.56 119 VAL B CA 1
ATOM 6575 C C . VAL B 1 119 ? 6.848 -42.031 -0.142 1 97.56 119 VAL B C 1
ATOM 6577 O O . VAL B 1 119 ? 7.879 -42.094 -0.813 1 97.56 119 VAL B O 1
ATOM 6580 N N . LEU B 1 120 ? 6.789 -41.344 0.995 1 98.06 120 LEU B N 1
ATOM 6581 C CA . LEU B 1 120 ? 7.957 -40.688 1.59 1 98.06 120 LEU B CA 1
ATOM 6582 C C . LEU B 1 120 ? 8.711 -41.656 2.486 1 98.06 120 LEU B C 1
ATOM 6584 O O . LEU B 1 120 ? 8.156 -42.188 3.451 1 98.06 120 LEU B O 1
ATOM 6588 N N . TYR B 1 121 ? 9.961 -41.875 2.174 1 97.94 121 TYR B N 1
ATOM 6589 C CA . TYR B 1 121 ? 10.836 -42.781 2.93 1 97.94 121 TYR B CA 1
ATOM 6590 C C . TYR B 1 121 ? 11.883 -41.969 3.703 1 97.94 121 TYR B C 1
ATOM 6592 O O . TYR B 1 121 ? 12.188 -40.844 3.355 1 97.94 121 TYR B O 1
ATOM 6600 N N . VAL B 1 122 ? 12.383 -42.562 4.738 1 97.5 122 VAL B N 1
ATOM 6601 C CA . VAL B 1 122 ? 13.453 -42 5.547 1 97.5 122 VAL B CA 1
ATOM 6602 C C . VAL B 1 122 ? 14.586 -43 5.707 1 97.5 122 VAL B C 1
ATOM 6604 O O . VAL B 1 122 ? 14.336 -44.219 5.816 1 97.5 122 VAL B O 1
ATOM 6607 N N . MET B 1 123 ? 15.828 -42.562 5.605 1 96.94 123 MET B N 1
ATOM 6608 C CA . MET B 1 123 ? 17.016 -43.406 5.82 1 96.94 123 MET B CA 1
ATOM 6609 C C . MET B 1 123 ? 18.094 -42.625 6.57 1 96.94 123 MET B C 1
ATOM 6611 O O . MET B 1 123 ? 18.125 -41.406 6.543 1 96.94 123 MET B O 1
ATOM 6615 N N . ASN B 1 124 ? 18.984 -43.312 7.227 1 95.5 124 ASN B N 1
ATOM 6616 C CA . ASN B 1 124 ? 20.016 -42.719 8.055 1 95.5 124 ASN B CA 1
ATOM 6617 C C . ASN B 1 124 ? 21.234 -42.281 7.215 1 95.5 124 ASN B C 1
ATOM 6619 O O . ASN B 1 124 ? 21.891 -41.312 7.539 1 95.5 124 ASN B O 1
ATOM 6623 N N . ARG B 1 125 ? 21.484 -43.094 6.273 1 95.62 125 ARG B N 1
ATOM 6624 C CA . ARG B 1 125 ? 22.656 -42.844 5.441 1 95.62 125 ARG B CA 1
ATOM 6625 C C . ARG B 1 125 ? 22.281 -42.844 3.961 1 95.62 125 ARG B C 1
ATOM 6627 O O . ARG B 1 125 ? 21.469 -43.688 3.533 1 95.62 125 ARG B O 1
ATOM 6634 N N . LEU B 1 126 ? 22.938 -41.969 3.262 1 95.25 126 LEU B N 1
ATOM 6635 C CA . LEU B 1 126 ? 22.766 -41.969 1.814 1 95.25 126 LEU B CA 1
ATOM 6636 C C . LEU B 1 126 ? 23.172 -43.312 1.222 1 95.25 126 LEU B C 1
ATOM 6638 O O . LEU B 1 126 ? 24.203 -43.875 1.593 1 95.25 126 LEU B O 1
ATOM 6642 N N . GLY B 1 127 ? 22.406 -43.875 0.352 1 92 127 GLY B N 1
ATOM 6643 C CA . GLY B 1 127 ? 22.703 -45.156 -0.274 1 92 127 GLY B CA 1
ATOM 6644 C C . GLY B 1 127 ? 21.969 -46.312 0.356 1 92 127 GLY B C 1
ATOM 6645 O O . GLY B 1 127 ? 22.016 -47.438 -0.15 1 92 127 GLY B O 1
ATOM 6646 N N . ASP B 1 128 ? 21.25 -46.094 1.376 1 93.69 128 ASP B N 1
ATOM 6647 C CA . ASP B 1 128 ? 20.562 -47.156 2.098 1 93.69 128 ASP B CA 1
ATOM 6648 C C . ASP B 1 128 ? 19.094 -47.25 1.685 1 93.69 128 ASP B C 1
ATOM 6650 O O . ASP B 1 128 ? 18.219 -47.531 2.512 1 93.69 128 ASP B O 1
ATOM 6654 N N . GLU B 1 129 ? 18.766 -46.938 0.503 1 91.56 129 GLU B N 1
ATOM 6655 C CA . GLU B 1 129 ? 17.375 -46.875 0.068 1 91.56 129 GLU B CA 1
ATOM 6656 C C . GLU B 1 129 ? 16.672 -48.219 0.279 1 91.56 129 GLU B C 1
ATOM 6658 O O . GLU B 1 129 ? 15.5 -48.25 0.645 1 91.56 129 GLU B O 1
ATOM 6663 N N . LYS B 1 130 ? 17.344 -49.312 0.184 1 89.88 130 LYS B N 1
ATOM 6664 C CA . LYS B 1 130 ? 16.75 -50.656 0.335 1 89.88 130 LYS B CA 1
ATOM 6665 C C . LYS B 1 130 ? 16.359 -50.906 1.784 1 89.88 130 LYS B C 1
ATOM 6667 O O . LYS B 1 130 ? 15.461 -51.719 2.051 1 89.88 130 LYS B O 1
ATOM 6672 N N . LYS B 1 131 ? 16.969 -50.219 2.658 1 94 131 LYS B N 1
ATOM 6673 C CA . LYS B 1 131 ? 16.688 -50.406 4.082 1 94 131 LYS B CA 1
ATOM 6674 C C . LYS B 1 131 ? 15.867 -49.219 4.633 1 94 131 LYS B C 1
ATOM 6676 O O . LYS B 1 131 ? 15.625 -49.156 5.836 1 94 131 LYS B O 1
ATOM 6681 N N . ALA B 1 132 ? 15.5 -48.375 3.754 1 96.56 132 ALA B N 1
ATOM 6682 C CA . ALA B 1 132 ? 14.773 -47.188 4.184 1 96.56 132 ALA B CA 1
ATOM 6683 C C . ALA B 1 132 ? 13.422 -47.531 4.781 1 96.56 132 ALA B C 1
ATOM 6685 O O . ALA B 1 132 ? 12.852 -48.594 4.453 1 96.56 132 ALA B O 1
ATOM 6686 N N . GLN B 1 133 ? 12.961 -46.75 5.668 1 96.69 133 GLN B N 1
ATOM 6687 C CA . GLN B 1 133 ? 11.664 -46.938 6.312 1 96.69 133 GLN B CA 1
ATOM 6688 C C . GLN B 1 133 ? 10.633 -45.938 5.758 1 96.69 133 GLN B C 1
ATOM 6690 O O . GLN B 1 133 ? 10.984 -44.844 5.316 1 96.69 133 GLN B O 1
ATOM 6695 N N . ILE B 1 134 ? 9.383 -46.406 5.754 1 97 134 ILE B N 1
ATOM 6696 C CA . ILE B 1 134 ? 8.297 -45.5 5.34 1 97 134 ILE B CA 1
ATOM 6697 C C . ILE B 1 134 ? 8.102 -44.438 6.387 1 97 134 ILE B C 1
ATOM 6699 O O . ILE B 1 134 ? 7.918 -44.719 7.57 1 97 134 ILE B O 1
ATOM 6703 N N . PHE B 1 135 ? 8.18 -43.188 6.008 1 97.5 135 PHE B N 1
ATOM 6704 C CA . PHE B 1 135 ? 7.875 -42.094 6.895 1 97.5 135 PHE B CA 1
ATOM 6705 C C . PHE B 1 135 ? 6.406 -41.688 6.781 1 97.5 135 PHE B C 1
ATOM 6707 O O . PHE B 1 135 ? 5.738 -41.469 7.793 1 97.5 135 PHE B O 1
ATOM 6714 N N . LEU B 1 136 ? 5.887 -41.562 5.566 1 97.88 136 LEU B N 1
ATOM 6715 C CA . LEU B 1 136 ? 4.492 -41.25 5.285 1 97.88 136 LEU B CA 1
ATOM 6716 C C . LEU B 1 136 ? 4.035 -41.906 3.982 1 97.88 136 LEU B C 1
ATOM 6718 O O . LEU B 1 136 ? 4.66 -41.719 2.938 1 97.88 136 LEU B O 1
ATOM 6722 N N . ASP B 1 137 ? 2.984 -42.625 4.027 1 97.38 137 ASP B N 1
ATOM 6723 C CA . ASP B 1 137 ? 2.383 -43.25 2.846 1 97.38 137 ASP B CA 1
ATOM 6724 C C . ASP B 1 137 ? 1.045 -42.594 2.512 1 97.38 137 ASP B C 1
ATOM 6726 O O . ASP B 1 137 ? 0.007 -42.969 3.055 1 97.38 137 ASP B O 1
ATOM 6730 N N . PRO B 1 138 ? 1.052 -41.719 1.581 1 96.44 138 PRO B N 1
ATOM 6731 C CA . PRO B 1 138 ? -0.187 -41 1.267 1 96.44 138 PRO B CA 1
ATOM 6732 C C . PRO B 1 138 ? -1.266 -41.906 0.688 1 96.44 138 PRO B C 1
ATOM 6734 O O . PRO B 1 138 ? -2.445 -41.562 0.681 1 96.44 138 PRO B O 1
ATOM 6737 N N . ASN B 1 139 ? -0.909 -43.062 0.215 1 95.88 139 ASN B N 1
ATOM 6738 C CA . ASN B 1 139 ? -1.883 -44 -0.349 1 95.88 139 ASN B CA 1
ATOM 6739 C C . ASN B 1 139 ? -2.791 -44.594 0.73 1 95.88 139 ASN B C 1
ATOM 6741 O O . ASN B 1 139 ? -3.82 -45.188 0.422 1 95.88 139 ASN B O 1
ATOM 6745 N N . LYS B 1 140 ? -2.41 -44.375 1.89 1 95.75 140 LYS B N 1
ATOM 6746 C CA . LYS B 1 140 ? -3.193 -44.906 3 1 95.75 140 LYS B CA 1
ATOM 6747 C C . LYS B 1 140 ? -4.129 -43.844 3.574 1 95.75 140 LYS B C 1
ATOM 6749 O O . LYS B 1 140 ? -4.883 -44.125 4.512 1 95.75 140 LYS B O 1
ATOM 6754 N N . LEU B 1 141 ? -4.117 -42.688 3.045 1 95.44 141 LEU B N 1
ATOM 6755 C CA . LEU B 1 141 ? -4.922 -41.594 3.57 1 95.44 141 LEU B CA 1
ATOM 6756 C C . LEU B 1 141 ? -6.395 -41.781 3.225 1 95.44 141 LEU B C 1
ATOM 6758 O O . LEU B 1 141 ? -7.27 -41.188 3.865 1 95.44 141 LEU B O 1
ATOM 6762 N N . SER B 1 142 ? -6.699 -42.469 2.207 1 93.25 142 SER B N 1
ATOM 6763 C CA . SER B 1 142 ? -8.055 -42.844 1.824 1 93.25 142 SER B CA 1
ATOM 6764 C C . SER B 1 142 ? -8.062 -44.156 1.044 1 93.25 142 SER B C 1
ATOM 6766 O O . SER B 1 142 ? -7.066 -44.531 0.419 1 93.25 142 SER B O 1
ATOM 6768 N N . THR B 1 143 ? -9.156 -44.812 0.988 1 91.12 143 THR B N 1
ATOM 6769 C CA . THR B 1 143 ? -9.258 -46.094 0.327 1 91.12 143 THR B CA 1
ATOM 6770 C C . THR B 1 143 ? -9.445 -45.906 -1.178 1 91.12 143 THR B C 1
ATOM 6772 O O . THR B 1 143 ? -8.984 -46.75 -1.966 1 91.12 143 THR B O 1
ATOM 6775 N N . ASP B 1 144 ? -10.031 -44.875 -1.54 1 88.62 144 ASP B N 1
ATOM 6776 C CA . ASP B 1 144 ? -10.352 -44.688 -2.955 1 88.62 144 ASP B CA 1
ATOM 6777 C C . ASP B 1 144 ? -9.336 -43.781 -3.639 1 88.62 144 ASP B C 1
ATOM 6779 O O . ASP B 1 144 ? -9.5 -43.438 -4.809 1 88.62 144 ASP B O 1
ATOM 6783 N N . GLY B 1 145 ? -8.352 -43.312 -2.943 1 90.12 145 GLY B N 1
ATOM 6784 C CA . GLY B 1 145 ? -7.277 -42.5 -3.523 1 90.12 145 GLY B CA 1
ATOM 6785 C C . GLY B 1 145 ? -7.652 -41.062 -3.725 1 90.12 145 GLY B C 1
ATOM 6786 O O . GLY B 1 145 ? -6.934 -40.312 -4.398 1 90.12 145 GLY B O 1
ATOM 6787 N N . THR B 1 146 ? -8.727 -40.562 -3.121 1 90.94 146 THR B N 1
ATOM 6788 C CA . THR B 1 146 ? -9.234 -39.219 -3.4 1 90.94 146 THR B CA 1
ATOM 6789 C C . THR B 1 146 ? -8.648 -38.219 -2.422 1 90.94 146 THR B C 1
ATOM 6791 O O . THR B 1 146 ? -8.984 -37.031 -2.473 1 90.94 146 THR B O 1
ATOM 6794 N N . VAL B 1 147 ? -7.855 -38.625 -1.46 1 95 147 VAL B N 1
ATOM 6795 C CA . VAL B 1 147 ? -7.121 -37.75 -0.572 1 95 147 VAL B CA 1
ATOM 6796 C C . VAL B 1 147 ? -5.66 -37.656 -1.009 1 95 147 VAL B C 1
ATOM 6798 O O . VAL B 1 147 ? -4.988 -38.688 -1.146 1 95 147 VAL B O 1
ATOM 6801 N N . ALA B 1 148 ? -5.211 -36.438 -1.283 1 94.88 148 ALA B N 1
ATOM 6802 C CA . ALA B 1 148 ? -3.861 -36.281 -1.818 1 94.88 148 ALA B CA 1
ATOM 6803 C C . ALA B 1 148 ? -2.975 -35.5 -0.849 1 94.88 148 ALA B C 1
ATOM 6805 O O . ALA B 1 148 ? -3.43 -34.562 -0.2 1 94.88 148 ALA B O 1
ATOM 6806 N N . LEU B 1 149 ? -1.698 -35.875 -0.767 1 96.06 149 LEU B N 1
ATOM 6807 C CA . LEU B 1 149 ? -0.679 -35.125 -0.058 1 96.06 149 LEU B CA 1
ATOM 6808 C C . LEU B 1 149 ? -0.28 -33.875 -0.852 1 96.06 149 LEU B C 1
ATOM 6810 O O . LEU B 1 149 ? 0.088 -33.969 -2.023 1 96.06 149 LEU B O 1
ATOM 6814 N N . LYS B 1 150 ? -0.359 -32.75 -0.242 1 95.12 150 LYS B N 1
ATOM 6815 C CA . LYS B 1 150 ? -0.025 -31.516 -0.927 1 95.12 150 LYS B CA 1
ATOM 6816 C C . LYS B 1 150 ? 1.382 -31.047 -0.564 1 95.12 150 LYS B C 1
ATOM 6818 O O . LYS B 1 150 ? 2.105 -30.516 -1.413 1 95.12 150 LYS B O 1
ATOM 6823 N N . SER B 1 151 ? 1.707 -31.172 0.68 1 95.75 151 SER B N 1
ATOM 6824 C CA . SER B 1 151 ? 3.021 -30.734 1.144 1 95.75 151 SER B CA 1
ATOM 6825 C C . SER B 1 151 ? 3.373 -31.375 2.484 1 95.75 151 SER B C 1
ATOM 6827 O O . SER B 1 151 ? 2.5 -31.906 3.172 1 95.75 151 SER B O 1
ATOM 6829 N N . ILE B 1 152 ? 4.605 -31.406 2.773 1 97.12 152 ILE B N 1
ATOM 6830 C CA . ILE B 1 152 ? 5.105 -31.781 4.09 1 97.12 152 ILE B CA 1
ATOM 6831 C C . ILE B 1 152 ? 6.262 -30.875 4.484 1 97.12 152 ILE B C 1
ATOM 6833 O O . ILE B 1 152 ? 7.098 -30.516 3.646 1 97.12 152 ILE B O 1
ATOM 6837 N N . SER B 1 153 ? 6.262 -30.391 5.656 1 97.31 153 SER B N 1
ATOM 6838 C CA . SER B 1 153 ? 7.305 -29.531 6.184 1 97.31 153 SER B CA 1
ATOM 6839 C C . SER B 1 153 ? 7.746 -29.969 7.574 1 97.31 153 SER B C 1
ATOM 6841 O O . SER B 1 153 ? 6.918 -30.375 8.391 1 97.31 153 SER B O 1
ATOM 6843 N N . PHE B 1 154 ? 9.031 -29.938 7.801 1 97.94 154 PHE B N 1
ATOM 6844 C CA . PHE B 1 154 ? 9.602 -30.344 9.086 1 97.94 154 PHE B CA 1
ATOM 6845 C C . PHE B 1 154 ? 9.898 -29.125 9.945 1 97.94 154 PHE B C 1
ATOM 6847 O O . PHE B 1 154 ? 10.359 -28.094 9.445 1 97.94 154 PHE B O 1
ATOM 6854 N N . SER B 1 155 ? 9.633 -29.266 11.258 1 98.12 155 SER B N 1
ATOM 6855 C CA . SER B 1 155 ? 9.969 -28.188 12.172 1 98.12 155 SER B CA 1
ATOM 6856 C C . SER B 1 155 ? 11.477 -27.984 12.258 1 98.12 155 SER B C 1
ATOM 6858 O O . SER B 1 155 ? 12.25 -28.922 12.023 1 98.12 155 SER B O 1
ATOM 6860 N N . ASN B 1 156 ? 11.875 -26.781 12.578 1 96.38 156 ASN B N 1
ATOM 6861 C CA . ASN B 1 156 ? 13.297 -26.438 12.57 1 96.38 156 ASN B CA 1
ATOM 6862 C C . ASN B 1 156 ? 14.039 -27.094 13.727 1 96.38 156 ASN B C 1
ATOM 6864 O O . ASN B 1 156 ? 15.273 -27.172 13.711 1 96.38 156 ASN B O 1
ATOM 6868 N N . ASN B 1 157 ? 13.344 -27.609 14.711 1 95.94 157 ASN B N 1
ATOM 6869 C CA . ASN B 1 157 ? 13.977 -28.328 15.805 1 95.94 157 ASN B CA 1
ATOM 6870 C C . ASN B 1 157 ? 13.969 -29.844 15.547 1 95.94 157 ASN B C 1
ATOM 6872 O O . ASN B 1 157 ? 14.453 -30.609 16.375 1 95.94 157 ASN B O 1
ATOM 6876 N N . GLY B 1 158 ? 13.328 -30.312 14.484 1 96.94 158 GLY B N 1
ATOM 6877 C CA . GLY B 1 158 ? 13.367 -31.688 14.047 1 96.94 158 GLY B CA 1
ATOM 6878 C C . GLY B 1 158 ? 12.352 -32.562 14.758 1 96.94 158 GLY B C 1
ATOM 6879 O O . GLY B 1 158 ? 12.266 -33.781 14.492 1 96.94 158 GLY B O 1
ATOM 6880 N N . LYS B 1 159 ? 11.477 -31.984 15.531 1 97.69 159 LYS B N 1
ATOM 6881 C CA . LYS B 1 159 ? 10.586 -32.75 16.391 1 97.69 159 LYS B CA 1
ATOM 6882 C C . LYS B 1 159 ? 9.297 -33.125 15.656 1 97.69 159 LYS B C 1
ATOM 6884 O O . LYS B 1 159 ? 8.672 -34.125 15.969 1 97.69 159 LYS B O 1
ATOM 6889 N N . TYR B 1 160 ? 8.922 -32.25 14.766 1 98.44 160 TYR B N 1
ATOM 6890 C CA . TYR B 1 160 ? 7.598 -32.375 14.164 1 98.44 160 TYR B CA 1
ATOM 6891 C C . TYR B 1 160 ? 7.68 -32.281 12.641 1 98.44 160 TYR B C 1
ATOM 6893 O O . TYR B 1 160 ? 8.609 -31.688 12.102 1 98.44 160 TYR B O 1
ATOM 6901 N N . ALA B 1 161 ? 6.742 -32.906 11.969 1 98.5 161 ALA B N 1
ATOM 6902 C CA . ALA B 1 161 ? 6.461 -32.688 10.547 1 98.5 161 ALA B CA 1
ATOM 6903 C C . ALA B 1 161 ? 4.973 -32.438 10.32 1 98.5 161 ALA B C 1
ATOM 6905 O O . ALA B 1 161 ? 4.129 -33.219 10.766 1 98.5 161 ALA B O 1
ATOM 6906 N N . ALA B 1 162 ? 4.652 -31.312 9.711 1 98.62 162 ALA B N 1
ATOM 6907 C CA . ALA B 1 162 ? 3.279 -31.031 9.297 1 98.62 162 ALA B CA 1
ATOM 6908 C C . ALA B 1 162 ? 3.062 -31.406 7.832 1 98.62 162 ALA B C 1
ATOM 6910 O O . ALA B 1 162 ? 3.857 -31.016 6.969 1 98.62 162 ALA B O 1
ATOM 6911 N N . TYR B 1 163 ? 2.074 -32.156 7.57 1 98.12 163 TYR B N 1
ATOM 6912 C CA . TYR B 1 163 ? 1.735 -32.406 6.172 1 98.12 163 TYR B CA 1
ATOM 6913 C C . TYR B 1 163 ? 0.333 -31.906 5.852 1 98.12 163 TYR B C 1
ATOM 6915 O O . TYR B 1 163 ? -0.561 -31.953 6.699 1 98.12 163 TYR B O 1
ATOM 6923 N N . ALA B 1 164 ? 0.148 -31.406 4.695 1 97.81 164 ALA B N 1
ATOM 6924 C CA . ALA B 1 164 ? -1.127 -30.891 4.195 1 97.81 164 ALA B CA 1
ATOM 6925 C C . ALA B 1 164 ? -1.769 -31.891 3.229 1 97.81 164 ALA B C 1
ATOM 6927 O O . ALA B 1 164 ? -1.082 -32.5 2.4 1 97.81 164 ALA B O 1
ATOM 6928 N N . ILE B 1 165 ? -3.045 -32.062 3.355 1 97.12 165 ILE B N 1
ATOM 6929 C CA . ILE B 1 165 ? -3.773 -32.906 2.418 1 97.12 165 ILE B CA 1
ATOM 6930 C C . ILE B 1 165 ? -4.898 -32.094 1.767 1 97.12 165 ILE B C 1
ATOM 6932 O O . ILE B 1 165 ? -5.27 -31.031 2.254 1 97.12 165 ILE B O 1
ATOM 6936 N N . SER B 1 166 ? -5.32 -32.562 0.683 1 94.75 166 SER B N 1
ATOM 6937 C CA . SER B 1 166 ? -6.508 -32.062 -0.017 1 94.75 166 SER B CA 1
ATOM 6938 C C . SER B 1 166 ? -7.477 -33.219 -0.302 1 94.75 166 SER B C 1
ATOM 6940 O O . SER B 1 166 ? -7.059 -34.312 -0.658 1 94.75 166 SER B O 1
ATOM 6942 N N . ARG B 1 167 ? -8.727 -33 -0.145 1 93.75 167 ARG B N 1
ATOM 6943 C CA . ARG B 1 167 ? -9.758 -34 -0.443 1 93.75 167 ARG B CA 1
ATOM 6944 C C . ARG B 1 167 ? -10.422 -33.688 -1.783 1 93.75 167 ARG B C 1
ATOM 6946 O O . ARG B 1 167 ? -10.773 -32.531 -2.07 1 93.75 167 ARG B O 1
ATOM 6953 N N . SER B 1 168 ? -10.469 -34.719 -2.578 1 91.25 168 SER B N 1
ATOM 6954 C CA . SER B 1 168 ? -11.164 -34.656 -3.861 1 91.25 168 SER B CA 1
ATOM 6955 C C . SER B 1 168 ? -10.562 -33.594 -4.766 1 91.25 168 SER B C 1
ATOM 6957 O O . SER B 1 168 ? -11.281 -32.938 -5.508 1 91.25 168 SER B O 1
ATOM 6959 N N . GLY B 1 169 ? -9.344 -33.312 -4.504 1 89.69 169 GLY B N 1
ATOM 6960 C CA . GLY B 1 169 ? -8.625 -32.406 -5.387 1 89.69 169 GLY B CA 1
ATOM 6961 C C . GLY B 1 169 ? -8.891 -30.938 -5.094 1 89.69 169 GLY B C 1
ATOM 6962 O O . GLY B 1 169 ? -8.5 -30.062 -5.871 1 89.69 169 GLY B O 1
ATOM 6963 N N . SER B 1 170 ? -9.484 -30.625 -3.957 1 90.25 170 SER B N 1
ATOM 6964 C CA . SER B 1 170 ? -9.828 -29.25 -3.594 1 90.25 170 SER B CA 1
ATOM 6965 C C . SER B 1 170 ? -8.586 -28.438 -3.254 1 90.25 170 SER B C 1
ATOM 6967 O O . SER B 1 170 ? -7.559 -29 -2.857 1 90.25 170 SER B O 1
ATOM 6969 N N . ASP B 1 171 ? -8.672 -27.125 -3.465 1 91.69 171 ASP B N 1
ATOM 6970 C CA . ASP B 1 171 ? -7.617 -26.219 -3.016 1 91.69 171 ASP B CA 1
ATOM 6971 C C . ASP B 1 171 ? -7.645 -26.062 -1.498 1 91.69 171 ASP B C 1
ATOM 6973 O O . ASP B 1 171 ? -6.691 -25.547 -0.907 1 91.69 171 ASP B O 1
ATOM 6977 N N . TRP B 1 172 ? -8.734 -26.438 -0.875 1 94.06 172 TRP B N 1
ATOM 6978 C CA . TRP B 1 172 ? -8.773 -26.453 0.584 1 94.06 172 TRP B CA 1
ATOM 6979 C C . TRP B 1 172 ? -7.828 -27.5 1.149 1 94.06 172 TRP B C 1
ATOM 6981 O O . TRP B 1 172 ? -7.742 -28.625 0.624 1 94.06 172 TRP B O 1
ATOM 6991 N N . GLN B 1 173 ? -7.191 -27.109 2.16 1 96.38 173 GLN B N 1
ATOM 6992 C CA . GLN B 1 173 ? -6.191 -27.984 2.76 1 96.38 173 GLN B CA 1
ATOM 6993 C C . GLN B 1 173 ? -6.488 -28.234 4.238 1 96.38 173 GLN B C 1
ATOM 6995 O O . GLN B 1 173 ? -7.129 -27.406 4.891 1 96.38 173 GLN B O 1
ATOM 7000 N N . GLU B 1 174 ? -6.055 -29.359 4.648 1 97.88 174 GLU B N 1
ATOM 7001 C CA . GLU B 1 174 ? -5.98 -29.703 6.066 1 97.88 174 GLU B CA 1
ATOM 7002 C C . GLU B 1 174 ? -4.551 -30.047 6.477 1 97.88 174 GLU B C 1
ATOM 7004 O O . GLU B 1 174 ? -3.82 -30.688 5.715 1 97.88 174 GLU B O 1
ATOM 7009 N N . PHE B 1 175 ? -4.199 -29.625 7.629 1 98.62 175 PHE B N 1
ATOM 7010 C CA . PHE B 1 175 ? -2.875 -29.969 8.141 1 98.62 175 PHE B CA 1
ATOM 7011 C C . PHE B 1 175 ? -2.977 -31.016 9.242 1 98.62 175 PHE B C 1
ATOM 7013 O O . PHE B 1 175 ? -3.885 -30.953 10.078 1 98.62 175 PHE B O 1
ATOM 7020 N N . TYR B 1 176 ? -2.088 -31.938 9.195 1 98.5 176 TYR B N 1
ATOM 7021 C CA . TYR B 1 176 ? -1.822 -32.906 10.258 1 98.5 176 TYR B CA 1
ATOM 7022 C C . TYR B 1 176 ? -0.362 -32.875 10.688 1 98.5 176 TYR B C 1
ATOM 7024 O O . TYR B 1 176 ? 0.492 -32.344 9.953 1 98.5 176 TYR B O 1
ATOM 7032 N N . VAL B 1 177 ? -0.094 -33.344 11.914 1 98.69 177 VAL B N 1
ATOM 7033 C CA . VAL B 1 177 ? 1.27 -33.25 12.422 1 98.69 177 VAL B CA 1
ATOM 7034 C C . VAL B 1 177 ? 1.749 -34.625 12.891 1 98.69 177 VAL B C 1
ATOM 7036 O O . VAL B 1 177 ? 1.007 -35.375 13.547 1 98.69 177 VAL B O 1
ATOM 7039 N N . ILE B 1 178 ? 2.947 -34.969 12.508 1 98.38 178 ILE B N 1
ATOM 7040 C CA . ILE B 1 178 ? 3.621 -36.188 12.906 1 98.38 178 ILE B CA 1
ATOM 7041 C C . ILE B 1 178 ? 4.758 -35.875 13.875 1 98.38 178 ILE B C 1
ATOM 7043 O O . ILE B 1 178 ? 5.492 -34.906 13.68 1 98.38 178 ILE B O 1
ATOM 7047 N N . ASP B 1 179 ? 4.836 -36.656 14.898 1 97.69 179 ASP B N 1
ATOM 7048 C CA . ASP B 1 179 ? 6.066 -36.688 15.68 1 97.69 179 ASP B CA 1
ATOM 7049 C C . ASP B 1 179 ? 7.184 -37.406 14.93 1 97.69 179 ASP B C 1
ATOM 7051 O O . ASP B 1 179 ? 7.094 -38.594 14.68 1 97.69 179 ASP B O 1
ATOM 7055 N N . THR B 1 180 ? 8.273 -36.719 14.625 1 96.94 180 THR B N 1
ATOM 7056 C CA . THR B 1 180 ? 9.266 -37.25 13.695 1 96.94 180 THR B CA 1
ATOM 7057 C C . THR B 1 180 ? 10.047 -38.375 14.344 1 96.94 180 THR B C 1
ATOM 7059 O O . THR B 1 180 ? 10.617 -39.219 13.641 1 96.94 180 THR B O 1
ATOM 7062 N N . ASN B 1 181 ? 10.18 -38.438 15.594 1 93.12 181 ASN B N 1
ATOM 7063 C CA . ASN B 1 181 ? 10.93 -39.5 16.281 1 93.12 181 ASN B CA 1
ATOM 7064 C C . ASN B 1 181 ? 10.141 -40.781 16.359 1 93.12 181 ASN B C 1
ATOM 7066 O O . ASN B 1 181 ? 10.672 -41.844 16.031 1 93.12 181 ASN B O 1
ATOM 7070 N N . SER B 1 182 ? 8.898 -40.688 16.734 1 93.81 182 SER B N 1
ATOM 7071 C CA . SER B 1 182 ? 8.094 -41.875 16.922 1 93.81 182 SER B CA 1
ATOM 7072 C C . SER B 1 182 ? 7.375 -42.281 15.633 1 93.81 182 SER B C 1
ATOM 7074 O O . SER B 1 182 ? 6.965 -43.438 15.461 1 93.81 182 SER B O 1
ATOM 7076 N N . GLY B 1 183 ? 7.16 -41.312 14.797 1 93.56 183 GLY B N 1
ATOM 7077 C CA . GLY B 1 183 ? 6.375 -41.562 13.594 1 93.56 183 GLY B CA 1
ATOM 7078 C C . GLY B 1 183 ? 4.879 -41.5 13.844 1 93.56 183 GLY B C 1
ATOM 7079 O O . GLY B 1 183 ? 4.09 -41.719 12.922 1 93.56 183 GLY B O 1
ATOM 7080 N N . LYS B 1 184 ? 4.488 -41.156 15 1 95.75 184 LYS B N 1
ATOM 7081 C CA . LYS B 1 184 ? 3.072 -41.156 15.359 1 95.75 184 LYS B CA 1
ATOM 7082 C C . LYS B 1 184 ? 2.385 -39.875 14.961 1 95.75 184 LYS B C 1
ATOM 7084 O O . LYS B 1 184 ? 2.98 -38.781 15.047 1 95.75 184 LYS B O 1
ATOM 7089 N N . LEU B 1 185 ? 1.142 -40 14.547 1 97.19 185 LEU B N 1
ATOM 7090 C CA . LEU B 1 185 ? 0.289 -38.844 14.289 1 97.19 185 LEU B CA 1
ATOM 7091 C C . LEU B 1 185 ? -0.167 -38.188 15.594 1 97.19 185 LEU B C 1
ATOM 7093 O O . LEU B 1 185 ? -0.645 -38.875 16.5 1 97.19 185 LEU B O 1
ATOM 7097 N N . LEU B 1 186 ? 0.018 -36.906 15.664 1 98 186 LEU B N 1
ATOM 7098 C CA . LEU B 1 186 ? -0.472 -36.156 16.812 1 98 186 LEU B CA 1
ATOM 7099 C C . LEU B 1 186 ? -1.926 -35.75 16.625 1 98 186 LEU B C 1
ATOM 7101 O O . LEU B 1 186 ? -2.535 -36.062 15.594 1 98 186 LEU B O 1
ATOM 7105 N N . ASN B 1 187 ? -2.529 -35.062 17.641 1 97.56 187 ASN B N 1
ATOM 7106 C CA . ASN B 1 187 ? -3.949 -34.719 17.609 1 97.56 187 ASN B CA 1
ATOM 7107 C C . ASN B 1 187 ? -4.203 -33.438 16.828 1 97.56 187 ASN B C 1
ATOM 7109 O O . ASN B 1 187 ? -5.352 -33.062 16.578 1 97.56 187 ASN B O 1
ATOM 7113 N N . ASP B 1 188 ? -3.15 -32.781 16.438 1 98.38 188 ASP B N 1
ATOM 7114 C CA . ASP B 1 188 ? -3.279 -31.5 15.734 1 98.38 188 ASP B CA 1
ATOM 7115 C C . ASP B 1 188 ? -3.973 -31.688 14.391 1 98.38 188 ASP B C 1
ATOM 7117 O O . ASP B 1 188 ? -3.586 -32.562 13.602 1 98.38 188 ASP B O 1
ATOM 7121 N N . HIS B 1 189 ? -4.984 -30.922 14.141 1 98.44 189 HIS B N 1
ATOM 7122 C CA . HIS B 1 189 ? -5.75 -30.938 12.898 1 98.44 189 HIS B CA 1
ATOM 7123 C C . HIS B 1 189 ? -6.246 -29.531 12.539 1 98.44 189 HIS B C 1
ATOM 7125 O O . HIS B 1 189 ? -7.051 -28.953 13.266 1 98.44 189 HIS B O 1
ATOM 7131 N N . ILE B 1 190 ? -5.719 -28.969 11.461 1 98.44 190 ILE B N 1
ATOM 7132 C CA . ILE B 1 190 ? -6.074 -27.625 11.008 1 98.44 190 ILE B CA 1
ATOM 7133 C C . ILE B 1 190 ? -6.945 -27.719 9.758 1 98.44 190 ILE B C 1
ATOM 7135 O O . ILE B 1 190 ? -6.609 -28.438 8.812 1 98.44 190 ILE B O 1
ATOM 7139 N N . LYS B 1 191 ? -8.008 -27 9.734 1 97.19 191 LYS B N 1
ATOM 7140 C CA . LYS B 1 191 ? -8.938 -26.953 8.609 1 97.19 191 LYS B CA 1
ATOM 7141 C C . LYS B 1 191 ? -8.992 -25.562 7.992 1 97.19 191 LYS B C 1
ATOM 7143 O O . LYS B 1 191 ? -8.5 -24.609 8.578 1 97.19 191 LYS B O 1
ATOM 7148 N N . TRP B 1 192 ? -9.484 -25.484 6.754 1 96.31 192 TRP B N 1
ATOM 7149 C CA . TRP B 1 192 ? -9.828 -24.281 6.02 1 96.31 192 TRP B CA 1
ATOM 7150 C C . TRP B 1 192 ? -8.578 -23.484 5.668 1 96.31 192 TRP B C 1
ATOM 7152 O O . TRP B 1 192 ? -8.617 -22.25 5.625 1 96.31 192 TRP B O 1
ATOM 7162 N N . ALA B 1 193 ? -7.469 -24.188 5.645 1 97.62 193 ALA B N 1
ATOM 7163 C CA . ALA B 1 193 ? -6.27 -23.594 5.062 1 97.62 193 ALA B CA 1
ATOM 7164 C C . ALA B 1 193 ? -6.324 -23.625 3.539 1 97.62 193 ALA B C 1
ATOM 7166 O O . ALA B 1 193 ? -6.902 -24.547 2.951 1 97.62 193 ALA B O 1
ATOM 7167 N N . LYS B 1 194 ? -5.867 -22.625 2.953 1 95.31 194 LYS B N 1
ATOM 7168 C CA . LYS B 1 194 ? -5.82 -22.547 1.496 1 95.31 194 LYS B CA 1
ATOM 7169 C C . LYS B 1 194 ? -4.602 -21.766 1.023 1 95.31 194 LYS B C 1
ATOM 7171 O O . LYS B 1 194 ? -4.281 -20.719 1.579 1 95.31 194 LYS B O 1
ATOM 7176 N N . PHE B 1 195 ? -3.867 -22.344 0.019 1 92.69 195 PHE B N 1
ATOM 7177 C CA . PHE B 1 195 ? -2.656 -21.75 -0.533 1 92.69 195 PHE B CA 1
ATOM 7178 C C . PHE B 1 195 ? -1.64 -21.469 0.568 1 92.69 195 PHE B C 1
ATOM 7180 O O . PHE B 1 195 ? -1.117 -20.359 0.671 1 92.69 195 PHE B O 1
ATOM 7187 N N . SER B 1 196 ? -1.416 -22.516 1.374 1 93.19 196 SER B N 1
ATOM 7188 C CA . SER B 1 196 ? -0.601 -22.328 2.57 1 93.19 196 SER B CA 1
ATOM 7189 C C . SER B 1 196 ? 0.368 -23.484 2.768 1 93.19 196 SER B C 1
ATOM 7191 O O . SER B 1 196 ? 0.042 -24.625 2.455 1 93.19 196 SER B O 1
ATOM 7193 N N . ASN B 1 197 ? 1.55 -23.172 3.16 1 93.75 197 ASN B N 1
ATOM 7194 C CA . ASN B 1 197 ? 2.449 -24.125 3.803 1 93.75 197 ASN B CA 1
ATOM 7195 C C . ASN B 1 197 ? 2.539 -23.891 5.305 1 93.75 197 ASN B C 1
ATOM 7197 O O . ASN B 1 197 ? 1.969 -22.922 5.82 1 93.75 197 ASN B O 1
ATOM 7201 N N . ALA B 1 198 ? 3.133 -24.844 5.973 1 97.69 198 ALA B N 1
ATOM 7202 C CA . ALA B 1 198 ? 3.412 -24.625 7.391 1 97.69 198 ALA B CA 1
ATOM 7203 C C . ALA B 1 198 ? 4.762 -23.938 7.59 1 97.69 198 ALA B C 1
ATOM 7205 O O . ALA B 1 198 ? 5.809 -24.516 7.285 1 97.69 198 ALA B O 1
ATOM 7206 N N . ALA B 1 199 ? 4.73 -22.75 8.055 1 98.06 199 ALA B N 1
ATOM 7207 C CA . ALA B 1 199 ? 5.961 -22.031 8.375 1 98.06 199 ALA B CA 1
ATOM 7208 C C . ALA B 1 199 ? 6.316 -22.172 9.852 1 98.06 199 ALA B C 1
ATOM 7210 O O . ALA B 1 199 ? 5.758 -21.469 10.695 1 98.06 199 ALA B O 1
ATOM 7211 N N . TRP B 1 200 ? 7.277 -23.016 10.086 1 98.31 200 TRP B N 1
ATOM 7212 C CA . TRP B 1 200 ? 7.566 -23.453 11.453 1 98.31 200 TRP B CA 1
ATOM 7213 C C . TRP B 1 200 ? 8.328 -22.359 12.211 1 98.31 200 TRP B C 1
ATOM 7215 O O . TRP B 1 200 ? 9.211 -21.719 11.656 1 98.31 200 TRP B O 1
ATOM 7225 N N . LEU B 1 201 ? 8.016 -22.141 13.422 1 97.5 201 LEU B N 1
ATOM 7226 C CA . LEU B 1 201 ? 8.734 -21.375 14.438 1 97.5 201 LEU B CA 1
ATOM 7227 C C . LEU B 1 201 ? 8.562 -22.016 15.812 1 97.5 201 LEU B C 1
ATOM 7229 O O . LEU B 1 201 ? 7.453 -22.078 16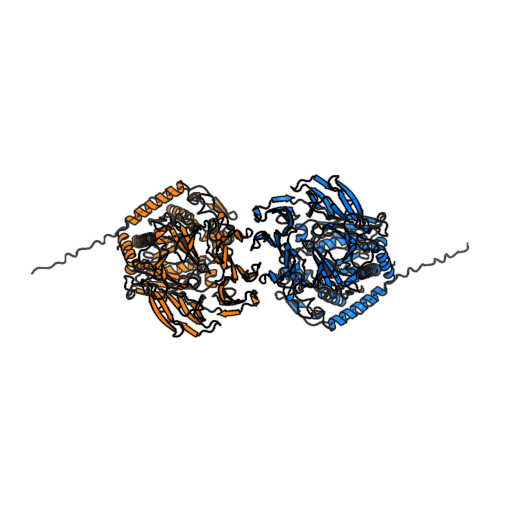.344 1 97.5 201 LEU B O 1
ATOM 7233 N N . GLY B 1 202 ? 9.602 -22.516 16.344 1 96.62 202 GLY B N 1
ATOM 7234 C CA . GLY B 1 202 ? 9.523 -23.219 17.625 1 96.62 202 GLY B CA 1
ATOM 7235 C C . GLY B 1 202 ? 8.648 -24.453 17.562 1 96.62 202 GLY B C 1
ATOM 7236 O O . GLY B 1 202 ? 8.82 -25.297 16.688 1 96.62 202 GLY B O 1
ATOM 7237 N N . ASP B 1 203 ? 7.73 -24.562 18.547 1 97.81 203 ASP B N 1
ATOM 7238 C CA . ASP B 1 203 ? 6.852 -25.719 18.656 1 97.81 203 ASP B CA 1
ATOM 7239 C C . ASP B 1 203 ? 5.48 -25.438 18.047 1 97.81 203 ASP B C 1
ATOM 7241 O O . ASP B 1 203 ? 4.453 -25.812 18.609 1 97.81 203 ASP B O 1
ATOM 7245 N N . GLY B 1 204 ? 5.473 -24.656 17 1 98.19 204 GLY B N 1
ATOM 7246 C CA . GLY B 1 204 ? 4.27 -24.359 16.25 1 98.19 204 GLY B CA 1
ATOM 7247 C C . GLY B 1 204 ? 4.562 -23.891 14.828 1 98.19 204 GLY B C 1
ATOM 7248 O O . GLY B 1 204 ? 5.715 -23.906 14.391 1 98.19 204 GLY B O 1
ATOM 7249 N N . PHE B 1 205 ? 3.508 -23.562 14.109 1 98.5 205 PHE B N 1
ATOM 7250 C CA . PHE B 1 205 ? 3.711 -23.078 12.75 1 98.5 205 PHE B CA 1
ATOM 7251 C C . PHE B 1 205 ? 2.611 -22.094 12.352 1 98.5 205 PHE B C 1
ATOM 7253 O O . PHE B 1 205 ? 1.528 -22.109 12.938 1 98.5 205 PHE B O 1
ATOM 7260 N N . TYR B 1 206 ? 2.969 -21.234 11.438 1 98.25 206 TYR B N 1
ATOM 7261 C CA . TYR B 1 206 ? 2.021 -20.312 10.812 1 98.25 206 TYR B CA 1
ATOM 7262 C C . TYR B 1 206 ? 1.376 -20.938 9.586 1 98.25 206 TYR B C 1
ATOM 7264 O O . TYR B 1 206 ? 2.031 -21.672 8.836 1 98.25 206 TYR B O 1
ATOM 7272 N N . TYR B 1 207 ? 0.109 -20.656 9.359 1 98.5 207 TYR B N 1
ATOM 7273 C CA . TYR B 1 207 ? -0.594 -21.109 8.164 1 98.5 207 TYR B CA 1
ATOM 7274 C C . TYR B 1 207 ? -1.597 -20.062 7.695 1 98.5 207 TYR B C 1
ATOM 7276 O O . TYR B 1 207 ? -2.07 -19.25 8.492 1 98.5 207 TYR B O 1
ATOM 7284 N N . SER B 1 208 ? -1.881 -20 6.461 1 98.38 208 SER B N 1
ATOM 7285 C CA . SER B 1 208 ? -2.855 -19.094 5.863 1 98.38 208 SER B CA 1
ATOM 7286 C C . SER B 1 208 ? -4.207 -19.766 5.684 1 98.38 208 SER B C 1
ATOM 7288 O O . SER B 1 208 ? -4.27 -20.938 5.293 1 98.38 208 SER B O 1
ATOM 7290 N N . ALA B 1 209 ? -5.211 -19.047 5.996 1 98.06 209 ALA B N 1
ATOM 7291 C CA . ALA B 1 209 ? -6.551 -19.625 5.98 1 98.06 209 ALA B CA 1
ATOM 7292 C C . ALA B 1 209 ? -7.605 -18.578 5.668 1 98.06 209 ALA B C 1
ATOM 7294 O O . ALA B 1 209 ? -7.301 -17.375 5.602 1 98.06 209 ALA B O 1
ATOM 7295 N N . TYR B 1 210 ? -8.781 -19.016 5.332 1 96.12 210 TYR B N 1
ATOM 7296 C CA . TYR B 1 210 ? -9.992 -18.203 5.246 1 96.12 210 TYR B CA 1
ATOM 7297 C C . TYR B 1 210 ? -11.016 -18.641 6.285 1 96.12 210 TYR B C 1
ATOM 7299 O O . TYR B 1 210 ? -10.891 -19.719 6.875 1 96.12 210 TYR B O 1
ATOM 7307 N N . ASP B 1 211 ? -11.938 -17.734 6.5 1 92.88 211 ASP B N 1
ATOM 7308 C CA . ASP B 1 211 ? -13.086 -18.156 7.301 1 92.88 211 ASP B CA 1
ATOM 7309 C C . ASP B 1 211 ? -13.828 -19.312 6.629 1 92.88 211 ASP B C 1
ATOM 7311 O O . ASP B 1 211 ? -13.906 -19.375 5.402 1 92.88 211 ASP B O 1
ATOM 7315 N N . ALA B 1 212 ? -14.25 -20.203 7.469 1 92.31 212 ALA B N 1
ATOM 7316 C CA . ALA B 1 212 ? -15.031 -21.312 6.938 1 92.31 212 ALA B CA 1
ATOM 7317 C C . ALA B 1 212 ? -16.172 -20.812 6.051 1 92.31 212 ALA B C 1
ATOM 7319 O O . ALA B 1 212 ? -16.906 -19.906 6.438 1 92.31 212 ALA B O 1
ATOM 7320 N N . PRO B 1 213 ? -16.219 -21.344 4.883 1 88.56 213 PRO B N 1
ATOM 7321 C CA . PRO B 1 213 ? -17.344 -20.938 4.027 1 88.56 213 PRO B CA 1
ATOM 7322 C C . PRO B 1 213 ? -18.688 -21.391 4.57 1 88.56 213 PRO B C 1
ATOM 7324 O O . PRO B 1 213 ? -18.75 -22.281 5.434 1 88.56 213 PRO B O 1
ATOM 7327 N N . SER B 1 214 ? -19.75 -20.781 4.031 1 86 214 SER B N 1
ATOM 7328 C CA . SER B 1 214 ? -21.094 -21.25 4.344 1 86 214 SER B CA 1
ATOM 7329 C C . SER B 1 214 ? -21.312 -22.656 3.797 1 86 214 SER B C 1
ATOM 7331 O O . SER B 1 214 ? -20.844 -22.984 2.711 1 86 214 SER B O 1
ATOM 7333 N N . PRO B 1 215 ? -22.062 -23.422 4.574 1 83.69 215 PRO B N 1
ATOM 7334 C CA . PRO B 1 215 ? -22.312 -24.781 4.117 1 83.69 215 PRO B CA 1
ATOM 7335 C C . PRO B 1 215 ? -22.922 -24.844 2.717 1 83.69 215 PRO B C 1
ATOM 7337 O O . PRO B 1 215 ? -23.859 -24.109 2.42 1 83.69 215 PRO B O 1
ATOM 7340 N N . GLY B 1 216 ? -22.344 -25.625 1.883 1 80 216 GLY B N 1
ATOM 7341 C CA . GLY B 1 216 ? -22.875 -25.812 0.54 1 80 216 GLY B CA 1
ATOM 7342 C C . GLY B 1 216 ? -22.203 -24.922 -0.494 1 80 216 GLY B C 1
ATOM 7343 O O . GLY B 1 216 ? -22.406 -25.109 -1.696 1 80 216 GLY B O 1
ATOM 7344 N N . ASN B 1 217 ? -21.375 -24.016 -0.125 1 80.81 217 ASN B N 1
ATOM 7345 C CA . ASN B 1 217 ? -20.75 -23.078 -1.054 1 80.81 217 ASN B CA 1
ATOM 7346 C C . ASN B 1 217 ? -19.219 -23.141 -0.97 1 80.81 217 ASN B C 1
ATOM 7348 O O . ASN B 1 217 ? -18.547 -22.172 -1.298 1 80.81 217 ASN B O 1
ATOM 7352 N N . GLU B 1 218 ? -18.734 -24.203 -0.512 1 82.38 218 GLU B N 1
ATOM 7353 C CA . GLU B 1 218 ? -17.312 -24.359 -0.258 1 82.38 218 GLU B CA 1
ATOM 7354 C C . GLU B 1 218 ? -16.5 -24.266 -1.551 1 82.38 218 GLU B C 1
ATOM 7356 O O . GLU B 1 218 ? -15.352 -23.828 -1.541 1 82.38 218 GLU B O 1
ATOM 7361 N N . LEU B 1 219 ? -17.125 -24.578 -2.68 1 85.69 219 LEU B N 1
ATOM 7362 C CA . LEU B 1 219 ? -16.328 -24.766 -3.891 1 85.69 219 LEU B CA 1
ATOM 7363 C C . LEU B 1 219 ? -16.547 -23.609 -4.863 1 85.69 219 LEU B C 1
ATOM 7365 O O . LEU B 1 219 ? -15.883 -23.531 -5.902 1 85.69 219 LEU B O 1
ATOM 7369 N N . SER B 1 220 ? -17.438 -22.672 -4.508 1 85.44 220 SER B N 1
ATOM 7370 C CA . SER B 1 220 ? -17.734 -21.641 -5.508 1 85.44 220 SER B CA 1
ATOM 7371 C C . SER B 1 220 ? -17.641 -20.25 -4.914 1 85.44 220 SER B C 1
ATOM 7373 O O . SER B 1 220 ? -17.469 -19.266 -5.641 1 85.44 220 SER B O 1
ATOM 7375 N N . ASN B 1 221 ? -17.656 -20.172 -3.654 1 88.25 221 ASN B N 1
ATOM 7376 C CA . ASN B 1 221 ? -17.625 -18.859 -3.021 1 88.25 221 ASN B CA 1
ATOM 7377 C C . ASN B 1 221 ? -16.281 -18.156 -3.254 1 88.25 221 ASN B C 1
ATOM 7379 O O . ASN B 1 221 ? -15.234 -18.797 -3.232 1 88.25 221 ASN B O 1
ATOM 7383 N N . VAL B 1 222 ? -16.438 -16.875 -3.418 1 89.5 222 VAL B N 1
ATOM 7384 C CA . VAL B 1 222 ? -15.227 -16.062 -3.529 1 89.5 222 VAL B CA 1
ATOM 7385 C C . VAL B 1 222 ? -14.438 -16.125 -2.225 1 89.5 222 VAL B C 1
ATOM 7387 O O . VAL B 1 222 ? -15.008 -16.016 -1.138 1 89.5 222 VAL B O 1
ATOM 7390 N N . ASN B 1 223 ? -13.172 -16.406 -2.258 1 91.75 223 ASN B N 1
ATOM 7391 C CA . ASN B 1 223 ? -12.281 -16.344 -1.104 1 91.75 223 ASN B CA 1
ATOM 7392 C C . ASN B 1 223 ? -11.703 -14.953 -0.897 1 91.75 223 ASN B C 1
ATOM 7394 O O . ASN B 1 223 ? -11.008 -14.43 -1.766 1 91.75 223 ASN B O 1
ATOM 7398 N N . SER B 1 224 ? -12.023 -14.367 0.185 1 92.75 224 SER B N 1
ATOM 7399 C CA . SER B 1 224 ? -11.555 -13.008 0.463 1 92.75 224 SER B CA 1
ATOM 7400 C C . SER B 1 224 ? -11.07 -12.875 1.902 1 92.75 224 SER B C 1
ATOM 7402 O O . SER B 1 224 ? -11.469 -13.656 2.771 1 92.75 224 SER B O 1
ATOM 7404 N N . VAL B 1 225 ? -10.156 -11.984 2.098 1 93.94 225 VAL B N 1
ATOM 7405 C CA . VAL B 1 225 ? -9.586 -11.625 3.393 1 93.94 225 VAL B CA 1
ATOM 7406 C C . VAL B 1 225 ? -8.859 -12.836 3.986 1 93.94 225 VAL B C 1
ATOM 7408 O O . VAL B 1 225 ? -9.281 -13.367 5.02 1 93.94 225 VAL B O 1
ATOM 7411 N N . GLN B 1 226 ? -7.832 -13.211 3.381 1 96.31 226 GLN B N 1
ATOM 7412 C CA . GLN B 1 226 ? -7 -14.297 3.904 1 96.31 226 GLN B CA 1
ATOM 7413 C C . GLN B 1 226 ? -6.359 -13.898 5.23 1 96.31 226 GLN B C 1
ATOM 7415 O O . GLN B 1 226 ? -5.977 -12.742 5.422 1 96.31 226 GLN B O 1
ATOM 7420 N N . LYS B 1 227 ? -6.246 -14.859 6.113 1 96.62 227 LYS B N 1
ATOM 7421 C CA . LYS B 1 227 ? -5.68 -14.656 7.445 1 96.62 227 LYS B CA 1
ATOM 7422 C C . LYS B 1 227 ? -4.484 -15.578 7.676 1 96.62 227 LYS B C 1
ATOM 7424 O O . LYS B 1 227 ? -4.41 -16.672 7.102 1 96.62 227 LYS B O 1
ATOM 7429 N N . ILE B 1 228 ? -3.561 -15.148 8.438 1 97.69 228 ILE B N 1
ATOM 7430 C CA . ILE B 1 228 ? -2.473 -15.992 8.914 1 97.69 228 ILE B CA 1
ATOM 7431 C C . ILE B 1 228 ? -2.646 -16.281 10.406 1 97.69 228 ILE B C 1
ATOM 7433 O O . ILE B 1 228 ? -2.803 -15.344 11.203 1 97.69 228 ILE B O 1
ATOM 7437 N N . TYR B 1 229 ? -2.635 -17.5 10.773 1 97.44 229 TYR B N 1
ATOM 7438 C CA . TYR B 1 229 ? -2.732 -17.938 12.164 1 97.44 229 TYR B CA 1
ATOM 7439 C C . TYR B 1 229 ? -1.439 -18.609 12.609 1 97.44 229 TYR B C 1
ATOM 7441 O O . TYR B 1 229 ? -0.676 -19.125 11.789 1 97.44 229 TYR B O 1
ATOM 7449 N N . TYR B 1 230 ? -1.144 -18.562 13.867 1 97.56 230 TYR B N 1
ATOM 7450 C CA . TYR B 1 230 ? -0.128 -19.391 14.5 1 97.56 230 TYR B CA 1
ATOM 7451 C C . TYR B 1 230 ? -0.769 -20.547 15.266 1 97.56 230 TYR B C 1
ATOM 7453 O O . TYR B 1 230 ? -1.631 -20.328 16.125 1 97.56 230 TYR B O 1
ATOM 7461 N N . HIS B 1 231 ? -0.393 -21.688 14.938 1 98.44 231 HIS B N 1
ATOM 7462 C CA . HIS B 1 231 ? -0.834 -22.891 15.625 1 98.44 231 HIS B CA 1
ATOM 7463 C C . HIS B 1 231 ? 0.258 -23.438 16.547 1 98.44 231 HIS B C 1
ATOM 7465 O O . HIS B 1 231 ? 1.347 -23.781 16.078 1 98.44 231 HIS B O 1
ATOM 7471 N N . LYS B 1 232 ? -0.016 -23.531 17.781 1 98 232 LYS B N 1
ATOM 7472 C CA . LYS B 1 232 ? 0.881 -24.172 18.734 1 98 232 LYS B CA 1
ATOM 7473 C C . LYS B 1 232 ? 0.592 -25.672 18.828 1 98 232 LYS B C 1
ATOM 7475 O O . LYS B 1 232 ? -0.542 -26.078 19.094 1 98 232 LYS B O 1
ATOM 7480 N N . ILE B 1 233 ? 1.597 -26.453 18.672 1 98.56 233 ILE B N 1
ATOM 7481 C CA . ILE B 1 233 ? 1.411 -27.906 18.703 1 98.56 233 ILE B CA 1
ATOM 7482 C C . ILE B 1 233 ? 0.777 -28.312 20.031 1 98.56 233 ILE B C 1
ATOM 7484 O O . ILE B 1 233 ? 1.175 -27.828 21.094 1 98.56 233 ILE B O 1
ATOM 7488 N N . GLY B 1 234 ? -0.167 -29.188 19.938 1 98 234 GLY B N 1
ATOM 7489 C CA . GLY B 1 234 ? -0.81 -29.734 21.125 1 98 234 GLY B CA 1
ATOM 7490 C C . GLY B 1 234 ? -2.064 -28.969 21.516 1 98 234 GLY B C 1
ATOM 7491 O O . GLY B 1 234 ? -2.76 -29.359 22.453 1 98 234 GLY B O 1
ATOM 7492 N N . THR B 1 235 ? -2.398 -27.875 20.828 1 98.06 235 THR B N 1
ATOM 7493 C CA . THR B 1 235 ? -3.609 -27.109 21.109 1 98.06 235 THR B CA 1
ATOM 7494 C C . THR B 1 235 ? -4.633 -27.297 19.984 1 98.06 235 THR B C 1
ATOM 7496 O O . THR B 1 235 ? -4.266 -27.578 18.844 1 98.06 235 THR B O 1
ATOM 7499 N N . PRO B 1 236 ? -5.922 -27.203 20.344 1 97.94 236 PRO B N 1
ATOM 7500 C CA . PRO B 1 236 ? -6.922 -27.25 19.266 1 97.94 236 PRO B CA 1
ATOM 7501 C C . PRO B 1 236 ? -6.883 -26.031 18.375 1 97.94 236 PRO B C 1
ATOM 7503 O O . PRO B 1 236 ? -6.434 -24.953 18.797 1 97.94 236 PRO B O 1
ATOM 7506 N N . GLN B 1 237 ? -7.32 -26.109 17.141 1 98 237 GLN B N 1
ATOM 7507 C CA . GLN B 1 237 ? -7.301 -25.031 16.172 1 98 237 GLN B CA 1
ATOM 7508 C C . GLN B 1 237 ? -8.07 -23.812 16.688 1 98 237 GLN B C 1
ATOM 7510 O O . GLN B 1 237 ? -7.723 -22.672 16.391 1 98 237 GLN B O 1
ATOM 7515 N N . SER B 1 238 ? -9.141 -24.016 17.438 1 97.12 238 SER B N 1
ATOM 7516 C CA . SER B 1 238 ? -9.977 -22.938 17.969 1 97.12 238 SER B CA 1
ATOM 7517 C C . SER B 1 238 ? -9.164 -21.984 18.844 1 97.12 238 SER B C 1
ATOM 7519 O O . SER B 1 238 ? -9.602 -20.875 19.125 1 97.12 238 SER B O 1
ATOM 7521 N N . GLU B 1 239 ? -7.969 -22.422 19.266 1 96.75 239 GLU B N 1
ATOM 7522 C CA . GLU B 1 239 ? -7.109 -21.594 20.109 1 96.75 239 GLU B CA 1
ATOM 7523 C C . GLU B 1 239 ? -5.992 -20.938 19.312 1 96.75 239 GLU B C 1
ATOM 7525 O O . GLU B 1 239 ? -5.145 -20.25 19.859 1 96.75 239 GLU B O 1
ATOM 7530 N N . ASP B 1 240 ? -5.992 -21.234 18.016 1 97 240 ASP B N 1
ATOM 7531 C CA . ASP B 1 240 ? -4.961 -20.609 17.172 1 97 240 ASP B CA 1
ATOM 7532 C C . ASP B 1 240 ? -5.016 -19.094 17.266 1 97 240 ASP B C 1
ATOM 7534 O O . ASP B 1 240 ? -6.094 -18.516 17.391 1 97 240 ASP B O 1
ATOM 7538 N N . ILE B 1 241 ? -3.896 -18.469 17.188 1 95.19 241 ILE B N 1
ATOM 7539 C CA . ILE B 1 241 ? -3.789 -17.031 17.344 1 95.19 241 ILE B CA 1
ATOM 7540 C C . ILE B 1 241 ? -3.75 -16.359 15.984 1 95.19 241 ILE B C 1
ATOM 7542 O O . ILE B 1 241 ? -2.914 -16.688 15.141 1 95.19 241 ILE B O 1
ATOM 7546 N N . LEU B 1 242 ? -4.699 -15.438 15.719 1 94.75 242 LEU B N 1
ATOM 7547 C CA . LEU B 1 242 ? -4.637 -14.609 14.516 1 94.75 242 LEU B CA 1
ATOM 7548 C C . LEU B 1 242 ? -3.383 -13.742 14.516 1 94.75 242 LEU B C 1
ATOM 7550 O O . LEU B 1 242 ? -3.219 -12.883 15.383 1 94.75 242 LEU B O 1
ATOM 7554 N N . PHE B 1 243 ? -2.518 -13.969 13.609 1 95.44 243 PHE B N 1
ATOM 7555 C CA . PHE B 1 243 ? -1.231 -13.289 13.539 1 95.44 243 PHE B CA 1
ATOM 7556 C C . PHE B 1 243 ? -1.31 -12.078 12.617 1 95.44 243 PHE B C 1
ATOM 7558 O O . PHE B 1 243 ? -0.77 -11.016 12.93 1 95.44 243 PHE B O 1
ATOM 7565 N N . TYR B 1 244 ? -1.978 -12.258 11.461 1 95.5 244 TYR B N 1
ATOM 7566 C CA . TYR B 1 244 ? -2.002 -11.172 10.477 1 95.5 244 TYR B CA 1
ATOM 7567 C C . TYR B 1 244 ? -3.25 -11.258 9.609 1 95.5 244 TYR B C 1
ATOM 7569 O O . TYR B 1 244 ? -3.701 -12.352 9.266 1 95.5 244 TYR B O 1
ATOM 7577 N N . GLN B 1 245 ? -3.77 -10.133 9.195 1 95.44 245 GLN B N 1
ATOM 7578 C CA . GLN B 1 245 ? -4.801 -9.961 8.18 1 95.44 245 GLN B CA 1
ATOM 7579 C C . GLN B 1 245 ? -4.785 -8.539 7.621 1 95.44 245 GLN B C 1
ATOM 7581 O O . GLN B 1 245 ? -4.195 -7.637 8.227 1 95.44 245 GLN B O 1
ATOM 7586 N N . ASN B 1 246 ? -5.328 -8.305 6.527 1 95.69 246 ASN B N 1
ATOM 7587 C CA . ASN B 1 246 ? -5.512 -6.969 5.961 1 95.69 246 ASN B CA 1
ATOM 7588 C C . ASN B 1 246 ? -6.852 -6.844 5.25 1 95.69 246 ASN B C 1
ATOM 7590 O O . ASN B 1 246 ? -6.93 -6.996 4.027 1 95.69 246 ASN B O 1
ATOM 7594 N N . PRO B 1 247 ? -7.871 -6.559 5.938 1 93.88 247 PRO B N 1
ATOM 7595 C CA . PRO B 1 247 ? -9.203 -6.484 5.328 1 93.88 247 PRO B CA 1
ATOM 7596 C C . PRO B 1 247 ? -9.336 -5.332 4.336 1 93.88 247 PRO B C 1
ATOM 7598 O O . PRO B 1 247 ? -10.289 -5.293 3.553 1 93.88 247 PRO B O 1
ATOM 7601 N N . GLU B 1 248 ? -8.359 -4.34 4.352 1 93.94 248 GLU B N 1
ATOM 7602 C CA . GLU B 1 248 ? -8.359 -3.252 3.379 1 93.94 248 GLU B CA 1
ATOM 7603 C C . GLU B 1 248 ? -7.984 -3.756 1.987 1 93.94 248 GLU B C 1
ATOM 7605 O O . GLU B 1 248 ? -8.281 -3.102 0.984 1 93.94 248 GLU B O 1
ATOM 7610 N N . GLN B 1 249 ? -7.32 -4.875 2.023 1 94.12 249 GLN B N 1
ATOM 7611 C CA . GLN B 1 249 ? -6.949 -5.562 0.791 1 94.12 249 GLN B CA 1
ATOM 7612 C C . GLN B 1 249 ? -7.488 -6.988 0.776 1 94.12 249 GLN B C 1
ATOM 7614 O O . GLN B 1 249 ? -6.723 -7.949 0.9 1 94.12 249 GLN B O 1
ATOM 7619 N N . PRO B 1 250 ? -8.766 -7.109 0.543 1 93.56 250 PRO B N 1
ATOM 7620 C CA . PRO B 1 250 ? -9.406 -8.414 0.75 1 93.56 250 PRO B CA 1
ATOM 7621 C C . PRO B 1 250 ? -9.047 -9.43 -0.329 1 93.56 250 PRO B C 1
ATOM 7623 O O . PRO B 1 250 ? -9.156 -10.633 -0.106 1 93.56 250 PRO B O 1
ATOM 7626 N N . MET B 1 251 ? -8.672 -8.977 -1.521 1 94.31 251 MET B N 1
ATOM 7627 C CA . MET B 1 251 ? -8.344 -9.867 -2.629 1 94.31 251 MET B CA 1
ATOM 7628 C C . MET B 1 251 ? -6.832 -10.016 -2.777 1 94.31 251 MET B C 1
ATOM 7630 O O . MET B 1 251 ? -6.27 -9.68 -3.82 1 94.31 251 MET B O 1
ATOM 7634 N N . ARG B 1 252 ? -6.145 -10.477 -1.671 1 96.19 252 ARG B N 1
ATOM 7635 C CA . ARG B 1 252 ? -4.711 -10.742 -1.622 1 96.19 252 ARG B CA 1
ATOM 7636 C C . ARG B 1 252 ? -4.426 -12.086 -0.959 1 96.19 252 ARG B C 1
ATOM 7638 O O . ARG B 1 252 ? -5.246 -12.594 -0.189 1 96.19 252 ARG B O 1
ATOM 7645 N N . PHE B 1 253 ? -3.371 -12.664 -1.388 1 96.75 253 PHE B N 1
ATOM 7646 C CA . PHE B 1 253 ? -2.787 -13.781 -0.659 1 96.75 253 PHE B CA 1
ATOM 7647 C C . PHE B 1 253 ? -1.701 -13.297 0.296 1 96.75 253 PHE B C 1
ATOM 7649 O O . PHE B 1 253 ? -0.91 -12.422 -0.05 1 96.75 253 PHE B O 1
ATOM 7656 N N . TYR B 1 254 ? -1.742 -13.82 1.479 1 97.06 254 TYR B N 1
ATOM 7657 C CA . TYR B 1 254 ? -0.682 -13.57 2.451 1 97.06 254 TYR B CA 1
ATOM 7658 C C . TYR B 1 254 ? -0.076 -14.883 2.938 1 97.06 254 TYR B C 1
ATOM 7660 O O . TYR B 1 254 ? -0.792 -15.766 3.42 1 97.06 254 TYR B O 1
ATOM 7668 N N . THR B 1 255 ? 1.195 -15 2.799 1 96.94 255 THR B N 1
ATOM 7669 C CA . THR B 1 255 ? 1.899 -16.172 3.295 1 96.94 255 THR B CA 1
ATOM 7670 C C . THR B 1 255 ? 3.137 -15.766 4.09 1 96.94 255 THR B C 1
ATOM 7672 O O . THR B 1 255 ? 3.672 -14.672 3.902 1 96.94 255 THR B O 1
ATOM 7675 N N . LEU B 1 256 ? 3.529 -16.688 4.977 1 97.25 256 LEU B N 1
ATOM 7676 C CA . LEU B 1 256 ? 4.695 -16.453 5.82 1 97.25 256 LEU B CA 1
ATOM 7677 C C . LEU B 1 256 ? 5.766 -17.5 5.582 1 97.25 256 LEU B C 1
ATOM 7679 O O . LEU B 1 256 ? 5.453 -18.656 5.238 1 97.25 256 LEU B O 1
ATOM 7683 N N . GLY B 1 257 ? 6.996 -17.062 5.637 1 97.38 257 GLY B N 1
ATOM 7684 C CA . GLY B 1 257 ? 8.156 -17.938 5.711 1 97.38 257 GLY B CA 1
ATOM 7685 C C . GLY B 1 257 ? 9.102 -17.578 6.84 1 97.38 257 GLY B C 1
ATOM 7686 O O . GLY B 1 257 ? 9.242 -16.391 7.191 1 97.38 257 GLY B O 1
ATOM 7687 N N . VAL B 1 258 ? 9.648 -18.594 7.434 1 98 258 VAL B N 1
ATOM 7688 C CA . VAL B 1 258 ? 10.688 -18.406 8.445 1 98 258 VAL B CA 1
ATOM 7689 C C . VAL B 1 258 ? 11.961 -19.141 8.008 1 98 258 VAL B C 1
ATOM 7691 O O . VAL B 1 258 ? 11.898 -20.281 7.555 1 98 258 VAL B O 1
ATOM 7694 N N . ASN B 1 259 ? 13.086 -18.438 8.062 1 97 259 ASN B N 1
ATOM 7695 C CA . ASN B 1 259 ? 14.305 -19.125 7.672 1 97 259 ASN B CA 1
ATOM 7696 C C . ASN B 1 259 ? 14.664 -20.234 8.664 1 97 259 ASN B C 1
ATOM 7698 O O . ASN B 1 259 ? 14.172 -20.234 9.789 1 97 259 ASN B O 1
ATOM 7702 N N . GLU B 1 260 ? 15.469 -21.156 8.289 1 94.69 260 GLU B N 1
ATOM 7703 C CA . GLU B 1 260 ? 15.758 -22.375 9.047 1 94.69 260 GLU B CA 1
ATOM 7704 C C . GLU B 1 260 ? 16.328 -22.047 10.422 1 94.69 260 GLU B C 1
ATOM 7706 O O . GLU B 1 260 ? 16.078 -22.781 11.391 1 94.69 260 GLU B O 1
ATOM 7711 N N . ASP B 1 261 ? 17.094 -20.969 10.523 1 95.38 261 ASP B N 1
ATOM 7712 C CA . ASP B 1 261 ? 17.719 -20.578 11.781 1 95.38 261 ASP B CA 1
ATOM 7713 C C . ASP B 1 261 ? 16.75 -19.828 12.688 1 95.38 261 ASP B C 1
ATOM 7715 O O . ASP B 1 261 ? 17.078 -19.484 13.82 1 95.38 261 ASP B O 1
ATOM 7719 N N . GLU B 1 262 ? 15.57 -19.594 12.164 1 97.31 262 GLU B N 1
ATOM 7720 C CA . GLU B 1 262 ? 14.516 -18.875 12.883 1 97.31 262 GLU B CA 1
ATOM 7721 C C . GLU B 1 262 ? 14.984 -17.5 13.336 1 97.31 262 GLU B C 1
ATOM 7723 O O . GLU B 1 262 ? 14.773 -17.125 14.492 1 97.31 262 GLU B O 1
ATOM 7728 N N . THR B 1 263 ? 15.727 -16.812 12.445 1 97.75 263 THR B N 1
ATOM 7729 C CA . THR B 1 263 ? 16.219 -15.477 12.75 1 97.75 263 THR B CA 1
ATOM 7730 C C . THR B 1 263 ? 15.5 -14.43 11.906 1 97.75 263 THR B C 1
ATOM 7732 O O . THR B 1 263 ? 15.555 -13.242 12.211 1 97.75 263 THR B O 1
ATOM 7735 N N . MET B 1 264 ? 14.875 -14.852 10.805 1 98 264 MET B N 1
ATOM 7736 C CA . MET B 1 264 ? 14.156 -13.953 9.906 1 98 264 MET B CA 1
ATOM 7737 C C . MET B 1 264 ? 12.805 -14.531 9.531 1 98 264 MET B C 1
ATOM 7739 O O . MET B 1 264 ? 12.672 -15.734 9.312 1 98 264 MET B O 1
ATOM 7743 N N . MET B 1 265 ? 11.859 -13.719 9.469 1 97.81 265 MET B N 1
ATOM 7744 C CA . MET B 1 265 ? 10.508 -14.047 9.008 1 97.81 265 MET B CA 1
ATOM 7745 C C . MET B 1 265 ? 10.125 -13.203 7.793 1 97.81 265 MET B C 1
ATOM 7747 O O . MET B 1 265 ? 10.398 -12.008 7.758 1 97.81 265 MET B O 1
ATOM 7751 N N . PHE B 1 266 ? 9.578 -13.789 6.77 1 98.31 266 PHE B N 1
ATOM 7752 C CA . PHE B 1 266 ? 9.188 -13.102 5.547 1 98.31 266 PHE B CA 1
ATOM 7753 C C . PHE B 1 266 ? 7.672 -13.148 5.367 1 98.31 266 PHE B C 1
ATOM 7755 O O . PHE B 1 266 ? 7.047 -14.195 5.555 1 98.31 266 PHE B O 1
ATOM 7762 N N . LEU B 1 267 ? 7.047 -12.062 5.121 1 98.06 267 LEU B N 1
ATOM 7763 C CA . LEU B 1 267 ? 5.652 -11.945 4.711 1 98.06 267 LEU B CA 1
ATOM 7764 C C . LEU B 1 267 ? 5.547 -11.617 3.227 1 98.06 267 LEU B C 1
ATOM 7766 O O . LEU B 1 267 ? 6.184 -10.672 2.75 1 98.06 267 LEU B O 1
ATOM 7770 N N . ILE B 1 268 ? 4.84 -12.414 2.512 1 97.94 268 ILE B N 1
ATOM 7771 C CA . ILE B 1 268 ? 4.652 -12.227 1.077 1 97.94 268 ILE B CA 1
ATOM 7772 C C . ILE B 1 268 ? 3.189 -11.891 0.789 1 97.94 268 ILE B C 1
ATOM 7774 O O . ILE B 1 268 ? 2.283 -12.578 1.267 1 97.94 268 ILE B O 1
ATOM 7778 N N . GLU B 1 269 ? 3.006 -10.836 0.107 1 96.75 269 GLU B N 1
ATOM 7779 C CA . GLU B 1 269 ? 1.699 -10.391 -0.365 1 96.75 269 GLU B CA 1
ATOM 7780 C C . GLU B 1 269 ? 1.577 -10.547 -1.878 1 96.75 269 GLU B C 1
ATOM 7782 O O . GLU B 1 269 ? 2.443 -10.086 -2.625 1 96.75 269 GLU B O 1
ATOM 7787 N N . SER B 1 270 ? 0.504 -11.211 -2.371 1 95.81 270 SER B N 1
ATOM 7788 C CA . SER B 1 270 ? 0.292 -11.367 -3.807 1 95.81 270 SER B CA 1
ATOM 7789 C C . SER B 1 270 ? -1.193 -11.344 -4.152 1 95.81 270 SER B C 1
ATOM 7791 O O . SER B 1 270 ? -2.043 -11.289 -3.26 1 95.81 270 SER B O 1
ATOM 7793 N N . GLY B 1 271 ? -1.495 -11.242 -5.508 1 92.12 271 GLY B N 1
ATOM 7794 C CA . GLY B 1 271 ? -2.879 -11.305 -5.949 1 92.12 271 GLY B CA 1
ATOM 7795 C C . GLY B 1 271 ? -3.295 -10.117 -6.797 1 92.12 271 GLY B C 1
ATOM 7796 O O . GLY B 1 271 ? -4.289 -10.188 -7.52 1 92.12 271 GLY B O 1
ATOM 7797 N N . ALA B 1 272 ? -2.732 -8.852 -6.812 1 86.44 272 ALA B N 1
ATOM 7798 C CA . ALA B 1 272 ? -3.117 -7.668 -7.574 1 86.44 272 ALA B CA 1
ATOM 7799 C C . ALA B 1 272 ? -2.115 -7.383 -8.688 1 86.44 272 ALA B C 1
ATOM 7801 O O . ALA B 1 272 ? -2.385 -6.57 -9.578 1 86.44 272 ALA B O 1
ATOM 7802 N N . GLY B 1 273 ? -1.235 -8.195 -9.117 1 84.44 273 GLY B N 1
ATOM 7803 C CA . GLY B 1 273 ? -0.188 -8.039 -10.117 1 84.44 273 GLY B CA 1
ATOM 7804 C C . GLY B 1 273 ? 0.523 -9.336 -10.445 1 84.44 273 GLY B C 1
ATOM 7805 O O . GLY B 1 273 ? 0.076 -10.414 -10.047 1 84.44 273 GLY B O 1
ATOM 7806 N N . GLN B 1 274 ? 1.569 -9.07 -11.32 1 90.69 274 GLN B N 1
ATOM 7807 C CA . GLN B 1 274 ? 2.354 -10.219 -11.75 1 90.69 274 GLN B CA 1
ATOM 7808 C C . GLN B 1 274 ? 3.365 -10.625 -10.68 1 90.69 274 GLN B C 1
ATOM 7810 O O . GLN B 1 274 ? 3.928 -11.719 -10.734 1 90.69 274 GLN B O 1
ATOM 7815 N N . GLY B 1 275 ? 3.508 -9.625 -9.812 1 95.19 275 GLY B N 1
ATOM 7816 C CA . GLY B 1 275 ? 4.555 -9.844 -8.828 1 95.19 275 GLY B CA 1
ATOM 7817 C C . GLY B 1 275 ? 4.027 -9.938 -7.406 1 95.19 275 GLY B C 1
ATOM 7818 O O . GLY B 1 275 ? 2.998 -10.57 -7.164 1 95.19 275 GLY B O 1
ATOM 7819 N N . ASN B 1 276 ? 4.906 -9.422 -6.402 1 97.38 276 ASN B N 1
ATOM 7820 C CA . ASN B 1 276 ? 4.539 -9.578 -4.996 1 97.38 276 ASN B CA 1
ATOM 7821 C C . ASN B 1 276 ? 5.156 -8.484 -4.133 1 97.38 276 ASN B C 1
ATOM 7823 O O . ASN B 1 276 ? 6.168 -7.891 -4.504 1 97.38 276 ASN B O 1
ATOM 7827 N N . GLY B 1 277 ? 4.422 -8.203 -3.055 1 97.38 277 GLY B N 1
ATOM 7828 C CA . GLY B 1 277 ? 5.055 -7.496 -1.95 1 97.38 277 GLY B CA 1
ATOM 7829 C C . GLY B 1 277 ? 5.895 -8.398 -1.068 1 97.38 277 GLY B C 1
ATOM 7830 O O . GLY B 1 277 ? 5.539 -9.555 -0.836 1 97.38 277 GLY B O 1
ATOM 7831 N N . LEU B 1 278 ? 7.012 -7.852 -0.577 1 98.31 278 LEU B N 1
ATOM 7832 C CA . LEU B 1 278 ? 7.914 -8.617 0.277 1 98.31 278 LEU B CA 1
ATOM 7833 C C . LEU B 1 278 ? 8.273 -7.828 1.532 1 98.31 278 LEU B C 1
ATOM 7835 O O . LEU B 1 278 ? 8.641 -6.656 1.449 1 98.31 278 LEU B O 1
ATOM 7839 N N . TYR B 1 279 ? 8.102 -8.461 2.691 1 97.94 279 TYR B N 1
ATOM 7840 C CA . TYR B 1 279 ? 8.469 -7.887 3.984 1 97.94 279 TYR B CA 1
ATOM 7841 C C . TYR B 1 279 ? 9.391 -8.828 4.754 1 97.94 279 TYR B C 1
ATOM 7843 O O . TYR B 1 279 ? 9.344 -10.047 4.566 1 97.94 279 TYR B O 1
ATOM 7851 N N . VAL B 1 280 ? 10.219 -8.273 5.609 1 97.94 280 VAL B N 1
ATOM 7852 C CA . VAL B 1 280 ? 11.086 -9.086 6.457 1 97.94 280 VAL B CA 1
ATOM 7853 C C . VAL B 1 280 ? 11.008 -8.594 7.898 1 97.94 280 VAL B C 1
ATOM 7855 O O . VAL B 1 280 ? 10.805 -7.402 8.148 1 97.94 280 VAL B O 1
ATOM 7858 N N . ARG B 1 281 ? 11.062 -9.422 8.812 1 97 281 ARG B N 1
ATOM 7859 C CA . ARG B 1 281 ? 11.07 -9.164 10.25 1 97 281 ARG B CA 1
ATOM 7860 C C . ARG B 1 281 ? 12.258 -9.852 10.922 1 97 281 ARG B C 1
ATOM 7862 O O . ARG B 1 281 ? 12.508 -11.039 10.695 1 97 281 ARG B O 1
ATOM 7869 N N . ASP B 1 282 ? 13.062 -9.141 11.703 1 96.69 282 ASP B N 1
ATOM 7870 C CA . ASP B 1 282 ? 14.211 -9.656 12.453 1 96.69 282 ASP B CA 1
ATOM 7871 C C . ASP B 1 282 ? 13.758 -10.328 13.742 1 96.69 282 ASP B C 1
ATOM 7873 O O . ASP B 1 282 ? 13.445 -9.656 14.727 1 96.69 282 ASP B O 1
ATOM 7877 N N . LEU B 1 283 ? 13.812 -11.625 13.828 1 96.31 283 LEU B N 1
ATOM 7878 C CA . LEU B 1 283 ? 13.281 -12.359 14.969 1 96.31 283 LEU B CA 1
ATOM 7879 C C . LEU B 1 283 ? 14.266 -12.336 16.141 1 96.31 283 LEU B C 1
ATOM 7881 O O . LEU B 1 283 ? 13.938 -12.75 17.25 1 96.31 283 LEU B O 1
ATOM 7885 N N . LYS B 1 284 ? 15.461 -11.859 15.852 1 94.94 284 LYS B N 1
ATOM 7886 C CA . LYS B 1 284 ? 16.438 -11.711 16.938 1 94.94 284 LYS B CA 1
ATOM 7887 C C . LYS B 1 284 ? 16.078 -10.531 17.844 1 94.94 284 LYS B C 1
ATOM 7889 O O . LYS B 1 284 ? 16.578 -10.422 18.953 1 94.94 284 LYS B O 1
ATOM 7894 N N . GLN B 1 285 ? 15.227 -9.672 17.328 1 90 285 GLN B N 1
ATOM 7895 C CA . GLN B 1 285 ? 14.797 -8.5 18.078 1 90 285 GLN B CA 1
ATOM 7896 C C . GLN B 1 285 ? 13.367 -8.664 18.578 1 90 285 GLN B C 1
ATOM 7898 O O . GLN B 1 285 ? 12.43 -8.75 17.781 1 90 285 GLN B O 1
ATOM 7903 N N . GLU B 1 286 ? 13.227 -8.609 19.828 1 86.69 286 GLU B N 1
ATOM 7904 C CA . GLU B 1 286 ? 11.898 -8.742 20.422 1 86.69 286 GLU B CA 1
ATOM 7905 C C . GLU B 1 286 ? 10.977 -7.605 19.984 1 86.69 286 GLU B C 1
ATOM 7907 O O . GLU B 1 286 ? 11.375 -6.441 20 1 86.69 286 GLU B O 1
ATOM 7912 N N . GLY B 1 287 ? 9.82 -7.969 19.641 1 85.19 287 GLY B N 1
ATOM 7913 C CA . GLY B 1 287 ? 8.828 -6.969 19.281 1 85.19 287 GLY B CA 1
ATOM 7914 C C . GLY B 1 287 ? 9.062 -6.359 17.922 1 85.19 287 GLY B C 1
ATOM 7915 O O . GLY B 1 287 ? 8.422 -5.375 17.547 1 85.19 287 GLY B O 1
ATOM 7916 N N . SER B 1 288 ? 9.961 -6.914 17.188 1 91.38 288 SER B N 1
ATOM 7917 C CA . SER B 1 288 ? 10.289 -6.391 15.859 1 91.38 288 SER B CA 1
ATOM 7918 C C . SER B 1 288 ? 9.062 -6.391 14.945 1 91.38 288 SER B C 1
ATOM 7920 O O . SER B 1 288 ? 8.133 -7.172 15.156 1 91.38 288 SER B O 1
ATOM 7922 N N . GLN B 1 289 ? 9.07 -5.469 13.984 1 93.94 289 GLN B N 1
ATOM 7923 C CA . GLN B 1 289 ? 7.988 -5.332 13.016 1 93.94 289 GLN B CA 1
ATOM 7924 C C . G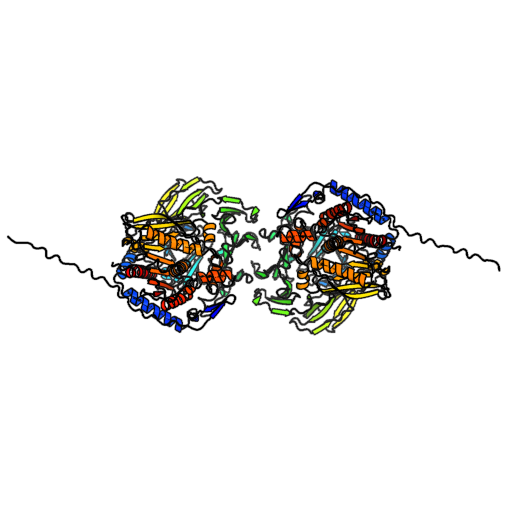LN B 1 289 ? 8.469 -5.672 11.609 1 93.94 289 GLN B C 1
ATOM 7926 O O . GLN B 1 289 ? 9.672 -5.723 11.352 1 93.94 289 GLN B O 1
ATOM 7931 N N . PHE B 1 290 ? 7.527 -5.941 10.75 1 96.31 290 PHE B N 1
ATOM 7932 C CA . PHE B 1 290 ? 7.852 -6.168 9.344 1 96.31 290 PHE B CA 1
ATOM 7933 C C . PHE B 1 290 ? 8.359 -4.891 8.695 1 96.31 290 PHE B C 1
ATOM 7935 O O . PHE B 1 290 ? 7.805 -3.812 8.914 1 96.31 290 PHE B O 1
ATOM 7942 N N . ILE B 1 291 ? 9.445 -5.047 7.977 1 95.62 291 ILE B N 1
ATOM 7943 C CA . ILE B 1 291 ? 9.984 -3.994 7.125 1 95.62 291 ILE B CA 1
ATOM 7944 C C . ILE B 1 291 ? 9.773 -4.359 5.656 1 95.62 291 ILE B C 1
ATOM 7946 O O . ILE B 1 291 ? 10.047 -5.488 5.242 1 95.62 291 ILE B O 1
ATOM 7950 N N . GLN B 1 292 ? 9.258 -3.443 4.875 1 95.94 292 GLN B N 1
ATOM 7951 C CA . GLN B 1 292 ? 8.945 -3.732 3.48 1 95.94 292 GLN B CA 1
ATOM 7952 C C . GLN B 1 292 ? 10.195 -3.691 2.613 1 95.94 292 GLN B C 1
ATOM 7954 O O . GLN B 1 292 ? 10.93 -2.699 2.613 1 95.94 292 GLN B O 1
ATOM 7959 N N . LEU B 1 293 ? 10.484 -4.734 1.894 1 97.38 293 LEU B N 1
ATOM 7960 C CA . LEU B 1 293 ? 11.625 -4.828 0.981 1 97.38 293 LEU B CA 1
ATOM 7961 C C . LEU B 1 293 ? 11.195 -4.5 -0.447 1 97.38 293 LEU B C 1
ATOM 7963 O O . LEU B 1 293 ? 12 -3.986 -1.233 1 97.38 293 LEU B O 1
ATOM 7967 N N . ASN B 1 294 ? 9.953 -4.852 -0.766 1 97.38 294 ASN B N 1
ATOM 7968 C CA . ASN B 1 294 ? 9.406 -4.586 -2.092 1 97.38 294 ASN B CA 1
ATOM 7969 C C . ASN B 1 294 ? 7.926 -4.223 -2.025 1 97.38 294 ASN B C 1
ATOM 7971 O O . ASN B 1 294 ? 7.121 -4.977 -1.474 1 97.38 294 ASN B O 1
ATOM 7975 N N . ALA B 1 295 ? 7.594 -3.133 -2.596 1 95.25 295 ALA B N 1
ATOM 7976 C CA . ALA B 1 295 ? 6.203 -2.697 -2.646 1 95.25 295 ALA B CA 1
ATOM 7977 C C . ALA B 1 295 ? 5.629 -2.854 -4.051 1 95.25 295 ALA B C 1
ATOM 7979 O O . ALA B 1 295 ? 4.414 -2.762 -4.246 1 95.25 295 ALA B O 1
ATOM 7980 N N . ASN B 1 296 ? 6.527 -3.043 -5.031 1 95 296 ASN B N 1
ATOM 7981 C CA . ASN B 1 296 ? 6.113 -3.117 -6.426 1 95 296 ASN B CA 1
ATOM 7982 C C . ASN B 1 296 ? 5.434 -4.449 -6.742 1 95 296 ASN B C 1
ATOM 7984 O O . ASN B 1 296 ? 6.105 -5.449 -6.992 1 95 296 ASN B O 1
ATOM 7988 N N . LEU B 1 297 ? 4.102 -4.477 -6.859 1 95.31 297 LEU B N 1
ATOM 7989 C CA . LEU B 1 297 ? 3.332 -5.699 -7.055 1 95.31 297 LEU B CA 1
ATOM 7990 C C . LEU B 1 297 ? 3.443 -6.188 -8.5 1 95.31 297 LEU B C 1
ATOM 7992 O O . LEU B 1 297 ? 2.9 -7.238 -8.844 1 95.31 297 LEU B O 1
ATOM 7996 N N . GLU B 1 298 ? 4.234 -5.477 -9.312 1 93.75 298 GLU B N 1
ATOM 7997 C CA . GLU B 1 298 ? 4.449 -5.91 -10.688 1 93.75 298 GLU B CA 1
ATOM 7998 C C . GLU B 1 298 ? 5.75 -6.695 -10.82 1 93.75 298 GLU B C 1
ATOM 8000 O O . GLU B 1 298 ? 5.98 -7.359 -11.836 1 93.75 298 GLU B O 1
ATOM 8005 N N . ALA B 1 299 ? 6.57 -6.602 -9.797 1 95.88 299 ALA B N 1
ATOM 8006 C CA . ALA B 1 299 ? 7.859 -7.293 -9.82 1 95.88 299 ALA B CA 1
ATOM 8007 C C . ALA B 1 299 ? 7.879 -8.453 -8.836 1 95.88 299 ALA B C 1
ATOM 8009 O O . ALA B 1 299 ? 7.414 -8.32 -7.699 1 95.88 299 ALA B O 1
ATOM 8010 N N . GLN B 1 300 ? 8.344 -9.539 -9.336 1 96.69 300 GLN B N 1
ATOM 8011 C CA . GLN B 1 300 ? 8.562 -10.68 -8.453 1 96.69 300 GLN B CA 1
ATOM 8012 C C . GLN B 1 300 ? 9.844 -10.508 -7.637 1 96.69 300 GLN B C 1
ATOM 8014 O O . GLN B 1 300 ? 10.914 -10.258 -8.195 1 96.69 300 GLN B O 1
ATOM 8019 N N . CYS B 1 301 ? 9.727 -10.594 -6.379 1 97.62 301 CYS B N 1
ATOM 8020 C CA . CYS B 1 301 ? 10.867 -10.594 -5.461 1 97.62 301 CYS B CA 1
ATOM 8021 C C . CYS B 1 301 ? 10.773 -11.75 -4.477 1 97.62 301 CYS B C 1
ATOM 8023 O O . CYS B 1 301 ? 10.062 -11.664 -3.473 1 97.62 301 CYS B O 1
ATOM 8025 N N . ASN B 1 302 ? 11.602 -12.727 -4.676 1 98 302 ASN B N 1
ATOM 8026 C CA . ASN B 1 302 ? 11.531 -13.945 -3.881 1 98 302 ASN B CA 1
ATOM 8027 C C . ASN B 1 302 ? 12.805 -14.164 -3.068 1 98 302 ASN B C 1
ATOM 8029 O O . ASN B 1 302 ? 13.883 -14.352 -3.635 1 98 302 ASN B O 1
ATOM 8033 N N . PRO B 1 303 ? 12.695 -14.078 -1.76 1 98.19 303 PRO B N 1
ATOM 8034 C CA . PRO B 1 303 ? 13.852 -14.477 -0.957 1 98.19 303 PRO B CA 1
ATOM 8035 C C . PRO B 1 303 ? 14.125 -15.977 -1.023 1 98.19 303 PRO B C 1
ATOM 8037 O O . PRO B 1 303 ? 13.359 -16.781 -0.473 1 98.19 303 PRO B O 1
ATOM 8040 N N . ILE B 1 304 ? 15.273 -16.375 -1.575 1 97.94 304 ILE B N 1
ATOM 8041 C CA . ILE B 1 304 ? 15.453 -17.781 -1.874 1 97.94 304 ILE B CA 1
ATOM 8042 C C . ILE B 1 304 ? 16.484 -18.391 -0.93 1 97.94 304 ILE B C 1
ATOM 8044 O O . ILE B 1 304 ? 16.594 -19.609 -0.816 1 97.94 304 ILE B O 1
ATOM 8048 N N . LYS B 1 305 ? 17.281 -17.547 -0.305 1 97.88 305 LYS B N 1
ATOM 8049 C CA . LYS B 1 305 ? 18.297 -18.047 0.633 1 97.88 305 LYS B CA 1
ATOM 8050 C C . LYS B 1 305 ? 18.703 -16.953 1.618 1 97.88 305 LYS B C 1
ATOM 8052 O O . LYS B 1 305 ? 18.75 -15.773 1.264 1 97.88 305 LYS B O 1
ATOM 8057 N N . THR B 1 306 ? 18.859 -17.344 2.871 1 97.88 306 THR B N 1
ATOM 8058 C CA . THR B 1 306 ? 19.531 -16.484 3.844 1 97.88 306 THR B CA 1
ATOM 8059 C C . THR B 1 306 ? 20.844 -17.094 4.301 1 97.88 306 THR B C 1
ATOM 8061 O O . THR B 1 306 ? 20.938 -18.312 4.488 1 97.88 306 THR B O 1
ATOM 8064 N N . ILE B 1 307 ? 21.906 -16.375 4.414 1 97.44 307 ILE B N 1
ATOM 8065 C CA . ILE B 1 307 ? 23.188 -16.734 4.992 1 97.44 307 ILE B CA 1
ATOM 8066 C C . ILE B 1 307 ? 23.609 -15.68 6.016 1 97.44 307 ILE B C 1
ATOM 8068 O O . ILE B 1 307 ? 23.984 -14.562 5.648 1 97.44 307 ILE B O 1
ATOM 8072 N N . GLY B 1 308 ? 23.562 -16.078 7.273 1 96.81 308 GLY B N 1
ATOM 8073 C CA . GLY B 1 308 ? 23.688 -15.039 8.289 1 96.81 308 GLY B CA 1
ATOM 8074 C C . GLY B 1 308 ? 22.594 -13.992 8.219 1 96.81 308 GLY B C 1
ATOM 8075 O O . GLY B 1 308 ? 21.406 -14.328 8.242 1 96.81 308 GLY B O 1
ATOM 8076 N N . ASP B 1 309 ? 23.016 -12.766 8.07 1 97.44 309 ASP B N 1
ATOM 8077 C CA . ASP B 1 309 ? 22.047 -11.672 7.988 1 97.44 309 ASP B CA 1
ATOM 8078 C C . ASP B 1 309 ? 21.75 -11.305 6.535 1 97.44 309 ASP B C 1
ATOM 8080 O O . ASP B 1 309 ? 20.984 -10.383 6.27 1 97.44 309 ASP B O 1
ATOM 8084 N N . LYS B 1 310 ? 22.344 -12.039 5.629 1 97.94 310 LYS B N 1
ATOM 8085 C CA . LYS B 1 310 ? 22.172 -11.75 4.211 1 97.94 310 LYS B CA 1
ATOM 8086 C C . LYS B 1 310 ? 20.922 -12.43 3.662 1 97.94 310 LYS B C 1
ATOM 8088 O O . LYS B 1 310 ? 20.578 -13.531 4.086 1 97.94 310 LYS B O 1
ATOM 8093 N N . ILE B 1 311 ? 20.266 -11.789 2.764 1 98.44 311 ILE B N 1
ATOM 8094 C CA . ILE B 1 311 ? 19.078 -12.297 2.078 1 98.44 311 ILE B CA 1
ATOM 8095 C C . ILE B 1 311 ? 19.328 -12.32 0.572 1 98.44 311 ILE B C 1
ATOM 8097 O O . ILE B 1 311 ? 19.547 -11.273 -0.041 1 98.44 311 ILE B O 1
ATOM 8101 N N . TYR B 1 312 ? 19.344 -13.422 -0.054 1 98.62 312 TYR B N 1
ATOM 8102 C CA . TYR B 1 312 ? 19.438 -13.555 -1.503 1 98.62 312 TYR B CA 1
ATOM 8103 C C . TYR B 1 312 ? 18.047 -13.586 -2.137 1 98.62 312 TYR B C 1
ATOM 8105 O O . TYR B 1 312 ? 17.203 -14.398 -1.75 1 98.62 312 TYR B O 1
ATOM 8113 N N . ILE B 1 313 ? 17.828 -12.688 -3.086 1 98.62 313 ILE B N 1
ATOM 8114 C CA . ILE B 1 313 ? 16.516 -12.492 -3.67 1 98.62 313 ILE B CA 1
ATOM 8115 C C . ILE B 1 313 ? 16.578 -12.695 -5.18 1 98.62 313 ILE B C 1
ATOM 8117 O O . ILE B 1 313 ? 17.375 -12.047 -5.867 1 98.62 313 ILE B O 1
ATOM 8121 N N . LEU B 1 314 ? 15.859 -13.602 -5.703 1 98.69 314 LEU B N 1
ATOM 8122 C CA . LEU B 1 314 ? 15.625 -13.742 -7.137 1 98.69 314 LEU B CA 1
ATOM 8123 C C . LEU B 1 314 ? 14.492 -12.828 -7.59 1 98.69 314 LEU B C 1
ATOM 8125 O O . LEU B 1 314 ? 13.383 -12.891 -7.055 1 98.69 314 LEU B O 1
ATOM 8129 N N . THR B 1 315 ? 14.797 -11.938 -8.531 1 98.38 315 THR B N 1
ATOM 8130 C CA . THR B 1 315 ? 13.805 -10.922 -8.836 1 98.38 315 THR B CA 1
ATOM 8131 C C . THR B 1 315 ? 13.859 -10.531 -10.305 1 98.38 315 THR B C 1
ATOM 8133 O O . THR B 1 315 ? 14.898 -10.68 -10.953 1 98.38 315 THR B O 1
ATOM 8136 N N . ASN B 1 316 ? 12.719 -10.133 -10.828 1 97.56 316 ASN B N 1
ATOM 8137 C CA . ASN B 1 316 ? 12.68 -9.562 -12.172 1 97.56 316 ASN B CA 1
ATOM 8138 C C . ASN B 1 316 ? 12.5 -8.047 -12.125 1 97.56 316 ASN B C 1
ATOM 8140 O O . ASN B 1 316 ? 12.141 -7.426 -13.125 1 97.56 316 ASN B O 1
ATOM 8144 N N . GLU B 1 317 ? 12.688 -7.453 -10.969 1 95.25 317 GLU B N 1
ATOM 8145 C CA . GLU B 1 317 ? 12.656 -5.996 -10.875 1 95.25 317 GLU B CA 1
ATOM 8146 C C . GLU B 1 317 ? 13.688 -5.363 -11.812 1 95.25 317 GLU B C 1
ATOM 8148 O O . GLU B 1 317 ? 14.891 -5.516 -11.609 1 95.25 317 GLU B O 1
ATOM 8153 N N . LYS B 1 318 ? 13.203 -4.691 -12.805 1 94.62 318 LYS B N 1
ATOM 8154 C CA . LYS B 1 318 ? 14.016 -4.098 -13.867 1 94.62 318 LYS B CA 1
ATOM 8155 C C . LYS B 1 318 ? 14.93 -5.133 -14.508 1 94.62 318 LYS B C 1
ATOM 8157 O O . LYS B 1 318 ? 16.062 -4.816 -14.891 1 94.62 318 LYS B O 1
ATOM 8162 N N . ALA B 1 319 ? 14.547 -6.301 -14.516 1 97.5 319 ALA B N 1
ATOM 8163 C CA . ALA B 1 319 ? 15.273 -7.449 -15.047 1 97.5 319 ALA B CA 1
ATOM 8164 C C . ALA B 1 319 ? 14.312 -8.523 -15.547 1 97.5 319 ALA B C 1
ATOM 8166 O O . ALA B 1 319 ? 14.133 -9.555 -14.898 1 97.5 319 ALA B O 1
ATOM 8167 N N . PRO B 1 320 ? 13.781 -8.367 -16.688 1 96.94 320 PRO B N 1
ATOM 8168 C CA . PRO B 1 320 ? 12.703 -9.227 -17.188 1 96.94 320 PRO B CA 1
ATOM 8169 C C . PRO B 1 320 ? 13.109 -10.695 -17.281 1 96.94 320 PRO B C 1
ATOM 8171 O O . PRO B 1 320 ? 12.25 -11.578 -17.375 1 96.94 320 PRO B O 1
ATOM 8174 N N . THR B 1 321 ? 14.383 -11.008 -17.297 1 98.44 321 THR B N 1
ATOM 8175 C CA . THR B 1 321 ? 14.852 -12.383 -17.344 1 98.44 321 THR B CA 1
ATOM 8176 C C . THR B 1 321 ? 15.414 -12.812 -15.992 1 98.44 321 THR B C 1
ATOM 8178 O O . THR B 1 321 ? 16.172 -13.773 -15.906 1 98.44 321 THR B O 1
ATOM 8181 N N . ASN B 1 322 ? 15.18 -12.031 -14.953 1 98.38 322 ASN B N 1
ATOM 8182 C CA . ASN B 1 322 ? 15.523 -12.258 -13.555 1 98.38 322 ASN B CA 1
ATOM 8183 C C . ASN B 1 322 ? 17 -11.977 -13.281 1 98.38 322 ASN B C 1
ATOM 8185 O O . ASN B 1 322 ? 17.828 -12.031 -14.195 1 98.38 322 ASN B O 1
ATOM 8189 N N . LYS B 1 323 ? 17.234 -11.633 -12.227 1 98.69 323 LYS B N 1
ATOM 8190 C CA . LYS B 1 323 ? 18.562 -11.453 -11.656 1 98.69 323 LYS B CA 1
ATOM 8191 C C . LYS B 1 323 ? 18.609 -11.906 -10.203 1 98.69 323 LYS B C 1
ATOM 8193 O O . LYS B 1 323 ? 17.562 -12.102 -9.578 1 98.69 323 LYS B O 1
ATOM 8198 N N . LEU B 1 324 ? 19.766 -12.188 -9.695 1 98.81 324 LEU B N 1
ATOM 8199 C CA . LEU B 1 324 ? 19.969 -12.477 -8.273 1 98.81 324 LEU B CA 1
ATOM 8200 C C . LEU B 1 324 ? 20.625 -11.297 -7.562 1 98.81 324 LEU B C 1
ATOM 8202 O O . LEU B 1 324 ? 21.672 -10.812 -7.992 1 98.81 324 LEU B O 1
ATOM 8206 N N . VAL B 1 325 ? 19.953 -10.828 -6.547 1 98.56 325 VAL B N 1
ATOM 8207 C CA . VAL B 1 325 ? 20.516 -9.75 -5.742 1 98.56 325 VAL B CA 1
ATOM 8208 C C . VAL B 1 325 ? 20.703 -10.219 -4.301 1 98.56 325 VAL B C 1
ATOM 8210 O O . VAL B 1 325 ? 20.125 -11.234 -3.896 1 98.56 325 VAL B O 1
ATOM 8213 N N . VAL B 1 326 ? 21.562 -9.586 -3.598 1 98.44 326 VAL B N 1
ATOM 8214 C CA . VAL B 1 326 ? 21.766 -9.859 -2.178 1 98.44 326 VAL B CA 1
ATOM 8215 C C . VAL B 1 326 ? 21.688 -8.562 -1.384 1 98.44 326 VAL B C 1
ATOM 8217 O O . VAL B 1 326 ? 22.094 -7.504 -1.867 1 98.44 326 VAL B O 1
ATOM 8220 N N . THR B 1 327 ? 21.016 -8.625 -0.261 1 97.06 327 THR B N 1
ATOM 8221 C CA . THR B 1 327 ? 20.984 -7.523 0.697 1 97.06 327 THR B CA 1
ATOM 8222 C C . THR B 1 327 ? 21.156 -8.047 2.121 1 97.06 327 THR B C 1
ATOM 8224 O O . THR B 1 327 ? 21.484 -9.211 2.324 1 97.06 327 THR B O 1
ATOM 8227 N N . ASP B 1 328 ? 21.047 -7.086 3.033 1 95.25 328 ASP B N 1
ATOM 8228 C CA . ASP B 1 328 ? 21.188 -7.363 4.461 1 95.25 328 ASP B CA 1
ATOM 8229 C C . ASP B 1 328 ? 19.953 -6.879 5.23 1 95.25 328 ASP B C 1
ATOM 8231 O O . ASP B 1 328 ? 19.406 -5.82 4.922 1 95.25 328 ASP B O 1
ATOM 8235 N N . ILE B 1 329 ? 19.5 -7.68 6.262 1 95.56 329 ILE B N 1
ATOM 8236 C CA . ILE B 1 329 ? 18.266 -7.359 6.973 1 95.56 329 ILE B CA 1
ATOM 8237 C C . ILE B 1 329 ? 18.375 -5.988 7.629 1 95.56 329 ILE B C 1
ATOM 8239 O O . ILE B 1 329 ? 17.375 -5.344 7.926 1 95.56 329 ILE B O 1
ATOM 8243 N N . HIS B 1 330 ? 19.625 -5.504 7.832 1 93.06 330 HIS B N 1
ATOM 8244 C CA . HIS B 1 330 ? 19.844 -4.219 8.477 1 93.06 330 HIS B CA 1
ATOM 8245 C C . HIS B 1 330 ? 19.891 -3.088 7.453 1 93.06 330 HIS B C 1
ATOM 8247 O O . HIS B 1 330 ? 19.891 -1.91 7.82 1 93.06 330 HIS B O 1
ATOM 8253 N N . HIS B 1 331 ? 19.969 -3.414 6.188 1 92.12 331 HIS B N 1
ATOM 8254 C CA . HIS B 1 331 ? 19.953 -2.469 5.078 1 92.12 331 HIS B CA 1
ATOM 8255 C C . HIS B 1 331 ? 18.891 -2.842 4.043 1 92.12 331 HIS B C 1
ATOM 8257 O O . HIS B 1 331 ? 19.234 -3.223 2.92 1 92.12 331 HIS B O 1
ATOM 8263 N N . PRO B 1 332 ? 17.703 -2.727 4.387 1 90 332 PRO B N 1
ATOM 8264 C CA . PRO B 1 332 ? 16.594 -3.275 3.596 1 90 332 PRO B CA 1
ATOM 8265 C C . PRO B 1 332 ? 16.297 -2.451 2.344 1 90 332 PRO B C 1
ATOM 8267 O O . PRO B 1 332 ? 15.562 -2.904 1.461 1 90 332 PRO B O 1
ATOM 8270 N N . SER B 1 333 ? 16.906 -1.238 2.156 1 91.75 333 SER B N 1
ATOM 8271 C CA . SER B 1 333 ? 16.609 -0.373 1.021 1 91.75 333 SER B CA 1
ATOM 8272 C C . SER B 1 333 ? 17.109 -0.986 -0.285 1 91.75 333 SER B C 1
ATOM 8274 O O . SER B 1 333 ? 18.203 -1.549 -0.337 1 91.75 333 SER B O 1
ATOM 8276 N N . LYS B 1 334 ? 16.312 -0.888 -1.307 1 94.38 334 LYS B N 1
ATOM 8277 C CA . LYS B 1 334 ? 16.719 -1.402 -2.611 1 94.38 334 LYS B CA 1
ATOM 8278 C C . LYS B 1 334 ? 18.016 -0.753 -3.082 1 94.38 334 LYS B C 1
ATOM 8280 O O . LYS B 1 334 ? 18.781 -1.36 -3.828 1 94.38 334 LYS B O 1
ATOM 8285 N N . ALA B 1 335 ? 18.188 0.462 -2.617 1 91.5 335 ALA B N 1
ATOM 8286 C CA . ALA B 1 335 ? 19.422 1.159 -2.961 1 91.5 335 ALA B CA 1
ATOM 8287 C C . ALA B 1 335 ? 20.641 0.394 -2.457 1 91.5 335 ALA B C 1
ATOM 8289 O O . ALA B 1 335 ? 21.75 0.555 -2.982 1 91.5 335 ALA B O 1
ATOM 8290 N N . ASP B 1 336 ? 20.453 -0.445 -1.497 1 94.5 336 ASP B N 1
ATOM 8291 C CA . ASP B 1 336 ? 21.547 -1.184 -0.888 1 94.5 336 ASP B CA 1
ATOM 8292 C C . ASP B 1 336 ? 21.656 -2.588 -1.479 1 94.5 336 ASP B C 1
ATOM 8294 O O . ASP B 1 336 ? 22.578 -3.336 -1.145 1 94.5 336 ASP B O 1
ATOM 8298 N N . TRP B 1 337 ? 20.75 -2.99 -2.355 1 96.75 337 TRP B N 1
ATOM 8299 C CA . TRP B 1 337 ? 20.797 -4.312 -2.973 1 96.75 337 TRP B CA 1
ATOM 8300 C C . TRP B 1 337 ? 22 -4.422 -3.906 1 96.75 337 TRP B C 1
ATOM 8302 O O . TRP B 1 337 ? 22.266 -3.52 -4.703 1 96.75 337 TRP B O 1
ATOM 8312 N N . LYS B 1 338 ? 22.734 -5.434 -3.783 1 97.88 338 LYS B N 1
ATOM 8313 C CA . LYS B 1 338 ? 23.859 -5.703 -4.668 1 97.88 338 LYS B CA 1
ATOM 8314 C C . LYS B 1 338 ? 23.531 -6.824 -5.652 1 97.88 338 LYS B C 1
ATOM 8316 O O . LYS B 1 338 ? 23.047 -7.883 -5.254 1 97.88 338 LYS B O 1
ATOM 8321 N N . THR B 1 339 ? 23.781 -6.609 -6.875 1 98.25 339 THR B N 1
ATOM 8322 C CA . THR B 1 339 ? 23.562 -7.641 -7.883 1 98.25 339 THR B CA 1
ATOM 8323 C C . THR B 1 339 ? 24.656 -8.703 -7.82 1 98.25 339 THR B C 1
ATOM 8325 O O . THR B 1 339 ? 25.844 -8.383 -7.902 1 98.25 339 THR B O 1
ATOM 8328 N N . VAL B 1 340 ? 24.312 -9.906 -7.621 1 98.62 340 VAL B N 1
ATOM 8329 C CA . VAL B 1 340 ? 25.234 -11.039 -7.617 1 98.62 340 VAL B CA 1
ATOM 8330 C C . VAL B 1 340 ? 25.312 -11.641 -9.016 1 98.62 340 VAL B C 1
ATOM 8332 O O . VAL B 1 340 ? 26.406 -11.875 -9.539 1 98.62 340 VAL B O 1
ATOM 8335 N N . ILE B 1 341 ? 24.172 -11.938 -9.594 1 98.75 341 ILE B N 1
ATOM 8336 C CA . ILE B 1 341 ? 24.031 -12.422 -10.961 1 98.75 341 ILE B CA 1
ATOM 8337 C C . ILE B 1 341 ? 23.172 -11.461 -11.773 1 98.75 341 ILE B C 1
ATOM 8339 O O . ILE B 1 341 ? 21.969 -11.352 -11.539 1 98.75 341 ILE B O 1
ATOM 8343 N N . PRO B 1 342 ? 23.672 -10.75 -12.672 1 98.31 342 PRO B N 1
ATOM 8344 C CA . PRO B 1 342 ? 22.875 -9.844 -13.492 1 98.31 342 PRO B CA 1
ATOM 8345 C C . PRO B 1 342 ? 21.969 -10.586 -14.484 1 98.31 342 PRO B C 1
ATOM 8347 O O . PRO B 1 342 ? 22.234 -11.75 -14.805 1 98.31 342 PRO B O 1
ATOM 8350 N N . ALA B 1 343 ? 20.938 -9.906 -14.844 1 97.88 343 ALA B N 1
ATOM 8351 C CA . ALA B 1 343 ? 20.109 -10.453 -15.914 1 97.88 343 ALA B CA 1
ATOM 8352 C C . ALA B 1 343 ? 20.891 -10.547 -17.219 1 97.88 343 ALA B C 1
ATOM 8354 O O . ALA B 1 343 ? 21.797 -9.734 -17.469 1 97.88 343 ALA B O 1
ATOM 8355 N N . ASN B 1 344 ? 20.641 -11.508 -18 1 95.5 344 ASN B N 1
ATOM 8356 C CA . ASN B 1 344 ? 21.156 -11.633 -19.359 1 95.5 344 ASN B CA 1
ATOM 8357 C C . ASN B 1 344 ? 20.047 -12 -20.344 1 95.5 344 ASN B C 1
ATOM 8359 O O . ASN B 1 344 ? 18.875 -11.766 -20.078 1 95.5 344 ASN B O 1
ATOM 8363 N N . SER B 1 345 ? 20.438 -12.508 -21.469 1 95.31 345 SER B N 1
ATOM 8364 C CA . SER B 1 345 ? 19.453 -12.75 -22.516 1 95.31 345 SER B CA 1
ATOM 8365 C C . SER B 1 345 ? 18.578 -13.961 -22.188 1 95.31 345 SER B C 1
ATOM 8367 O O . SER B 1 345 ? 17.469 -14.086 -22.703 1 95.31 345 SER B O 1
ATOM 8369 N N . ASN B 1 346 ? 19.062 -14.844 -21.375 1 97.62 346 ASN B N 1
ATOM 8370 C CA . ASN B 1 346 ? 18.328 -16.047 -21 1 97.62 346 ASN B CA 1
ATOM 8371 C C . ASN B 1 346 ? 17.703 -15.914 -19.625 1 97.62 346 ASN B C 1
ATOM 8373 O O . ASN B 1 346 ? 18.25 -15.219 -18.75 1 97.62 346 ASN B O 1
ATOM 8377 N N . VAL B 1 347 ? 16.609 -16.531 -19.422 1 98.38 347 VAL B N 1
ATOM 8378 C CA . VAL B 1 347 ? 15.875 -16.438 -18.156 1 98.38 347 VAL B CA 1
ATOM 8379 C C . VAL B 1 347 ? 16.594 -17.234 -17.078 1 98.38 347 VAL B C 1
ATOM 8381 O O . VAL B 1 347 ? 16.828 -18.438 -17.234 1 98.38 347 VAL B O 1
ATOM 8384 N N . LEU B 1 348 ? 16.969 -16.594 -15.992 1 98.62 348 LEU B N 1
ATOM 8385 C CA . LEU B 1 348 ? 17.453 -17.281 -14.805 1 98.62 348 LEU B CA 1
ATOM 8386 C C . LEU B 1 348 ? 16.297 -17.938 -14.062 1 98.62 348 LEU B C 1
ATOM 8388 O O . LEU B 1 348 ? 15.633 -17.297 -13.242 1 98.62 348 LEU B O 1
ATOM 8392 N N . GLU B 1 349 ? 16.141 -19.188 -14.273 1 97 349 GLU B N 1
ATOM 8393 C CA . GLU B 1 349 ? 14.953 -19.891 -13.789 1 97 349 GLU B CA 1
ATOM 8394 C C . GLU B 1 349 ? 15.109 -20.281 -12.32 1 97 349 GLU B C 1
ATOM 8396 O O . GLU B 1 349 ? 14.133 -20.297 -11.57 1 97 349 GLU B O 1
ATOM 8401 N N . ASP B 1 350 ? 16.328 -20.656 -11.969 1 97.62 350 ASP B N 1
ATOM 8402 C CA . ASP B 1 350 ? 16.531 -21.156 -10.617 1 97.62 350 ASP B CA 1
ATOM 8403 C C . ASP B 1 350 ? 17.984 -20.984 -10.18 1 97.62 350 ASP B C 1
ATOM 8405 O O . ASP B 1 350 ? 18.891 -20.922 -11.016 1 97.62 350 ASP B O 1
ATOM 8409 N N . VAL B 1 351 ? 18.156 -20.781 -8.93 1 98.56 351 VAL B N 1
ATOM 8410 C CA . VAL B 1 351 ? 19.469 -20.719 -8.297 1 98.56 351 VAL B CA 1
ATOM 8411 C C . VAL B 1 351 ? 19.516 -21.688 -7.113 1 98.56 351 VAL B C 1
ATOM 8413 O O . VAL B 1 351 ? 18.797 -21.516 -6.129 1 98.56 351 VAL B O 1
ATOM 8416 N N . ALA B 1 352 ? 20.359 -22.703 -7.199 1 98.25 352 ALA B N 1
ATOM 8417 C CA . ALA B 1 352 ? 20.562 -23.625 -6.086 1 98.25 352 ALA B CA 1
ATOM 8418 C C . ALA B 1 352 ? 21.844 -23.266 -5.324 1 98.25 352 ALA B C 1
ATOM 8420 O O . ALA B 1 352 ? 22.891 -23.016 -5.934 1 98.25 352 ALA B O 1
ATOM 8421 N N . PHE B 1 353 ? 21.734 -23.172 -4.027 1 97.81 353 PHE B N 1
ATOM 8422 C CA . PHE B 1 353 ? 22.891 -22.984 -3.154 1 97.81 353 PHE B CA 1
ATOM 8423 C C . PHE B 1 353 ? 23.422 -24.328 -2.672 1 97.81 353 PHE B C 1
ATOM 8425 O O . PHE B 1 353 ? 22.766 -25.031 -1.895 1 97.81 353 PHE B O 1
ATOM 8432 N N . VAL B 1 354 ? 24.641 -24.703 -3.146 1 96.75 354 VAL B N 1
ATOM 8433 C CA . VAL B 1 354 ? 25.156 -26.047 -2.877 1 96.75 354 VAL B CA 1
ATOM 8434 C C . VAL B 1 354 ? 26.656 -26 -2.613 1 96.75 354 VAL B C 1
ATOM 8436 O O . VAL B 1 354 ? 27.391 -25.344 -3.348 1 96.75 354 VAL B O 1
ATOM 8439 N N . ASP B 1 355 ? 27.125 -26.594 -1.579 1 96.06 355 ASP B N 1
ATOM 8440 C CA . ASP B 1 355 ? 28.547 -26.781 -1.301 1 96.06 355 ASP B CA 1
ATOM 8441 C C . ASP B 1 355 ? 29.297 -25.453 -1.362 1 96.06 355 ASP B C 1
ATOM 8443 O O . ASP B 1 355 ? 30.312 -25.344 -2.049 1 96.06 355 ASP B O 1
ATOM 8447 N N . GLY B 1 356 ? 28.703 -24.484 -0.822 1 96.69 356 GLY B N 1
ATOM 8448 C CA . GLY B 1 356 ? 29.312 -23.172 -0.752 1 96.69 356 GLY B CA 1
ATOM 8449 C C . GLY B 1 356 ? 29.328 -22.438 -2.082 1 96.69 356 GLY B C 1
ATOM 8450 O O . GLY B 1 356 ? 30 -21.422 -2.234 1 96.69 356 GLY B O 1
ATOM 8451 N N . LYS B 1 357 ? 28.641 -22.984 -3.057 1 97.94 357 LYS B N 1
ATOM 8452 C CA . LYS B 1 357 ? 28.609 -22.438 -4.41 1 97.94 357 LYS B CA 1
ATOM 8453 C C . LYS B 1 357 ? 27.172 -22.266 -4.895 1 97.94 357 LYS B C 1
ATOM 8455 O O . LYS B 1 357 ? 26.219 -22.5 -4.145 1 97.94 357 LYS B O 1
ATOM 8460 N N . LEU B 1 358 ? 27.047 -21.75 -6.141 1 98.44 358 LEU B N 1
ATOM 8461 C CA . LEU B 1 358 ? 25.75 -21.609 -6.793 1 98.44 358 LEU B CA 1
ATOM 8462 C C . LEU B 1 358 ? 25.672 -22.469 -8.047 1 98.44 358 LEU B C 1
ATOM 8464 O O . LEU B 1 358 ? 26.641 -22.578 -8.797 1 98.44 358 LEU B O 1
ATOM 8468 N N . ILE B 1 359 ? 24.594 -23.109 -8.25 1 98.69 359 ILE B N 1
ATOM 8469 C CA . ILE B 1 359 ? 24.266 -23.656 -9.562 1 98.69 359 ILE B CA 1
ATOM 8470 C C . ILE B 1 359 ? 23.109 -22.875 -10.18 1 98.69 359 ILE B C 1
ATOM 8472 O O . ILE B 1 359 ? 22 -22.828 -9.617 1 98.69 359 ILE B O 1
ATOM 8476 N N . LEU B 1 360 ? 23.406 -22.234 -11.266 1 98.69 360 LEU B N 1
ATOM 8477 C CA . LEU B 1 360 ? 22.406 -21.469 -12 1 98.69 360 LEU B CA 1
ATOM 8478 C C . LEU B 1 360 ? 21.766 -22.312 -13.094 1 98.69 360 LEU B C 1
ATOM 8480 O O . LEU B 1 360 ? 22.469 -23.016 -13.836 1 98.69 360 LEU B O 1
ATOM 8484 N N . THR B 1 361 ? 20.516 -22.328 -13.156 1 98.56 361 THR B N 1
ATOM 8485 C CA . THR B 1 361 ? 19.781 -22.938 -14.258 1 98.56 361 THR B CA 1
ATOM 8486 C C . THR B 1 361 ? 19.078 -21.875 -15.102 1 98.56 361 THR B C 1
ATOM 8488 O O . THR B 1 361 ? 18.219 -21.156 -14.602 1 98.56 361 THR B O 1
ATOM 8491 N N . TYR B 1 362 ? 19.484 -21.828 -16.328 1 98.31 362 TYR B N 1
ATOM 8492 C CA . TYR B 1 362 ? 18.906 -20.906 -17.281 1 98.31 362 TYR B CA 1
ATOM 8493 C C . TYR B 1 362 ? 17.953 -21.625 -18.234 1 98.31 362 TYR B C 1
ATOM 8495 O O . TYR B 1 362 ? 18.156 -22.797 -18.547 1 98.31 362 TYR B O 1
ATOM 8503 N N . MET B 1 363 ? 16.922 -20.938 -18.562 1 97.81 363 MET B N 1
ATOM 8504 C CA . MET B 1 363 ? 16.078 -21.375 -19.656 1 97.81 363 MET B CA 1
ATOM 8505 C C . MET B 1 363 ? 16.469 -20.688 -20.969 1 97.81 363 MET B C 1
ATOM 8507 O O . MET B 1 363 ? 16.312 -19.469 -21.109 1 97.81 363 MET B O 1
ATOM 8511 N N . GLN B 1 364 ? 17.078 -21.406 -21.812 1 96.38 364 GLN B N 1
ATOM 8512 C CA . GLN B 1 364 ? 17.469 -20.969 -23.141 1 96.38 364 GLN B CA 1
ATOM 8513 C C . GLN B 1 364 ? 16.719 -21.75 -24.219 1 96.38 364 GLN B C 1
ATOM 8515 O O . GLN B 1 364 ? 16.797 -22.984 -24.266 1 96.38 364 GLN B O 1
ATOM 8520 N N . ASP B 1 365 ? 15.938 -21.078 -25.016 1 96.19 365 ASP B N 1
ATOM 8521 C CA . ASP B 1 365 ? 15.125 -21.688 -26.062 1 96.19 365 ASP B CA 1
ATOM 8522 C C . ASP B 1 365 ? 14.148 -22.719 -25.469 1 96.19 365 ASP B C 1
ATOM 8524 O O . ASP B 1 365 ? 13.953 -23.797 -26.047 1 96.19 365 ASP B O 1
ATOM 8528 N N . ALA B 1 366 ? 13.758 -22.469 -24.219 1 96.69 366 ALA B N 1
ATOM 8529 C CA . ALA B 1 366 ? 12.695 -23.203 -23.547 1 96.69 366 ALA B CA 1
ATOM 8530 C C . ALA B 1 366 ? 13.211 -24.516 -22.953 1 96.69 366 ALA B C 1
ATOM 8532 O O . ALA B 1 366 ? 12.438 -25.438 -22.688 1 96.69 366 ALA B O 1
ATOM 8533 N N . TYR B 1 367 ? 14.539 -24.656 -22.812 1 97.06 367 TYR B N 1
ATOM 8534 C CA . TYR B 1 367 ? 15.078 -25.812 -22.094 1 97.06 367 TYR B CA 1
ATOM 8535 C C . TYR B 1 367 ? 16.266 -25.406 -21.234 1 97.06 367 TYR B C 1
ATOM 8537 O O . TYR B 1 367 ? 16.766 -24.281 -21.344 1 97.06 367 TYR B O 1
ATOM 8545 N N . SER B 1 368 ? 16.797 -26.312 -20.391 1 98 368 SER B N 1
ATOM 8546 C CA . SER B 1 368 ? 17.703 -25.953 -19.297 1 98 368 SER B CA 1
ATOM 8547 C C . SER B 1 368 ? 19.156 -25.938 -19.766 1 98 368 SER B C 1
ATOM 8549 O O . SER B 1 368 ? 19.562 -26.797 -20.547 1 98 368 SER B O 1
ATOM 8551 N N . HIS B 1 369 ? 19.844 -24.938 -19.328 1 98.19 369 HIS B N 1
ATOM 8552 C CA . HIS B 1 369 ? 21.297 -24.875 -19.266 1 98.19 369 HIS B CA 1
ATOM 8553 C C . HIS B 1 369 ? 21.781 -24.531 -17.859 1 98.19 369 HIS B C 1
ATOM 8555 O O . HIS B 1 369 ? 21.203 -23.672 -17.203 1 98.19 369 HIS B O 1
ATOM 8561 N N . SER B 1 370 ? 22.797 -25.234 -17.422 1 98.5 370 SER B N 1
ATOM 8562 C CA . SER B 1 370 ? 23.188 -25.047 -16.031 1 98.5 370 SER B CA 1
ATOM 8563 C C . SER B 1 370 ? 24.672 -24.734 -15.906 1 98.5 370 SER B C 1
ATOM 8565 O O . SER B 1 370 ? 25.484 -25.234 -16.703 1 98.5 370 SER B O 1
ATOM 8567 N N . TYR B 1 371 ? 24.984 -23.922 -14.953 1 98.44 371 TYR B N 1
ATOM 8568 C CA . TYR B 1 371 ? 26.344 -23.453 -14.719 1 98.44 371 TYR B CA 1
ATOM 8569 C C . TYR B 1 371 ? 26.672 -23.453 -13.227 1 98.44 371 TYR B C 1
ATOM 8571 O O . TYR B 1 371 ? 25.797 -23.203 -12.391 1 98.44 371 TYR B O 1
ATOM 8579 N N . LEU B 1 372 ? 27.891 -23.766 -12.969 1 98.25 372 LEU B N 1
ATOM 8580 C CA . LEU B 1 372 ? 28.438 -23.641 -11.625 1 98.25 372 LEU B CA 1
ATOM 8581 C C . LEU B 1 372 ? 29.047 -22.266 -11.422 1 98.25 372 LEU B C 1
ATOM 8583 O O . LEU B 1 372 ? 29.844 -21.797 -12.25 1 98.25 372 LEU B O 1
ATOM 8587 N N . TYR B 1 373 ? 28.688 -21.594 -10.344 1 98.31 373 TYR B N 1
ATOM 8588 C CA . TYR B 1 373 ? 29.188 -20.266 -10.016 1 98.31 373 TYR B CA 1
ATOM 8589 C C . TYR B 1 373 ? 29.719 -20.219 -8.586 1 98.31 373 TYR B C 1
ATOM 8591 O O . TYR B 1 373 ? 29.297 -21.016 -7.734 1 98.31 373 TYR B O 1
ATOM 8599 N N . SER B 1 374 ? 30.672 -19.328 -8.359 1 98 374 SER B N 1
ATOM 8600 C CA . SER B 1 374 ? 31.031 -19 -6.988 1 98 374 SER B CA 1
ATOM 8601 C C . SER B 1 374 ? 29.938 -18.203 -6.301 1 98 374 SER B C 1
ATOM 8603 O O . SER B 1 374 ? 29.047 -17.656 -6.965 1 98 374 SER B O 1
ATOM 8605 N N . ILE B 1 375 ? 29.953 -18.125 -5 1 97.62 375 ILE B N 1
ATOM 8606 C CA . ILE B 1 375 ? 28.922 -17.469 -4.211 1 97.62 375 ILE B CA 1
ATOM 8607 C C . ILE B 1 375 ? 28.906 -15.977 -4.52 1 97.62 375 ILE B C 1
ATOM 8609 O O . ILE B 1 375 ? 27.875 -15.32 -4.379 1 97.62 375 ILE B O 1
ATOM 8613 N N . ASP B 1 376 ? 30.016 -15.438 -5.074 1 96.38 376 ASP B N 1
ATOM 8614 C CA . ASP B 1 376 ? 30.109 -14.016 -5.367 1 96.38 376 ASP B CA 1
ATOM 8615 C C . ASP B 1 376 ? 29.734 -13.727 -6.812 1 96.38 376 ASP B C 1
ATOM 8617 O O . ASP B 1 376 ? 29.859 -12.586 -7.277 1 96.38 376 ASP B O 1
ATOM 8621 N N . GLY B 1 377 ? 29.391 -14.766 -7.574 1 97.5 377 GLY B N 1
ATOM 8622 C CA . GLY B 1 377 ? 28.781 -14.516 -8.867 1 97.5 377 GLY B CA 1
ATOM 8623 C C . GLY B 1 377 ? 29.719 -14.719 -10.031 1 97.5 377 GLY B C 1
ATOM 8624 O O . GLY B 1 377 ? 29.516 -14.18 -11.117 1 97.5 377 GLY B O 1
ATOM 8625 N N . LYS B 1 378 ? 30.797 -15.414 -9.789 1 97.81 378 LYS B N 1
ATOM 8626 C CA . LYS B 1 378 ? 31.719 -15.719 -10.875 1 97.81 378 LYS B CA 1
ATOM 8627 C C . LYS B 1 378 ? 31.4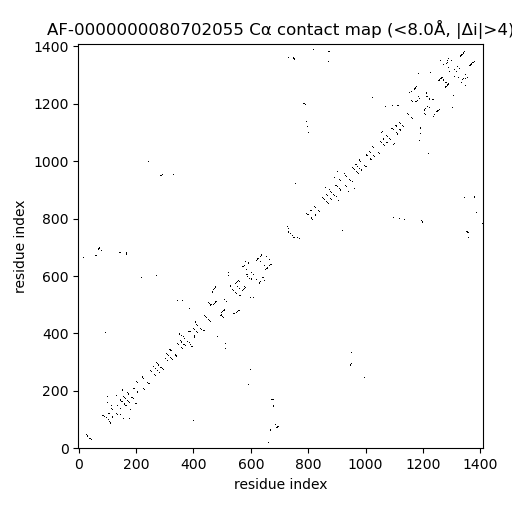53 -17.109 -11.461 1 97.81 378 LYS B C 1
ATOM 8629 O O . LYS B 1 378 ? 31.328 -18.078 -10.719 1 97.81 378 LYS B O 1
ATOM 8634 N N . GLN B 1 379 ? 31.375 -17.188 -12.727 1 97.75 379 GLN B N 1
ATOM 8635 C CA . GLN B 1 379 ? 31.156 -18.469 -13.375 1 97.75 379 GLN B CA 1
ATOM 8636 C C . GLN B 1 379 ? 32.375 -19.375 -13.25 1 97.75 379 GLN B C 1
ATOM 8638 O O . GLN B 1 379 ? 33.5 -18.938 -13.5 1 97.75 379 GLN B O 1
ATOM 8643 N N . LEU B 1 380 ? 32.25 -20.516 -12.898 1 97.69 380 LEU B N 1
ATOM 8644 C CA . LEU B 1 380 ? 33.344 -21.469 -12.734 1 97.69 380 LEU B CA 1
ATOM 8645 C C . LEU B 1 380 ? 33.344 -22.5 -13.852 1 97.69 380 LEU B C 1
ATOM 8647 O O . LEU B 1 380 ? 34.344 -22.734 -14.508 1 97.69 380 LEU B O 1
ATOM 8651 N N . LYS B 1 381 ? 32.156 -23.172 -14.023 1 97.19 381 LYS B N 1
ATOM 8652 C CA . LYS B 1 381 ? 32.031 -24.25 -15.008 1 97.19 381 LYS B CA 1
ATOM 8653 C C . LYS B 1 381 ? 30.656 -24.25 -15.641 1 97.19 381 LYS B C 1
ATOM 8655 O O . LYS B 1 381 ? 29.688 -23.75 -15.062 1 97.19 381 LYS B O 1
ATOM 8660 N N . GLU B 1 382 ? 30.656 -24.812 -16.828 1 97.69 382 GLU B N 1
ATOM 8661 C CA . GLU B 1 382 ? 29.375 -25.234 -17.422 1 97.69 382 GLU B CA 1
ATOM 8662 C C . GLU B 1 382 ? 29.078 -26.688 -17.078 1 97.69 382 GLU B C 1
ATOM 8664 O O . GLU B 1 382 ? 29.969 -27.531 -17.094 1 97.69 382 GLU B O 1
ATOM 8669 N N . ILE B 1 383 ? 27.906 -26.938 -16.672 1 98.25 383 ILE B N 1
ATOM 8670 C CA . ILE B 1 383 ? 27.5 -28.297 -16.359 1 98.25 383 ILE B CA 1
ATOM 8671 C C . ILE B 1 383 ? 26.891 -28.953 -17.594 1 98.25 383 ILE B C 1
ATOM 8673 O O . ILE B 1 383 ? 25.875 -28.484 -18.109 1 98.25 383 ILE B O 1
ATOM 8677 N N . LYS B 1 384 ? 27.438 -30 -17.969 1 96.38 384 LYS B N 1
ATOM 8678 C CA . LYS B 1 384 ? 26.922 -30.703 -19.141 1 96.38 384 LYS B CA 1
ATOM 8679 C C . LYS B 1 384 ? 25.719 -31.562 -18.781 1 96.38 384 LYS B C 1
ATOM 8681 O O . LYS B 1 384 ? 25.812 -32.469 -17.938 1 96.38 384 LYS B O 1
ATOM 8686 N N . LEU B 1 385 ? 24.609 -31.297 -19.438 1 96.56 385 LEU B N 1
ATOM 8687 C CA . LEU B 1 385 ? 23.391 -32.094 -19.25 1 96.56 385 LEU B CA 1
ATOM 8688 C C . LEU B 1 385 ? 23.281 -33.156 -20.328 1 96.56 385 LEU B C 1
ATOM 8690 O O . LEU B 1 385 ? 23.922 -33.062 -21.375 1 96.56 385 LEU B O 1
ATOM 8694 N N . PRO B 1 386 ? 22.547 -34.156 -20.109 1 92.69 386 PRO B N 1
ATOM 8695 C CA . PRO B 1 386 ? 22.516 -35.312 -21.016 1 92.69 386 PRO B CA 1
ATOM 8696 C C . PRO B 1 386 ? 22.062 -34.938 -22.422 1 92.69 386 PRO B C 1
ATOM 8698 O O . PRO B 1 386 ? 22.625 -35.438 -23.406 1 92.69 386 PRO B O 1
ATOM 8701 N N . THR B 1 387 ? 21.031 -34.219 -22.609 1 92.81 387 THR B N 1
ATOM 8702 C CA . THR B 1 387 ? 20.438 -33.812 -23.875 1 92.81 387 THR B CA 1
ATOM 8703 C C . THR B 1 387 ? 19.547 -32.594 -23.656 1 92.81 387 THR B C 1
ATOM 8705 O O . THR B 1 387 ? 19.578 -31.953 -22.594 1 92.81 387 THR B O 1
ATOM 8708 N N . VAL B 1 388 ? 18.891 -32.219 -24.734 1 95.19 388 VAL B N 1
ATOM 8709 C CA . VAL B 1 388 ? 17.875 -31.188 -24.625 1 95.19 388 VAL B CA 1
ATOM 8710 C C . VAL B 1 388 ? 16.797 -31.625 -23.625 1 95.19 388 VAL B C 1
ATOM 8712 O O . VAL B 1 388 ? 16.219 -32.719 -23.781 1 95.19 388 VAL B O 1
ATOM 8715 N N . GLY B 1 389 ? 16.672 -30.875 -22.578 1 97.75 389 GLY B N 1
ATOM 8716 C CA . GLY B 1 389 ? 15.734 -31.266 -21.547 1 97.75 389 GLY B CA 1
ATOM 8717 C C . GLY B 1 389 ? 15.672 -30.281 -20.391 1 97.75 389 GLY B C 1
ATOM 8718 O O . GLY B 1 389 ? 16.031 -29.109 -20.547 1 97.75 389 GLY B O 1
ATOM 8719 N N . SER B 1 390 ? 15.094 -30.688 -19.344 1 98.25 390 SER B N 1
ATOM 8720 C CA . SER B 1 390 ? 14.914 -29.859 -18.141 1 98.25 390 SER B CA 1
ATOM 8721 C C . SER B 1 390 ? 15.672 -30.453 -16.953 1 98.25 390 SER B C 1
ATOM 8723 O O . SER B 1 390 ? 15.633 -31.656 -16.719 1 98.25 390 SER B O 1
ATOM 8725 N N . ALA B 1 391 ? 16.328 -29.578 -16.25 1 98.19 391 ALA B N 1
ATOM 8726 C CA . ALA B 1 391 ? 17.109 -29.984 -15.078 1 98.19 391 ALA B CA 1
ATOM 8727 C C . ALA B 1 391 ? 16.672 -29.219 -13.836 1 98.19 391 ALA B C 1
ATOM 8729 O O . ALA B 1 391 ? 16.359 -28.031 -13.906 1 98.19 391 ALA B O 1
ATOM 8730 N N . SER B 1 392 ? 16.625 -29.844 -12.711 1 97.5 392 SER B N 1
ATOM 8731 C CA . SER B 1 392 ? 16.375 -29.234 -11.406 1 97.5 392 SER B CA 1
ATOM 8732 C C . SER B 1 392 ? 17.391 -29.719 -10.367 1 97.5 392 SER B C 1
ATOM 8734 O O . SER B 1 392 ? 17.438 -30.906 -10.062 1 97.5 392 SER B O 1
ATOM 8736 N N . PHE B 1 393 ? 18.125 -28.781 -9.805 1 97.81 393 PHE B N 1
ATOM 8737 C CA . PHE B 1 393 ? 19.203 -29.125 -8.875 1 97.81 393 PHE B CA 1
ATOM 8738 C C . PHE B 1 393 ? 18.734 -29 -7.43 1 97.81 393 PHE B C 1
ATOM 8740 O O . PHE B 1 393 ? 17.953 -28.094 -7.109 1 97.81 393 PHE B O 1
ATOM 8747 N N . THR B 1 394 ? 19.172 -29.875 -6.617 1 96 394 THR B N 1
ATOM 8748 C CA . THR B 1 394 ? 18.891 -29.844 -5.184 1 96 394 THR B CA 1
ATOM 8749 C C . THR B 1 394 ? 20.172 -30.094 -4.383 1 96 394 THR B C 1
ATOM 8751 O O . THR B 1 394 ? 21.031 -30.844 -4.828 1 96 394 THR B O 1
ATOM 8754 N N . GLY B 1 395 ? 20.312 -29.484 -3.316 1 95.19 395 GLY B N 1
ATOM 8755 C CA . GLY B 1 395 ? 21.438 -29.578 -2.41 1 95.19 395 GLY B CA 1
ATOM 8756 C C . GLY B 1 395 ? 21.391 -28.578 -1.273 1 95.19 395 GLY B C 1
ATOM 8757 O O . GLY B 1 395 ? 20.375 -27.891 -1.085 1 95.19 395 GLY B O 1
ATOM 8758 N N . ASN B 1 396 ? 22.391 -28.672 -0.431 1 95.5 396 ASN B N 1
ATOM 8759 C CA . ASN B 1 396 ? 22.531 -27.766 0.699 1 95.5 396 ASN B CA 1
ATOM 8760 C C . ASN B 1 396 ? 23.828 -26.953 0.614 1 95.5 396 ASN B C 1
ATOM 8762 O O . ASN B 1 396 ? 24.875 -27.484 0.249 1 95.5 396 ASN B O 1
ATOM 8766 N N . TYR B 1 397 ? 23.641 -25.719 0.97 1 96 397 TYR B N 1
ATOM 8767 C CA . TYR B 1 397 ? 24.781 -24.797 0.918 1 96 397 TYR B CA 1
ATOM 8768 C C . TYR B 1 397 ? 25.938 -25.328 1.754 1 96 397 TYR B C 1
ATOM 8770 O O . TYR B 1 397 ? 27.109 -25.141 1.398 1 96 397 TYR B O 1
ATOM 8778 N N . GLU B 1 398 ? 25.672 -26.109 2.836 1 95.06 398 GLU B N 1
ATOM 8779 C CA . GLU B 1 398 ? 26.703 -26.516 3.791 1 95.06 398 GLU B CA 1
ATOM 8780 C C . GLU B 1 398 ? 27.109 -27.969 3.578 1 95.06 398 GLU B C 1
ATOM 8782 O O . GLU B 1 398 ? 27.859 -28.531 4.379 1 95.06 398 GLU B O 1
ATOM 8787 N N . ARG B 1 399 ? 26.609 -28.578 2.539 1 95.44 399 ARG B N 1
ATOM 8788 C CA . ARG B 1 399 ? 26.891 -30 2.332 1 95.44 399 ARG B CA 1
ATOM 8789 C C . ARG B 1 399 ? 27.406 -30.25 0.923 1 95.44 399 ARG B C 1
ATOM 8791 O O . ARG B 1 399 ? 27.062 -29.547 -0.016 1 95.44 399 ARG B O 1
ATOM 8798 N N . PRO B 1 400 ? 28.125 -31.266 0.781 1 95.31 400 PRO B N 1
ATOM 8799 C CA . PRO B 1 400 ? 28.766 -31.531 -0.512 1 95.31 400 PRO B CA 1
ATOM 8800 C C . PRO B 1 400 ? 27.859 -32.312 -1.467 1 95.31 400 PRO B C 1
ATOM 8802 O O . PRO B 1 400 ? 28.125 -32.344 -2.672 1 95.31 400 PRO B O 1
ATOM 8805 N N . GLU B 1 401 ? 26.875 -33.031 -0.951 1 96.5 401 GLU B N 1
ATOM 8806 C CA . GLU B 1 401 ? 26.031 -33.875 -1.81 1 96.5 401 GLU B CA 1
ATOM 8807 C C . GLU B 1 401 ? 25.109 -33.031 -2.668 1 96.5 401 GLU B C 1
ATOM 8809 O O . GLU B 1 401 ? 24.328 -32.219 -2.143 1 96.5 401 GLU B O 1
ATOM 8814 N N . VAL B 1 402 ? 25.203 -33.156 -3.922 1 97.81 402 VAL B N 1
ATOM 8815 C CA . VAL B 1 402 ? 24.359 -32.438 -4.875 1 97.81 402 VAL B CA 1
ATOM 8816 C C . VAL B 1 402 ? 23.703 -33.406 -5.84 1 97.81 402 VAL B C 1
ATOM 8818 O O . VAL B 1 402 ? 24.344 -34.344 -6.316 1 97.81 402 VAL B O 1
ATOM 8821 N N . PHE B 1 403 ? 22.422 -33.25 -6.062 1 98.19 403 PHE B N 1
ATOM 8822 C CA . PHE B 1 403 ? 21.688 -34.062 -7.02 1 98.19 403 PHE B CA 1
ATOM 8823 C C . PHE B 1 403 ? 20.953 -33.188 -8.023 1 98.19 403 PHE B C 1
ATOM 8825 O O . PHE B 1 403 ? 20.766 -31.984 -7.789 1 98.19 403 PHE B O 1
ATOM 8832 N N . TYR B 1 404 ? 20.672 -33.656 -9.102 1 97.81 404 TYR B N 1
ATOM 8833 C CA . TYR B 1 404 ? 19.688 -33.031 -9.969 1 97.81 404 TYR B CA 1
ATOM 8834 C C . TYR B 1 404 ? 18.844 -34.094 -10.688 1 97.81 404 TYR B C 1
ATOM 8836 O O . TYR B 1 404 ? 19.297 -35.219 -10.922 1 97.81 404 TYR B O 1
ATOM 8844 N N . SER B 1 405 ? 17.625 -33.75 -10.938 1 97.94 405 SER B N 1
ATOM 8845 C CA . SER B 1 405 ? 16.75 -34.531 -11.82 1 97.94 405 SER B CA 1
ATOM 8846 C C . SER B 1 405 ? 16.828 -34 -13.25 1 97.94 405 SER B C 1
ATOM 8848 O O . SER B 1 405 ? 16.953 -32.781 -13.477 1 97.94 405 SER B O 1
ATOM 8850 N N . PHE B 1 406 ? 16.859 -34.875 -14.227 1 97.81 406 PHE B N 1
ATOM 8851 C CA . PHE B 1 406 ? 16.859 -34.5 -15.641 1 97.81 406 PHE B CA 1
ATOM 8852 C C . PHE B 1 406 ? 15.781 -35.281 -16.391 1 97.81 406 PHE B C 1
ATOM 8854 O O . PHE B 1 406 ? 15.562 -36.469 -16.141 1 97.81 406 PHE B O 1
ATOM 8861 N N . THR B 1 407 ? 15.062 -34.562 -17.234 1 97.75 407 THR B N 1
ATOM 8862 C CA . THR B 1 407 ? 13.977 -35.156 -18 1 97.75 407 THR B CA 1
ATOM 8863 C C . THR B 1 407 ? 13.891 -34.531 -19.391 1 97.75 407 THR B C 1
ATOM 8865 O O . THR B 1 407 ? 14.391 -33.406 -19.594 1 97.75 407 THR B O 1
ATOM 8868 N N . SER B 1 408 ? 13.484 -35.25 -20.359 1 97.38 408 SER B N 1
ATOM 8869 C CA . SER B 1 408 ? 13.195 -34.812 -21.719 1 97.38 408 SER B CA 1
ATOM 8870 C C . SER B 1 408 ? 11.984 -35.562 -22.297 1 97.38 408 SER B C 1
ATOM 8872 O O . SER B 1 408 ? 11.344 -36.344 -21.594 1 97.38 408 SER B O 1
ATOM 8874 N N . PHE B 1 409 ? 11.641 -35.281 -23.547 1 97.38 409 PHE B N 1
ATOM 8875 C CA . PHE B 1 409 ? 10.453 -35.906 -24.156 1 97.38 409 PHE B CA 1
ATOM 8876 C C . PHE B 1 409 ? 10.641 -37.406 -24.312 1 97.38 409 PHE B C 1
ATOM 8878 O O . PHE B 1 409 ? 9.68 -38.156 -24.203 1 97.38 409 PHE B O 1
ATOM 8885 N N . THR B 1 410 ? 11.859 -37.812 -24.547 1 95.19 410 THR B N 1
ATOM 8886 C CA . THR B 1 410 ? 12.109 -39.219 -24.797 1 95.19 410 THR B CA 1
ATOM 8887 C C . THR B 1 410 ? 13 -39.812 -23.719 1 95.19 410 THR B C 1
ATOM 8889 O O . THR B 1 410 ? 13.438 -40.969 -23.828 1 95.19 410 THR B O 1
ATOM 8892 N N . GLU B 1 411 ? 13.367 -39 -22.766 1 94.94 411 GLU B N 1
ATOM 8893 C CA . GLU B 1 411 ? 14.188 -39.469 -21.641 1 94.94 411 GLU B CA 1
ATOM 8894 C C . GLU B 1 411 ? 13.391 -39.438 -20.344 1 94.94 411 GLU B C 1
ATOM 8896 O O . GLU B 1 411 ? 13.156 -38.375 -19.766 1 94.94 411 GLU B O 1
ATOM 8901 N N . PRO B 1 412 ? 13.055 -40.656 -19.844 1 95.38 412 PRO B N 1
ATOM 8902 C CA . PRO B 1 412 ? 12.406 -40.656 -18.531 1 95.38 412 PRO B CA 1
ATOM 8903 C C . PRO B 1 412 ? 13.211 -39.938 -17.469 1 95.38 412 PRO B C 1
ATOM 8905 O O . PRO B 1 412 ? 14.445 -39.906 -17.531 1 95.38 412 PRO B O 1
ATOM 8908 N N . THR B 1 413 ? 12.578 -39.375 -16.438 1 96.69 413 THR B N 1
ATOM 8909 C CA . THR B 1 413 ? 13.242 -38.562 -15.414 1 96.69 413 THR B CA 1
ATOM 8910 C C . THR B 1 413 ? 14.234 -39.438 -14.625 1 96.69 413 THR B C 1
ATOM 8912 O O . THR B 1 413 ? 13.852 -40.438 -14.039 1 96.69 413 THR B O 1
ATOM 8915 N N . SER B 1 414 ? 15.414 -39.062 -14.641 1 96.94 414 SER B N 1
ATOM 8916 C CA . SER B 1 414 ? 16.484 -39.719 -13.875 1 96.94 414 SER B CA 1
ATOM 8917 C C . SER B 1 414 ? 17.078 -38.75 -12.852 1 96.94 414 SER B C 1
ATOM 8919 O O . SER B 1 414 ? 16.984 -37.531 -13.008 1 96.94 414 SER B O 1
ATOM 8921 N N . VAL B 1 415 ? 17.594 -39.375 -11.805 1 97.69 415 VAL B N 1
ATOM 8922 C CA . VAL B 1 415 ? 18.297 -38.594 -10.789 1 97.69 415 VAL B CA 1
ATOM 8923 C C . VAL B 1 415 ? 19.812 -38.812 -10.953 1 97.69 415 VAL B C 1
ATOM 8925 O O . VAL B 1 415 ? 20.281 -39.938 -11.086 1 97.69 415 VAL B O 1
ATOM 8928 N N . TYR B 1 416 ? 20.5 -37.688 -10.961 1 98.06 416 TYR B N 1
ATOM 8929 C CA . TYR B 1 416 ? 21.953 -37.719 -11.055 1 98.06 416 TYR B CA 1
ATOM 8930 C C . TYR B 1 416 ? 22.578 -37.156 -9.781 1 98.06 416 TYR B C 1
ATOM 8932 O O . TYR B 1 416 ? 21.984 -36.281 -9.117 1 98.06 416 TYR B O 1
ATOM 8940 N N . GLN B 1 417 ? 23.656 -37.688 -9.422 1 97.75 417 GLN B N 1
ATOM 8941 C CA . GLN B 1 417 ? 24.516 -37.031 -8.43 1 97.75 417 GLN B CA 1
ATOM 8942 C C . GLN B 1 417 ? 25.609 -36.219 -9.109 1 97.75 417 GLN B C 1
ATOM 8944 O O . GLN B 1 417 ? 26.297 -36.719 -10.008 1 97.75 417 GLN B O 1
ATOM 8949 N N . TYR B 1 418 ? 25.719 -35 -8.742 1 97.94 418 TYR B N 1
ATOM 8950 C CA . TYR B 1 418 ? 26.672 -34.062 -9.336 1 97.94 418 TYR B CA 1
ATOM 8951 C C . TYR B 1 418 ? 27.812 -33.781 -8.375 1 97.94 418 TYR B C 1
ATOM 8953 O O . TYR B 1 418 ? 27.594 -33.438 -7.215 1 97.94 418 TYR B O 1
ATOM 8961 N N . ASN B 1 419 ? 29 -34 -8.836 1 96.56 419 ASN B N 1
ATOM 8962 C CA . ASN B 1 419 ? 30.188 -33.656 -8.07 1 96.56 419 ASN B CA 1
ATOM 8963 C C . ASN B 1 419 ? 30.734 -32.281 -8.453 1 96.56 419 ASN B C 1
ATOM 8965 O O . ASN B 1 419 ? 31.281 -32.094 -9.539 1 96.56 419 ASN B O 1
ATOM 8969 N N . VAL B 1 420 ? 30.672 -31.422 -7.582 1 95.56 420 VAL B N 1
ATOM 8970 C CA . VAL B 1 420 ? 31.031 -30.031 -7.797 1 95.56 420 VAL B CA 1
ATOM 8971 C C . VAL B 1 420 ? 32.531 -29.906 -8.086 1 95.56 420 VAL B C 1
ATOM 8973 O O . VAL B 1 420 ? 32.938 -29.094 -8.906 1 95.56 420 VAL B O 1
ATOM 8976 N N . ASN B 1 421 ? 33.312 -30.656 -7.445 1 93.06 421 ASN B N 1
ATOM 8977 C CA . ASN B 1 421 ? 34.781 -30.578 -7.562 1 93.06 421 ASN B CA 1
ATOM 8978 C C . ASN B 1 421 ? 35.25 -31.094 -8.914 1 93.06 421 ASN B C 1
ATOM 8980 O O . ASN B 1 421 ? 36.125 -30.469 -9.539 1 93.06 421 ASN B O 1
ATOM 8984 N N . THR B 1 422 ? 34.688 -32.156 -9.398 1 95.25 422 THR B N 1
ATOM 8985 C CA . THR B 1 422 ? 35.156 -32.75 -10.633 1 95.25 422 THR B CA 1
ATOM 8986 C C . THR B 1 422 ? 34.312 -32.344 -11.82 1 95.25 422 THR B C 1
ATOM 8988 O O . THR B 1 422 ? 34.656 -32.562 -12.977 1 95.25 422 THR B O 1
ATOM 8991 N N . ASN B 1 423 ? 33.219 -31.703 -11.516 1 96.44 423 ASN B N 1
ATOM 8992 C CA . ASN B 1 423 ? 32.281 -31.297 -12.539 1 96.44 423 ASN B CA 1
ATOM 8993 C C . ASN B 1 423 ? 31.781 -32.5 -13.352 1 96.44 423 ASN B C 1
ATOM 8995 O O . ASN B 1 423 ? 31.766 -32.469 -14.586 1 96.44 423 ASN B O 1
ATOM 8999 N N . THR B 1 424 ? 31.438 -33.531 -12.648 1 96.5 424 THR B N 1
ATOM 9000 C CA . THR B 1 424 ? 30.938 -34.75 -13.289 1 96.5 424 THR B CA 1
ATOM 9001 C C . THR B 1 424 ? 29.625 -35.188 -12.664 1 96.5 424 THR B C 1
ATOM 9003 O O . THR B 1 424 ? 29.344 -34.875 -11.5 1 96.5 424 THR B O 1
ATOM 9006 N N . SER B 1 425 ? 28.844 -35.812 -13.469 1 97.19 425 SER B N 1
ATOM 9007 C CA . SER B 1 425 ? 27.562 -36.344 -13.016 1 97.19 425 SER B CA 1
ATOM 9008 C C . SER B 1 425 ? 27.531 -37.875 -13.164 1 97.19 425 SER B C 1
ATOM 9010 O O . SER B 1 425 ? 28.047 -38.406 -14.141 1 97.19 425 SER B O 1
ATOM 9012 N N . THR B 1 426 ? 27.031 -38.5 -12.18 1 97 426 THR B N 1
ATOM 9013 C CA . THR B 1 426 ? 26.781 -39.938 -12.242 1 97 426 THR B CA 1
ATOM 9014 C C . THR B 1 426 ? 25.297 -40.219 -12.023 1 97 426 THR B C 1
ATOM 9016 O O . THR B 1 426 ? 24.641 -39.594 -11.219 1 97 426 THR B O 1
ATOM 9019 N N . THR B 1 427 ? 24.797 -41.25 -12.734 1 96.75 427 THR B N 1
ATOM 9020 C CA . THR B 1 427 ? 23.406 -41.625 -12.555 1 96.75 427 THR B CA 1
ATOM 9021 C C . THR B 1 427 ? 23.188 -42.188 -11.148 1 96.75 427 THR B C 1
ATOM 9023 O O . THR B 1 427 ? 23.859 -43.125 -10.734 1 96.75 427 THR B O 1
ATOM 9026 N N . TYR B 1 428 ? 22.344 -41.625 -10.414 1 96.25 428 TYR B N 1
ATOM 9027 C CA . TYR B 1 428 ? 21.969 -42.125 -9.086 1 96.25 428 TYR B CA 1
ATOM 9028 C C . TYR B 1 428 ? 20.812 -43.125 -9.188 1 96.25 428 TYR B C 1
ATOM 9030 O O . TYR B 1 428 ? 20.906 -44.219 -8.672 1 96.25 428 TYR B O 1
ATOM 9038 N N . THR B 1 429 ? 19.734 -42.719 -9.82 1 94.62 429 THR B N 1
ATOM 9039 C CA . THR B 1 429 ? 18.641 -43.625 -10.172 1 94.62 429 THR B CA 1
ATOM 9040 C C . THR B 1 429 ? 18.172 -43.344 -11.602 1 94.62 429 THR B C 1
ATOM 9042 O O . THR B 1 429 ? 18.188 -42.219 -12.062 1 94.62 429 THR B O 1
ATOM 9045 N N . SER B 1 430 ? 17.781 -44.375 -12.297 1 93.62 430 SER B N 1
ATOM 9046 C CA . SER B 1 430 ? 17.188 -44.312 -13.633 1 93.62 430 SER B CA 1
ATOM 9047 C C . SER B 1 430 ? 16.016 -45.281 -13.773 1 93.62 430 SER B C 1
ATOM 9049 O O . SER B 1 430 ? 16.141 -46.469 -13.516 1 93.62 430 SER B O 1
ATOM 9051 N N . PRO B 1 431 ? 14.898 -44.781 -14.164 1 93.62 431 PRO B N 1
ATOM 9052 C CA . PRO B 1 431 ? 13.75 -45.688 -14.297 1 93.62 431 PRO B CA 1
ATOM 9053 C C . PRO B 1 431 ? 13.859 -46.594 -15.5 1 93.62 431 PRO B C 1
ATOM 9055 O O . PRO B 1 431 ? 14.508 -46.25 -16.484 1 93.62 431 PRO B O 1
ATOM 9058 N N . LYS B 1 432 ? 13.219 -47.719 -15.359 1 93.38 432 LYS B N 1
ATOM 9059 C CA . LYS B 1 432 ? 13.125 -48.656 -16.453 1 93.38 432 LYS B CA 1
ATOM 9060 C C . LYS B 1 432 ? 11.727 -48.656 -17.062 1 93.38 432 LYS B C 1
ATOM 9062 O O . LYS B 1 432 ? 10.883 -49.5 -16.719 1 93.38 432 LYS B O 1
ATOM 9067 N N . VAL B 1 433 ? 11.57 -47.844 -17.953 1 95.31 433 VAL B N 1
ATOM 9068 C CA . VAL B 1 433 ? 10.289 -47.75 -18.656 1 95.31 433 VAL B CA 1
ATOM 9069 C C . VAL B 1 433 ? 10.258 -48.75 -19.812 1 95.31 433 VAL B C 1
ATOM 9071 O O . VAL B 1 433 ? 11.273 -48.969 -20.484 1 95.31 433 VAL B O 1
ATOM 9074 N N . LYS B 1 434 ? 9.164 -49.375 -20.109 1 94.5 434 LYS B N 1
ATOM 9075 C CA . LYS B 1 434 ? 9.016 -50.438 -21.125 1 94.5 434 LYS B CA 1
ATOM 9076 C C . LYS B 1 434 ? 8.797 -49.844 -22.5 1 94.5 434 LYS B C 1
ATOM 9078 O O . LYS B 1 434 ? 7.816 -50.156 -23.172 1 94.5 434 LYS B O 1
ATOM 9083 N N . PHE B 1 435 ? 9.766 -49.062 -22.969 1 94.31 435 PHE B N 1
ATOM 9084 C CA . PHE B 1 435 ? 9.766 -48.594 -24.344 1 94.31 435 PHE B CA 1
ATOM 9085 C C . PHE B 1 435 ? 11.188 -48.375 -24.844 1 94.31 435 PHE B C 1
ATOM 9087 O O . PHE B 1 435 ? 12.133 -48.344 -24.047 1 94.31 435 PHE B O 1
ATOM 9094 N N . ASP B 1 436 ? 11.453 -48.344 -26.078 1 95.38 436 ASP B N 1
ATOM 9095 C CA . ASP B 1 436 ? 12.758 -48.094 -26.688 1 95.38 436 ASP B CA 1
ATOM 9096 C C . ASP B 1 436 ? 12.898 -46.656 -27.109 1 95.38 436 ASP B C 1
ATOM 9098 O O . ASP B 1 436 ? 12.445 -46.25 -28.188 1 95.38 436 ASP B O 1
ATOM 9102 N N . LYS B 1 437 ? 13.641 -45.844 -26.281 1 93.62 437 LYS B N 1
ATOM 9103 C CA . LYS B 1 437 ? 13.75 -44.406 -26.5 1 93.62 437 LYS B CA 1
ATOM 9104 C C . LYS B 1 437 ? 14.445 -44.125 -27.828 1 93.62 437 LYS B C 1
ATOM 9106 O O . LYS B 1 437 ? 14.234 -43.062 -28.438 1 93.62 437 LYS B O 1
ATOM 9111 N N . ASN B 1 438 ? 15.203 -45.094 -28.391 1 94.44 438 ASN B N 1
ATOM 9112 C CA . ASN B 1 438 ? 15.969 -44.906 -29.625 1 94.44 438 ASN B CA 1
ATOM 9113 C C . ASN B 1 438 ? 15.078 -44.938 -30.859 1 94.44 438 ASN B C 1
ATOM 9115 O O . ASN B 1 438 ? 15.5 -44.562 -31.953 1 94.44 438 ASN B O 1
ATOM 9119 N N . LYS B 1 439 ? 13.883 -45.281 -30.703 1 96.69 439 LYS B N 1
ATOM 9120 C CA . LYS B 1 439 ? 12.945 -45.344 -31.812 1 96.69 439 LYS B CA 1
ATOM 9121 C C . LYS B 1 439 ? 12.266 -44 -32.031 1 96.69 439 LYS B C 1
ATOM 9123 O O . LYS B 1 439 ? 11.547 -43.812 -33 1 96.69 439 LYS B O 1
ATOM 9128 N N . PHE B 1 440 ? 12.562 -43.094 -31.188 1 97.06 440 PHE B N 1
ATOM 9129 C CA . PHE B 1 440 ? 11.859 -41.812 -31.234 1 97.06 440 PHE B CA 1
ATOM 9130 C C . PHE B 1 440 ? 12.844 -40.656 -31.359 1 97.06 440 PHE B C 1
ATOM 9132 O O . PHE B 1 440 ? 14.023 -40.781 -31.047 1 97.06 440 PHE B O 1
ATOM 9139 N N . VAL B 1 441 ? 12.336 -39.5 -31.812 1 95.88 441 VAL B N 1
ATOM 9140 C CA . VAL B 1 441 ? 13.133 -38.281 -31.922 1 95.88 441 VAL B CA 1
ATOM 9141 C C . VAL B 1 441 ? 12.312 -37.094 -31.438 1 95.88 441 VAL B C 1
ATOM 9143 O O . VAL B 1 441 ? 11.078 -37.125 -31.453 1 95.88 441 VAL B O 1
ATOM 9146 N N . SER B 1 442 ? 12.945 -36.188 -30.891 1 96.75 442 SER B N 1
ATOM 9147 C CA . SER B 1 442 ? 12.375 -34.875 -30.547 1 96.75 442 SER B CA 1
ATOM 9148 C C . SER B 1 442 ? 13.18 -33.75 -31.172 1 96.75 442 SER B C 1
ATOM 9150 O O . SER B 1 442 ? 14.406 -33.688 -31.062 1 96.75 442 SER B O 1
ATOM 9152 N N . GLU B 1 443 ? 12.555 -32.844 -31.812 1 96.69 443 GLU B N 1
ATOM 9153 C CA . GLU B 1 443 ? 13.211 -31.688 -32.438 1 96.69 443 GLU B CA 1
ATOM 9154 C C . GLU B 1 443 ? 12.453 -30.406 -32.125 1 96.69 443 GLU B C 1
ATOM 9156 O O . GLU B 1 443 ? 11.281 -30.438 -31.75 1 96.69 443 GLU B O 1
ATOM 9161 N N . GLN B 1 444 ? 13.125 -29.328 -32.188 1 97.56 444 GLN B N 1
ATOM 9162 C CA . GLN B 1 444 ? 12.531 -28 -31.984 1 97.56 444 GLN B CA 1
ATOM 9163 C C . GLN B 1 444 ? 12.492 -27.219 -33.312 1 97.56 444 GLN B C 1
ATOM 9165 O O . GLN B 1 444 ? 13.484 -27.172 -34.031 1 97.56 444 GLN B O 1
ATOM 9170 N N . VAL B 1 445 ? 11.375 -26.703 -33.688 1 98 445 VAL B N 1
ATOM 9171 C CA . VAL B 1 445 ? 11.227 -25.812 -34.812 1 98 445 VAL B CA 1
ATOM 9172 C C . VAL B 1 445 ? 10.711 -24.453 -34.375 1 98 445 VAL B C 1
ATOM 9174 O O . VAL B 1 445 ? 10.148 -24.344 -33.281 1 98 445 VAL B O 1
ATOM 9177 N N . TYR B 1 446 ? 10.984 -23.406 -35.125 1 97.94 446 TYR B N 1
ATOM 9178 C CA . TYR B 1 446 ? 10.438 -22.078 -34.875 1 97.94 446 TYR B CA 1
ATOM 9179 C C . TYR B 1 446 ? 9.422 -21.703 -35.938 1 97.94 446 TYR B C 1
ATOM 9181 O O . TYR B 1 446 ? 9.727 -21.734 -37.156 1 97.94 446 TYR B O 1
ATOM 9189 N N . ILE B 1 447 ? 8.281 -21.438 -35.531 1 98.31 447 ILE B N 1
ATOM 9190 C CA . ILE B 1 447 ? 7.258 -20.984 -36.469 1 98.31 447 ILE B CA 1
ATOM 9191 C C . ILE B 1 447 ? 7.121 -19.453 -36.406 1 98.31 447 ILE B C 1
ATOM 9193 O O . ILE B 1 447 ? 7.57 -18.844 -35.438 1 98.31 447 ILE B O 1
ATOM 9197 N N . THR B 1 448 ? 6.477 -18.859 -37.375 1 98.44 448 THR B N 1
ATOM 9198 C CA . THR B 1 448 ? 6.242 -17.422 -37.406 1 98.44 448 THR B CA 1
ATOM 9199 C C . THR B 1 448 ? 4.773 -17.094 -37.125 1 98.44 448 THR B C 1
ATOM 9201 O O . THR B 1 448 ? 3.889 -17.562 -37.875 1 98.44 448 THR B O 1
ATOM 9204 N N . SER B 1 449 ? 4.523 -16.359 -36.094 1 98.5 449 SER B N 1
ATOM 9205 C CA . SER B 1 449 ? 3.164 -15.969 -35.75 1 98.5 449 SER B CA 1
ATOM 9206 C C . SER B 1 449 ? 2.65 -14.875 -36.656 1 98.5 449 SER B C 1
ATOM 9208 O O . SER B 1 449 ? 3.369 -14.422 -37.562 1 98.5 449 SER B O 1
ATOM 9210 N N . LYS B 1 450 ? 1.471 -14.477 -36.469 1 97.62 450 LYS B N 1
ATOM 9211 C CA . LYS B 1 450 ? 0.782 -13.523 -37.312 1 97.62 450 LYS B CA 1
ATOM 9212 C C . LYS B 1 450 ? 1.547 -12.203 -37.406 1 97.62 450 LYS B C 1
ATOM 9214 O O . LYS B 1 450 ? 1.602 -11.578 -38.469 1 97.62 450 LYS B O 1
ATOM 9219 N N . ASP B 1 451 ? 2.148 -11.789 -36.312 1 98 451 ASP B N 1
ATOM 9220 C CA . ASP B 1 451 ? 2.816 -10.492 -36.281 1 98 451 ASP B CA 1
ATOM 9221 C C . ASP B 1 451 ? 4.309 -10.633 -36.562 1 98 451 ASP B C 1
ATOM 9223 O O . ASP B 1 451 ? 5.078 -9.695 -36.344 1 98 451 ASP B O 1
ATOM 9227 N N . GLY B 1 452 ? 4.75 -11.773 -36.844 1 98.31 452 GLY B N 1
ATOM 9228 C CA . GLY B 1 452 ? 6.148 -11.984 -37.188 1 98.31 452 GLY B CA 1
ATOM 9229 C C . GLY B 1 452 ? 6.957 -12.594 -36.062 1 98.31 452 GLY B C 1
ATOM 9230 O O . GLY B 1 452 ? 8.094 -13.023 -36.25 1 98.31 452 GLY B O 1
ATOM 9231 N N . THR B 1 453 ? 6.406 -12.703 -34.875 1 98.44 453 THR B N 1
ATOM 9232 C CA . THR B 1 453 ? 7.102 -13.25 -33.719 1 98.44 453 THR B CA 1
ATOM 9233 C C . THR B 1 453 ? 7.449 -14.719 -33.938 1 98.44 453 THR B C 1
ATOM 9235 O O . THR B 1 453 ? 6.633 -15.484 -34.469 1 98.44 453 THR B O 1
ATOM 9238 N N . LYS B 1 454 ? 8.664 -15.156 -33.594 1 98.5 454 LYS B N 1
ATOM 9239 C CA . LYS B 1 454 ? 9.086 -16.562 -33.688 1 98.5 454 LYS B CA 1
ATOM 9240 C C . LYS B 1 454 ? 8.68 -17.328 -32.438 1 98.5 454 LYS B C 1
ATOM 9242 O O . LYS B 1 454 ? 8.977 -16.922 -31.312 1 98.5 454 LYS B O 1
ATOM 9247 N N . VAL B 1 455 ? 7.984 -18.422 -32.625 1 98.56 455 VAL B N 1
ATOM 9248 C CA . VAL B 1 455 ? 7.461 -19.234 -31.547 1 98.56 455 VAL B CA 1
ATOM 9249 C C . VAL B 1 455 ? 8.039 -20.656 -31.641 1 98.56 455 VAL B C 1
ATOM 9251 O O . VAL B 1 455 ? 7.863 -21.328 -32.656 1 98.56 455 VAL B O 1
ATOM 9254 N N . PRO B 1 456 ? 8.711 -21.078 -30.594 1 98.38 456 PRO B N 1
ATOM 9255 C CA . PRO B 1 456 ? 9.266 -22.422 -30.656 1 98.38 456 PRO B CA 1
ATOM 9256 C C . PRO B 1 456 ? 8.211 -23.516 -30.438 1 98.38 456 PRO B C 1
ATOM 9258 O O . PRO B 1 456 ? 7.305 -23.328 -29.625 1 98.38 456 PRO B O 1
ATOM 9261 N N . VAL B 1 457 ? 8.344 -24.609 -31.172 1 98.69 457 VAL B N 1
ATOM 9262 C CA . VAL B 1 457 ? 7.504 -25.812 -31.062 1 98.69 457 VAL B CA 1
ATOM 9263 C C . VAL B 1 457 ? 8.383 -27.047 -31 1 98.69 457 VAL B C 1
ATOM 9265 O O . VAL B 1 457 ? 9.25 -27.25 -31.844 1 98.69 457 VAL B O 1
ATOM 9268 N N . PHE B 1 458 ? 8.195 -27.812 -29.969 1 98.69 458 PHE B N 1
ATOM 9269 C CA . PHE B 1 458 ? 8.859 -29.109 -29.891 1 98.69 458 PHE B CA 1
ATOM 9270 C C . PHE B 1 458 ? 8.008 -30.203 -30.547 1 98.69 458 PHE B C 1
ATOM 9272 O O . PHE B 1 458 ? 6.797 -30.266 -30.328 1 98.69 458 PHE B O 1
ATOM 9279 N N . LEU B 1 459 ? 8.602 -31 -31.406 1 98.56 459 LEU B N 1
ATOM 9280 C CA . LEU B 1 459 ? 7.949 -32.125 -32.062 1 98.56 459 LEU B CA 1
ATOM 9281 C C . LEU B 1 459 ? 8.594 -33.438 -31.656 1 98.56 459 LEU B C 1
ATOM 9283 O O . LEU B 1 459 ? 9.812 -33.594 -31.734 1 98.56 459 LEU B O 1
ATOM 9287 N N . THR B 1 460 ? 7.824 -34.344 -31.203 1 98.44 460 THR B N 1
ATOM 9288 C CA . THR B 1 460 ? 8.297 -35.688 -30.812 1 98.44 460 THR B CA 1
ATOM 9289 C C . THR B 1 460 ? 7.504 -36.75 -31.531 1 98.44 460 THR B C 1
ATOM 9291 O O . THR B 1 460 ? 6.27 -36.781 -31.484 1 98.44 460 THR B O 1
ATOM 9294 N N . TYR B 1 461 ? 8.172 -37.688 -32.25 1 97.94 461 TYR B N 1
ATOM 9295 C CA . TYR B 1 461 ? 7.527 -38.719 -33.031 1 97.94 461 TYR B CA 1
ATOM 9296 C C . TYR B 1 461 ? 8.5 -39.844 -33.312 1 97.94 461 TYR B C 1
ATOM 9298 O O . TYR B 1 461 ? 9.672 -39.781 -32.969 1 97.94 461 TYR B O 1
ATOM 9306 N N . LYS B 1 462 ? 7.969 -40.938 -33.875 1 96.94 462 LYS B N 1
ATOM 9307 C CA . LYS B 1 462 ? 8.781 -42.094 -34.25 1 96.94 462 LYS B CA 1
ATOM 9308 C C . LYS B 1 462 ? 9.742 -41.75 -35.375 1 96.94 462 LYS B C 1
ATOM 9310 O O . LYS B 1 462 ? 9.367 -41.031 -36.312 1 96.94 462 LYS B O 1
ATOM 9315 N N . LYS B 1 463 ? 10.984 -42.281 -35.219 1 96.25 463 LYS B N 1
ATOM 9316 C CA . LYS B 1 463 ? 11.961 -42.094 -36.281 1 96.25 463 LYS B CA 1
ATOM 9317 C C . LYS B 1 463 ? 11.461 -42.688 -37.594 1 96.25 463 LYS B C 1
ATOM 9319 O O . LYS B 1 463 ? 10.828 -43.75 -37.594 1 96.25 463 LYS B O 1
ATOM 9324 N N . GLY B 1 464 ? 11.672 -41.938 -38.75 1 94.75 464 GLY B N 1
ATOM 9325 C CA . GLY B 1 464 ? 11.289 -42.438 -40.062 1 94.75 464 GLY B CA 1
ATOM 9326 C C . GLY B 1 464 ? 9.906 -41.969 -40.469 1 94.75 464 GLY B C 1
ATOM 9327 O O . GLY B 1 464 ? 9.445 -42.312 -41.562 1 94.75 464 GLY B O 1
ATOM 9328 N N . LEU B 1 465 ? 9.32 -41.156 -39.625 1 93.38 465 LEU B N 1
ATOM 9329 C CA . LEU B 1 465 ? 8.008 -40.625 -39.969 1 93.38 465 LEU B CA 1
ATOM 9330 C C . LEU B 1 465 ? 8.047 -39.844 -41.281 1 93.38 465 LEU B C 1
ATOM 9332 O O . LEU B 1 465 ? 8.953 -39.031 -41.5 1 93.38 465 LEU B O 1
ATOM 9336 N N . LYS B 1 466 ? 7.074 -40.188 -42.156 1 95.06 466 LYS B N 1
ATOM 9337 C CA . LYS B 1 466 ? 6.969 -39.469 -43.438 1 95.06 466 LYS B CA 1
ATOM 9338 C C . LYS B 1 466 ? 6.047 -38.25 -43.312 1 95.06 466 LYS B C 1
ATOM 9340 O O . LYS B 1 466 ? 4.953 -38.375 -42.75 1 95.06 466 LYS B O 1
ATOM 9345 N N . ARG B 1 467 ? 6.395 -37.125 -43.781 1 95.94 467 ARG B N 1
ATOM 9346 C CA . ARG B 1 467 ? 5.578 -35.906 -43.812 1 95.94 467 ARG B CA 1
ATOM 9347 C C . ARG B 1 467 ? 4.633 -35.906 -45 1 95.94 467 ARG B C 1
ATOM 9349 O O . ARG B 1 467 ? 4.848 -35.188 -45.969 1 95.94 467 ARG B O 1
ATOM 9356 N N . ASN B 1 468 ? 3.564 -36.688 -44.875 1 96.38 468 ASN B N 1
ATOM 9357 C CA . ASN B 1 468 ? 2.617 -36.844 -45.969 1 96.38 468 ASN B CA 1
ATOM 9358 C C . ASN B 1 468 ? 1.261 -36.25 -45.625 1 96.38 468 ASN B C 1
ATOM 9360 O O . ASN B 1 468 ? 0.281 -36.469 -46.344 1 96.38 468 ASN B O 1
ATOM 9364 N N . GLY B 1 469 ? 1.182 -35.594 -44.531 1 96.88 469 GLY B N 1
ATOM 9365 C CA . GLY B 1 469 ? -0.031 -34.906 -44.156 1 96.88 469 GLY B CA 1
ATOM 9366 C C . GLY B 1 469 ? -1.071 -35.812 -43.531 1 96.88 469 GLY B C 1
ATOM 9367 O O . GLY B 1 469 ? -2.178 -35.344 -43.188 1 96.88 469 GLY B O 1
ATOM 9368 N N . LYS B 1 470 ? -0.762 -37 -43.25 1 96.06 470 LYS B N 1
ATOM 9369 C CA . LYS B 1 470 ? -1.779 -37.938 -42.781 1 96.06 470 LYS B CA 1
ATOM 9370 C C . LYS B 1 470 ? -1.44 -38.438 -41.375 1 96.06 470 LYS B C 1
ATOM 9372 O O . LYS B 1 470 ? -2.084 -39.375 -40.875 1 96.06 470 LYS B O 1
ATOM 9377 N N . ASN B 1 471 ? -0.361 -37.875 -40.75 1 97.56 471 ASN B N 1
ATOM 9378 C CA . ASN B 1 471 ? -0.008 -38.281 -39.406 1 97.56 471 ASN B CA 1
ATOM 9379 C C . ASN B 1 471 ? -0.93 -37.656 -38.375 1 97.56 471 ASN B C 1
ATOM 9381 O O . ASN B 1 471 ? -1.107 -36.438 -38.375 1 97.56 471 ASN B O 1
ATOM 9385 N N . PRO B 1 472 ? -1.564 -38.5 -37.5 1 98.06 472 PRO B N 1
ATOM 9386 C CA . PRO B 1 472 ? -2.248 -37.844 -36.344 1 98.06 472 PRO B CA 1
ATOM 9387 C C . PRO B 1 472 ? -1.318 -36.969 -35.531 1 98.06 472 PRO B C 1
ATOM 9389 O O . PRO B 1 472 ? -0.202 -37.375 -35.188 1 98.06 472 PRO B O 1
ATOM 9392 N N . LEU B 1 473 ? -1.688 -35.75 -35.281 1 98.69 473 LEU B N 1
ATOM 9393 C CA . LEU B 1 473 ? -0.876 -34.812 -34.531 1 98.69 473 LEU B CA 1
ATOM 9394 C C . LEU B 1 473 ? -1.681 -34.219 -33.375 1 98.69 473 LEU B C 1
ATOM 9396 O O . LEU B 1 473 ? -2.848 -33.844 -33.562 1 98.69 473 LEU B O 1
ATOM 9400 N N . LEU B 1 474 ? -1.126 -34.219 -32.188 1 98.75 474 LEU B N 1
ATOM 9401 C CA . LEU B 1 474 ? -1.665 -33.531 -31.016 1 98.75 474 LEU B CA 1
ATOM 9402 C C . LEU B 1 474 ? -0.856 -32.281 -30.688 1 98.75 474 LEU B C 1
ATOM 9404 O O . LEU B 1 474 ? 0.29 -32.375 -30.234 1 98.75 474 LEU B O 1
ATOM 9408 N N . LEU B 1 475 ? -1.386 -31.109 -30.938 1 98.88 475 LEU B N 1
ATOM 9409 C CA . LEU B 1 475 ? -0.776 -29.828 -30.594 1 98.88 475 LEU B CA 1
ATOM 9410 C C . LEU B 1 475 ? -1.203 -29.375 -29.203 1 98.88 475 LEU B C 1
ATOM 9412 O O . LEU B 1 475 ? -2.395 -29.203 -28.938 1 98.88 475 LEU B O 1
ATOM 9416 N N . TYR B 1 476 ? -0.235 -29.266 -28.328 1 98.75 476 TYR B N 1
ATOM 9417 C CA . TYR B 1 476 ? -0.46 -28.891 -26.938 1 98.75 476 TYR B CA 1
ATOM 9418 C C . TYR B 1 476 ? 0.206 -27.562 -26.609 1 98.75 476 TYR B C 1
ATOM 9420 O O . TYR B 1 476 ? 1.3 -27.266 -27.094 1 98.75 476 TYR B O 1
ATOM 9428 N N . ALA B 1 477 ? -0.446 -26.703 -25.766 1 98.75 477 ALA B N 1
ATOM 9429 C CA . ALA B 1 477 ? 0.156 -25.484 -25.25 1 98.75 477 ALA B CA 1
ATOM 9430 C C . ALA B 1 477 ? -0.598 -24.984 -24.016 1 98.75 477 ALA B C 1
ATOM 9432 O O . ALA B 1 477 ? -1.585 -25.594 -23.594 1 98.75 477 ALA B O 1
ATOM 9433 N N . TYR B 1 478 ? -0.065 -24 -23.297 1 98.25 478 TYR B N 1
ATOM 9434 C CA . TYR B 1 478 ? -0.671 -23.375 -22.125 1 98.25 478 TYR B CA 1
ATOM 9435 C C . TYR B 1 478 ? -0.886 -21.891 -22.359 1 98.25 478 TYR B C 1
ATOM 9437 O O . TYR B 1 478 ? -2.025 -21.422 -22.453 1 98.25 478 TYR B O 1
ATOM 9445 N N . GLY B 1 479 ? 0.202 -21.047 -22.453 1 97.94 479 GLY B N 1
ATOM 9446 C CA . GLY B 1 479 ? 0.173 -19.688 -22.938 1 97.94 479 GLY B CA 1
ATOM 9447 C C . GLY B 1 479 ? -0.345 -18.688 -21.922 1 97.94 479 GLY B C 1
ATOM 9448 O O . GLY B 1 479 ? -1.048 -17.734 -22.266 1 97.94 479 GLY B O 1
ATOM 9449 N N . GLY B 1 480 ? 0.04 -18.906 -20.594 1 97.94 480 GLY B N 1
ATOM 9450 C CA . GLY B 1 480 ? -0.463 -17.922 -19.641 1 97.94 480 GLY B CA 1
ATOM 9451 C C . GLY B 1 480 ? 0.241 -17.984 -18.297 1 97.94 480 GLY B C 1
ATOM 9452 O O . GLY B 1 480 ? 0.943 -18.953 -18 1 97.94 480 GLY B O 1
ATOM 9453 N N . PHE B 1 481 ? 0.131 -16.844 -17.453 1 96.94 481 PHE B N 1
ATOM 9454 C CA . PHE B 1 481 ? 0.524 -16.672 -16.047 1 96.94 481 PHE B CA 1
ATOM 9455 C C . PHE B 1 481 ? 2.031 -16.844 -15.891 1 96.94 481 PHE B C 1
ATOM 9457 O O . PHE B 1 481 ? 2.508 -17.219 -14.82 1 96.94 481 PHE B O 1
ATOM 9464 N N . GLY B 1 482 ? 2.705 -16.719 -16.984 1 96.69 482 GLY B N 1
ATOM 9465 C CA . GLY B 1 482 ? 4.152 -16.844 -16.922 1 96.69 482 GLY B CA 1
ATOM 9466 C C . GLY B 1 482 ? 4.621 -18.266 -16.672 1 96.69 482 GLY B C 1
ATOM 9467 O O . GLY B 1 482 ? 5.73 -18.469 -16.172 1 96.69 482 GLY B O 1
ATOM 9468 N N . ILE B 1 483 ? 3.799 -19.203 -16.953 1 97.12 483 ILE B N 1
ATOM 9469 C CA . ILE B 1 483 ? 4.18 -20.609 -16.781 1 97.12 483 ILE B CA 1
ATOM 9470 C C . ILE B 1 483 ? 4.902 -21.094 -18.047 1 97.12 483 ILE B C 1
ATOM 9472 O O . ILE B 1 483 ? 4.344 -21.047 -19.141 1 97.12 483 ILE B O 1
ATOM 9476 N N . SER B 1 484 ? 6.051 -21.578 -17.844 1 97.44 484 SER B N 1
ATOM 9477 C CA . SER B 1 484 ? 6.855 -22.078 -18.953 1 97.44 484 SER B CA 1
ATOM 9478 C C . SER B 1 484 ? 6.535 -23.531 -19.266 1 97.44 484 SER B C 1
ATOM 9480 O O . SER B 1 484 ? 6.25 -24.312 -18.359 1 97.44 484 SER B O 1
ATOM 9482 N N . LEU B 1 485 ? 6.531 -23.844 -20.516 1 98 485 LEU B N 1
ATOM 9483 C CA . LEU B 1 485 ? 6.5 -25.234 -20.953 1 98 485 LEU B CA 1
ATOM 9484 C C . LEU B 1 485 ? 7.879 -25.688 -21.422 1 98 485 LEU B C 1
ATOM 9486 O O . LEU B 1 485 ? 8.453 -25.094 -22.344 1 98 485 LEU B O 1
ATOM 9490 N N . THR B 1 486 ? 8.398 -26.672 -20.75 1 97.69 486 THR B N 1
ATOM 9491 C CA . THR B 1 486 ? 9.727 -27.203 -21.062 1 97.69 486 THR B CA 1
ATOM 9492 C C . THR B 1 486 ? 9.664 -28.703 -21.312 1 97.69 486 THR B C 1
ATOM 9494 O O . THR B 1 486 ? 8.672 -29.359 -20.969 1 97.69 486 THR B O 1
ATOM 9497 N N . PRO B 1 487 ? 10.695 -29.234 -22 1 98 487 PRO B N 1
ATOM 9498 C CA . PRO B 1 487 ? 10.711 -30.672 -22.266 1 98 487 PRO B CA 1
ATOM 9499 C C . PRO B 1 487 ? 10.609 -31.5 -20.984 1 98 487 PRO B C 1
ATOM 9501 O O . PRO B 1 487 ? 11.305 -31.219 -20 1 98 487 PRO B O 1
ATOM 9504 N N . SER B 1 488 ? 9.789 -32.438 -21 1 97.75 488 SER B N 1
ATOM 9505 C CA . SER B 1 488 ? 9.625 -33.375 -19.891 1 97.75 488 SER B CA 1
ATOM 9506 C C . SER B 1 488 ? 9.047 -34.719 -20.375 1 97.75 488 SER B C 1
ATOM 9508 O O . SER B 1 488 ? 8.219 -34.75 -21.281 1 97.75 488 SER B O 1
ATOM 9510 N N . PHE B 1 489 ? 9.453 -35.719 -19.672 1 96.38 489 PHE B N 1
ATOM 9511 C CA . PHE B 1 489 ? 8.977 -37.062 -20.016 1 96.38 489 PHE B CA 1
ATOM 9512 C C . PHE B 1 489 ? 7.586 -37.312 -19.453 1 96.38 489 PHE B C 1
ATOM 9514 O O . PHE B 1 489 ? 7.285 -36.906 -18.328 1 96.38 489 PHE B O 1
ATOM 9521 N N . SER B 1 490 ? 6.754 -37.969 -20.234 1 95.81 490 SER B N 1
ATOM 9522 C CA . SER B 1 490 ? 5.465 -38.5 -19.812 1 95.81 490 SER B CA 1
ATOM 9523 C C . SER B 1 490 ? 5.172 -39.844 -20.469 1 95.81 490 SER B C 1
ATOM 9525 O O . SER B 1 490 ? 5.066 -39.938 -21.703 1 95.81 490 SER B O 1
ATOM 9527 N N . SER B 1 491 ? 4.984 -40.812 -19.641 1 94.88 491 SER B N 1
ATOM 9528 C CA . SER B 1 491 ? 4.738 -42.156 -20.172 1 94.88 491 SER B CA 1
ATOM 9529 C C . SER B 1 491 ? 3.406 -42.219 -20.922 1 94.88 491 SER B C 1
ATOM 9531 O O . SER B 1 491 ? 3.238 -43.031 -21.828 1 94.88 491 SER B O 1
ATOM 9533 N N . VAL B 1 492 ? 2.523 -41.375 -20.609 1 94.31 492 VAL B N 1
ATOM 9534 C CA . VAL B 1 492 ? 1.179 -41.469 -21.172 1 94.31 492 VAL B CA 1
ATOM 9535 C C . VAL B 1 492 ? 1.182 -40.938 -22.594 1 94.31 492 VAL B C 1
ATOM 9537 O O . VAL B 1 492 ? 0.233 -41.156 -23.359 1 94.31 492 VAL B O 1
ATOM 9540 N N . ARG B 1 493 ? 2.176 -40.312 -23.031 1 96.31 493 ARG B N 1
ATOM 9541 C CA . ARG B 1 493 ? 2.275 -39.812 -24.391 1 96.31 493 ARG B CA 1
ATOM 9542 C C . ARG B 1 493 ? 2.689 -40.938 -25.359 1 96.31 493 ARG B C 1
ATOM 9544 O O . ARG B 1 493 ? 2.443 -40.844 -26.562 1 96.31 493 ARG B O 1
ATOM 9551 N N . LEU B 1 494 ? 3.324 -41.938 -24.828 1 96 494 LEU B N 1
ATOM 9552 C CA . LEU B 1 494 ? 4.016 -42.938 -25.625 1 96 494 LEU B CA 1
ATOM 9553 C C . LEU B 1 494 ? 3.031 -43.719 -26.5 1 96 494 LEU B C 1
ATOM 9555 O O . LEU B 1 494 ? 3.287 -43.969 -27.672 1 96 494 LEU B O 1
ATOM 9559 N N . PRO B 1 495 ? 1.837 -44.094 -25.938 1 95.31 495 PRO B N 1
ATOM 9560 C CA . PRO B 1 495 ? 0.912 -44.844 -26.812 1 95.31 495 PRO B CA 1
ATOM 9561 C C . PRO B 1 495 ? 0.501 -44.031 -28.047 1 95.31 495 PRO B C 1
ATOM 9563 O O . PRO B 1 495 ? 0.296 -44.625 -29.109 1 95.31 495 PRO B O 1
ATOM 9566 N N . PHE B 1 496 ? 0.37 -42.781 -27.969 1 95.5 496 PHE B N 1
ATOM 9567 C CA . PHE B 1 496 ? -0.001 -41.938 -29.094 1 95.5 496 PHE B CA 1
ATOM 9568 C C . PHE B 1 496 ? 1.114 -41.906 -30.125 1 95.5 496 PHE B C 1
ATOM 9570 O O . PHE B 1 496 ? 0.865 -42.062 -31.312 1 95.5 496 PHE B O 1
ATOM 9577 N N . ILE B 1 497 ? 2.355 -41.719 -29.703 1 95.69 497 ILE B N 1
ATOM 9578 C CA . ILE B 1 497 ? 3.455 -41.562 -30.641 1 95.69 497 ILE B CA 1
ATOM 9579 C C . ILE B 1 497 ? 3.871 -42.938 -31.188 1 95.69 497 ILE B C 1
ATOM 9581 O O . ILE B 1 497 ? 4.328 -43.031 -32.344 1 95.69 497 ILE B O 1
ATOM 9585 N N . GLU B 1 498 ? 3.705 -44 -30.344 1 93.38 498 GLU B N 1
ATOM 9586 C CA . GLU B 1 498 ? 3.992 -45.344 -30.812 1 93.38 498 GLU B CA 1
ATOM 9587 C C . GLU B 1 498 ? 3.098 -45.7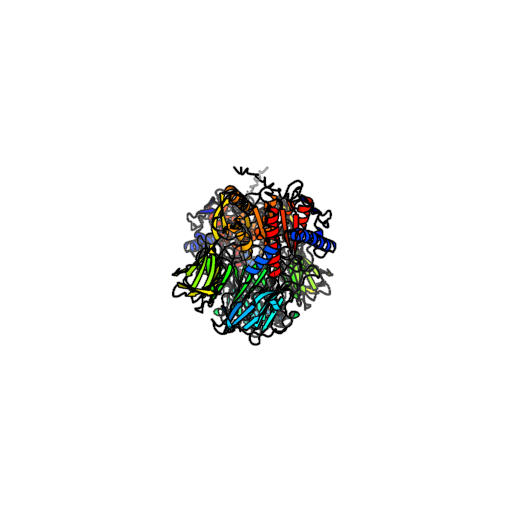19 -31.984 1 93.38 498 GLU B C 1
ATOM 9589 O O . GLU B 1 498 ? 3.506 -46.5 -32.844 1 93.38 498 GLU B O 1
ATOM 9594 N N . ASN B 1 499 ? 1.921 -45.156 -32.031 1 89.44 499 ASN B N 1
ATOM 9595 C CA . ASN B 1 499 ? 0.951 -45.5 -33.094 1 89.44 499 ASN B CA 1
ATOM 9596 C C . ASN B 1 499 ? 1.008 -44.5 -34.25 1 89.44 499 ASN B C 1
ATOM 9598 O O . ASN B 1 499 ? -0.003 -44.219 -34.906 1 89.44 499 ASN B O 1
ATOM 9602 N N . GLY B 1 500 ? 2.188 -43.844 -34.438 1 92.69 500 GLY B N 1
ATOM 9603 C CA . GLY B 1 500 ? 2.432 -43 -35.594 1 92.69 500 GLY B CA 1
ATOM 9604 C C . GLY B 1 500 ? 2.02 -41.562 -35.344 1 92.69 500 GLY B C 1
ATOM 9605 O O . GLY B 1 500 ? 2.07 -40.75 -36.281 1 92.69 500 GLY B O 1
ATOM 9606 N N . GLY B 1 501 ? 1.604 -41.219 -34.156 1 96.88 501 GLY B N 1
ATOM 9607 C CA . GLY B 1 501 ? 1.227 -39.844 -33.844 1 96.88 501 GLY B CA 1
ATOM 9608 C C . GLY B 1 501 ? 2.418 -38.938 -33.625 1 96.88 501 GLY B C 1
ATOM 9609 O O . GLY B 1 501 ? 3.529 -39.406 -33.344 1 96.88 501 GLY B O 1
ATOM 9610 N N . ILE B 1 502 ? 2.223 -37.625 -33.781 1 98.56 502 ILE B N 1
ATOM 9611 C CA . ILE B 1 502 ? 3.182 -36.562 -33.469 1 98.56 502 ILE B CA 1
ATOM 9612 C C . ILE B 1 502 ? 2.68 -35.781 -32.281 1 98.56 502 ILE B C 1
ATOM 9614 O O . ILE B 1 502 ? 1.551 -35.281 -32.281 1 98.56 502 ILE B O 1
ATOM 9618 N N . TYR B 1 503 ? 3.463 -35.75 -31.219 1 98.5 503 TYR B N 1
ATOM 9619 C CA . TYR B 1 503 ? 3.195 -34.812 -30.125 1 98.5 503 TYR B CA 1
ATOM 9620 C C . TYR B 1 503 ? 3.92 -33.5 -30.359 1 98.5 503 TYR B C 1
ATOM 9622 O O . TYR B 1 503 ? 5.145 -33.469 -30.484 1 98.5 503 TYR B O 1
ATOM 9630 N N . ALA B 1 504 ? 3.207 -32.406 -30.438 1 98.88 504 ALA B N 1
ATOM 9631 C CA . ALA B 1 504 ? 3.742 -31.047 -30.625 1 98.88 504 ALA B CA 1
ATOM 9632 C C . ALA B 1 504 ? 3.418 -30.156 -29.438 1 98.88 504 ALA B C 1
ATOM 9634 O O . ALA B 1 504 ? 2.256 -30.016 -29.047 1 98.88 504 ALA B O 1
ATOM 9635 N N . MET B 1 505 ? 4.43 -29.594 -28.844 1 98.81 505 MET B N 1
ATOM 9636 C CA . MET B 1 505 ? 4.258 -28.672 -27.734 1 98.81 505 MET B CA 1
ATOM 9637 C C . MET B 1 505 ? 4.734 -27.266 -28.109 1 98.81 505 MET B C 1
ATOM 9639 O O . MET B 1 505 ? 5.918 -27.078 -28.406 1 98.81 505 MET B O 1
ATOM 9643 N N . ALA B 1 506 ? 3.852 -26.312 -28.094 1 98.81 506 ALA B N 1
ATOM 9644 C CA . ALA B 1 506 ? 4.195 -24.938 -28.469 1 98.81 506 ALA B CA 1
ATOM 9645 C C . ALA B 1 506 ? 4.457 -24.094 -27.234 1 98.81 506 ALA B C 1
ATOM 9647 O O . ALA B 1 506 ? 3.721 -24.156 -26.25 1 98.81 506 ALA B O 1
ATOM 9648 N N . CYS B 1 507 ? 5.508 -23.359 -27.25 1 98.69 507 CYS B N 1
ATOM 9649 C CA . CYS B 1 507 ? 5.855 -22.391 -26.203 1 98.69 507 CYS B CA 1
ATOM 9650 C C . CYS B 1 507 ? 5.371 -21 -26.562 1 98.69 507 CYS B C 1
ATOM 9652 O O . CYS B 1 507 ? 6.141 -20.188 -27.062 1 98.69 507 CYS B O 1
ATOM 9654 N N . LEU B 1 508 ? 4.168 -20.688 -26.156 1 98.88 508 LEU B N 1
ATOM 9655 C CA . LEU B 1 508 ? 3.467 -19.484 -26.609 1 98.88 508 LEU B CA 1
ATOM 9656 C C . LEU B 1 508 ? 3.828 -18.281 -25.75 1 98.88 508 LEU B C 1
ATOM 9658 O O . LEU B 1 508 ? 4.27 -18.438 -24.609 1 98.88 508 LEU B O 1
ATOM 9662 N N . ARG B 1 509 ? 3.643 -17.016 -26.359 1 97.69 509 ARG B N 1
ATOM 9663 C CA . ARG B 1 509 ? 3.602 -15.852 -25.5 1 97.69 509 ARG B CA 1
ATOM 9664 C C . ARG B 1 509 ? 2.598 -16.031 -24.359 1 97.69 509 ARG B C 1
ATOM 9666 O O . ARG B 1 509 ? 1.68 -16.859 -24.469 1 97.69 509 ARG B O 1
ATOM 9673 N N . GLY B 1 510 ? 2.742 -15.289 -23.266 1 98.5 510 GLY B N 1
ATOM 9674 C CA . GLY B 1 510 ? 1.997 -15.562 -22.047 1 98.5 510 GLY B CA 1
ATOM 9675 C C . GLY B 1 510 ? 2.73 -16.484 -21.094 1 98.5 510 GLY B C 1
ATOM 9676 O O . GLY B 1 510 ? 2.42 -16.531 -19.891 1 98.5 510 GLY B O 1
ATOM 9677 N N . GLY B 1 511 ? 3.621 -17.312 -21.688 1 98.25 511 GLY B N 1
ATOM 9678 C CA . GLY B 1 511 ? 4.547 -18.094 -20.875 1 98.25 511 GLY B CA 1
ATOM 9679 C C . GLY B 1 511 ? 5.742 -17.281 -20.406 1 98.25 511 GLY B C 1
ATOM 9680 O O . GLY B 1 511 ? 5.719 -16.047 -20.438 1 98.25 511 GLY B O 1
ATOM 9681 N N . ASN B 1 512 ? 6.742 -18 -19.891 1 97.44 512 ASN B N 1
ATOM 9682 C CA . ASN B 1 512 ? 7.91 -17.297 -19.359 1 97.44 512 ASN B CA 1
ATOM 9683 C C . ASN B 1 512 ? 9.203 -17.844 -19.953 1 97.44 512 ASN B C 1
ATOM 9685 O O . ASN B 1 512 ? 10.289 -17.625 -19.406 1 97.44 512 ASN B O 1
ATOM 9689 N N . GLU B 1 513 ? 9.102 -18.578 -21.062 1 98.06 513 GLU B N 1
ATOM 9690 C CA . GLU B 1 513 ? 10.258 -19.219 -21.672 1 98.06 513 GLU B CA 1
ATOM 9691 C C . GLU B 1 513 ? 11.32 -18.188 -22.062 1 98.06 513 GLU B C 1
ATOM 9693 O O . GLU B 1 513 ? 12.516 -18.5 -22.062 1 98.06 513 GLU B O 1
ATOM 9698 N N . PHE B 1 514 ? 10.875 -17.031 -22.312 1 97.81 514 PHE B N 1
ATOM 9699 C CA . PHE B 1 514 ? 11.805 -15.984 -22.719 1 97.81 514 PHE B CA 1
ATOM 9700 C C . PHE B 1 514 ? 11.695 -14.781 -21.781 1 97.81 514 PHE B C 1
ATOM 9702 O O . PHE B 1 514 ? 12.039 -13.664 -22.172 1 97.81 514 PHE B O 1
ATOM 9709 N N . GLY B 1 515 ? 11.125 -14.969 -20.609 1 97.31 515 GLY B N 1
ATOM 9710 C CA . GLY B 1 515 ? 11.109 -13.953 -19.578 1 97.31 515 GLY B CA 1
ATOM 9711 C C . GLY B 1 515 ? 9.82 -13.164 -19.516 1 97.31 515 GLY B C 1
ATOM 9712 O O . GLY B 1 515 ? 8.844 -13.523 -20.172 1 97.31 515 GLY B O 1
ATOM 9713 N N . GLU B 1 516 ? 9.828 -12.094 -18.719 1 97 516 GLU B N 1
ATOM 9714 C CA . GLU B 1 516 ? 8.633 -11.32 -18.406 1 97 516 GLU B CA 1
ATOM 9715 C C . GLU B 1 516 ? 8.07 -10.625 -19.641 1 97 516 GLU B C 1
ATOM 9717 O O . GLU B 1 516 ? 6.855 -10.469 -19.766 1 97 516 GLU B O 1
ATOM 9722 N N . ALA B 1 517 ? 8.93 -10.188 -20.5 1 96.81 517 ALA B N 1
ATOM 9723 C CA . ALA B 1 517 ? 8.445 -9.555 -21.719 1 96.81 517 ALA B CA 1
ATOM 9724 C C . ALA B 1 517 ? 7.605 -10.523 -22.547 1 96.81 517 ALA B C 1
ATOM 9726 O O . ALA B 1 517 ? 6.598 -10.133 -23.141 1 96.81 517 ALA B O 1
ATOM 9727 N N . TRP B 1 518 ? 8.055 -11.773 -22.625 1 98.12 518 TRP B N 1
ATOM 9728 C CA . TRP B 1 518 ? 7.324 -12.836 -23.312 1 98.12 518 TRP B CA 1
ATOM 9729 C C . TRP B 1 518 ? 5.969 -13.078 -22.641 1 98.12 518 TRP B C 1
ATOM 9731 O O . TRP B 1 518 ? 4.957 -13.242 -23.328 1 98.12 518 TRP B O 1
ATOM 9741 N N . HIS B 1 519 ? 5.961 -13.016 -21.359 1 98.19 519 HIS B N 1
ATOM 9742 C CA . HIS B 1 519 ? 4.734 -13.164 -20.578 1 98.19 519 HIS B CA 1
ATOM 9743 C C . HIS B 1 519 ? 3.768 -12.016 -20.844 1 98.19 519 HIS B C 1
ATOM 9745 O O . HIS B 1 519 ? 2.631 -12.242 -21.266 1 98.19 519 HIS B O 1
ATOM 9751 N N . LEU B 1 520 ? 4.223 -10.805 -20.75 1 97.62 520 LEU B N 1
ATOM 9752 C CA . LEU B 1 520 ? 3.377 -9.617 -20.859 1 97.62 520 LEU B CA 1
ATOM 9753 C C . LEU B 1 520 ? 2.832 -9.469 -22.266 1 97.62 520 LEU B C 1
ATOM 9755 O O . LEU B 1 520 ? 1.729 -8.945 -22.453 1 97.62 520 LEU B O 1
ATOM 9759 N N . ALA B 1 521 ? 3.562 -10.023 -23.188 1 98.5 521 ALA B N 1
ATOM 9760 C CA . ALA B 1 521 ? 3.135 -9.953 -24.594 1 98.5 521 ALA B CA 1
ATOM 9761 C C . ALA B 1 521 ? 1.913 -10.828 -24.828 1 98.5 521 ALA B C 1
ATOM 9763 O O . ALA B 1 521 ? 1.291 -10.75 -25.891 1 98.5 521 ALA B O 1
ATOM 9764 N N . GLY B 1 522 ? 1.502 -11.648 -23.922 1 98.62 522 GLY B N 1
ATOM 9765 C CA . GLY B 1 522 ? 0.323 -12.492 -24.031 1 98.62 522 GLY B CA 1
ATOM 9766 C C . GLY B 1 522 ? -0.697 -12.242 -22.938 1 98.62 522 GLY B C 1
ATOM 9767 O O . GLY B 1 522 ? -1.437 -13.148 -22.547 1 98.62 522 GLY B O 1
ATOM 9768 N N . THR B 1 523 ? -0.737 -11.023 -22.312 1 98.19 523 THR B N 1
ATOM 9769 C CA . THR B 1 523 ? -1.661 -10.727 -21.234 1 98.19 523 THR B CA 1
ATOM 9770 C C . THR B 1 523 ? -2.566 -9.555 -21.594 1 98.19 523 THR B C 1
ATOM 9772 O O . THR B 1 523 ? -2.252 -8.773 -22.5 1 98.19 523 THR B O 1
ATOM 9775 N N . LYS B 1 524 ? -3.725 -9.484 -20.938 1 97.62 524 LYS B N 1
ATOM 9776 C CA . LYS B 1 524 ? -4.676 -8.383 -21.047 1 97.62 524 LYS B CA 1
ATOM 9777 C C . LYS B 1 524 ? -4.93 -8.023 -22.5 1 97.62 524 LYS B C 1
ATOM 9779 O O . LYS B 1 524 ? -5.293 -8.883 -23.312 1 97.62 524 LYS B O 1
ATOM 9784 N N . MET B 1 525 ? -4.609 -6.812 -22.938 1 98.31 525 MET B N 1
ATOM 9785 C CA . MET B 1 525 ? -4.977 -6.383 -24.281 1 98.31 525 MET B CA 1
ATOM 9786 C C . MET B 1 525 ? -4.074 -7.031 -25.328 1 98.31 525 MET B C 1
ATOM 9788 O O . MET B 1 525 ? -4.273 -6.844 -26.531 1 98.31 525 MET B O 1
ATOM 9792 N N . ASN B 1 526 ? -3.105 -7.879 -24.859 1 98.44 526 ASN B N 1
ATOM 9793 C CA . ASN B 1 526 ? -2.225 -8.617 -25.766 1 98.44 526 ASN B CA 1
ATOM 9794 C C . ASN B 1 526 ? -2.549 -10.109 -25.766 1 98.44 526 ASN B C 1
ATOM 9796 O O . ASN B 1 526 ? -1.842 -10.898 -26.391 1 98.44 526 ASN B O 1
ATOM 9800 N N . LYS B 1 527 ? -3.605 -10.5 -25.172 1 98.69 527 LYS B N 1
ATOM 9801 C CA . LYS B 1 527 ? -3.922 -11.914 -25 1 98.69 527 LYS B CA 1
ATOM 9802 C C . LYS B 1 527 ? -4.172 -12.586 -26.344 1 98.69 527 LYS B C 1
ATOM 9804 O O . LYS B 1 527 ? -3.881 -13.773 -26.516 1 98.69 527 LYS B O 1
ATOM 9809 N N . GLN B 1 528 ? -4.68 -11.898 -27.328 1 98.75 528 GLN B N 1
ATOM 9810 C CA . GLN B 1 528 ? -4.922 -12.445 -28.656 1 98.75 528 GLN B CA 1
ATOM 9811 C C . GLN B 1 528 ? -3.635 -13.008 -29.266 1 98.75 528 GLN B C 1
ATOM 9813 O O . GLN B 1 528 ? -3.674 -13.961 -30.031 1 98.75 528 GLN B O 1
ATOM 9818 N N . ASN B 1 529 ? -2.471 -12.438 -28.859 1 98.88 529 ASN B N 1
ATOM 9819 C CA . ASN B 1 529 ? -1.194 -12.945 -29.344 1 98.88 529 ASN B CA 1
ATOM 9820 C C . ASN B 1 529 ? -1.029 -14.43 -29.047 1 98.88 529 ASN B C 1
ATOM 9822 O O . ASN B 1 529 ? -0.442 -15.172 -29.844 1 98.88 529 ASN B O 1
ATOM 9826 N N . VAL B 1 530 ? -1.531 -14.828 -27.953 1 98.88 530 VAL B N 1
ATOM 9827 C CA . VAL B 1 530 ? -1.421 -16.219 -27.531 1 98.88 530 VAL B CA 1
ATOM 9828 C C . VAL B 1 530 ? -2.174 -17.125 -28.5 1 98.88 530 VAL B C 1
ATOM 9830 O O . VAL B 1 530 ? -1.648 -18.156 -28.938 1 98.88 530 VAL B O 1
ATOM 9833 N N . PHE B 1 531 ? -3.389 -16.688 -28.906 1 98.94 531 PHE B N 1
ATOM 9834 C CA . PHE B 1 531 ? -4.215 -17.484 -29.812 1 98.94 531 PHE B CA 1
ATOM 9835 C C . PHE B 1 531 ? -3.631 -17.469 -31.219 1 98.94 531 PHE B C 1
ATOM 9837 O O . PHE B 1 531 ? -3.611 -18.5 -31.891 1 98.94 531 PHE B O 1
ATOM 9844 N N . ASP B 1 532 ? -3.105 -16.328 -31.594 1 98.88 532 ASP B N 1
ATOM 9845 C CA . ASP B 1 532 ? -2.469 -16.219 -32.906 1 98.88 532 ASP B CA 1
ATOM 9846 C C . ASP B 1 532 ? -1.236 -17.109 -33 1 98.88 532 ASP B C 1
ATOM 9848 O O . ASP B 1 532 ? -0.996 -17.75 -34.031 1 98.88 532 ASP B O 1
ATOM 9852 N N . ASP B 1 533 ? -0.445 -17.094 -31.922 1 98.88 533 ASP B N 1
ATOM 9853 C CA . ASP B 1 533 ? 0.713 -17.984 -31.875 1 98.88 533 ASP B CA 1
ATOM 9854 C C . ASP B 1 533 ? 0.301 -19.438 -32.094 1 98.88 533 ASP B C 1
ATOM 9856 O O . ASP B 1 533 ? 0.924 -20.141 -32.906 1 98.88 533 ASP B O 1
ATOM 9860 N N . PHE B 1 534 ? -0.729 -19.859 -31.453 1 98.88 534 PHE B N 1
ATOM 9861 C CA . PHE B 1 534 ? -1.188 -21.25 -31.469 1 98.88 534 PHE B CA 1
ATOM 9862 C C . PHE B 1 534 ? -1.766 -21.609 -32.844 1 98.88 534 PHE B C 1
ATOM 9864 O O . PHE B 1 534 ? -1.475 -22.672 -33.375 1 98.88 534 PHE B O 1
ATOM 9871 N N . ILE B 1 535 ? -2.566 -20.766 -33.406 1 98.88 535 ILE B N 1
ATOM 9872 C CA . ILE B 1 535 ? -3.156 -20.953 -34.719 1 98.88 535 ILE B CA 1
ATOM 9873 C C . ILE B 1 535 ? -2.053 -21.031 -35.781 1 98.88 535 ILE B C 1
ATOM 9875 O O . ILE B 1 535 ? -2.078 -21.891 -36.656 1 98.88 535 ILE B O 1
ATOM 9879 N N . SER B 1 536 ? -1.066 -20.156 -35.625 1 98.88 536 SER B N 1
ATOM 9880 C CA . SER B 1 536 ? 0.054 -20.156 -36.562 1 98.88 536 SER B CA 1
ATOM 9881 C C . SER B 1 536 ? 0.845 -21.453 -36.469 1 98.88 536 SER B C 1
ATOM 9883 O O . SER B 1 536 ? 1.359 -21.953 -37.469 1 98.88 536 SER B O 1
ATOM 9885 N N . ALA B 1 537 ? 0.986 -21.938 -35.281 1 98.88 537 ALA B N 1
ATOM 9886 C CA . ALA B 1 537 ? 1.647 -23.234 -35.125 1 98.88 537 ALA B CA 1
ATOM 9887 C C . ALA B 1 537 ? 0.9 -24.328 -35.875 1 98.88 537 ALA B C 1
ATOM 9889 O O . ALA B 1 537 ? 1.512 -25.125 -36.594 1 98.88 537 ALA B O 1
ATOM 9890 N N . ALA B 1 538 ? -0.396 -24.391 -35.719 1 98.81 538 ALA B N 1
ATOM 9891 C CA . ALA B 1 538 ? -1.221 -25.359 -36.438 1 98.81 538 ALA B CA 1
ATOM 9892 C C . ALA B 1 538 ? -1.063 -25.219 -37.969 1 98.81 538 ALA B C 1
ATOM 9894 O O . ALA B 1 538 ? -0.874 -26.203 -38.656 1 98.81 538 ALA B O 1
ATOM 9895 N N . GLU B 1 539 ? -1.153 -24 -38.469 1 98.75 539 GLU B N 1
ATOM 9896 C CA . GLU B 1 539 ? -1.028 -23.719 -39.875 1 98.75 539 GLU B CA 1
ATOM 9897 C C . GLU B 1 539 ? 0.327 -24.172 -40.406 1 98.75 539 GLU B C 1
ATOM 9899 O O . GLU B 1 539 ? 0.413 -24.734 -41.5 1 98.75 539 GLU B O 1
ATOM 9904 N N . TYR B 1 540 ? 1.293 -23.891 -39.656 1 98.56 540 TYR B N 1
ATOM 9905 C CA . TYR B 1 540 ? 2.635 -24.297 -40.062 1 98.56 540 TYR B CA 1
ATOM 9906 C C . TYR B 1 540 ? 2.73 -25.812 -40.188 1 98.56 540 TYR B C 1
ATOM 9908 O O . TYR B 1 540 ? 3.275 -26.328 -41.156 1 98.56 540 TYR B O 1
ATOM 9916 N N . LEU B 1 541 ? 2.283 -26.531 -39.188 1 98.69 541 LEU B N 1
ATOM 9917 C CA . LEU B 1 541 ? 2.385 -28 -39.156 1 98.69 541 LEU B CA 1
ATOM 9918 C C . LEU B 1 541 ? 1.622 -28.609 -40.312 1 98.69 541 LEU B C 1
ATOM 9920 O O . LEU B 1 541 ? 2.029 -29.656 -40.844 1 98.69 541 LEU B O 1
ATOM 9924 N N . ILE B 1 542 ? 0.505 -27.984 -40.719 1 98.69 542 ILE B N 1
ATOM 9925 C CA . ILE B 1 542 ? -0.264 -28.422 -41.875 1 98.69 542 ILE B CA 1
ATOM 9926 C C . ILE B 1 542 ? 0.507 -28.094 -43.156 1 98.69 542 ILE B C 1
ATOM 9928 O O . ILE B 1 542 ? 0.673 -28.953 -44.031 1 98.69 542 ILE B O 1
ATOM 9932 N N . LYS B 1 543 ? 1.018 -26.906 -43.281 1 98.38 543 LYS B N 1
ATOM 9933 C CA . LYS B 1 543 ? 1.752 -26.453 -44.438 1 98.38 543 LYS B CA 1
ATOM 9934 C C . LYS B 1 543 ? 2.975 -27.328 -44.719 1 98.38 543 LYS B C 1
ATOM 9936 O O . LYS B 1 543 ? 3.275 -27.672 -45.844 1 98.38 543 LYS B O 1
ATOM 9941 N N . GLU B 1 544 ? 3.645 -27.688 -43.656 1 98.06 544 GLU B N 1
ATOM 9942 C CA . GLU B 1 544 ? 4.867 -28.484 -43.781 1 98.06 544 GLU B CA 1
ATOM 9943 C C . GLU B 1 544 ? 4.555 -29.969 -43.844 1 98.06 544 GLU B C 1
ATOM 9945 O O . GLU B 1 544 ? 5.465 -30.812 -43.844 1 98.06 544 GLU B O 1
ATOM 9950 N N . LYS B 1 545 ? 3.312 -30.375 -43.844 1 98.06 545 LYS B N 1
ATOM 9951 C CA . LYS B 1 545 ? 2.791 -31.719 -44.094 1 98.06 545 LYS B CA 1
ATOM 9952 C C . LYS B 1 545 ? 3.125 -32.688 -42.969 1 98.06 545 LYS B C 1
ATOM 9954 O O . LYS B 1 545 ? 3.25 -33.875 -43.188 1 98.06 545 LYS B O 1
ATOM 9959 N N . TYR B 1 546 ? 3.416 -32.094 -41.812 1 98.38 546 TYR B N 1
ATOM 9960 C CA . TYR B 1 546 ? 3.443 -32.969 -40.656 1 98.38 546 TYR B CA 1
ATOM 9961 C C . TYR B 1 546 ? 2.096 -33.656 -40.469 1 98.38 546 TYR B C 1
ATOM 9963 O O . TYR B 1 546 ? 2.037 -34.812 -40.031 1 98.38 546 TYR B O 1
ATOM 9971 N N . THR B 1 547 ? 1.09 -32.906 -40.719 1 98.44 547 THR B N 1
ATOM 9972 C CA . THR B 1 547 ? -0.299 -33.344 -40.562 1 98.44 547 THR B CA 1
ATOM 9973 C C . THR B 1 547 ? -1.203 -32.562 -41.531 1 98.44 547 THR B C 1
ATOM 9975 O O . THR B 1 547 ? -0.728 -32 -42.531 1 98.44 547 THR B O 1
ATOM 9978 N N . SER B 1 548 ? -2.492 -32.781 -41.438 1 98.44 548 SER B N 1
ATOM 9979 C CA . SER B 1 548 ? -3.537 -32 -42.094 1 98.44 548 SER B CA 1
ATOM 9980 C C . SER B 1 548 ? -4.691 -31.703 -41.156 1 98.44 548 SER B C 1
ATOM 9982 O O . SER B 1 548 ? -4.715 -32.188 -40.031 1 98.44 548 SER B O 1
ATOM 9984 N N . LYS B 1 549 ? -5.629 -30.891 -41.594 1 98 549 LYS B N 1
ATOM 9985 C CA . LYS B 1 549 ? -6.754 -30.5 -40.75 1 98 549 LYS B CA 1
ATOM 9986 C C . LYS B 1 549 ? -7.57 -31.719 -40.344 1 98 549 LYS B C 1
ATOM 9988 O O . LYS B 1 549 ? -8.195 -31.719 -39.281 1 98 549 LYS B O 1
ATOM 9993 N N . ASP B 1 550 ? -7.504 -32.812 -41.125 1 98 550 ASP B N 1
ATOM 9994 C CA . ASP B 1 550 ? -8.297 -34 -40.875 1 98 550 ASP B CA 1
ATOM 9995 C C . ASP B 1 550 ? -7.609 -34.906 -39.844 1 98 550 ASP B C 1
ATOM 9997 O O . ASP B 1 550 ? -8.211 -35.844 -39.344 1 98 550 ASP B O 1
ATOM 10001 N N . PHE B 1 551 ? -6.352 -34.562 -39.469 1 98.38 551 PHE B N 1
ATOM 10002 C CA . PHE B 1 551 ? -5.586 -35.375 -38.531 1 98.38 551 PHE B CA 1
ATOM 10003 C C . PHE B 1 551 ? -4.977 -34.531 -37.438 1 98.38 551 PHE B C 1
ATOM 10005 O O . PHE B 1 551 ? -4.004 -34.938 -36.781 1 98.38 551 PHE B O 1
ATOM 10012 N N . LEU B 1 552 ? -5.516 -33.312 -37.219 1 98.81 552 LEU B N 1
ATOM 10013 C CA . LEU B 1 552 ? -4.973 -32.375 -36.219 1 98.81 552 LEU B CA 1
ATOM 10014 C C . LEU B 1 552 ? -5.906 -32.25 -35.031 1 98.81 552 LEU B C 1
ATOM 10016 O O . LEU B 1 552 ? -7.07 -31.891 -35.156 1 98.81 552 LEU B O 1
ATOM 10020 N N . ALA B 1 553 ? -5.406 -32.625 -33.844 1 98.81 553 ALA B N 1
ATOM 10021 C CA . ALA B 1 553 ? -6.078 -32.406 -32.594 1 98.81 553 ALA B CA 1
ATOM 10022 C C . ALA B 1 553 ? -5.344 -31.359 -31.75 1 98.81 553 ALA B C 1
ATOM 10024 O O . ALA B 1 553 ? -4.117 -31.25 -31.828 1 98.81 553 ALA B O 1
ATOM 10025 N N . ILE B 1 554 ? -6.066 -30.547 -31 1 98.88 554 ILE B N 1
ATOM 10026 C CA . ILE B 1 554 ? -5.477 -29.562 -30.078 1 98.88 554 ILE B CA 1
ATOM 10027 C C . ILE B 1 554 ? -5.961 -29.828 -28.656 1 98.88 554 ILE B C 1
ATOM 10029 O O . ILE B 1 554 ? -7.105 -30.25 -28.453 1 98.88 554 ILE B O 1
ATOM 10033 N N . GLN B 1 555 ? -5.09 -29.672 -27.703 1 98.75 555 GLN B N 1
ATOM 10034 C CA . GLN B 1 555 ? -5.375 -29.969 -26.297 1 98.75 555 GLN B CA 1
ATOM 10035 C C . GLN B 1 555 ? -4.715 -28.938 -25.391 1 98.75 555 GLN B C 1
ATOM 10037 O O . GLN B 1 555 ? -3.617 -28.453 -25.672 1 98.75 555 GLN B O 1
ATOM 10042 N N . GLY B 1 556 ? -5.316 -28.594 -24.312 1 98.19 556 GLY B N 1
ATOM 10043 C CA . GLY B 1 556 ? -4.801 -27.719 -23.266 1 98.19 556 GLY B CA 1
ATOM 10044 C C . GLY B 1 556 ? -5.691 -27.656 -22.047 1 98.19 556 GLY B C 1
ATOM 10045 O O . GLY B 1 556 ? -6.914 -27.781 -22.156 1 98.19 556 GLY B O 1
ATOM 10046 N N . GLY B 1 557 ? -5.09 -27.391 -20.859 1 97.44 557 GLY B N 1
ATOM 10047 C CA . GLY B 1 557 ? -5.828 -27.375 -19.609 1 97.44 557 GLY B CA 1
ATOM 10048 C C . GLY B 1 557 ? -5.727 -26.047 -18.891 1 97.44 557 GLY B C 1
ATOM 10049 O O . GLY B 1 557 ? -4.742 -25.312 -19.031 1 97.44 557 GLY B O 1
ATOM 10050 N N . SER B 1 558 ? -6.777 -25.719 -17.938 1 97.06 558 SER B N 1
ATOM 10051 C CA . SER B 1 558 ? -6.816 -24.469 -17.188 1 97.06 558 SER B CA 1
ATOM 10052 C C . SER B 1 558 ? -6.762 -23.266 -18.125 1 97.06 558 SER B C 1
ATOM 10054 O O . SER B 1 558 ? -7.602 -23.125 -19.016 1 97.06 558 SER B O 1
ATOM 10056 N N . ASN B 1 559 ? -5.68 -22.484 -18.062 1 97.75 559 ASN B N 1
ATOM 10057 C CA . ASN B 1 559 ? -5.469 -21.453 -19.062 1 97.75 559 ASN B CA 1
ATOM 10058 C C . ASN B 1 559 ? -5.344 -22.047 -20.469 1 97.75 559 ASN B C 1
ATOM 10060 O O . ASN B 1 559 ? -5.762 -21.422 -21.453 1 97.75 559 ASN B O 1
ATOM 10064 N N . GLY B 1 560 ? -4.805 -23.25 -20.594 1 98.38 560 GLY B N 1
ATOM 10065 C CA . GLY B 1 560 ? -4.762 -23.969 -21.875 1 98.38 560 GLY B CA 1
ATOM 10066 C C . GLY B 1 560 ? -6.133 -24.359 -22.375 1 98.38 560 GLY B C 1
ATOM 10067 O O . GLY B 1 560 ? -6.348 -24.453 -23.594 1 98.38 560 GLY B O 1
ATOM 10068 N N . GLY B 1 561 ? -7.07 -24.594 -21.422 1 98.62 561 GLY B N 1
ATOM 10069 C CA . GLY B 1 561 ? -8.445 -24.828 -21.828 1 98.62 561 GLY B CA 1
ATOM 10070 C C . GLY B 1 561 ? -9.086 -23.625 -22.484 1 98.62 561 GLY B C 1
ATOM 10071 O O . GLY B 1 561 ? -9.797 -23.766 -23.484 1 98.62 561 GLY B O 1
ATOM 10072 N N . LEU B 1 562 ? -8.836 -22.469 -21.875 1 98.75 562 LEU B N 1
ATOM 10073 C CA . LEU B 1 562 ? -9.234 -21.219 -22.516 1 98.75 562 LEU B CA 1
ATOM 10074 C C . LEU B 1 562 ? -8.656 -21.125 -23.922 1 98.75 562 LEU B C 1
ATOM 10076 O O . LEU B 1 562 ? -9.359 -20.75 -24.875 1 98.75 562 LEU B O 1
ATOM 10080 N N . LEU B 1 563 ? -7.375 -21.453 -24.062 1 98.81 563 LEU B N 1
ATOM 10081 C CA . LEU B 1 563 ? -6.672 -21.422 -25.328 1 98.81 563 LEU B CA 1
ATOM 10082 C C . LEU B 1 563 ? -7.395 -22.266 -26.375 1 98.81 563 LEU B C 1
ATOM 10084 O O . LEU B 1 563 ? -7.656 -21.797 -27.484 1 98.81 563 LEU B O 1
ATOM 10088 N N . ILE B 1 564 ? -7.734 -23.484 -26.078 1 98.88 564 ILE B N 1
ATOM 10089 C CA . ILE B 1 564 ? -8.383 -24.422 -27 1 98.88 564 ILE B CA 1
ATOM 10090 C C . ILE B 1 564 ? -9.766 -23.875 -27.375 1 98.88 564 ILE B C 1
ATOM 10092 O O . ILE B 1 564 ? -10.125 -23.859 -28.562 1 98.88 564 ILE B O 1
ATOM 10096 N N . GLY B 1 565 ? -10.5 -23.406 -26.312 1 98.88 565 GLY B N 1
ATOM 10097 C CA . GLY B 1 565 ? -11.805 -22.844 -26.594 1 98.88 565 GLY B CA 1
ATOM 10098 C C . GLY B 1 565 ? -11.75 -21.641 -27.516 1 98.88 565 GLY B C 1
ATOM 10099 O O . GLY B 1 565 ? -12.531 -21.531 -28.469 1 98.88 565 GLY B O 1
ATOM 10100 N N . ALA B 1 566 ? -10.859 -20.766 -27.281 1 98.81 566 ALA B N 1
ATOM 10101 C CA . ALA B 1 566 ? -10.711 -19.562 -28.094 1 98.81 566 ALA B CA 1
ATOM 10102 C C . ALA B 1 566 ? -10.312 -19.906 -29.516 1 98.81 566 ALA B C 1
ATOM 10104 O O . ALA B 1 566 ? -10.891 -19.391 -30.469 1 98.81 566 ALA B O 1
ATOM 10105 N N . CYS B 1 567 ? -9.367 -20.797 -29.688 1 98.81 567 CYS B N 1
ATOM 10106 C CA . CYS B 1 567 ? -8.867 -21.141 -31 1 98.81 567 CYS B CA 1
ATOM 10107 C C . CYS B 1 567 ? -9.914 -21.906 -31.812 1 98.81 567 CYS B C 1
ATOM 10109 O O . CYS B 1 567 ? -10.062 -21.688 -33 1 98.81 567 CYS B O 1
ATOM 10111 N N . MET B 1 568 ? -10.641 -22.781 -31.172 1 98.25 568 MET B N 1
ATOM 10112 C CA . MET B 1 568 ? -11.656 -23.562 -31.875 1 98.25 568 MET B CA 1
ATOM 10113 C C . MET B 1 568 ? -12.781 -22.672 -32.375 1 98.25 568 MET B C 1
ATOM 10115 O O . MET B 1 568 ? -13.398 -22.953 -33.406 1 98.25 568 MET B O 1
ATOM 10119 N N . THR B 1 569 ? -13.062 -21.578 -31.641 1 98.38 569 THR B N 1
ATOM 10120 C CA . THR B 1 569 ? -14.125 -20.672 -32.031 1 98.38 569 THR B CA 1
ATOM 10121 C C . THR B 1 569 ? -13.617 -19.688 -33.094 1 98.38 569 THR B C 1
ATOM 10123 O O . THR B 1 569 ? -14.383 -19.25 -33.969 1 98.38 569 THR B O 1
ATOM 10126 N N . GLN B 1 570 ? -12.367 -19.375 -33.031 1 98.44 570 GLN B N 1
ATOM 10127 C CA . GLN B 1 570 ? -11.789 -18.438 -34 1 98.44 570 GLN B CA 1
ATOM 10128 C C . GLN B 1 570 ? -11.508 -19.109 -35.312 1 98.44 570 GLN B C 1
ATOM 10130 O O . GLN B 1 570 ? -11.641 -18.5 -36.375 1 98.44 570 GLN B O 1
ATOM 10135 N N . ARG B 1 571 ? -11.078 -20.328 -35.281 1 98.44 571 ARG B N 1
ATOM 10136 C CA . ARG B 1 571 ? -10.734 -21.094 -36.469 1 98.44 571 ARG B CA 1
ATOM 10137 C C . ARG B 1 571 ? -11.312 -22.5 -36.406 1 98.44 571 ARG B C 1
ATOM 10139 O O . ARG B 1 571 ? -10.57 -23.484 -36.375 1 98.44 571 ARG B O 1
ATOM 10146 N N . PRO B 1 572 ? -12.641 -22.594 -36.469 1 97.75 572 PRO B N 1
ATOM 10147 C CA . PRO B 1 572 ? -13.25 -23.922 -36.375 1 97.75 572 PRO B CA 1
ATOM 10148 C C . PRO B 1 572 ? -12.891 -24.812 -37.562 1 97.75 572 PRO B C 1
ATOM 10150 O O . PRO B 1 572 ? -13.078 -26.031 -37.5 1 97.75 572 PRO B O 1
ATOM 10153 N N . ASP B 1 573 ? -12.32 -24.297 -38.625 1 97 573 ASP B N 1
ATOM 10154 C CA . ASP B 1 573 ? -12.008 -25.016 -39.844 1 97 573 ASP B CA 1
ATOM 10155 C C . ASP B 1 573 ? -10.648 -25.719 -39.75 1 97 573 ASP B C 1
ATOM 10157 O O . ASP B 1 573 ? -10.336 -26.578 -40.562 1 97 573 ASP B O 1
ATOM 10161 N N . LEU B 1 574 ? -9.914 -25.375 -38.75 1 98.19 574 LEU B N 1
ATOM 10162 C CA . LEU B 1 574 ? -8.5 -25.719 -38.75 1 98.19 574 LEU B CA 1
ATOM 10163 C C . LEU B 1 574 ? -8.266 -27.062 -38.062 1 98.19 574 LEU B C 1
ATOM 10165 O O . LEU B 1 574 ? -7.25 -27.719 -38.312 1 98.19 574 LEU B O 1
ATOM 10169 N N . TYR B 1 575 ? -9.133 -27.547 -37.281 1 98.56 575 TYR B N 1
ATOM 10170 C CA . TYR B 1 575 ? -8.883 -28.672 -36.406 1 98.56 575 TYR B CA 1
ATOM 10171 C C . TYR B 1 575 ? -9.906 -29.781 -36.656 1 98.56 575 TYR B C 1
ATOM 10173 O O . TYR B 1 575 ? -11.055 -29.516 -37 1 98.56 575 TYR B O 1
ATOM 10181 N N . LYS B 1 576 ? -9.492 -31.016 -36.406 1 98.44 576 LYS B N 1
ATOM 10182 C CA . LYS B 1 576 ? -10.406 -32.156 -36.469 1 98.44 576 LYS B CA 1
ATOM 10183 C C . LYS B 1 576 ? -11.008 -32.469 -35.125 1 98.44 576 LYS B C 1
ATOM 10185 O O . LYS B 1 576 ? -12.18 -32.844 -35.031 1 98.44 576 LYS B O 1
ATOM 10190 N N . VAL B 1 577 ? -10.188 -32.375 -34.062 1 98.75 577 VAL B N 1
ATOM 10191 C CA . VAL B 1 577 ? -10.609 -32.688 -32.719 1 98.75 577 VAL B CA 1
ATOM 10192 C C . VAL B 1 577 ? -10.086 -31.656 -31.75 1 98.75 577 VAL B C 1
ATOM 10194 O O . VAL B 1 577 ? -8.953 -31.188 -31.875 1 98.75 577 VAL B O 1
ATOM 10197 N N . CYS B 1 578 ? -10.891 -31.188 -30.781 1 98.81 578 CYS B N 1
ATOM 10198 C CA . CYS B 1 578 ? -10.5 -30.219 -29.75 1 98.81 578 CYS B CA 1
ATOM 10199 C C . CYS B 1 578 ? -10.758 -30.797 -28.359 1 98.81 578 CYS B C 1
ATOM 10201 O O . CYS B 1 578 ? -11.82 -31.359 -28.094 1 98.81 578 CYS B O 1
ATOM 10203 N N . ILE B 1 579 ? -9.742 -30.641 -27.484 1 98.88 579 ILE B N 1
ATOM 10204 C CA . ILE B 1 579 ? -9.82 -31.156 -26.125 1 98.88 579 ILE B CA 1
ATOM 10205 C C . ILE B 1 579 ? -9.562 -30.031 -25.125 1 98.88 579 ILE B C 1
ATOM 10207 O O . ILE B 1 579 ? -8.484 -29.969 -24.531 1 98.88 579 ILE B O 1
ATOM 10211 N N . PRO B 1 580 ? -10.492 -29.109 -24.812 1 98.62 580 PRO B N 1
ATOM 10212 C CA . PRO B 1 580 ? -10.336 -28.156 -23.719 1 98.62 580 PRO B CA 1
ATOM 10213 C C . PRO B 1 580 ? -10.539 -28.781 -22.344 1 98.62 580 PRO B C 1
ATOM 10215 O O . PRO B 1 580 ? -11.594 -29.359 -22.078 1 98.62 580 PRO B O 1
ATOM 10218 N N . GLN B 1 581 ? -9.539 -28.625 -21.5 1 98.06 581 GLN B N 1
ATOM 10219 C CA . GLN B 1 581 ? -9.602 -29.25 -20.188 1 98.06 581 GLN B CA 1
ATOM 10220 C C . GLN B 1 581 ? -9.656 -28.219 -19.062 1 98.06 581 GLN B C 1
ATOM 10222 O O . GLN B 1 581 ? -8.797 -27.328 -19 1 98.06 581 GLN B O 1
ATOM 10227 N N . VAL B 1 582 ? -10.641 -28.281 -18.172 1 97.25 582 VAL B N 1
ATOM 10228 C CA . VAL B 1 582 ? -10.82 -27.422 -17 1 97.25 582 VAL B CA 1
ATOM 10229 C C . VAL B 1 582 ? -10.547 -25.969 -17.391 1 97.25 582 VAL B C 1
ATOM 10231 O O . VAL B 1 582 ? -9.82 -25.25 -16.688 1 97.25 582 VAL B O 1
ATOM 10234 N N . GLY B 1 583 ? -11.125 -25.547 -18.438 1 97.81 583 GLY B N 1
ATOM 10235 C CA . GLY B 1 583 ? -10.781 -24.266 -19.047 1 97.81 583 GLY B CA 1
ATOM 10236 C C . GLY B 1 583 ? -11.617 -23.109 -18.531 1 97.81 583 GLY B C 1
ATOM 10237 O O . GLY B 1 583 ? -12.742 -23.312 -18.062 1 97.81 583 GLY B O 1
ATOM 10238 N N . VAL B 1 584 ? -11.055 -21.922 -18.562 1 98.38 584 VAL B N 1
ATOM 10239 C CA . VAL B 1 584 ? -11.789 -20.688 -18.312 1 98.38 584 VAL B CA 1
ATOM 10240 C C . VAL B 1 584 ? -12.555 -20.281 -19.562 1 98.38 584 VAL B C 1
ATOM 10242 O O . VAL B 1 584 ? -11.984 -19.672 -20.484 1 98.38 584 VAL B O 1
ATOM 10245 N N . MET B 1 585 ? -13.883 -20.531 -19.562 1 98.75 585 MET B N 1
ATOM 10246 C CA . MET B 1 585 ? -14.641 -20.438 -20.812 1 98.75 585 MET B CA 1
ATOM 10247 C C . MET B 1 585 ? -15.531 -19.203 -20.812 1 98.75 585 MET B C 1
ATOM 10249 O O . MET B 1 585 ? -16.031 -18.797 -21.875 1 98.75 585 MET B O 1
ATOM 10253 N N . ASP B 1 586 ? -15.812 -18.641 -19.641 1 98.62 586 ASP B N 1
ATOM 10254 C CA . ASP B 1 586 ? -16.578 -17.406 -19.469 1 98.62 586 ASP B CA 1
ATOM 10255 C C . ASP B 1 586 ? -15.68 -16.266 -18.984 1 98.62 586 ASP B C 1
ATOM 10257 O O . ASP B 1 586 ? -15.578 -16.031 -17.781 1 98.62 586 ASP B O 1
ATOM 10261 N N . MET B 1 587 ? -15.148 -15.469 -19.922 1 98.75 587 MET B N 1
ATOM 10262 C CA . MET B 1 587 ? -14.156 -14.445 -19.594 1 98.75 587 MET B CA 1
ATOM 10263 C C . MET B 1 587 ? -14.82 -13.242 -18.938 1 98.75 587 MET B C 1
ATOM 10265 O O . MET B 1 587 ? -14.133 -12.398 -18.359 1 98.75 587 MET B O 1
ATOM 10269 N N . LEU B 1 588 ? -16.172 -13.172 -19.016 1 98.62 588 LEU B N 1
ATOM 10270 C CA . LEU B 1 588 ? -16.859 -12.016 -18.469 1 98.62 588 LEU B CA 1
ATOM 10271 C C . LEU B 1 588 ? -17.125 -12.203 -16.969 1 98.62 588 LEU B C 1
ATOM 10273 O O . LEU B 1 588 ? -17.219 -11.219 -16.234 1 98.62 588 LEU B O 1
ATOM 10277 N N . ARG B 1 589 ? -17.172 -13.461 -16.5 1 97.88 589 ARG B N 1
ATOM 10278 C CA . ARG B 1 589 ? -17.609 -13.672 -15.133 1 97.88 589 ARG B CA 1
ATOM 10279 C C . ARG B 1 589 ? -16.562 -14.43 -14.32 1 97.88 589 ARG B C 1
ATOM 10281 O O . ARG B 1 589 ? -16.75 -14.672 -13.133 1 97.88 589 ARG B O 1
ATOM 10288 N N . TYR B 1 590 ? -15.453 -14.781 -14.914 1 97.69 590 TYR B N 1
ATOM 10289 C CA . TYR B 1 590 ? -14.492 -15.664 -14.266 1 97.69 590 TYR B CA 1
ATOM 10290 C C . TYR B 1 590 ? -14.102 -15.133 -12.891 1 97.69 590 TYR B C 1
ATOM 10292 O O . TYR B 1 590 ? -13.93 -15.906 -11.945 1 97.69 590 TYR B O 1
ATOM 10300 N N . HIS B 1 591 ? -13.938 -13.789 -12.734 1 96 591 HIS B N 1
ATOM 10301 C CA . HIS B 1 591 ? -13.406 -13.172 -11.523 1 96 591 HIS B CA 1
ATOM 10302 C C . HIS B 1 591 ? -14.43 -13.203 -10.391 1 96 591 HIS B C 1
ATOM 10304 O O . HIS B 1 591 ? -14.125 -12.82 -9.258 1 96 591 HIS B O 1
ATOM 10310 N N . LYS B 1 592 ? -15.633 -13.734 -10.633 1 94.75 592 LYS B N 1
ATOM 10311 C CA . LYS B 1 592 ? -16.703 -13.797 -9.641 1 94.75 592 LYS B CA 1
ATOM 10312 C C . LYS B 1 592 ? -16.688 -15.109 -8.875 1 94.75 592 LYS B C 1
ATOM 10314 O O . LYS B 1 592 ? -17.516 -15.344 -7.992 1 94.75 592 LYS B O 1
ATOM 10319 N N . PHE B 1 593 ? -15.68 -15.945 -9.188 1 93.06 593 PHE B N 1
ATOM 10320 C CA . PHE B 1 593 ? -15.648 -17.281 -8.602 1 93.06 593 PHE B CA 1
ATOM 10321 C C . PHE B 1 593 ? -14.336 -17.516 -7.867 1 93.06 593 PHE B C 1
ATOM 10323 O O . PHE B 1 593 ? -13.258 -17.344 -8.438 1 93.06 593 PHE B O 1
ATOM 10330 N N . THR B 1 594 ? -14.414 -18.016 -6.539 1 93.06 594 THR B N 1
ATOM 10331 C CA . THR B 1 594 ? -13.297 -18.484 -5.738 1 93.06 594 THR B CA 1
ATOM 10332 C C . THR B 1 594 ? -12.125 -17.516 -5.805 1 93.06 594 THR B C 1
ATOM 10334 O O . THR B 1 594 ? -12.195 -16.406 -5.258 1 93.06 594 THR B O 1
ATOM 10337 N N . ILE B 1 595 ? -10.984 -17.891 -6.48 1 92.75 595 ILE B N 1
ATOM 10338 C CA . ILE B 1 595 ? -9.82 -17.016 -6.539 1 92.75 595 ILE B CA 1
ATOM 10339 C C . ILE B 1 595 ? -9.656 -16.469 -7.957 1 92.75 595 ILE B C 1
ATOM 10341 O O . ILE B 1 595 ? -8.555 -16.094 -8.359 1 92.75 595 ILE B O 1
ATOM 10345 N N . GLY B 1 596 ? -10.773 -16.484 -8.742 1 95 596 GLY B N 1
ATOM 10346 C CA . GLY B 1 596 ? -10.703 -16 -10.109 1 95 596 GLY B CA 1
ATOM 10347 C C . GLY B 1 596 ? -10.133 -14.602 -10.227 1 95 596 GLY B C 1
ATOM 10348 O O . GLY B 1 596 ? -9.508 -14.258 -11.234 1 95 596 GLY B O 1
ATOM 10349 N N . TRP B 1 597 ? -10.375 -13.812 -9.156 1 94.38 597 TRP B N 1
ATOM 10350 C CA . TRP B 1 597 ? -9.875 -12.438 -9.148 1 94.38 597 TRP B CA 1
ATOM 10351 C C . TRP B 1 597 ? -8.359 -12.414 -9.297 1 94.38 597 TRP B C 1
ATOM 10353 O O . TRP B 1 597 ? -7.793 -11.438 -9.805 1 94.38 597 TRP B O 1
ATOM 10363 N N . ASN B 1 598 ? -7.664 -13.445 -8.953 1 95.19 598 ASN B N 1
ATOM 10364 C CA . ASN B 1 598 ? -6.211 -13.516 -9.016 1 95.19 598 ASN B CA 1
ATOM 10365 C C . ASN B 1 598 ? -5.715 -13.594 -10.453 1 95.19 598 ASN B C 1
ATOM 10367 O O . ASN B 1 598 ? -4.531 -13.383 -10.719 1 95.19 598 ASN B O 1
ATOM 10371 N N . TRP B 1 599 ? -6.562 -13.906 -11.422 1 96.88 599 TRP B N 1
ATOM 10372 C CA . TRP B 1 599 ? -6.141 -14.094 -12.805 1 96.88 599 TRP B CA 1
ATOM 10373 C C . TRP B 1 599 ? -6.258 -12.789 -13.586 1 96.88 599 TRP B C 1
ATOM 10375 O O . TRP B 1 599 ? -5.859 -12.719 -14.75 1 96.88 599 TRP B O 1
ATOM 10385 N N . ALA B 1 600 ? -6.766 -11.742 -12.883 1 96.81 600 ALA B N 1
ATOM 10386 C CA . ALA B 1 600 ? -6.969 -10.445 -13.516 1 96.81 600 ALA B CA 1
ATOM 10387 C C . ALA B 1 600 ? -5.645 -9.867 -14.016 1 96.81 600 ALA B C 1
ATOM 10389 O O . ALA B 1 600 ? -5.625 -9.07 -14.961 1 96.81 600 ALA B O 1
ATOM 10390 N N . SER B 1 601 ? -4.582 -10.266 -13.445 1 95.31 601 SER B N 1
ATOM 10391 C CA . SER B 1 601 ? -3.281 -9.781 -13.898 1 95.31 601 SER B CA 1
ATOM 10392 C C . SER B 1 601 ? -3.008 -10.188 -15.344 1 95.31 601 SER B C 1
ATOM 10394 O O . SER B 1 601 ? -2.383 -9.438 -16.094 1 95.31 601 SER B O 1
ATOM 10396 N N . ASP B 1 602 ? -3.518 -11.367 -15.734 1 97.38 602 ASP B N 1
ATOM 10397 C CA . ASP B 1 602 ? -3.318 -11.859 -17.094 1 97.38 602 ASP B CA 1
ATOM 10398 C C . ASP B 1 602 ? -4.469 -11.445 -18 1 97.38 602 ASP B C 1
ATOM 10400 O O . ASP B 1 602 ? -4.262 -11.164 -19.188 1 97.38 602 ASP B O 1
ATOM 10404 N N . TYR B 1 603 ? -5.715 -11.32 -17.391 1 98.12 603 TYR B N 1
ATOM 10405 C CA . TYR B 1 603 ? -6.871 -11.219 -18.266 1 98.12 603 TYR B CA 1
ATOM 10406 C C . TYR B 1 603 ? -7.484 -9.828 -18.203 1 98.12 603 TYR B C 1
ATOM 10408 O O . TYR B 1 603 ? -8.133 -9.383 -19.156 1 98.12 603 TYR B O 1
ATOM 10416 N N . GLY B 1 604 ? -7.328 -9.086 -17.141 1 97.38 604 GLY B N 1
ATOM 10417 C CA . GLY B 1 604 ? -8.273 -8.031 -16.797 1 97.38 604 GLY B CA 1
ATOM 10418 C C . GLY B 1 604 ? -9.625 -8.562 -16.359 1 97.38 604 GLY B C 1
ATOM 10419 O O . GLY B 1 604 ? -9.789 -9.766 -16.141 1 97.38 604 GLY B O 1
ATOM 10420 N N . THR B 1 605 ? -10.578 -7.68 -16.094 1 97.75 605 THR B N 1
ATOM 10421 C CA . THR B 1 605 ? -11.938 -8.102 -15.781 1 97.75 605 THR B CA 1
ATOM 10422 C C . THR B 1 605 ? -12.953 -7.305 -16.594 1 97.75 605 THR B C 1
ATOM 10424 O O . THR B 1 605 ? -12.633 -6.238 -17.125 1 97.75 605 THR B O 1
ATOM 10427 N N . SER B 1 606 ? -14.078 -7.871 -16.688 1 98.25 606 SER B N 1
ATOM 10428 C CA . SER B 1 606 ? -15.156 -7.23 -17.438 1 98.25 606 SER B CA 1
ATOM 10429 C C . SER B 1 606 ? -15.648 -5.969 -16.734 1 98.25 606 SER B C 1
ATOM 10431 O O . SER B 1 606 ? -16.391 -5.172 -17.312 1 98.25 606 SER B O 1
ATOM 10433 N N . ALA B 1 607 ? -15.18 -5.77 -15.523 1 96.5 607 ALA B N 1
ATOM 10434 C CA . ALA B 1 607 ? -15.602 -4.613 -14.742 1 96.5 607 ALA B CA 1
ATOM 10435 C C . ALA B 1 607 ? -14.594 -3.473 -14.867 1 96.5 607 ALA B C 1
ATOM 10437 O O . ALA B 1 607 ? -14.875 -2.342 -14.461 1 96.5 607 ALA B O 1
ATOM 10438 N N . ASP B 1 608 ? -13.445 -3.721 -15.438 1 95.75 608 ASP B N 1
ATOM 10439 C CA . ASP B 1 608 ? -12.344 -2.762 -15.43 1 95.75 608 ASP B CA 1
ATOM 10440 C C . ASP B 1 608 ? -12.688 -1.525 -16.25 1 95.75 608 ASP B C 1
ATOM 10442 O O . ASP B 1 608 ? -12.445 -0.396 -15.82 1 95.75 608 ASP B O 1
ATOM 10446 N N . SER B 1 609 ? -13.164 -1.77 -17.438 1 96.94 609 SER B N 1
ATOM 10447 C CA . SER B 1 609 ? -13.492 -0.719 -18.391 1 96.94 609 SER B CA 1
ATOM 10448 C C . SER B 1 609 ? -14.328 -1.267 -19.547 1 96.94 609 SER B C 1
ATOM 10450 O O . SER B 1 609 ? -14.422 -2.482 -19.734 1 96.94 609 SER B O 1
ATOM 10452 N N . LYS B 1 610 ? -14.977 -0.409 -20.281 1 97.69 610 LYS B N 1
ATOM 10453 C CA . LYS B 1 610 ? -15.734 -0.816 -21.469 1 97.69 610 LYS B CA 1
ATOM 10454 C C . LYS B 1 610 ? -14.828 -1.485 -22.5 1 97.69 610 LYS B C 1
ATOM 10456 O O . LYS B 1 610 ? -15.203 -2.482 -23.109 1 97.69 610 LYS B O 1
ATOM 10461 N N . ASP B 1 611 ? -13.602 -0.94 -22.641 1 98.19 611 ASP B N 1
ATOM 10462 C CA . ASP B 1 611 ? -12.648 -1.504 -23.594 1 98.19 611 ASP B CA 1
ATOM 10463 C C . ASP B 1 611 ? -12.234 -2.916 -23.188 1 98.19 611 ASP B C 1
ATOM 10465 O O . ASP B 1 611 ? -12.172 -3.818 -24.031 1 98.19 611 ASP B O 1
ATOM 10469 N N . MET B 1 612 ? -11.93 -3.084 -21.922 1 98.44 612 MET B N 1
ATOM 10470 C CA . MET B 1 612 ? -11.531 -4.402 -21.438 1 98.44 612 MET B CA 1
ATOM 10471 C C . MET B 1 612 ? -12.68 -5.398 -21.562 1 98.44 612 MET B C 1
ATOM 10473 O O . MET B 1 612 ? -12.477 -6.539 -21.969 1 98.44 612 MET B O 1
ATOM 10477 N N . PHE B 1 613 ? -13.914 -4.926 -21.281 1 98 613 PHE B N 1
ATOM 10478 C CA . PHE B 1 613 ? -15.102 -5.754 -21.453 1 98 613 PHE B CA 1
ATOM 10479 C C . PHE B 1 613 ? -15.234 -6.207 -22.906 1 98 613 PHE B C 1
ATOM 10481 O O . PHE B 1 613 ? -15.391 -7.398 -23.188 1 98 613 PHE B O 1
ATOM 10488 N N . SER B 1 614 ? -15.141 -5.289 -23.812 1 98.56 614 SER B N 1
ATOM 10489 C CA . SER B 1 614 ? -15.281 -5.605 -25.234 1 98.56 614 SER B CA 1
ATOM 10490 C C . SER B 1 614 ? -14.188 -6.566 -25.688 1 98.56 614 SER B C 1
ATOM 10492 O O . SER B 1 614 ? -14.453 -7.488 -26.469 1 98.56 614 SER B O 1
ATOM 10494 N N . TYR B 1 615 ? -13.039 -6.328 -25.188 1 98.62 615 TYR B N 1
ATOM 10495 C CA . TYR B 1 615 ? -11.906 -7.168 -25.562 1 98.62 615 TYR B CA 1
ATOM 10496 C C . TYR B 1 615 ? -12.094 -8.594 -25.047 1 98.62 615 TYR B C 1
ATOM 10498 O O . TYR B 1 615 ? -11.914 -9.555 -25.812 1 98.62 615 TYR B O 1
ATOM 10506 N N . LEU B 1 616 ? -12.461 -8.742 -23.766 1 98.75 616 LEU B N 1
ATOM 10507 C CA . LEU B 1 616 ? -12.703 -10.062 -23.188 1 98.75 616 LEU B CA 1
ATOM 10508 C C . LEU B 1 616 ? -13.805 -10.789 -23.953 1 98.75 616 LEU B C 1
ATOM 10510 O O . LEU B 1 616 ? -13.672 -11.977 -24.266 1 98.75 616 LEU B O 1
ATOM 10514 N N . LYS B 1 617 ? -14.844 -10.117 -24.25 1 98.62 617 LYS B N 1
ATOM 10515 C CA . LYS B 1 617 ? -15.977 -10.703 -24.969 1 98.62 617 LYS B CA 1
ATOM 10516 C C . LYS B 1 617 ? -15.555 -11.203 -26.344 1 98.62 617 LYS B C 1
ATOM 10518 O O . LYS B 1 617 ? -16.078 -12.211 -26.828 1 98.62 617 LYS B O 1
ATOM 10523 N N . SER B 1 618 ? -14.625 -10.531 -26.969 1 98.44 618 SER B N 1
ATOM 10524 C CA . SER B 1 618 ? -14.234 -10.812 -28.344 1 98.44 618 SER B CA 1
ATOM 10525 C C . SER B 1 618 ? -13.555 -12.172 -28.469 1 98.44 618 SER B C 1
ATOM 10527 O O . SER B 1 618 ? -13.531 -12.773 -29.547 1 98.44 618 SER B O 1
ATOM 10529 N N . TYR B 1 619 ? -12.984 -12.664 -27.344 1 98.56 619 TYR B N 1
ATOM 10530 C CA . TYR B 1 619 ? -12.336 -13.969 -27.484 1 98.56 619 TYR B CA 1
ATOM 10531 C C . TYR B 1 619 ? -12.906 -14.969 -26.484 1 98.56 619 TYR B C 1
ATOM 10533 O O . TYR B 1 619 ? -12.477 -16.125 -26.453 1 98.56 619 TYR B O 1
ATOM 10541 N N . SER B 1 620 ? -13.828 -14.484 -25.625 1 98.75 620 SER B N 1
ATOM 10542 C CA . SER B 1 620 ? -14.438 -15.414 -24.688 1 98.75 620 SER B CA 1
ATOM 10543 C C . SER B 1 620 ? -15.039 -16.625 -25.406 1 98.75 620 SER B C 1
ATOM 10545 O O . SER B 1 620 ? -15.938 -16.469 -26.234 1 98.75 620 SER B O 1
ATOM 10547 N N . PRO B 1 621 ? -14.547 -17.859 -25.047 1 98.81 621 PRO B N 1
ATOM 10548 C CA . PRO B 1 621 ? -15.031 -19.016 -25.781 1 98.81 621 PRO B CA 1
ATOM 10549 C C . PRO B 1 621 ? -16.547 -19.156 -25.734 1 98.81 621 PRO B C 1
ATOM 10551 O O . PRO B 1 621 ? -17.188 -19.359 -26.766 1 98.81 621 PRO B O 1
ATOM 10554 N N . LEU B 1 622 ? -17.109 -18.984 -24.562 1 98.69 622 LEU B N 1
ATOM 10555 C CA . LEU B 1 622 ? -18.547 -19.109 -24.375 1 98.69 622 LEU B CA 1
ATOM 10556 C C . LEU B 1 622 ? -19.297 -18.141 -25.281 1 98.69 622 LEU B C 1
ATOM 10558 O O . LEU B 1 62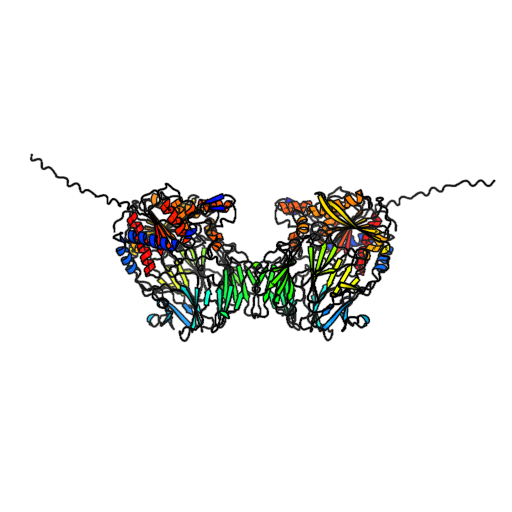2 ? -20.266 -18.516 -25.953 1 98.69 622 LEU B O 1
ATOM 10562 N N . HIS B 1 623 ? -18.828 -16.984 -25.422 1 98.5 623 HIS B N 1
ATOM 10563 C CA . HIS B 1 623 ? -19.562 -15.898 -26.078 1 98.5 623 HIS B CA 1
ATOM 10564 C C . HIS B 1 623 ? -19.281 -15.883 -27.578 1 98.5 623 HIS B C 1
ATOM 10566 O O . HIS B 1 623 ? -19.938 -15.156 -28.328 1 98.5 623 HIS B O 1
ATOM 10572 N N . ASN B 1 624 ? -18.344 -16.656 -28.047 1 98.56 624 ASN B N 1
ATOM 10573 C CA . ASN B 1 624 ? -18 -16.609 -29.469 1 98.56 624 ASN B CA 1
ATOM 10574 C C . ASN B 1 624 ? -18.453 -17.875 -30.188 1 98.56 624 ASN B C 1
ATOM 10576 O O . ASN B 1 624 ? -18.141 -18.078 -31.359 1 98.56 624 ASN B O 1
ATOM 10580 N N . LEU B 1 625 ? -19.125 -18.766 -29.469 1 98.44 625 LEU B N 1
ATOM 10581 C CA . LEU B 1 625 ? -19.844 -19.844 -30.141 1 98.44 625 LEU B CA 1
ATOM 10582 C C . LEU B 1 625 ? -21.016 -19.281 -30.953 1 98.44 625 LEU B C 1
ATOM 10584 O O . LEU B 1 625 ? -21.781 -18.469 -30.453 1 98.44 625 LEU B O 1
ATOM 10588 N N . LYS B 1 626 ? -21.062 -19.734 -32.156 1 97.19 626 LYS B N 1
ATOM 10589 C CA . LYS B 1 626 ? -22.094 -19.203 -33.031 1 97.19 626 LYS B CA 1
ATOM 10590 C C . LYS B 1 626 ? -22.938 -20.312 -33.625 1 97.19 626 LYS B C 1
ATOM 10592 O O . LYS B 1 626 ? -22.422 -21.391 -33.969 1 97.19 626 LYS B O 1
ATOM 10597 N N . LYS B 1 627 ? -24.203 -19.953 -33.844 1 96.12 627 LYS B N 1
ATOM 10598 C CA . LYS B 1 627 ? -25.094 -20.891 -34.5 1 96.12 627 LYS B CA 1
ATOM 10599 C C . LYS B 1 627 ? -24.734 -21.062 -36 1 96.12 627 LYS B C 1
ATOM 10601 O O . LYS B 1 627 ? -24.328 -20.094 -36.625 1 96.12 627 LYS B O 1
ATOM 10606 N N . GLY B 1 628 ? -24.844 -22.203 -36.469 1 94.12 628 GLY B N 1
ATOM 10607 C CA . GLY B 1 628 ? -24.641 -22.453 -37.875 1 94.12 628 GLY B CA 1
ATOM 10608 C C . GLY B 1 628 ? -23.219 -22.859 -38.25 1 94.12 628 GLY B C 1
ATOM 10609 O O . GLY B 1 628 ? -22.953 -23.25 -39.375 1 94.12 628 GLY B O 1
ATOM 10610 N N . ILE B 1 629 ? -22.359 -22.781 -37.375 1 96.5 629 ILE B N 1
ATOM 10611 C CA . ILE B 1 629 ? -20.984 -23.156 -37.625 1 96.5 629 ILE B CA 1
ATOM 10612 C C . ILE B 1 629 ? -20.781 -24.641 -37.344 1 96.5 629 ILE B C 1
ATOM 10614 O O . ILE B 1 629 ? -21.312 -25.172 -36.375 1 96.5 629 ILE B O 1
ATOM 10618 N N . GLN B 1 630 ? -20.062 -25.328 -38.188 1 96.5 630 GLN B N 1
ATOM 10619 C CA . GLN B 1 630 ? -19.656 -26.719 -37.938 1 96.5 630 GLN B CA 1
ATOM 10620 C C . GLN B 1 630 ? -18.391 -26.766 -37.094 1 96.5 630 GLN B C 1
ATOM 10622 O O . GLN B 1 630 ? -17.297 -26.516 -37.625 1 96.5 630 GLN B O 1
ATOM 10627 N N . TYR B 1 631 ? -18.516 -27.047 -35.906 1 97.94 631 TYR B N 1
ATOM 10628 C CA . TYR B 1 631 ? -17.359 -27.125 -35 1 97.94 631 TYR B CA 1
ATOM 10629 C C . TYR B 1 631 ? -16.734 -28.516 -35.062 1 97.94 631 TYR B C 1
ATOM 10631 O O . TYR B 1 631 ? -17.406 -29.5 -35.375 1 97.94 631 TYR B O 1
ATOM 10639 N N . PRO B 1 632 ? -15.445 -28.625 -34.75 1 98.19 632 PRO B N 1
ATOM 10640 C CA . PRO B 1 632 ? -14.781 -29.922 -34.688 1 98.19 632 PRO B CA 1
ATOM 10641 C C . PRO B 1 632 ? -15.328 -30.812 -33.562 1 98.19 632 PRO B C 1
ATOM 10643 O O . PRO B 1 632 ? -16.047 -30.344 -32.688 1 98.19 632 PRO B O 1
ATOM 10646 N N . ALA B 1 633 ? -15 -32.188 -33.719 1 98.38 633 ALA B N 1
ATOM 10647 C CA . ALA B 1 633 ? -15.273 -33.062 -32.594 1 98.38 633 ALA B CA 1
ATOM 10648 C C . ALA B 1 633 ? -14.625 -32.531 -31.312 1 98.38 633 ALA B C 1
ATOM 10650 O O . ALA B 1 633 ? -13.453 -32.156 -31.328 1 98.38 633 ALA B O 1
ATOM 10651 N N . THR B 1 634 ? -15.406 -32.375 -30.266 1 98.69 634 THR B N 1
ATOM 10652 C CA . THR B 1 634 ? -14.914 -31.719 -29.047 1 98.69 634 THR B CA 1
ATOM 10653 C C . THR B 1 634 ? -15.234 -32.562 -27.812 1 98.69 634 THR B C 1
ATOM 10655 O O . THR B 1 634 ? -16.375 -32.969 -27.625 1 98.69 634 THR B O 1
ATOM 10658 N N . LEU B 1 635 ? -14.258 -32.844 -27.031 1 98.81 635 LEU B N 1
ATOM 10659 C CA . LEU B 1 635 ? -14.414 -33.469 -25.719 1 98.81 635 LEU B CA 1
ATOM 10660 C C . LEU B 1 635 ? -13.953 -32.531 -24.609 1 98.81 635 LEU B C 1
ATOM 10662 O O . LEU B 1 635 ? -12.758 -32.438 -24.312 1 98.81 635 LEU B O 1
ATOM 10666 N N . VAL B 1 636 ? -14.938 -31.859 -23.984 1 98.62 636 VAL B N 1
ATOM 10667 C CA . VAL B 1 636 ? -14.656 -31 -22.844 1 98.62 636 VAL B CA 1
ATOM 10668 C C . VAL B 1 636 ? -14.445 -31.844 -21.594 1 98.62 636 VAL B C 1
ATOM 10670 O O . VAL B 1 636 ? -15.18 -32.812 -21.359 1 98.62 636 VAL B O 1
ATOM 10673 N N . THR B 1 637 ? -13.367 -31.562 -20.844 1 97.88 637 THR B N 1
ATOM 10674 C CA . THR B 1 637 ? -13.203 -32.281 -19.578 1 97.88 637 THR B CA 1
ATOM 10675 C C . THR B 1 637 ? -13.172 -31.312 -18.406 1 97.88 637 THR B C 1
ATOM 10677 O O . THR B 1 637 ? -12.656 -30.203 -18.516 1 97.88 637 THR B O 1
ATOM 10680 N N . THR B 1 638 ? -13.773 -31.641 -17.281 1 96.31 638 THR B N 1
ATOM 10681 C CA . THR B 1 638 ? -13.758 -30.875 -16.031 1 96.31 638 THR B CA 1
ATOM 10682 C C . THR B 1 638 ? -14.047 -31.797 -14.844 1 96.31 638 THR B C 1
ATOM 10684 O O . THR B 1 638 ? -13.984 -33.031 -14.961 1 96.31 638 THR B O 1
ATOM 10687 N N . ALA B 1 639 ? -14.047 -31.219 -13.648 1 93.69 639 ALA B N 1
ATOM 10688 C CA . ALA B 1 639 ? -14.312 -31.984 -12.43 1 93.69 639 ALA B CA 1
ATOM 10689 C C . ALA B 1 639 ? -15.32 -31.266 -11.539 1 93.69 639 ALA B C 1
ATOM 10691 O O . ALA B 1 639 ? -15.312 -30.031 -11.453 1 93.69 639 ALA B O 1
ATOM 10692 N N . ASP B 1 640 ? -16.078 -32 -10.859 1 87.88 640 ASP B N 1
ATOM 10693 C CA . ASP B 1 640 ? -17.203 -31.438 -10.125 1 87.88 640 ASP B CA 1
ATOM 10694 C C . ASP B 1 640 ? -16.75 -30.734 -8.852 1 87.88 640 ASP B C 1
ATOM 10696 O O . ASP B 1 640 ? -17.5 -29.938 -8.273 1 87.88 640 ASP B O 1
ATOM 10700 N N . HIS B 1 641 ? -15.516 -31 -8.359 1 86.5 641 HIS B N 1
ATOM 10701 C CA . HIS B 1 641 ? -15 -30.344 -7.156 1 86.5 641 HIS B CA 1
ATOM 10702 C C . HIS B 1 641 ? -13.875 -29.359 -7.5 1 86.5 641 HIS B C 1
ATOM 10704 O O . HIS B 1 641 ? -13.055 -29.031 -6.641 1 86.5 641 HIS B O 1
ATOM 10710 N N . ASP B 1 642 ? -13.836 -28.953 -8.719 1 91.19 642 ASP B N 1
ATOM 10711 C CA . ASP B 1 642 ? -12.852 -27.938 -9.117 1 91.19 642 ASP B CA 1
ATOM 10712 C C . ASP B 1 642 ? -13.195 -26.578 -8.523 1 91.19 642 ASP B C 1
ATOM 10714 O O . ASP B 1 642 ? -14.07 -25.875 -9.023 1 91.19 642 ASP B O 1
ATOM 10718 N N . ASP B 1 643 ? -12.461 -26.203 -7.473 1 90.44 643 ASP B N 1
ATOM 10719 C CA . ASP B 1 643 ? -12.719 -24.922 -6.836 1 90.44 643 ASP B CA 1
ATOM 10720 C C . ASP B 1 643 ? -11.656 -23.891 -7.23 1 90.44 643 ASP B C 1
ATOM 10722 O O . ASP B 1 643 ? -11.469 -22.891 -6.539 1 90.44 643 ASP B O 1
ATOM 10726 N N . ARG B 1 644 ? -10.883 -24.156 -8.234 1 91.25 644 ARG B N 1
ATOM 10727 C CA . ARG B 1 644 ? -10.008 -23.188 -8.875 1 91.25 644 ARG B CA 1
ATOM 10728 C C . ARG B 1 644 ? -10.672 -22.578 -10.102 1 91.25 644 ARG B C 1
ATOM 10730 O O . ARG B 1 644 ? -10.984 -21.375 -10.117 1 91.25 644 ARG B O 1
ATOM 10737 N N . VAL B 1 645 ? -10.859 -23.422 -11.109 1 94.94 645 VAL B N 1
ATOM 10738 C CA . VAL B 1 645 ? -11.734 -23.094 -12.227 1 94.94 645 VAL B CA 1
ATOM 10739 C C . VAL B 1 645 ? -13.062 -23.844 -12.086 1 94.94 645 VAL B C 1
ATOM 10741 O O . VAL B 1 645 ? -13.18 -25 -12.492 1 94.94 645 VAL B O 1
ATOM 10744 N N . VAL B 1 646 ? -13.992 -23.141 -11.656 1 95.06 646 VAL B N 1
ATOM 10745 C CA . VAL B 1 646 ? -15.258 -23.797 -11.328 1 95.06 646 VAL B CA 1
ATOM 10746 C C . VAL B 1 646 ? -15.828 -24.469 -12.562 1 95.06 646 VAL B C 1
ATOM 10748 O O . VAL B 1 646 ? -15.695 -23.953 -13.68 1 95.06 646 VAL B O 1
ATOM 10751 N N . PRO B 1 647 ? -16.531 -25.625 -12.414 1 95.88 647 PRO B N 1
ATOM 10752 C CA . PRO B 1 647 ? -17.031 -26.391 -13.555 1 95.88 647 PRO B CA 1
ATOM 10753 C C . PRO B 1 647 ? -18.062 -25.641 -14.383 1 95.88 647 PRO B C 1
ATOM 10755 O O . PRO B 1 647 ? -18.312 -25.984 -15.539 1 95.88 647 PRO B O 1
ATOM 10758 N N . ALA B 1 648 ? -18.609 -24.594 -13.797 1 96.25 648 ALA B N 1
ATOM 10759 C CA . ALA B 1 648 ? -19.609 -23.797 -14.508 1 96.25 648 ALA B CA 1
ATOM 10760 C C . ALA B 1 648 ? -19.062 -23.281 -15.836 1 96.25 648 ALA B C 1
ATOM 10762 O O . ALA B 1 648 ? -19.797 -23.156 -16.812 1 96.25 648 ALA B O 1
ATOM 10763 N N . HIS B 1 649 ? -17.781 -22.969 -15.891 1 97.88 649 HIS B N 1
ATOM 10764 C CA . HIS B 1 649 ? -17.172 -22.562 -17.141 1 97.88 649 HIS B CA 1
ATOM 10765 C C . HIS B 1 649 ? -17.375 -23.625 -18.234 1 97.88 649 HIS B C 1
ATOM 10767 O O . HIS B 1 649 ? -17.922 -23.312 -19.297 1 97.88 649 HIS B O 1
ATOM 10773 N N . SER B 1 650 ? -16.984 -24.844 -17.953 1 98.25 650 SER B N 1
ATOM 10774 C CA . SER B 1 650 ? -17.078 -25.953 -18.891 1 98.25 650 SER B CA 1
ATOM 10775 C C . SER B 1 650 ? -18.531 -26.328 -19.156 1 98.25 650 SER B C 1
ATOM 10777 O O . SER B 1 650 ? -18.891 -26.672 -20.281 1 98.25 650 SER B O 1
ATOM 10779 N N . PHE B 1 651 ? -19.406 -26.219 -18.125 1 98.06 651 PHE B N 1
ATOM 10780 C CA . PHE B 1 651 ? -20.812 -26.562 -18.281 1 98.06 651 PHE B CA 1
ATOM 10781 C C . PHE B 1 651 ? -21.484 -25.641 -19.297 1 98.06 651 PHE B C 1
ATOM 10783 O O . PHE B 1 651 ? -22.078 -26.109 -20.266 1 98.06 651 PHE B O 1
ATOM 10790 N N . LYS B 1 652 ? -21.359 -24.359 -19.047 1 98.31 652 LYS B N 1
ATOM 10791 C CA . LYS B 1 652 ? -22.016 -23.391 -19.938 1 98.31 652 LYS B CA 1
ATOM 10792 C C . LYS B 1 652 ? -21.469 -23.5 -21.359 1 98.31 652 LYS B C 1
ATOM 10794 O O . LYS B 1 652 ? -22.234 -23.391 -22.328 1 98.31 652 LYS B O 1
ATOM 10799 N N . PHE B 1 653 ? -20.234 -23.688 -21.531 1 98.5 653 PHE B N 1
ATOM 10800 C CA . PHE B 1 653 ? -19.609 -23.812 -22.844 1 98.5 653 PHE B CA 1
ATOM 10801 C C . PHE B 1 653 ? -20.125 -25.031 -23.578 1 98.5 653 PHE B C 1
ATOM 10803 O O . PHE B 1 653 ? -20.531 -24.938 -24.75 1 98.5 653 PHE B O 1
ATOM 10810 N N . ALA B 1 654 ? -20.062 -26.203 -22.906 1 98.56 654 ALA B N 1
ATOM 10811 C CA . ALA B 1 654 ? -20.531 -27.453 -23.5 1 98.56 654 ALA B CA 1
ATOM 10812 C C . ALA B 1 654 ? -22 -27.359 -23.906 1 98.56 654 ALA B C 1
ATOM 10814 O O . ALA B 1 654 ? -22.375 -27.766 -25.016 1 98.56 654 ALA B O 1
ATOM 10815 N N . ALA B 1 655 ? -22.797 -26.828 -23.016 1 98.38 655 ALA B N 1
ATOM 10816 C CA . ALA B 1 655 ? -24.234 -26.672 -23.297 1 98.38 655 ALA B CA 1
ATOM 10817 C C . ALA B 1 655 ? -24.453 -25.797 -24.516 1 98.38 655 ALA B C 1
ATOM 10819 O O . ALA B 1 655 ? -25.266 -26.141 -25.391 1 98.38 655 ALA B O 1
ATOM 10820 N N . THR B 1 656 ? -23.766 -24.703 -24.547 1 98.38 656 THR B N 1
ATOM 10821 C CA . THR B 1 656 ? -23.906 -23.797 -25.672 1 98.38 656 THR B CA 1
ATOM 10822 C C . THR B 1 656 ? -23.406 -24.438 -26.969 1 98.38 656 THR B C 1
ATOM 10824 O O . THR B 1 656 ? -24.031 -24.312 -28.016 1 98.38 656 THR B O 1
ATOM 10827 N N . LEU B 1 657 ? -22.234 -25.062 -26.891 1 98.38 657 LEU B N 1
ATOM 10828 C CA . LEU B 1 657 ? -21.656 -25.734 -28.062 1 98.38 657 LEU B CA 1
ATOM 10829 C C . LEU B 1 657 ? -22.594 -26.797 -28.594 1 98.38 657 LEU B C 1
ATOM 10831 O O . LEU B 1 657 ? -22.75 -26.953 -29.797 1 98.38 657 LEU B O 1
ATOM 10835 N N . GLN B 1 658 ? -23.203 -27.609 -27.734 1 97.69 658 GLN B N 1
ATOM 10836 C CA . GLN B 1 658 ? -24.156 -28.641 -28.125 1 97.69 658 GLN B CA 1
ATOM 10837 C C . GLN B 1 658 ? -25.375 -28.031 -28.828 1 97.69 658 GLN B C 1
ATOM 10839 O O . GLN B 1 658 ? -25.891 -28.594 -29.797 1 97.69 658 GLN B O 1
ATOM 10844 N N . ALA B 1 659 ? -25.797 -26.906 -28.359 1 96.38 659 ALA B N 1
ATOM 10845 C CA . ALA B 1 659 ? -26.969 -26.234 -28.922 1 96.38 659 ALA B CA 1
ATOM 10846 C C . ALA B 1 659 ? -26.641 -25.609 -30.266 1 96.38 659 ALA B C 1
ATOM 10848 O O . ALA B 1 659 ? -27.516 -25.531 -31.141 1 96.38 659 ALA B O 1
ATOM 10849 N N . TYR B 1 660 ? -25.422 -25.234 -30.469 1 96.62 660 TYR B N 1
ATOM 10850 C CA . TYR B 1 660 ? -25.125 -24.359 -31.594 1 96.62 660 TYR B CA 1
ATOM 10851 C C . TYR B 1 660 ? -24.406 -25.125 -32.688 1 96.62 660 TYR B C 1
ATOM 10853 O O . TYR B 1 660 ? -24.375 -24.688 -33.844 1 96.62 660 TYR B O 1
ATOM 10861 N N . ASN B 1 661 ? -23.719 -26.219 -32.312 1 95.69 661 ASN B N 1
ATOM 10862 C CA . ASN B 1 661 ? -22.953 -26.953 -33.312 1 95.69 661 ASN B CA 1
ATOM 10863 C C . ASN B 1 661 ? -23.844 -27.469 -34.438 1 95.69 661 ASN B C 1
ATOM 10865 O O . ASN B 1 661 ? -24.734 -28.281 -34.219 1 95.69 661 ASN B O 1
ATOM 10869 N N . ALA B 1 662 ? -23.578 -27.031 -35.688 1 92.88 662 ALA B N 1
ATOM 10870 C CA . ALA B 1 662 ? -24.391 -27.406 -36.844 1 92.88 662 ALA B CA 1
ATOM 10871 C C . ALA B 1 662 ? -23.844 -28.656 -37.531 1 92.88 662 ALA B C 1
ATOM 10873 O O . ALA B 1 662 ? -24.5 -29.234 -38.406 1 92.88 662 ALA B O 1
ATOM 10874 N N . GLY B 1 663 ? -22.719 -29.094 -37.125 1 89.38 663 GLY B N 1
ATOM 10875 C CA . GLY B 1 663 ? -22.109 -30.266 -37.75 1 89.38 663 GLY B CA 1
ATOM 10876 C C . GLY B 1 663 ? -22.516 -31.578 -37.094 1 89.38 663 GLY B C 1
ATOM 10877 O O . GLY B 1 663 ? -23.344 -31.578 -36.156 1 89.38 663 GLY B O 1
ATOM 10878 N N . LYS B 1 664 ? -21.969 -32.656 -37.688 1 89.56 664 LYS B N 1
ATOM 10879 C CA . LYS B 1 664 ? -22.266 -33.969 -37.188 1 89.56 664 LYS B CA 1
ATOM 10880 C C . LYS B 1 664 ? -21.219 -34.438 -36.188 1 89.56 664 LYS B C 1
ATOM 10882 O O . LYS B 1 664 ? -21.375 -35.5 -35.562 1 89.56 664 LYS B O 1
ATOM 10887 N N . SER B 1 665 ? -20.203 -33.656 -36.031 1 94.56 665 SER B N 1
ATOM 10888 C CA . SER B 1 665 ? -19.141 -34.031 -35.094 1 94.56 665 SER B CA 1
ATOM 10889 C C . SER B 1 665 ? -19.672 -34.062 -33.656 1 94.56 665 SER B C 1
ATOM 10891 O O . SER B 1 665 ? -20.5 -33.25 -33.281 1 94.56 665 SER B O 1
ATOM 10893 N N . PRO B 1 666 ? -19.203 -35.031 -32.812 1 97.38 666 PRO B N 1
ATOM 10894 C CA . PRO B 1 666 ? -19.656 -35.094 -31.422 1 97.38 666 PRO B CA 1
ATOM 10895 C C . PRO B 1 666 ? -19.172 -33.938 -30.562 1 97.38 666 PRO B C 1
ATOM 10897 O O . PRO B 1 666 ? -18.047 -33.469 -30.734 1 97.38 666 PRO B O 1
ATOM 10900 N N . THR B 1 667 ? -20.062 -33.469 -29.719 1 97.81 667 THR B N 1
ATOM 10901 C CA . THR B 1 667 ? -19.766 -32.469 -28.688 1 97.81 667 THR B CA 1
ATOM 10902 C C . THR B 1 667 ? -20.031 -33.062 -27.297 1 97.81 667 THR B C 1
ATOM 10904 O O . THR B 1 667 ? -21.156 -33.031 -26.812 1 97.81 667 THR B O 1
ATOM 10907 N N . LEU B 1 668 ? -18.969 -33.531 -26.656 1 98.5 668 LEU B N 1
ATOM 10908 C CA . LEU B 1 668 ? -19.125 -34.281 -25.422 1 98.5 668 LEU B CA 1
ATOM 10909 C C . LEU B 1 668 ? -18.438 -33.562 -24.266 1 98.5 668 LEU B C 1
ATOM 10911 O O . LEU B 1 668 ? -17.547 -32.75 -24.484 1 98.5 668 LEU B O 1
ATOM 10915 N N . ILE B 1 669 ? -18.891 -33.781 -23.047 1 98.31 669 ILE B N 1
ATOM 10916 C CA . ILE B 1 669 ? -18.234 -33.312 -21.828 1 98.31 669 ILE B CA 1
ATOM 10917 C C . ILE B 1 669 ? -18.062 -34.469 -20.844 1 98.31 669 ILE B C 1
ATOM 10919 O O . ILE B 1 669 ? -19.016 -35.219 -20.578 1 98.31 669 ILE B O 1
ATOM 10923 N N . ARG B 1 670 ? -16.859 -34.656 -20.438 1 97.44 670 ARG B N 1
ATOM 10924 C CA . ARG B 1 670 ? -16.5 -35.625 -19.406 1 97.44 670 ARG B CA 1
ATOM 10925 C C . ARG B 1 670 ? -16.297 -34.969 -18.062 1 97.44 670 ARG B C 1
ATOM 10927 O O . ARG B 1 670 ? -15.422 -34.094 -17.906 1 97.44 670 ARG B O 1
ATOM 10934 N N . ILE B 1 671 ? -17.078 -35.344 -17.047 1 95.88 671 ILE B N 1
ATOM 10935 C CA . ILE B 1 671 ? -17.047 -34.688 -15.727 1 95.88 671 ILE B CA 1
ATOM 10936 C C . ILE B 1 671 ? -16.625 -35.688 -14.672 1 95.88 671 ILE B C 1
ATOM 10938 O O . ILE B 1 671 ? -17.406 -36.594 -14.305 1 95.88 671 ILE B O 1
ATOM 10942 N N . ASP B 1 672 ? -15.398 -35.5 -14.195 1 92.88 672 ASP B N 1
ATOM 10943 C CA . ASP B 1 672 ? -14.922 -36.375 -13.141 1 92.88 672 ASP B CA 1
ATOM 10944 C C . ASP B 1 672 ? -15.609 -36.062 -11.812 1 92.88 672 ASP B C 1
ATOM 10946 O O . ASP B 1 672 ? -15.797 -34.906 -11.461 1 92.88 672 ASP B O 1
ATOM 10950 N N . THR B 1 673 ? -15.961 -37.125 -11.156 1 87.12 673 THR B N 1
ATOM 10951 C CA . THR B 1 673 ? -16.578 -36.969 -9.844 1 87.12 673 THR B CA 1
ATOM 10952 C C . THR B 1 673 ? -15.539 -37.125 -8.734 1 87.12 673 THR B C 1
ATOM 10954 O O . THR B 1 673 ? -14.617 -37.938 -8.844 1 87.12 673 THR B O 1
ATOM 10957 N N . LYS B 1 674 ? -15.664 -36.312 -7.621 1 86.25 674 LYS B N 1
ATOM 10958 C CA . LYS B 1 674 ? -14.75 -36.312 -6.484 1 86.25 674 LYS B CA 1
ATOM 10959 C C . LYS B 1 674 ? -13.328 -35.938 -6.922 1 86.25 674 LYS B C 1
ATOM 10961 O O . LYS B 1 674 ? -12.367 -36.562 -6.484 1 86.25 674 LYS B O 1
ATOM 10966 N N . ALA B 1 675 ? -13.25 -35.094 -7.844 1 87.94 675 ALA B N 1
ATOM 10967 C CA . ALA B 1 675 ? -11.977 -34.594 -8.352 1 87.94 675 ALA B CA 1
ATOM 10968 C C . ALA B 1 675 ? -11.977 -33.062 -8.469 1 87.94 675 ALA B C 1
ATOM 10970 O O . ALA B 1 675 ? -13.039 -32.469 -8.578 1 87.94 675 ALA B O 1
ATOM 10971 N N . GLY B 1 676 ? -10.859 -32.531 -8.367 1 88.56 676 GLY B N 1
ATOM 10972 C CA . GLY B 1 676 ? -10.703 -31.078 -8.453 1 88.56 676 GLY B CA 1
ATOM 10973 C C . GLY B 1 676 ? -10.078 -30.625 -9.758 1 88.56 676 GLY B C 1
ATOM 10974 O O . GLY B 1 676 ? -10.383 -31.172 -10.828 1 88.56 676 GLY B O 1
ATOM 10975 N N . HIS B 1 677 ? -9.289 -29.625 -9.625 1 81 677 HIS B N 1
ATOM 10976 C CA . HIS B 1 677 ? -8.711 -28.969 -10.789 1 81 677 HIS B CA 1
ATOM 10977 C C . HIS B 1 677 ? -7.633 -29.844 -11.43 1 81 677 HIS B C 1
ATOM 10979 O O . HIS B 1 677 ? -7.184 -29.562 -12.547 1 81 677 HIS B O 1
ATOM 10985 N N . GLY B 1 678 ? -7.293 -30.844 -10.852 1 73.38 678 GLY B N 1
ATOM 10986 C CA . GLY B 1 678 ? -6.316 -31.766 -11.422 1 73.38 678 GLY B CA 1
ATOM 10987 C C . GLY B 1 678 ? -5.336 -32.312 -10.406 1 73.38 678 GLY B C 1
ATOM 10988 O O . GLY B 1 678 ? -4.902 -33.469 -10.5 1 73.38 678 GLY B O 1
ATOM 10989 N N . GLY B 1 679 ? -5.082 -31.5 -9.508 1 71.06 679 GLY B N 1
ATOM 10990 C CA . GLY B 1 679 ? -4.156 -31.938 -8.477 1 71.06 679 GLY B CA 1
ATOM 10991 C C . GLY B 1 679 ? -4.727 -33 -7.57 1 71.06 679 GLY B C 1
ATOM 10992 O O . GLY B 1 679 ? -5.906 -32.969 -7.219 1 71.06 679 GLY B O 1
ATOM 10993 N N . GLY B 1 680 ? -3.992 -34.156 -7.402 1 73.62 680 GLY B N 1
ATOM 10994 C CA . GLY B 1 680 ? -4.383 -35.156 -6.43 1 73.62 680 GLY B CA 1
ATOM 10995 C C . GLY B 1 680 ? -5.219 -36.281 -7.023 1 73.62 680 GLY B C 1
ATOM 10996 O O . GLY B 1 680 ? -5.668 -37.156 -6.309 1 73.62 680 GLY B O 1
ATOM 10997 N N . LYS B 1 681 ? -5.445 -36.188 -8.312 1 85.38 681 LYS B N 1
ATOM 10998 C CA . LYS B 1 681 ? -6.172 -37.281 -8.961 1 85.38 681 LYS B CA 1
ATOM 10999 C C . LYS B 1 681 ? -5.383 -38.562 -8.898 1 85.38 681 LYS B C 1
ATOM 11001 O O . LYS B 1 681 ? -4.184 -38.594 -9.172 1 85.38 681 LYS B O 1
ATOM 11006 N N . PRO B 1 682 ? -6.039 -39.594 -8.5 1 88.31 682 PRO B N 1
ATOM 11007 C CA . PRO B 1 682 ? -5.352 -40.875 -8.492 1 88.31 682 PRO B CA 1
ATOM 11008 C C . PRO B 1 682 ? -4.852 -41.281 -9.875 1 88.31 682 PRO B C 1
ATOM 11010 O O . PRO B 1 682 ? -5.461 -40.938 -10.883 1 88.31 682 PRO B O 1
ATOM 11013 N N . LEU B 1 683 ? -3.752 -42.062 -9.914 1 89.38 683 LEU B N 1
ATOM 11014 C CA . LEU B 1 683 ? -3.123 -42.469 -11.156 1 89.38 683 LEU B CA 1
ATOM 11015 C C . LEU B 1 683 ? -4.117 -43.219 -12.047 1 89.38 683 LEU B C 1
ATOM 11017 O O . LEU B 1 683 ? -4.148 -43 -13.258 1 89.38 683 LEU B O 1
ATOM 11021 N N . SER B 1 684 ? -4.91 -44.031 -11.469 1 87.94 684 SER B N 1
ATOM 11022 C CA . SER B 1 684 ? -5.879 -44.812 -12.242 1 87.94 684 SER B CA 1
ATOM 11023 C C . SER B 1 684 ? -6.828 -43.875 -13.008 1 87.94 684 SER B C 1
ATOM 11025 O O . SER B 1 684 ? -7.098 -44.094 -14.188 1 87.94 684 SER B O 1
ATOM 11027 N N . LYS B 1 685 ? -7.336 -42.906 -12.336 1 89.12 685 LYS B N 1
ATOM 11028 C CA . LYS B 1 685 ? -8.242 -41.969 -12.977 1 89.12 685 LYS B CA 1
ATOM 11029 C C . LYS B 1 685 ? -7.527 -41.156 -14.047 1 89.12 685 LYS B C 1
ATOM 11031 O O . LYS B 1 685 ? -8.117 -40.812 -15.078 1 89.12 685 LYS B O 1
ATOM 11036 N N . GLN B 1 686 ? -6.316 -40.875 -13.805 1 92.62 686 GLN B N 1
ATOM 11037 C CA . GLN B 1 686 ? -5.52 -40.125 -14.789 1 92.62 686 GLN B CA 1
ATOM 11038 C C . GLN B 1 686 ? -5.352 -40.938 -16.062 1 92.62 686 GLN B C 1
ATOM 11040 O O . GLN B 1 686 ? -5.504 -40.406 -17.172 1 92.62 686 GLN B O 1
ATOM 11045 N N . LEU B 1 687 ? -5.012 -42.156 -15.922 1 94.5 687 LEU B N 1
ATOM 11046 C CA . LEU B 1 687 ? -4.797 -43.031 -17.062 1 94.5 687 LEU B CA 1
ATOM 11047 C C . LEU B 1 687 ? -6.094 -43.25 -17.844 1 94.5 687 LEU B C 1
ATOM 11049 O O . LEU B 1 687 ? -6.094 -43.25 -19.078 1 94.5 687 LEU B O 1
ATOM 11053 N N . GLU B 1 688 ? -7.152 -43.406 -17.109 1 93.94 688 GLU B N 1
ATOM 11054 C CA . GLU B 1 688 ? -8.453 -43.562 -17.766 1 93.94 688 GLU B CA 1
ATOM 11055 C C . GLU B 1 688 ? -8.82 -42.312 -18.562 1 93.94 688 GLU B C 1
ATOM 11057 O O . GLU B 1 688 ? -9.289 -42.438 -19.703 1 93.94 688 GLU B O 1
ATOM 11062 N N . GLU B 1 689 ? -8.688 -41.219 -17.969 1 94.62 689 GLU B N 1
ATOM 11063 C CA . GLU B 1 689 ? -8.984 -39.969 -18.656 1 94.62 689 GLU B CA 1
ATOM 11064 C C . GLU B 1 689 ? -8.148 -39.844 -19.938 1 94.62 689 GLU B C 1
ATOM 11066 O O . GLU B 1 689 ? -8.672 -39.438 -20.984 1 94.62 689 GLU B O 1
ATOM 11071 N N . GLN B 1 690 ? -6.852 -40.156 -19.797 1 95.94 690 GLN B N 1
ATOM 11072 C CA . GLN B 1 690 ? -5.977 -40.031 -20.953 1 95.94 690 GLN B CA 1
ATOM 11073 C C . GLN B 1 690 ? -6.34 -41.031 -22.031 1 95.94 690 GLN B C 1
ATOM 11075 O O . GLN B 1 690 ? -6.254 -40.75 -23.234 1 95.94 690 GLN B O 1
ATOM 11080 N N . ALA B 1 691 ? -6.711 -42.188 -21.672 1 96.75 691 ALA B N 1
ATOM 11081 C CA . ALA B 1 691 ? -7.18 -43.156 -22.641 1 96.75 691 ALA B CA 1
ATOM 11082 C C . ALA B 1 691 ? -8.43 -42.688 -23.375 1 96.75 691 ALA B C 1
ATOM 11084 O O . ALA B 1 691 ? -8.578 -42.875 -24.578 1 96.75 691 ALA B O 1
ATOM 11085 N N . ASP B 1 692 ? -9.32 -42.094 -22.578 1 97.5 692 ASP B N 1
ATOM 11086 C CA . ASP B 1 692 ? -10.523 -41.531 -23.172 1 97.5 692 ASP B CA 1
ATOM 11087 C C . ASP B 1 692 ? -10.172 -40.438 -24.188 1 97.5 692 ASP B C 1
ATOM 11089 O O . ASP B 1 692 ? -10.727 -40.438 -25.297 1 97.5 692 ASP B O 1
ATOM 11093 N N . ILE B 1 693 ? -9.289 -39.625 -23.875 1 97.75 693 ILE B N 1
ATOM 11094 C CA . ILE B 1 693 ? -8.906 -38.5 -24.734 1 97.75 693 ILE B CA 1
ATOM 11095 C C . ILE B 1 693 ? -8.266 -39.031 -26.016 1 97.75 693 ILE B C 1
ATOM 11097 O O . ILE B 1 693 ? -8.688 -38.656 -27.109 1 97.75 693 ILE B O 1
ATOM 11101 N N . TYR B 1 694 ? -7.266 -39.938 -25.922 1 97.56 694 TYR B N 1
ATOM 11102 C CA . TYR B 1 694 ? -6.578 -40.438 -27.109 1 97.56 694 TYR B CA 1
ATOM 11103 C C . TYR B 1 694 ? -7.527 -41.25 -27.984 1 97.56 694 TYR B C 1
ATOM 11105 O O . TYR B 1 694 ? -7.48 -41.156 -29.203 1 97.56 694 TYR B O 1
ATOM 11113 N N . SER B 1 695 ? -8.375 -42.062 -27.359 1 97.19 695 SER B N 1
ATOM 11114 C CA . SER B 1 695 ? -9.328 -42.844 -28.141 1 97.19 695 SER B CA 1
ATOM 11115 C C . SER B 1 695 ? -10.289 -41.938 -28.906 1 97.19 695 SER B C 1
ATOM 11117 O O . SER B 1 695 ? -10.594 -42.188 -30.078 1 97.19 695 SER B O 1
ATOM 11119 N N . PHE B 1 696 ? -10.82 -40.875 -28.234 1 97.62 696 PHE B N 1
ATOM 11120 C CA . PHE B 1 696 ? -11.719 -39.906 -28.875 1 97.62 696 PHE B CA 1
ATOM 11121 C C . PHE B 1 696 ? -11.039 -39.25 -30.062 1 97.62 696 PHE B C 1
ATOM 11123 O O . PHE B 1 696 ? -11.633 -39.125 -31.125 1 97.62 696 PHE B O 1
ATOM 11130 N N . ILE B 1 697 ? -9.75 -38.812 -29.828 1 98.06 697 ILE B N 1
ATOM 11131 C CA . ILE B 1 697 ? -8.992 -38.125 -30.875 1 98.06 697 ILE B CA 1
ATOM 11132 C C . ILE B 1 697 ? -8.828 -39.062 -32.062 1 98.06 697 ILE B C 1
ATOM 11134 O O . ILE B 1 697 ? -9.25 -38.719 -33.188 1 98.06 697 ILE B O 1
ATOM 11138 N N . LEU B 1 698 ? -8.305 -40.219 -31.922 1 97.38 698 LEU B N 1
ATOM 11139 C CA . LEU B 1 698 ? -7.957 -41.125 -33 1 97.38 698 LEU B CA 1
ATOM 11140 C C . LEU B 1 698 ? -9.211 -41.625 -33.719 1 97.38 698 LEU B C 1
ATOM 11142 O O . LEU B 1 698 ? -9.234 -41.75 -34.938 1 97.38 698 LEU B O 1
ATOM 11146 N N . TYR B 1 699 ? -10.234 -41.906 -32.906 1 97.12 699 TYR B N 1
ATOM 11147 C CA . TYR B 1 699 ? -11.5 -42.375 -33.469 1 97.12 699 TYR B CA 1
ATOM 11148 C C . TYR B 1 699 ? -12.109 -41.344 -34.406 1 97.12 699 TYR B C 1
ATOM 11150 O O . TYR B 1 699 ? -12.57 -41.656 -35.5 1 97.12 699 TYR B O 1
ATOM 11158 N N . ASN B 1 700 ? -12.148 -40.125 -34 1 97.19 700 ASN B N 1
ATOM 11159 C CA . ASN B 1 700 ? -12.781 -39.062 -34.812 1 97.19 700 ASN B CA 1
ATOM 11160 C C . ASN B 1 700 ? -11.914 -38.656 -36 1 97.19 700 ASN B C 1
ATOM 11162 O O . ASN B 1 700 ? -12.391 -38 -36.906 1 97.19 700 ASN B O 1
ATOM 11166 N N . MET B 1 701 ? -10.656 -39.094 -35.969 1 97.06 701 MET B N 1
ATOM 11167 C CA . MET B 1 701 ? -9.797 -38.938 -37.125 1 97.06 701 MET B CA 1
ATOM 11168 C C . MET B 1 701 ? -10.016 -40.062 -38.156 1 97.06 701 MET B C 1
ATOM 11170 O O . MET B 1 701 ? -9.438 -40.031 -39.219 1 97.06 701 MET B O 1
ATOM 11174 N N . GLY B 1 702 ? -10.805 -41.031 -37.812 1 95.19 702 GLY B N 1
ATOM 11175 C CA . GLY B 1 702 ? -11.109 -42.156 -38.688 1 95.19 702 GLY B CA 1
ATOM 11176 C C . GLY B 1 702 ? -10.062 -43.25 -38.656 1 95.19 702 GLY B C 1
ATOM 11177 O O . GLY B 1 702 ? -9.984 -44.062 -39.594 1 95.19 702 GLY B O 1
ATOM 11178 N N . LEU B 1 703 ? -9.32 -43.219 -37.688 1 92.44 703 LEU B N 1
ATOM 11179 C CA . LEU B 1 703 ? -8.234 -44.188 -37.594 1 92.44 703 LEU B CA 1
ATOM 11180 C C . LEU B 1 703 ? -8.672 -45.438 -36.844 1 92.44 703 LEU B C 1
ATOM 11182 O O . LEU B 1 703 ? -9.617 -45.375 -36.062 1 92.44 703 LEU B O 1
ATOM 11186 N N . LYS B 1 704 ? -8.102 -46.594 -37.312 1 83.56 704 LYS B N 1
ATOM 11187 C CA . LYS B 1 704 ? -8.398 -47.875 -36.688 1 83.56 704 LYS B CA 1
ATOM 11188 C C . LYS B 1 704 ? -7.152 -48.469 -36.031 1 83.56 704 LYS B C 1
ATOM 11190 O O . LYS B 1 704 ? -6.035 -48.25 -36.5 1 83.56 704 LYS B O 1
ATOM 11195 N N . TYR B 1 705 ? -7.254 -48.75 -34.812 1 77.88 705 TYR B N 1
ATOM 11196 C CA . TYR B 1 705 ? -6.117 -49.344 -34.094 1 77.88 705 TYR B CA 1
ATOM 11197 C C . TYR B 1 705 ? -6.469 -50.719 -33.531 1 77.88 705 TYR B C 1
ATOM 11199 O O . TYR B 1 705 ? -7.621 -50.969 -33.188 1 77.88 705 TYR B O 1
#

Nearest PDB structures (foldseek):
  3mun-assembly1_A  TM=9.734E-01  e=6.562E-89  Aeromonas caviae
  3ivm-assembly1_A  TM=9.696E-01  e=1.098E-87  Aeromonas caviae
  3iuq-assembly1_A  TM=9.631E-01  e=2.675E-83  Aeromonas caviae
  3iuj-assembly1_A  TM=8.461E-01  e=1.686E-84  Aeromonas caviae
  3iul-assembly1_A  TM=7.746E-01  e=2.120E-85  Aeromonas caviae